Protein 3Q6A (pdb70)

Foldseek 3Di:
DQKDKDAQAALQVLQCLPFPQPRVCQAAFVGWPHGDDAQDWIDTHHVVVRHDIWHFHDDDRSAKTWTADDPWTKMWGWDADPRHIMIMIDTDDDDVPPVVVSVVLNVLVVSVVQSRCCVVPVHGDDYDHSD/DQKDKDAQAALQVLQCLPFPQPRVCQAAFVGWPHGDDAQDKIWTHHVVVRDIDIWHFHDDDRSAKTWTADDPWTKMWGWDADPRHIMIMIDTDDDDVPPVVVSVLLNVLVVSVVQSRCCVVPVHGDDYDHSD/DQKDKDAQAALLVLQCLCQPQVRVCQAAFVGWQHGADAFDKIWTHHVVVRDIDIWGWHDDDRSAWTWTADPNWTWMWGWDADDRHIMIMIDTDDDDVVPVVVSVVLSVQVVSVVQSRCCRVPVHGDPHGYND/DQKDKDAQAALLVLLCLCQPQVRVCQAAFVGKPHGQDAFDKIWTHHVVVRDIDIWGFHDDDRSAWTWTADPNWTWMWGWDADDRHIMIMIDTDDDDPVCPVVSVLLSVQVVSVVQSRCCRVPVHGDPHGYSD/DQKDKDAQAALLLLLCLCQQQVNVCQQHFVGWQHGDDAQDWIWTHNVVVRDIDIWHFPDDDRSAWTWTADPNWTKMWGWDADPRYTMIMIDTDDDDPPDVVVSVVVNVVVVSVVQSNCCSVPVHGDPPPDD/DQKDKDAQAALQLLLCLQFVQVRVCQAEFVGWPHGQDAQDKIWTHHVVVRDIDIWGKHDDDRSAKTWTDDDHWIKMWGWDADPRHIMIMIDTDDDDCPPVVVVVVLSVLVVSVVQSRCCSVPVHGDDHDHSD/DQKDKDAQAALLLLLCLCQQQVNVCQQHFVGWQHGDDAQDWIWTHHPLDDDIDTWHFNDDDRSAWTWTADPNWTKMWGWDADPRYTMIMIDTDDDDPPDPVVSVVVNVRVVSVVQSNCCSVPVHGDHSDDD/DQKDKDAQAALLLLLCCPFVQPRVCQAAFVGWPHGQDAQDKIWTAHVVVRDIDIWGKHDDDRSAKTWTDDDHWIKMWGWDADPRHIMIMIDTDDDDCPPVVVVVVLSVLVVSVVQSRCCSPPVHGDDHDHSD

Nearest PDB structures (foldseek):
  3q6a-assembly1_D  TM=9.850E-01  e=2.995E-23  Staphylococcus saprophyticus subsp. saprophyticus ATCC 15305 = NCTC 7292
  3q6a-assembly1_A  TM=9.742E-01  e=1.185E-22  Staphylococcus saprophyticus subsp. saprophyticus ATCC 15305 = NCTC 7292
  8es5-assembly1_B  TM=9.257E-01  e=8.219E-13  Pseudomonas aeruginosa PA14
  2lcg-assembly1_A  TM=7.579E-01  e=1.729E-07  Cupriavidus metallidurans CH34
  1xn5-assembly1_A  TM=8.271E-01  e=2.872E-06  Halalkalibacterium halodurans C-125

Radius of gyration: 34.24 Å; Cα contacts (8 Å, |Δi|>4): 2369; chains: 8; bounding box: 73×74×94 Å

Solvent-accessible surface area: 45469 Å² total

Structure (mmCIF, N/CA/C/O backbone):
data_3Q6A
#
_entry.id   3Q6A
#
_cell.length_a   64.570
_cell.length_b   66.451
_cell.length_c   128.657
_cell.angle_alpha   90.00
_cell.angle_beta   90.12
_cell.angle_gamma   90.00
#
_symmetry.space_group_name_H-M   'P 1 21 1'
#
loop_
_entity.id
_entity.type
_entity.pdbx_description
1 polymer 'uncharacterized protein'
2 water water
#
loop_
_atom_site.group_PDB
_atom_site.id
_atom_site.type_symbol
_atom_site.label_atom_id
_atom_site.label_alt_id
_atom_site.label_comp_id
_atom_site.label_asym_id
_atom_site.label_entity_id
_atom_site.label_seq_id
_atom_site.pdbx_PDB_ins_code
_atom_site.Cartn_x
_atom_site.Cartn_y
_atom_site.Cartn_z
_atom_site.occupancy
_atom_site.B_iso_or_equiv
_atom_site.auth_seq_id
_atom_site.auth_comp_id
_atom_site.auth_asym_id
_atom_site.auth_atom_id
_atom_site.pdbx_PDB_model_num
ATOM 9 N N . ASP A 1 2 ? 11.583 62.130 106.229 1.00 20.08 2 ASP A N 1
ATOM 10 C CA . ASP A 1 2 ? 10.629 63.098 105.672 1.00 23.21 2 ASP A CA 1
ATOM 11 C C . ASP A 1 2 ? 9.610 63.559 106.733 1.00 18.13 2 ASP A C 1
ATOM 12 O O . ASP A 1 2 ? 9.186 62.775 107.584 1.00 22.62 2 ASP A O 1
ATOM 17 N N . ILE A 1 3 ? 9.219 64.828 106.667 1.00 17.08 3 ILE A N 1
ATOM 18 C CA . ILE A 1 3 ? 8.258 65.388 107.614 1.00 11.18 3 ILE A CA 1
ATOM 19 C C . ILE A 1 3 ? 6.935 65.400 106.867 1.00 14.24 3 ILE A C 1
ATOM 20 O O . ILE A 1 3 ? 6.739 66.197 105.958 1.00 14.58 3 ILE A O 1
ATOM 25 N N . ILE A 1 4 ? 6.050 64.501 107.263 1.00 16.45 4 ILE A N 1
ATOM 26 C CA . ILE A 1 4 ? 4.752 64.330 106.608 1.00 13.76 4 ILE A CA 1
ATOM 27 C C . ILE A 1 4 ? 3.642 64.789 107.515 1.00 11.11 4 ILE A C 1
ATOM 28 O O . ILE A 1 4 ? 3.575 64.374 108.678 1.00 12.89 4 ILE A O 1
ATOM 33 N N . THR A 1 5 ? 2.753 65.641 106.987 1.00 13.06 5 THR A N 1
ATOM 34 C CA . THR A 1 5 ? 1.650 66.141 107.791 1.00 16.15 5 THR A CA 1
ATOM 35 C C . THR A 1 5 ? 0.361 66.055 106.968 1.00 7.83 5 THR A C 1
ATOM 36 O O . THR A 1 5 ? 0.340 66.390 105.783 1.00 12.08 5 THR A O 1
ATOM 40 N N . LYS A 1 6 ? -0.702 65.597 107.609 1.00 14.16 6 LYS A N 1
ATOM 41 C CA . LYS A 1 6 ? -1.985 65.486 106.923 1.00 11.98 6 LYS A CA 1
ATOM 42 C C . LYS A 1 6 ? -3.051 66.279 107.665 1.00 15.06 6 LYS A C 1
ATOM 43 O O . LYS A 1 6 ? -3.091 66.268 108.891 1.00 19.40 6 LYS A O 1
ATOM 57 N N . GLN A 1 8 ? -7.374 67.393 107.450 1.00 12.10 8 GLN A N 1
ATOM 58 C CA . GLN A 1 8 ? -8.695 67.295 106.830 1.00 11.13 8 GLN A CA 1
ATOM 59 C C . GLN A 1 8 ? -9.240 68.713 106.726 1.00 8.43 8 GLN A C 1
ATOM 60 O O . GLN A 1 8 ? -9.221 69.465 107.705 1.00 14.59 8 GLN A O 1
ATOM 66 N N . VAL A 1 9 ? -9.706 69.073 105.535 1.00 13.58 9 VAL A N 1
ATOM 67 C CA . VAL A 1 9 ? -10.304 70.377 105.278 1.00 13.35 9 VAL A CA 1
ATOM 68 C C . VAL A 1 9 ? -11.670 70.092 104.629 1.00 12.44 9 VAL A C 1
ATOM 69 O O . VAL A 1 9 ? -11.751 69.503 103.541 1.00 13.93 9 VAL A O 1
ATOM 73 N N . ASP A 1 10 ? -12.731 70.525 105.299 1.00 17.94 10 ASP A N 1
ATOM 74 C CA . ASP A 1 10 ? -14.092 70.233 104.817 1.00 16.40 10 ASP A CA 1
ATOM 75 C C . ASP A 1 10 ? -14.649 70.994 103.614 1.00 25.18 10 ASP A C 1
ATOM 76 O O . ASP A 1 10 ? -15.777 71.500 103.659 1.00 19.79 10 ASP A O 1
ATOM 81 N N . VAL A 1 11 ? -13.876 71.064 102.538 1.00 17.34 11 VAL A N 1
ATOM 82 C CA . VAL A 1 11 ? -14.314 71.720 101.309 1.00 14.00 11 VAL A CA 1
ATOM 83 C C . VAL A 1 11 ? -13.769 70.824 100.184 1.00 14.34 11 VAL A C 1
ATOM 84 O O . VAL A 1 11 ? -12.891 69.982 100.430 1.00 16.01 11 VAL A O 1
ATOM 88 N N . PRO A 1 12 ? -14.294 70.967 98.953 1.00 12.36 12 PRO A N 1
ATOM 89 C CA . PRO A 1 12 ? -13.854 70.160 97.814 1.00 12.24 12 PRO A CA 1
ATOM 90 C C . PRO A 1 12 ? -12.381 70.364 97.506 1.00 12.75 12 PRO A C 1
ATOM 91 O O . PRO A 1 12 ? -11.831 71.451 97.704 1.00 12.61 12 PRO A O 1
ATOM 95 N N . ARG A 1 13 ? -11.774 69.308 96.985 1.00 18.99 13 ARG A N 1
ATOM 96 C CA . ARG A 1 13 ? -10.360 69.281 96.632 1.00 21.10 13 ARG A CA 1
ATOM 97 C C . ARG A 1 13 ? -9.954 70.414 95.698 1.00 18.44 13 ARG A C 1
ATOM 98 O O . ARG A 1 13 ? -8.865 70.988 95.828 1.00 17.33 13 ARG A O 1
ATOM 106 N N . GLU A 1 14 ? -10.817 70.739 94.741 1.00 16.09 14 GLU A N 1
ATOM 107 C CA . GLU A 1 14 ? -10.540 71.825 93.798 1.00 16.22 14 GLU A CA 1
ATOM 108 C C . GLU A 1 14 ? -10.443 73.183 94.494 1.00 14.34 14 GLU A C 1
ATOM 109 O O . GLU A 1 14 ? -9.651 74.019 94.104 1.00 14.79 14 GLU A O 1
ATOM 115 N N . THR A 1 15 ? -11.280 73.417 95.504 1.00 10.01 15 THR A N 1
ATOM 116 C CA . THR A 1 15 ? -11.242 74.669 96.254 1.00 11.87 15 THR A CA 1
ATOM 117 C C . THR A 1 15 ? -9.928 74.712 97.051 1.00 11.27 15 THR A C 1
ATOM 118 O O . THR A 1 15 ? -9.285 75.763 97.141 1.00 11.73 15 THR A O 1
ATOM 122 N N . VAL A 1 16 ? -9.527 73.582 97.621 1.00 11.41 16 VAL A N 1
ATOM 123 C CA . VAL A 1 16 ? -8.261 73.597 98.384 1.00 13.01 16 VAL A CA 1
ATOM 124 C C . VAL A 1 16 ? -7.081 73.857 97.437 1.00 15.58 16 VAL A C 1
ATOM 125 O O . VAL A 1 16 ? -6.163 74.627 97.754 1.00 15.70 16 VAL A O 1
ATOM 129 N N . PHE A 1 17 ? -7.081 73.209 96.280 1.00 13.01 17 PHE A N 1
ATOM 130 C CA . PHE A 1 17 ? -5.991 73.410 95.301 1.00 15.89 17 PHE A CA 1
ATOM 131 C C . PHE A 1 17 ? -5.903 74.879 94.852 1.00 13.46 17 PHE A C 1
ATOM 132 O O . PHE A 1 17 ? -4.824 75.479 94.822 1.00 13.34 17 PHE A O 1
ATOM 140 N N . GLU A 1 18 ? -7.039 75.478 94.506 1.00 9.56 18 GLU A N 1
ATOM 141 C CA . GLU A 1 18 ? -7.046 76.868 94.082 1.00 9.83 18 GLU A CA 1
ATOM 142 C C . GLU A 1 18 ? -6.541 77.790 95.188 1.00 8.10 18 GLU A C 1
ATOM 143 O O . GLU A 1 18 ? -6.008 78.854 94.905 1.00 10.78 18 GLU A O 1
ATOM 149 N N . ALA A 1 19 ? -6.717 77.401 96.450 1.00 10.59 19 ALA A N 1
ATOM 150 C CA . ALA A 1 19 ? -6.279 78.263 97.541 1.00 10.76 19 ALA A CA 1
ATOM 151 C C . ALA A 1 19 ? -4.758 78.418 97.481 1.00 11.76 19 ALA A C 1
ATOM 152 O O . ALA A 1 19 ? -4.233 79.465 97.820 1.00 9.68 19 ALA A O 1
ATOM 154 N N . PHE A 1 20 ? -4.069 77.377 97.050 1.00 12.87 20 PHE A N 1
ATOM 155 C CA . PHE A 1 20 ? -2.603 77.441 96.956 1.00 11.89 20 PHE A CA 1
ATOM 156 C C . PHE A 1 20 ? -2.094 78.120 95.692 1.00 12.99 20 PHE A C 1
ATOM 157 O O . PHE A 1 20 ? -1.223 78.981 95.755 1.00 14.84 20 PHE A O 1
ATOM 165 N N . VAL A 1 21 ? -2.634 77.739 94.540 1.00 14.54 21 VAL A N 1
ATOM 166 C CA . VAL A 1 21 ? -2.113 78.290 93.300 1.00 12.69 21 VAL A CA 1
ATOM 167 C C . VAL A 1 21 ? -2.604 79.648 92.826 1.00 15.80 21 VAL A C 1
ATOM 168 O O . VAL A 1 21 ? -1.945 80.265 91.998 1.00 15.69 21 VAL A O 1
ATOM 172 N N . ASP A 1 22 ? -3.764 80.091 93.324 1.00 13.49 22 ASP A N 1
ATOM 173 C CA . ASP A 1 22 ? -4.341 81.393 92.950 1.00 13.45 22 ASP A CA 1
ATOM 174 C C . ASP A 1 22 ? -3.658 82.493 93.757 1.00 13.55 22 ASP A C 1
ATOM 175 O O . ASP A 1 22 ? -3.769 82.541 94.979 1.00 15.23 22 ASP A O 1
ATOM 180 N N . PRO A 1 23 ? -2.945 83.401 93.078 1.00 15.76 23 PRO A N 1
ATOM 181 C CA . PRO A 1 23 ? -2.240 84.500 93.746 1.00 16.24 23 PRO A CA 1
ATOM 182 C C . PRO A 1 23 ? -3.114 85.309 94.692 1.00 16.93 23 PRO A C 1
ATOM 183 O O . PRO A 1 23 ? -2.636 85.856 95.681 1.00 17.01 23 PRO A O 1
ATOM 187 N N . GLU A 1 24 ? -4.414 85.374 94.394 1.00 12.94 24 GLU A N 1
ATOM 188 C CA . GLU A 1 24 ? -5.320 86.155 95.219 1.00 17.51 24 GLU A CA 1
ATOM 189 C C . GLU A 1 24 ? -5.840 85.452 96.458 1.00 15.78 24 GLU A C 1
ATOM 190 O O . GLU A 1 24 ? -6.446 86.096 97.304 1.00 17.53 24 GLU A O 1
ATOM 196 N N . LYS A 1 25 ? -5.591 84.149 96.581 1.00 12.75 25 LYS A N 1
ATOM 197 C CA . LYS A 1 25 ? -6.081 83.383 97.725 1.00 11.88 25 LYS A CA 1
ATOM 198 C C . LYS A 1 25 ? -5.039 82.950 98.747 1.00 12.98 25 LYS A C 1
ATOM 199 O O . LYS A 1 25 ? -5.334 82.814 99.945 1.00 16.64 25 LYS A O 1
ATOM 205 N N . ILE A 1 26 ? -3.816 82.728 98.289 1.00 11.92 26 ILE A N 1
ATOM 206 C CA . ILE A 1 26 ? -2.793 82.226 99.190 1.00 10.59 26 ILE A CA 1
ATOM 207 C C . ILE A 1 26 ? -2.573 83.064 100.456 1.00 10.77 26 ILE A C 1
ATOM 208 O O . ILE A 1 26 ? -2.246 82.510 101.504 1.00 11.22 26 ILE A O 1
ATOM 213 N N . GLY A 1 27 ? -2.811 84.371 100.369 1.00 13.26 27 GLY A N 1
ATOM 214 C CA . GLY A 1 27 ? -2.633 85.249 101.521 1.00 14.12 27 GLY A CA 1
ATOM 215 C C . GLY A 1 27 ? -3.598 84.989 102.668 1.00 17.74 27 GLY A C 1
ATOM 216 O O . GLY A 1 27 ? -3.476 85.570 103.750 1.00 16.19 27 GLY A O 1
ATOM 217 N N . GLY A 1 28 ? -4.567 84.106 102.445 1.00 16.31 28 GLY A N 1
ATOM 218 C CA . GLY A 1 28 ? -5.495 83.811 103.514 1.00 17.51 28 GLY A CA 1
ATOM 219 C C . GLY A 1 28 ? -4.886 82.872 104.543 1.00 13.95 28 GLY A C 1
ATOM 220 O O . GLY A 1 28 ? -5.393 82.743 105.666 1.00 15.71 28 GLY A O 1
ATOM 221 N N . PHE A 1 29 ? -3.776 82.224 104.191 1.00 13.25 29 PHE A N 1
ATOM 222 C CA . PHE A 1 29 ? -3.198 81.267 105.108 1.00 13.86 29 PHE A CA 1
ATOM 223 C C . PHE A 1 29 ? -1.690 81.052 105.050 1.00 15.32 29 PHE A C 1
ATOM 224 O O . PHE A 1 29 ? -1.120 80.424 105.945 1.00 14.56 29 PHE A O 1
ATOM 232 N N . TRP A 1 30 ? -1.051 81.531 104.001 1.00 14.62 30 TRP A N 1
ATOM 233 C CA . TRP A 1 30 ? 0.397 81.331 103.889 1.00 10.22 30 TRP A CA 1
ATOM 234 C C . TRP A 1 30 ? 1.040 82.622 103.354 1.00 17.75 30 TRP A C 1
ATOM 235 O O . TRP A 1 30 ? 0.845 83.697 103.933 1.00 20.24 30 TRP A O 1
ATOM 246 N N . PHE A 1 31 ? 1.812 82.530 102.271 1.00 18.25 31 PHE A N 1
ATOM 247 C CA . PHE A 1 31 ? 2.429 83.712 101.683 1.00 17.76 31 PHE A CA 1
ATOM 248 C C . PHE A 1 31 ? 1.381 84.776 101.349 1.00 21.71 31 PHE A C 1
ATOM 249 O O . PHE A 1 31 ? 0.253 84.453 101.007 1.00 19.85 31 PHE A O 1
ATOM 257 N N . SER A 1 32 ? 1.769 86.044 101.448 1.00 17.18 32 SER A N 1
ATOM 258 C CA . SER A 1 32 ? 0.855 87.149 101.165 1.00 20.79 32 SER A CA 1
ATOM 259 C C . SER A 1 32 ? 0.305 87.175 99.744 1.00 24.07 32 SER A C 1
ATOM 260 O O . SER A 1 32 ? -0.832 87.577 99.516 1.00 25.30 32 SER A O 1
ATOM 263 N N . SER A 1 33 ? 1.117 86.744 98.783 1.00 26.37 33 SER A N 1
ATOM 264 C CA . SER A 1 33 ? 0.713 86.715 97.391 1.00 22.05 33 SER A CA 1
ATOM 265 C C . SER A 1 33 ? 1.788 86.017 96.578 1.00 16.54 33 SER A C 1
ATOM 266 O O . SER A 1 33 ? 2.885 85.767 97.087 1.00 20.50 33 SER A O 1
ATOM 269 N N . SER A 1 34 ? 1.453 85.689 95.333 1.00 20.12 34 SER A N 1
ATOM 270 C CA . SER A 1 34 ? 2.375 85.027 94.407 1.00 20.27 34 SER A CA 1
ATOM 271 C C . SER A 1 34 ? 2.477 85.912 93.170 1.00 25.31 34 SER A C 1
ATOM 272 O O . SER A 1 34 ? 1.493 86.542 92.797 1.00 20.37 34 SER A O 1
ATOM 275 N N . SER A 1 35 ? 3.642 85.952 92.520 1.00 20.45 35 SER A N 1
ATOM 276 C CA . SER A 1 35 ? 3.815 86.786 91.332 1.00 21.02 35 SER A CA 1
ATOM 277 C C . SER A 1 35 ? 2.857 86.384 90.207 1.00 24.62 35 SER A C 1
ATOM 278 O O . SER A 1 35 ? 2.427 87.222 89.401 1.00 24.32 35 SER A O 1
ATOM 281 N N . GLU A 1 36 ? 2.542 85.096 90.132 1.00 19.07 36 GLU A N 1
ATOM 282 C CA . GLU A 1 36 ? 1.580 84.589 89.158 1.00 20.86 36 GLU A CA 1
ATOM 283 C C . GLU A 1 36 ? 1.025 83.245 89.634 1.00 20.25 36 GLU A C 1
ATOM 284 O O . GLU A 1 36 ? 1.499 82.690 90.636 1.00 16.29 36 GLU A O 1
ATOM 290 N N . ARG A 1 37 ? 0.011 82.737 88.929 1.00 15.89 37 ARG A N 1
ATOM 291 C CA . ARG A 1 37 ? -0.587 81.446 89.293 1.00 12.91 37 ARG A CA 1
ATOM 292 C C . ARG A 1 37 ? 0.467 80.352 89.245 1.00 19.79 37 ARG A C 1
ATOM 293 O O . ARG A 1 37 ? 1.268 80.280 88.307 1.00 15.02 37 ARG A O 1
ATOM 301 N N . TRP A 1 38 ? 0.483 79.506 90.264 1.00 16.77 38 TRP A N 1
ATOM 302 C CA . TRP A 1 38 ? 1.447 78.416 90.306 1.00 19.99 38 TRP A CA 1
ATOM 303 C C . TRP A 1 38 ? 1.166 77.469 89.144 1.00 24.91 38 TRP A C 1
ATOM 304 O O . TRP A 1 38 ? 0.074 76.915 89.034 1.00 17.33 38 TRP A O 1
ATOM 315 N N . GLU A 1 39 ? 2.155 77.304 88.274 1.00 15.19 39 GLU A N 1
ATOM 316 C CA . GLU A 1 39 ? 2.045 76.429 87.115 1.00 17.06 39 GLU A CA 1
ATOM 317 C C . GLU A 1 39 ? 3.381 75.726 86.929 1.00 24.19 39 GLU A C 1
ATOM 318 O O . GLU A 1 39 ? 4.431 76.299 87.211 1.00 18.94 39 GLU A O 1
ATOM 324 N N . GLN A 1 40 ? 3.330 74.490 86.451 1.00 18.97 40 GLN A N 1
ATOM 325 C CA . GLN A 1 40 ? 4.524 73.686 86.240 1.00 24.73 40 GLN A CA 1
ATOM 326 C C . GLN A 1 40 ? 5.484 74.386 85.304 1.00 24.84 40 GLN A C 1
ATOM 327 O O . GLN A 1 40 ? 5.081 74.852 84.254 1.00 20.97 40 GLN A O 1
ATOM 333 N N . GLY A 1 41 ? 6.748 74.468 85.697 1.00 25.81 41 GLY A N 1
ATOM 334 C CA . GLY A 1 41 ? 7.745 75.102 84.849 1.00 27.10 41 GLY A CA 1
ATOM 335 C C . GLY A 1 41 ? 7.997 76.580 85.067 1.00 28.20 41 GLY A C 1
ATOM 336 O O . GLY A 1 41 ? 8.855 77.167 84.404 1.00 30.35 41 GLY A O 1
ATOM 337 N N . LYS A 1 42 ? 7.271 77.190 86.001 1.00 25.18 42 LYS A N 1
ATOM 338 C CA . LYS A 1 42 ? 7.411 78.617 86.271 1.00 21.07 42 LYS A CA 1
ATOM 339 C C . LYS A 1 42 ? 8.173 78.906 87.554 1.00 22.53 42 LYS A C 1
ATOM 340 O O . LYS A 1 42 ? 8.153 78.112 88.500 1.00 17.44 42 LYS A O 1
ATOM 346 N N . THR A 1 43 ? 8.845 80.050 87.580 1.00 24.89 43 THR A N 1
ATOM 347 C CA . THR A 1 43 ? 9.536 80.480 88.784 1.00 17.56 43 THR A CA 1
ATOM 348 C C . THR A 1 43 ? 8.561 81.480 89.416 1.00 19.35 43 THR A C 1
ATOM 349 O O . THR A 1 43 ? 8.181 82.463 88.780 1.00 23.86 43 THR A O 1
ATOM 353 N N . ILE A 1 44 ? 8.134 81.203 90.646 1.00 17.78 44 ILE A N 1
ATOM 354 C CA . ILE A 1 44 ? 7.191 82.066 91.346 1.00 18.74 44 ILE A CA 1
ATOM 355 C C . ILE A 1 44 ? 7.873 82.887 92.423 1.00 21.99 44 ILE A C 1
ATOM 356 O O . ILE A 1 44 ? 8.633 82.354 93.233 1.00 23.93 44 ILE A O 1
ATOM 361 N N . THR A 1 45 ? 7.607 84.187 92.429 1.00 19.81 45 THR A N 1
ATOM 362 C CA . THR A 1 45 ? 8.147 85.060 93.445 1.00 18.10 45 THR A CA 1
ATOM 363 C C . THR A 1 45 ? 7.053 85.197 94.495 1.00 20.44 45 THR A C 1
ATOM 364 O O . THR A 1 45 ? 5.937 85.640 94.199 1.00 22.13 45 THR A O 1
ATOM 368 N N . LEU A 1 46 ? 7.364 84.769 95.707 1.00 20.14 46 LEU A N 1
ATOM 369 C CA . LEU A 1 46 ? 6.397 84.817 96.793 1.00 22.69 46 LEU A CA 1
ATOM 370 C C . LEU A 1 46 ? 6.696 85.963 97.734 1.00 26.36 46 LEU A C 1
ATOM 371 O O . LEU A 1 46 ? 7.853 86.269 98.011 1.00 28.45 46 LEU A O 1
ATOM 376 N N . ARG A 1 47 ? 5.638 86.603 98.210 1.00 21.41 47 ARG A N 1
ATOM 377 C CA . ARG A 1 47 ? 5.769 87.711 99.129 1.00 28.95 47 ARG A CA 1
ATOM 378 C C . ARG A 1 47 ? 5.270 87.315 100.507 1.00 30.23 47 ARG A C 1
ATOM 379 O O . ARG A 1 47 ? 4.374 86.490 100.643 1.00 23.16 47 ARG A O 1
ATOM 387 N N . TYR A 1 48 ? 5.897 87.881 101.527 1.00 24.86 48 TYR A N 1
ATOM 388 C CA . TYR A 1 48 ? 5.494 87.657 102.896 1.00 32.16 48 TYR A CA 1
ATOM 389 C C . TYR A 1 48 ? 5.606 89.063 103.474 1.00 35.38 48 TYR A C 1
ATOM 390 O O . TYR A 1 48 ? 6.658 89.473 103.972 1.00 35.83 48 TYR A O 1
ATOM 399 N N . GLU A 1 49 ? 4.509 89.806 103.366 1.00 36.41 49 GLU A N 1
ATOM 400 C CA . GLU A 1 49 ? 4.478 91.197 103.799 1.00 34.00 49 GLU A CA 1
ATOM 401 C C . GLU A 1 49 ? 4.928 91.472 105.218 1.00 36.77 49 GLU A C 1
ATOM 402 O O . GLU A 1 49 ? 5.605 92.474 105.457 1.00 37.48 49 GLU A O 1
ATOM 408 N N . GLU A 1 50 ? 4.575 90.597 106.157 1.00 35.52 50 GLU A N 1
ATOM 409 C CA . GLU A 1 50 ? 4.957 90.818 107.548 1.00 43.05 50 GLU A CA 1
ATOM 410 C C . GLU A 1 50 ? 6.455 91.054 107.721 1.00 42.38 50 GLU A C 1
ATOM 411 O O . GLU A 1 50 ? 6.865 91.807 108.603 1.00 39.95 50 GLU A O 1
ATOM 417 N N . TYR A 1 51 ? 7.273 90.412 106.891 1.00 41.35 51 TYR A N 1
ATOM 418 C CA . TYR A 1 51 ? 8.726 90.601 106.968 1.00 37.65 51 TYR A CA 1
ATOM 419 C C . TYR A 1 51 ? 9.196 91.423 105.773 1.00 40.80 51 TYR A C 1
ATOM 420 O O . TYR A 1 51 ? 10.403 91.609 105.571 1.00 40.21 51 TYR A O 1
ATOM 429 N N . ASP A 1 52 ? 8.247 91.907 104.978 1.00 37.48 52 ASP A N 1
ATOM 430 C CA . ASP A 1 52 ? 8.591 92.683 103.797 1.00 40.27 52 ASP A CA 1
ATOM 431 C C . ASP A 1 52 ? 9.694 91.897 103.096 1.00 42.52 52 ASP A C 1
ATOM 432 O O . ASP A 1 52 ? 10.720 92.445 102.690 1.00 46.49 52 ASP A O 1
ATOM 437 N N . ALA A 1 53 ? 9.471 90.591 102.982 1.00 42.11 53 ALA A N 1
ATOM 438 C CA . ALA A 1 53 ? 10.430 89.691 102.360 1.00 39.69 53 ALA A CA 1
ATOM 439 C C . ALA A 1 53 ? 9.817 88.988 101.158 1.00 39.27 53 ALA A C 1
ATOM 440 O O . ALA A 1 53 ? 8.594 88.903 101.020 1.00 27.66 53 ALA A O 1
ATOM 442 N N . LEU A 1 55 ? 10.709 85.558 98.290 1.00 28.76 55 LEU A N 1
ATOM 443 C CA . LEU A 1 55 ? 11.539 84.407 97.979 1.00 22.96 55 LEU A CA 1
ATOM 444 C C . LEU A 1 55 ? 11.065 83.796 96.668 1.00 27.17 55 LEU A C 1
ATOM 445 O O . LEU A 1 55 ? 9.941 84.036 96.231 1.00 24.86 55 LEU A O 1
ATOM 450 N N . ASN A 1 56 ? 11.927 83.024 96.016 1.00 18.28 56 ASN A N 1
ATOM 451 C CA . ASN A 1 56 ? 11.535 82.409 94.764 1.00 17.09 56 ASN A CA 1
ATOM 452 C C . ASN A 1 56 ? 11.523 80.891 94.875 1.00 18.06 56 ASN A C 1
ATOM 453 O O . ASN A 1 56 ? 12.332 80.319 95.601 1.00 21.04 56 ASN A O 1
ATOM 458 N N . ILE A 1 57 ? 10.581 80.251 94.184 1.00 20.54 57 ILE A N 1
ATOM 459 C CA . ILE A 1 57 ? 10.539 78.795 94.103 1.00 14.65 57 ILE A CA 1
ATOM 460 C C . ILE A 1 57 ? 10.254 78.405 92.667 1.00 19.00 57 ILE A C 1
ATOM 461 O O . ILE A 1 57 ? 9.529 79.100 91.967 1.00 17.52 57 ILE A O 1
ATOM 466 N N . ASN A 1 58 ? 10.845 77.304 92.209 1.00 14.83 58 ASN A N 1
ATOM 467 C CA . ASN A 1 58 ? 10.565 76.850 90.862 1.00 13.88 58 ASN A CA 1
ATOM 468 C C . ASN A 1 58 ? 9.528 75.729 90.990 1.00 12.96 58 ASN A C 1
ATOM 469 O O . ASN A 1 58 ? 9.770 74.723 91.659 1.00 18.69 58 ASN A O 1
ATOM 474 N N . ILE A 1 59 ? 8.355 75.921 90.393 1.00 16.04 59 ILE A N 1
ATOM 475 C CA . ILE A 1 59 ? 7.322 74.882 90.448 1.00 15.69 59 ILE A CA 1
ATOM 476 C C . ILE A 1 59 ? 7.742 73.774 89.496 1.00 17.57 59 ILE A C 1
ATOM 477 O O . ILE A 1 59 ? 7.760 73.979 88.279 1.00 22.51 59 ILE A O 1
ATOM 482 N N . GLU A 1 60 ? 8.081 72.613 90.050 1.00 13.54 60 GLU A N 1
ATOM 483 C CA . GLU A 1 60 ? 8.549 71.486 89.239 1.00 16.41 60 GLU A CA 1
ATOM 484 C C . GLU A 1 60 ? 7.432 70.664 88.631 1.00 19.96 60 GLU A C 1
ATOM 485 O O . GLU A 1 60 ? 7.498 70.267 87.456 1.00 16.94 60 GLU A O 1
ATOM 491 N N . ARG A 1 61 ? 6.407 70.387 89.427 1.00 19.01 61 ARG A N 1
ATOM 492 C CA . ARG A 1 61 ? 5.299 69.590 88.932 1.00 21.43 61 ARG A CA 1
ATOM 493 C C . ARG A 1 61 ? 3.971 70.047 89.467 1.00 19.44 61 ARG A C 1
ATOM 494 O O . ARG A 1 61 ? 3.863 70.487 90.609 1.00 21.02 61 ARG A O 1
ATOM 502 N N . VAL A 1 62 ? 2.962 69.963 88.616 1.00 20.99 62 VAL A N 1
ATOM 503 C CA . VAL A 1 62 ? 1.614 70.285 89.041 1.00 16.47 62 VAL A CA 1
ATOM 504 C C . VAL A 1 62 ? 0.668 69.309 88.363 1.00 23.85 62 VAL A C 1
ATOM 505 O O . VAL A 1 62 ? 0.725 69.121 87.150 1.00 24.79 62 VAL A O 1
ATOM 509 N N . GLU A 1 63 ? -0.152 68.646 89.169 1.00 15.96 63 GLU A N 1
ATOM 510 C CA . GLU A 1 63 ? -1.189 67.747 88.673 1.00 20.44 63 GLU A CA 1
ATOM 511 C C . GLU A 1 63 ? -2.435 68.466 89.198 1.00 21.09 63 GLU A C 1
ATOM 512 O O . GLU A 1 63 ? -2.692 68.474 90.400 1.00 16.65 63 GLU A O 1
ATOM 518 N N . ASP A 1 64 ? -3.181 69.103 88.302 1.00 18.37 64 ASP A N 1
ATOM 519 C CA . ASP A 1 64 ? -4.359 69.876 88.712 1.00 18.94 64 ASP A CA 1
ATOM 520 C C . ASP A 1 64 ? -5.209 69.214 89.773 1.00 15.42 64 ASP A C 1
ATOM 521 O O . ASP A 1 64 ? -5.581 68.044 89.650 1.00 18.21 64 ASP A O 1
ATOM 526 N N . ASN A 1 65 ? -5.471 69.982 90.831 1.00 13.15 65 ASN A N 1
ATOM 527 C CA . ASN A 1 65 ? -6.282 69.564 91.973 1.00 16.36 65 ASN A CA 1
ATOM 528 C C . ASN A 1 65 ? -5.767 68.327 92.655 1.00 19.38 65 ASN A C 1
ATOM 529 O O . ASN A 1 65 ? -6.511 67.668 93.384 1.00 20.32 65 ASN A O 1
ATOM 534 N N . GLN A 1 66 ? -4.481 68.026 92.479 1.00 16.05 66 GLN A N 1
ATOM 535 C CA . GLN A 1 66 ? -3.982 66.784 93.031 1.00 12.93 66 GLN A CA 1
ATOM 536 C C . GLN A 1 66 ? -2.583 66.827 93.636 1.00 11.55 66 GLN A C 1
ATOM 537 O O . GLN A 1 66 ? -2.345 66.221 94.680 1.00 14.93 66 GLN A O 1
ATOM 543 N N . LEU A 1 67 ? -1.674 67.521 92.962 1.00 13.98 67 LEU A N 1
ATOM 544 C CA . LEU A 1 67 ? -0.289 67.602 93.458 1.00 17.76 67 LEU A CA 1
ATOM 545 C C . LEU A 1 67 ? 0.482 68.836 93.013 1.00 16.26 67 LEU A C 1
ATOM 546 O O . LEU A 1 67 ? 0.282 69.356 91.905 1.00 13.52 67 LEU A O 1
ATOM 551 N N . ILE A 1 68 ? 1.372 69.310 93.896 1.00 14.27 68 ILE A N 1
ATOM 552 C CA . ILE A 1 68 ? 2.222 70.464 93.610 1.00 10.03 68 ILE A CA 1
ATOM 553 C C . ILE A 1 68 ? 3.558 70.055 94.207 1.00 9.51 68 ILE A C 1
ATOM 554 O O . ILE A 1 68 ? 3.597 69.588 95.328 1.00 11.28 68 ILE A O 1
ATOM 559 N N . ALA A 1 69 ? 4.621 70.217 93.431 1.00 14.39 69 ALA A N 1
ATOM 560 C CA . ALA A 1 69 ? 5.962 69.872 93.906 1.00 11.07 69 ALA A CA 1
ATOM 561 C C . ALA A 1 69 ? 6.948 70.964 93.544 1.00 11.93 69 ALA A C 1
ATOM 562 O O . ALA A 1 69 ? 6.889 71.525 92.452 1.00 15.56 69 ALA A O 1
ATOM 564 N N . PHE A 1 70 ? 7.821 71.295 94.502 1.00 12.21 70 PHE A N 1
ATOM 565 C CA . PHE A 1 70 ? 8.888 72.268 94.299 1.00 14.79 70 PHE A CA 1
ATOM 566 C C . PHE A 1 70 ? 9.949 71.955 95.340 1.00 15.05 70 PHE A C 1
ATOM 567 O O . PHE A 1 70 ? 9.736 71.129 96.228 1.00 17.75 70 PHE A O 1
ATOM 575 N N . THR A 1 71 ? 11.097 72.606 95.229 1.00 21.24 71 THR A N 1
ATOM 576 C CA . THR A 1 71 ? 12.173 72.373 96.178 1.00 16.72 71 THR A CA 1
ATOM 577 C C . THR A 1 71 ? 12.523 73.650 96.909 1.00 16.42 71 THR A C 1
ATOM 578 O O . THR A 1 71 ? 12.568 74.726 96.314 1.00 16.40 71 THR A O 1
ATOM 582 N N . TRP A 1 72 ? 12.752 73.531 98.210 1.00 13.74 72 TRP A N 1
ATOM 583 C CA . TRP A 1 72 ? 13.163 74.673 99.019 1.00 14.53 72 TRP A CA 1
ATOM 584 C C . TRP A 1 72 ? 14.506 74.256 99.629 1.00 15.31 72 TRP A C 1
ATOM 585 O O . TRP A 1 72 ? 14.565 73.256 100.340 1.00 16.37 72 TRP A O 1
ATOM 596 N N . GLY A 1 73 ? 15.571 74.998 99.330 1.00 13.06 73 GLY A N 1
ATOM 597 C CA . GLY A 1 73 ? 16.876 74.643 99.871 1.00 13.87 73 GLY A CA 1
ATOM 598 C C . GLY A 1 73 ? 17.266 73.266 99.359 1.00 12.79 73 GLY A C 1
ATOM 599 O O . GLY A 1 73 ? 17.242 73.030 98.159 1.00 13.74 73 GLY A O 1
ATOM 600 N N . ALA A 1 74 ? 17.622 72.357 100.260 1.00 16.07 74 ALA A N 1
ATOM 601 C CA . ALA A 1 74 ? 17.987 70.997 99.859 1.00 15.53 74 ALA A CA 1
ATOM 602 C C . ALA A 1 74 ? 16.877 70.046 100.313 1.00 16.67 74 ALA A C 1
ATOM 603 O O . ALA A 1 74 ? 17.127 68.873 100.606 1.00 13.37 74 ALA A O 1
ATOM 605 N N . HIS A 1 75 ? 15.642 70.560 100.333 1.00 16.29 75 HIS A N 1
ATOM 606 C CA . HIS A 1 75 ? 14.490 69.780 100.771 1.00 14.64 75 HIS A CA 1
ATOM 607 C C . HIS A 1 75 ? 13.318 69.773 99.783 1.00 19.03 75 HIS A C 1
ATOM 608 O O . HIS A 1 75 ? 12.558 70.731 99.707 1.00 20.98 75 HIS A O 1
ATOM 615 N N . PRO A 1 76 ? 13.181 68.694 98.998 1.00 18.57 76 PRO A N 1
ATOM 616 C CA . PRO A 1 76 ? 12.062 68.646 98.055 1.00 18.97 76 PRO A CA 1
ATOM 617 C C . PRO A 1 76 ? 10.768 68.645 98.868 1.00 10.61 76 PRO A C 1
ATOM 618 O O . PRO A 1 76 ? 10.702 68.082 99.974 1.00 15.81 76 PRO A O 1
ATOM 622 N N . ILE A 1 77 ? 9.727 69.233 98.296 1.00 15.63 77 ILE A N 1
ATOM 623 C CA . ILE A 1 77 ? 8.430 69.327 98.967 1.00 13.42 77 ILE A CA 1
ATOM 624 C C . ILE A 1 77 ? 7.316 68.905 98.026 1.00 12.57 77 ILE A C 1
ATOM 625 O O . ILE A 1 77 ? 7.373 69.184 96.822 1.00 12.79 77 ILE A O 1
ATOM 630 N N . THR A 1 78 ? 6.301 68.238 98.574 1.00 16.74 78 THR A N 1
ATOM 631 C CA . THR A 1 78 ? 5.125 67.901 97.781 1.00 11.89 78 THR A CA 1
ATOM 632 C C . THR A 1 78 ? 3.901 68.263 98.636 1.00 11.47 78 THR A C 1
ATOM 633 O O . THR A 1 78 ? 3.934 68.151 99.863 1.00 12.30 78 THR A O 1
ATOM 637 N N . ILE A 1 79 ? 2.854 68.744 97.970 1.00 12.44 79 ILE A N 1
ATOM 638 C CA . ILE A 1 79 ? 1.586 69.103 98.618 1.00 14.62 79 ILE A CA 1
ATOM 639 C C . ILE A 1 79 ? 0.586 68.345 97.781 1.00 12.00 79 ILE A C 1
ATOM 640 O O . ILE A 1 79 ? 0.496 68.551 96.560 1.00 14.20 79 ILE A O 1
ATOM 645 N N . GLN A 1 80 ? -0.119 67.419 98.427 1.00 14.84 80 GLN A N 1
ATOM 646 C CA . GLN A 1 80 ? -1.074 66.575 97.727 1.00 18.92 80 GLN A CA 1
ATOM 647 C C . GLN A 1 80 ? -2.469 66.791 98.254 1.00 17.79 80 GLN A C 1
ATOM 648 O O . GLN A 1 80 ? -2.663 67.058 99.449 1.00 12.76 80 GLN A O 1
ATOM 654 N N . PHE A 1 81 ? -3.434 66.652 97.348 1.00 15.51 81 PHE A N 1
ATOM 655 C CA . PHE A 1 81 ? -4.840 66.833 97.670 1.00 15.54 81 PHE A CA 1
ATOM 656 C C . PHE A 1 81 ? -5.597 65.581 97.261 1.00 16.82 81 PHE A C 1
ATOM 657 O O . PHE A 1 81 ? -5.507 65.147 96.106 1.00 15.03 81 PHE A O 1
ATOM 665 N N . GLU A 1 82 ? -6.323 65.002 98.218 1.00 15.13 82 GLU A N 1
ATOM 666 C CA . GLU A 1 82 ? -7.120 63.810 97.955 1.00 18.49 82 GLU A CA 1
ATOM 667 C C . GLU A 1 82 ? -8.522 63.985 98.520 1.00 17.83 82 GLU A C 1
ATOM 668 O O . GLU A 1 82 ? -8.707 64.598 99.563 1.00 17.18 82 GLU A O 1
ATOM 674 N N . GLU A 1 83 ? -9.504 63.424 97.823 1.00 19.67 83 GLU A N 1
ATOM 675 C CA . GLU A 1 83 ? -10.892 63.506 98.271 1.00 17.20 83 GLU A CA 1
ATOM 676 C C . GLU A 1 83 ? -11.119 62.654 99.505 1.00 20.00 83 GLU A C 1
ATOM 677 O O . GLU A 1 83 ? -10.548 61.568 99.655 1.00 19.47 83 GLU A O 1
ATOM 683 N N . SER A 1 84 ? -11.955 63.164 100.399 1.00 16.61 84 SER A N 1
ATOM 684 C CA . SER A 1 84 ? -12.330 62.446 101.607 1.00 15.23 84 SER A CA 1
ATOM 685 C C . SER A 1 84 ? -13.849 62.640 101.691 1.00 21.59 84 SER A C 1
ATOM 686 O O . SER A 1 84 ? -14.394 63.512 101.023 1.00 19.14 84 SER A O 1
ATOM 689 N N . GLU A 1 85 ? -14.529 61.828 102.488 1.00 27.01 85 GLU A N 1
ATOM 690 C CA . GLU A 1 85 ? -15.985 61.934 102.585 1.00 25.96 85 GLU A CA 1
ATOM 691 C C . GLU A 1 85 ? -16.533 63.342 102.815 1.00 25.07 85 GLU A C 1
ATOM 692 O O . GLU A 1 85 ? -17.463 63.763 102.115 1.00 25.29 85 GLU A O 1
ATOM 698 N N . ALA A 1 86 ? -15.963 64.060 103.785 1.00 20.28 86 ALA A N 1
ATOM 699 C CA . ALA A 1 86 ? -16.402 65.413 104.123 1.00 17.32 86 ALA A CA 1
ATOM 700 C C . ALA A 1 86 ? -15.665 66.525 103.375 1.00 15.51 86 ALA A C 1
ATOM 701 O O . ALA A 1 86 ? -16.009 67.707 103.493 1.00 17.85 86 ALA A O 1
ATOM 703 N N . GLY A 1 87 ? -14.631 66.173 102.619 1.00 19.81 87 GLY A N 1
ATOM 704 C CA . GLY A 1 87 ? -13.934 67.214 101.890 1.00 13.69 87 GLY A CA 1
ATOM 705 C C . GLY A 1 87 ? -12.623 66.803 101.262 1.00 18.38 87 GLY A C 1
ATOM 706 O O . GLY A 1 87 ? -12.574 66.067 100.278 1.00 16.98 87 GLY A O 1
ATOM 707 N N . THR A 1 88 ? -11.549 67.253 101.881 1.00 13.63 88 THR A N 1
ATOM 708 C CA . THR A 1 88 ? -10.229 67.010 101.341 1.00 18.27 88 THR A CA 1
ATOM 709 C C . THR A 1 88 ? -9.237 66.677 102.436 1.00 11.16 88 THR A C 1
ATOM 710 O O . THR A 1 88 ? -9.343 67.188 103.540 1.00 16.22 88 THR A O 1
ATOM 714 N N . VAL A 1 89 ? -8.275 65.816 102.098 1.00 14.30 89 VAL A N 1
ATOM 715 C CA . VAL A 1 89 ? -7.165 65.488 102.999 1.00 14.80 89 VAL A CA 1
ATOM 716 C C . VAL A 1 89 ? -5.948 66.037 102.249 1.00 10.67 89 VAL A C 1
ATOM 717 O O . VAL A 1 89 ? -5.683 65.664 101.105 1.00 11.88 89 VAL A O 1
ATOM 721 N N . VAL A 1 90 ? -5.245 66.962 102.898 1.00 12.82 90 VAL A N 1
ATOM 722 C CA . VAL A 1 90 ? -4.068 67.581 102.306 1.00 9.19 90 VAL A CA 1
ATOM 723 C C . VAL A 1 90 ? -2.883 66.930 103.000 1.00 9.05 90 VAL A C 1
ATOM 724 O O . VAL A 1 90 ? -2.868 66.837 104.213 1.00 12.37 90 VAL A O 1
ATOM 728 N N . THR A 1 91 ? -1.883 66.523 102.222 1.00 12.83 91 THR A N 1
ATOM 729 C CA . THR A 1 91 ? -0.708 65.882 102.778 1.00 10.52 91 THR A CA 1
ATOM 730 C C . THR A 1 91 ? 0.469 66.711 102.300 1.00 13.51 91 THR A C 1
ATOM 731 O O . THR A 1 91 ? 0.641 66.892 101.091 1.00 13.23 91 THR A O 1
ATOM 735 N N . THR A 1 92 ? 1.257 67.226 103.243 1.00 13.52 92 THR A N 1
ATOM 736 C CA . THR A 1 92 ? 2.439 68.001 102.906 1.00 12.58 92 THR A CA 1
ATOM 737 C C . THR A 1 92 ? 3.620 67.124 103.296 1.00 10.02 92 THR A C 1
ATOM 738 O O . THR A 1 92 ? 3.584 66.458 104.323 1.00 9.78 92 THR A O 1
ATOM 742 N N . THR A 1 93 ? 4.637 67.105 102.444 1.00 14.09 93 THR A N 1
ATOM 743 C CA . THR A 1 93 ? 5.828 66.329 102.732 1.00 12.04 93 THR A CA 1
ATOM 744 C C . THR A 1 93 ? 7.040 67.180 102.431 1.00 14.15 93 THR A C 1
ATOM 745 O O . THR A 1 93 ? 7.149 67.733 101.339 1.00 16.18 93 THR A O 1
ATOM 749 N N . GLU A 1 94 ? 7.940 67.306 103.408 1.00 15.38 94 GLU A N 1
ATOM 750 C CA . GLU A 1 94 ? 9.184 68.064 103.201 1.00 14.86 94 GLU A CA 1
ATOM 751 C C . GLU A 1 94 ? 10.216 66.964 103.440 1.00 14.19 94 GLU A C 1
ATOM 752 O O . GLU A 1 94 ? 10.278 66.374 104.518 1.00 14.34 94 GLU A O 1
ATOM 758 N N . LYS A 1 95 ? 11.026 66.717 102.421 1.00 18.26 95 LYS A N 1
ATOM 759 C CA . LYS A 1 95 ? 11.963 65.609 102.438 1.00 19.46 95 LYS A CA 1
ATOM 760 C C . LYS A 1 95 ? 13.440 65.843 102.726 1.00 14.22 95 LYS A C 1
ATOM 761 O O . LYS A 1 95 ? 13.946 66.959 102.639 1.00 12.99 95 LYS A O 1
ATOM 767 N N . ASP A 1 96 ? 14.078 64.736 103.083 1.00 20.06 96 ASP A N 1
ATOM 768 C CA . ASP A 1 96 ? 15.509 64.642 103.318 1.00 20.86 96 ASP A CA 1
ATOM 769 C C . ASP A 1 96 ? 16.135 65.417 104.463 1.00 25.66 96 ASP A C 1
ATOM 770 O O . ASP A 1 96 ? 16.994 66.278 104.261 1.00 26.51 96 ASP A O 1
ATOM 775 N N . PHE A 1 97 ? 15.716 65.070 105.674 1.00 22.87 97 PHE A N 1
ATOM 776 C CA . PHE A 1 97 ? 16.235 65.679 106.890 1.00 25.11 97 PHE A CA 1
ATOM 777 C C . PHE A 1 97 ? 17.084 64.660 107.623 1.00 34.35 97 PHE A C 1
ATOM 778 O O . PHE A 1 97 ? 16.865 63.462 107.483 1.00 32.38 97 PHE A O 1
ATOM 786 N N . ASP A 1 98 ? 18.049 65.138 108.405 1.00 36.00 98 ASP A N 1
ATOM 787 C CA . ASP A 1 98 ? 18.894 64.251 109.189 1.00 39.36 98 ASP A CA 1
ATOM 788 C C . ASP A 1 98 ? 18.183 64.083 110.528 1.00 41.70 98 ASP A C 1
ATOM 789 O O . ASP A 1 98 ? 17.454 64.971 110.967 1.00 43.16 98 ASP A O 1
ATOM 791 N N . THR A 1 99 ? 18.377 62.941 111.171 1.00 46.45 99 THR A N 1
ATOM 792 C CA . THR A 1 99 ? 17.749 62.696 112.462 1.00 50.31 99 THR A CA 1
ATOM 793 C C . THR A 1 99 ? 18.654 63.224 113.572 1.00 49.68 99 THR A C 1
ATOM 794 O O . THR A 1 99 ? 18.612 62.753 114.707 1.00 55.13 99 THR A O 1
ATOM 798 N N . GLN A 1 100 ? 19.471 64.214 113.230 1.00 51.84 100 GLN A N 1
ATOM 799 C CA . GLN A 1 100 ? 20.394 64.818 114.179 1.00 51.08 100 GLN A CA 1
ATOM 800 C C . GLN A 1 100 ? 19.737 66.026 114.829 1.00 49.67 100 GLN A C 1
ATOM 801 O O . GLN A 1 100 ? 19.431 66.006 116.019 1.00 46.97 100 GLN A O 1
ATOM 803 N N . ASP A 1 101 ? 19.521 67.076 114.042 1.00 49.53 101 ASP A N 1
ATOM 804 C CA . ASP A 1 101 ? 18.883 68.284 114.551 1.00 47.57 101 ASP A CA 1
ATOM 805 C C . ASP A 1 101 ? 17.402 67.996 114.782 1.00 45.85 101 ASP A C 1
ATOM 806 O O . ASP A 1 101 ? 16.589 68.119 113.864 1.00 41.60 101 ASP A O 1
ATOM 808 N N . VAL A 1 102 ? 17.066 67.589 116.003 1.00 43.36 102 VAL A N 1
ATOM 809 C CA . VAL A 1 102 ? 15.685 67.299 116.360 1.00 41.47 102 VAL A CA 1
ATOM 810 C C . VAL A 1 102 ? 14.928 68.623 116.402 1.00 43.00 102 VAL A C 1
ATOM 811 O O . VAL A 1 102 ? 13.736 68.682 116.091 1.00 33.78 102 VAL A O 1
ATOM 813 N N . LYS A 1 103 ? 15.637 69.685 116.781 1.00 38.84 103 LYS A N 1
ATOM 814 C CA . LYS A 1 103 ? 15.046 71.019 116.858 1.00 40.31 103 LYS A CA 1
ATOM 815 C C . LYS A 1 103 ? 14.614 71.488 115.468 1.00 38.95 103 LYS A C 1
ATOM 816 O O . LYS A 1 103 ? 13.601 72.170 115.328 1.00 38.33 103 LYS A O 1
ATOM 818 N N . GLN A 1 104 ? 15.382 71.127 114.443 1.00 35.39 104 GLN A N 1
ATOM 819 C CA . GLN A 1 104 ? 15.046 71.503 113.073 1.00 33.97 104 GLN A CA 1
ATOM 820 C C . GLN A 1 104 ? 13.801 70.735 112.615 1.00 27.97 104 GLN A C 1
ATOM 821 O O . GLN A 1 104 ? 12.919 71.306 111.981 1.00 25.43 104 GLN A O 1
ATOM 823 N N . LEU A 1 105 ? 13.738 69.443 112.930 1.00 24.20 105 LEU A N 1
ATOM 824 C CA . LEU A 1 105 ? 12.587 68.625 112.555 1.00 21.94 105 LEU A CA 1
ATOM 825 C C . LEU A 1 105 ? 11.327 69.126 113.265 1.00 17.99 105 LEU A C 1
ATOM 826 O O . LEU A 1 105 ? 10.250 69.224 112.660 1.00 21.54 105 LEU A O 1
ATOM 831 N N . LEU A 1 106 ? 11.469 69.446 114.545 1.00 17.56 106 LEU A N 1
ATOM 832 C CA . LEU A 1 106 ? 10.350 69.913 115.348 1.00 23.98 106 LEU A CA 1
ATOM 833 C C . LEU A 1 106 ? 9.876 71.286 114.881 1.00 24.71 106 LEU A C 1
ATOM 834 O O . LEU A 1 106 ? 8.676 71.568 114.877 1.00 18.77 106 LEU A O 1
ATOM 839 N N . GLY A 1 107 ? 10.824 72.135 114.499 1.00 21.56 107 GLY A N 1
ATOM 840 C CA . GLY A 1 107 ? 10.484 73.462 114.014 1.00 20.07 107 GLY A CA 1
ATOM 841 C C . GLY A 1 107 ? 9.774 73.416 112.674 1.00 16.71 107 GLY A C 1
ATOM 842 O O . GLY A 1 107 ? 8.816 74.173 112.436 1.00 18.45 107 GLY A O 1
ATOM 843 N N . GLN A 1 108 ? 10.228 72.545 111.779 1.00 16.70 108 GLN A N 1
ATOM 844 C CA . GLN A 1 108 ? 9.567 72.434 110.487 1.00 19.90 108 GLN A CA 1
ATOM 845 C C . GLN A 1 108 ? 8.197 71.780 110.629 1.00 21.61 108 GLN A C 1
ATOM 846 O O . GLN A 1 108 ? 7.252 72.155 109.936 1.00 14.82 108 GLN A O 1
ATOM 852 N N . LYS A 1 109 ? 8.089 70.800 111.519 1.00 15.17 109 LYS A N 1
ATOM 853 C CA . LYS A 1 109 ? 6.815 70.124 111.737 1.00 14.47 109 LYS A CA 1
ATOM 854 C C . LYS A 1 109 ? 5.786 71.155 112.200 1.00 12.58 109 LYS A C 1
ATOM 855 O O . LYS A 1 109 ? 4.638 71.192 111.721 1.00 12.87 109 LYS A O 1
ATOM 861 N N . GLU A 1 110 ? 6.210 71.986 113.145 1.00 10.52 110 GLU A N 1
ATOM 862 C CA . GLU A 1 110 ? 5.381 73.053 113.679 1.00 12.36 110 GLU A CA 1
ATOM 863 C C . GLU A 1 110 ? 4.905 73.931 112.529 1.00 15.05 110 GLU A C 1
ATOM 864 O O . GLU A 1 110 ? 3.737 74.291 112.460 1.00 13.59 110 GLU A O 1
ATOM 870 N N . GLY A 1 111 ? 5.839 74.280 111.650 1.00 14.87 111 GLY A N 1
ATOM 871 C CA . GLY A 1 111 ? 5.517 75.110 110.505 1.00 14.09 111 GLY A CA 1
ATOM 872 C C . GLY A 1 111 ? 4.421 74.514 109.642 1.00 12.70 111 GLY A C 1
ATOM 873 O O . GLY A 1 111 ? 3.470 75.213 109.309 1.00 15.45 111 GLY A O 1
ATOM 874 N N . TRP A 1 112 ? 4.538 73.235 109.279 1.00 11.96 112 TRP A N 1
ATOM 875 C CA . TRP A 1 112 ? 3.528 72.617 108.417 1.00 13.61 112 TRP A CA 1
ATOM 876 C C . TRP A 1 112 ? 2.188 72.495 109.111 1.00 12.87 112 TRP A C 1
ATOM 877 O O . TRP A 1 112 ? 1.156 72.770 108.504 1.00 11.92 112 TRP A O 1
ATOM 888 N N . VAL A 1 113 ? 2.201 72.099 110.381 1.00 11.05 113 VAL A N 1
ATOM 889 C CA . VAL A 1 113 ? 0.938 71.938 111.107 1.00 11.09 113 VAL A CA 1
ATOM 890 C C . VAL A 1 113 ? 0.198 73.264 111.224 1.00 10.29 113 VAL A C 1
ATOM 891 O O . VAL A 1 113 ? -1.033 73.330 111.025 1.00 12.47 113 VAL A O 1
ATOM 895 N N . TYR A 1 114 ? 0.932 74.317 111.560 1.00 9.68 114 TYR A N 1
ATOM 896 C CA . TYR A 1 114 ? 0.334 75.644 111.680 1.00 14.30 114 TYR A CA 1
ATOM 897 C C . TYR A 1 114 ? -0.215 76.139 110.343 1.00 15.15 114 TYR A C 1
ATOM 898 O O . TYR A 1 114 ? -1.345 76.635 110.280 1.00 14.91 114 TYR A O 1
ATOM 915 N N . LEU A 1 116 ? -1.263 74.407 107.809 1.00 10.38 116 LEU A N 1
ATOM 916 C CA . LEU A 1 116 ? -2.454 73.650 107.438 1.00 8.99 116 LEU A CA 1
ATOM 917 C C . LEU A 1 116 ? -3.650 74.052 108.289 1.00 8.91 116 LEU A C 1
ATOM 918 O O . LEU A 1 116 ? -4.782 74.003 107.818 1.00 11.96 116 LEU A O 1
ATOM 923 N N . SER A 1 117 ? -3.393 74.439 109.540 1.00 9.50 117 SER A N 1
ATOM 924 C CA . SER A 1 117 ? -4.448 74.895 110.430 1.00 14.60 117 SER A CA 1
ATOM 925 C C . SER A 1 117 ? -4.973 76.235 109.922 1.00 16.08 117 SER A C 1
ATOM 926 O O . SER A 1 117 ? -6.171 76.494 109.948 1.00 13.43 117 SER A O 1
ATOM 929 N N . CYS A 1 118 ? -4.068 77.108 109.486 1.00 12.90 118 CYS A N 1
ATOM 930 C CA . CYS A 1 118 ? -4.483 78.398 108.946 1.00 16.01 118 CYS A CA 1
ATOM 931 C C . CYS A 1 118 ? -5.327 78.153 107.694 1.00 19.44 118 CYS A C 1
ATOM 932 O O . CYS A 1 118 ? -6.327 78.834 107.463 1.00 14.06 118 CYS A O 1
ATOM 935 N N . LEU A 1 119 ? -4.919 77.171 106.889 1.00 15.86 119 LEU A N 1
ATOM 936 C CA . LEU A 1 119 ? -5.646 76.827 105.670 1.00 14.10 119 LEU A CA 1
ATOM 937 C C . LEU A 1 119 ? -7.068 76.355 106.003 1.00 15.41 119 LEU A C 1
ATOM 938 O O . LEU A 1 119 ? -8.045 76.761 105.368 1.00 13.58 119 LEU A O 1
ATOM 943 N N . LYS A 1 120 ? -7.166 75.469 106.985 1.00 15.11 120 LYS A N 1
ATOM 944 C CA . LYS A 1 120 ? -8.466 74.934 107.395 1.00 20.01 120 LYS A CA 1
ATOM 945 C C . LYS A 1 120 ? -9.471 76.037 107.796 1.00 14.19 120 LYS A C 1
ATOM 946 O O . LYS A 1 120 ? -10.612 76.052 107.309 1.00 18.25 120 LYS A O 1
ATOM 952 N N . VAL A 1 121 ? -9.054 76.965 108.655 1.00 12.30 121 VAL A N 1
ATOM 953 C CA . VAL A 1 121 ? -9.945 78.060 109.101 1.00 18.07 121 VAL A CA 1
ATOM 954 C C . VAL A 1 121 ? -10.308 78.973 107.940 1.00 16.64 121 VAL A C 1
ATOM 955 O O . VAL A 1 121 ? -11.463 79.332 107.745 1.00 13.93 121 VAL A O 1
ATOM 959 N N . TYR A 1 122 ? -9.310 79.353 107.153 1.00 11.21 122 TYR A N 1
ATOM 960 C CA . TYR A 1 122 ? -9.575 80.201 106.008 1.00 14.07 122 TYR A CA 1
ATOM 961 C C . TYR A 1 122 ? -10.648 79.592 105.088 1.00 18.36 122 TYR A C 1
ATOM 962 O O . TYR A 1 122 ? -11.635 80.251 104.765 1.00 17.29 122 TYR A O 1
ATOM 971 N N . LEU A 1 123 ? -10.479 78.333 104.685 1.00 13.70 123 LEU A N 1
ATOM 972 C CA . LEU A 1 123 ? -11.446 77.731 103.773 1.00 13.50 123 LEU A CA 1
ATOM 973 C C . LEU A 1 123 ? -12.768 77.325 104.397 1.00 15.56 123 LEU A C 1
ATOM 974 O O . LEU A 1 123 ? -13.815 77.410 103.745 1.00 16.24 123 LEU A O 1
ATOM 979 N N . GLU A 1 124 ? -12.734 76.898 105.645 1.00 15.25 124 GLU A N 1
ATOM 980 C CA . GLU A 1 124 ? -13.979 76.463 106.292 1.00 15.32 124 GLU A CA 1
ATOM 981 C C . GLU A 1 124 ? -14.772 77.603 106.911 1.00 20.72 124 GLU A C 1
ATOM 982 O O . GLU A 1 124 ? -15.997 77.509 107.047 1.00 23.71 124 GLU A O 1
ATOM 988 N N . HIS A 1 125 ? -14.103 78.690 107.270 1.00 18.30 125 HIS A N 1
ATOM 989 C CA . HIS A 1 125 ? -14.817 79.770 107.931 1.00 19.86 125 HIS A CA 1
ATOM 990 C C . HIS A 1 125 ? -14.717 81.161 107.346 1.00 19.84 125 HIS A C 1
ATOM 991 O O . HIS A 1 125 ? -15.393 82.072 107.820 1.00 21.75 125 HIS A O 1
ATOM 998 N N . GLY A 1 126 ? -13.875 81.344 106.338 1.00 18.43 126 GLY A N 1
ATOM 999 C CA . GLY A 1 126 ? -13.759 82.663 105.743 1.00 20.42 126 GLY A CA 1
ATOM 1000 C C . GLY A 1 126 ? -13.124 83.716 106.634 1.00 20.75 126 GLY A C 1
ATOM 1001 O O . GLY A 1 126 ? -13.313 84.908 106.407 1.00 27.83 126 GLY A O 1
ATOM 1002 N N . VAL A 1 127 ? -12.381 83.285 107.650 1.00 23.91 127 VAL A N 1
ATOM 1003 C CA . VAL A 1 127 ? -11.673 84.203 108.533 1.00 21.57 127 VAL A CA 1
ATOM 1004 C C . VAL A 1 127 ? -10.247 83.675 108.603 1.00 18.38 127 VAL A C 1
ATOM 1005 O O . VAL A 1 127 ? -10.005 82.496 108.315 1.00 18.85 127 VAL A O 1
ATOM 1009 N N . THR A 1 128 ? -9.313 84.524 109.006 1.00 20.25 128 THR A N 1
ATOM 1010 C CA . THR A 1 128 ? -7.916 84.099 109.049 1.00 18.96 128 THR A CA 1
ATOM 1011 C C . THR A 1 128 ? -7.187 84.341 110.357 1.00 21.75 128 THR A C 1
ATOM 1012 O O . THR A 1 128 ? -7.574 85.187 111.163 1.00 24.53 128 THR A O 1
ATOM 1016 N N . ILE A 1 129 ? -6.128 83.571 110.573 1.00 18.35 129 ILE A N 1
ATOM 1017 C CA . ILE A 1 129 ? -5.276 83.775 111.729 1.00 24.00 129 ILE A CA 1
ATOM 1018 C C . ILE A 1 129 ? -3.892 84.060 111.125 1.00 30.89 129 ILE A C 1
ATOM 1019 O O . ILE A 1 129 ? -3.570 83.557 110.054 1.00 29.54 129 ILE A O 1
ATOM 1024 N N . ARG A 1 130 ? -3.102 84.887 111.802 1.00 21.09 130 ARG A N 1
ATOM 1025 C CA . ARG A 1 130 ? -1.769 85.293 111.342 1.00 19.98 130 ARG A CA 1
ATOM 1026 C C . ARG A 1 130 ? -0.965 84.257 110.560 1.00 20.84 130 ARG A C 1
ATOM 1027 O O . ARG A 1 130 ? -0.550 83.251 111.115 1.00 27.52 130 ARG A O 1
ATOM 1029 N N . ALA A 1 131 ? -0.712 84.541 109.279 1.00 22.35 131 ALA A N 1
ATOM 1030 C CA . ALA A 1 131 ? 0.051 83.627 108.415 1.00 27.34 131 ALA A CA 1
ATOM 1031 C C . ALA A 1 131 ? 1.554 83.629 108.731 1.00 24.84 131 ALA A C 1
ATOM 1032 O O . ALA A 1 131 ? 2.131 84.686 109.019 1.00 25.13 131 ALA A O 1
ATOM 1034 N N . ALA A 1 132 ? 2.171 82.446 108.694 1.00 21.30 132 ALA A N 1
ATOM 1035 C CA . ALA A 1 132 ? 3.613 82.306 108.951 1.00 21.70 132 ALA A CA 1
ATOM 1036 C C . ALA A 1 132 ? 4.344 81.986 107.645 1.00 24.66 132 ALA A C 1
ATOM 1037 O O . ALA A 1 132 ? 3.760 81.415 106.726 1.00 20.85 132 ALA A O 1
ATOM 1039 N N . ILE A 1 133 ? 5.626 82.341 107.576 1.00 24.34 133 ILE A N 1
ATOM 1040 C CA . ILE A 1 133 ? 6.437 82.136 106.368 1.00 27.70 133 ILE A CA 1
ATOM 1041 C C . ILE A 1 133 ? 6.753 80.670 106.033 1.00 25.59 133 ILE A C 1
ATOM 1042 O O . ILE A 1 133 ? 6.743 80.268 104.862 1.00 21.98 133 ILE A O 1
ATOM 1044 N N . LEU A 1 134 ? 7.054 79.890 107.067 1.00 23.82 134 LEU A N 1
ATOM 1045 C CA . LEU A 1 134 ? 7.387 78.472 106.937 1.00 27.85 134 LEU A CA 1
ATOM 1046 C C . LEU A 1 134 ? 8.711 78.200 106.212 1.00 28.29 134 LEU A C 1
ATOM 1047 O O . LEU A 1 134 ? 9.568 77.483 106.730 1.00 33.09 134 LEU A O 1
ATOM 1052 N N . LEU A 1 135 ? 8.880 78.763 105.022 1.00 28.29 135 LEU A N 1
ATOM 1053 C CA . LEU A 1 135 ? 10.100 78.546 104.248 1.00 29.30 135 LEU A CA 1
ATOM 1054 C C . LEU A 1 135 ? 11.155 79.616 104.501 1.00 29.69 135 LEU A C 1
ATOM 1055 O O . LEU A 1 135 ? 11.031 80.715 103.914 1.00 32.90 135 LEU A O 1
ATOM 1069 N N . ASP B 1 2 ? 43.886 84.095 86.696 1.00 17.30 2 ASP B N 1
ATOM 1070 C CA . ASP B 1 2 ? 42.951 83.185 87.366 1.00 22.10 2 ASP B CA 1
ATOM 1071 C C . ASP B 1 2 ? 41.946 82.712 86.293 1.00 17.36 2 ASP B C 1
ATOM 1072 O O . ASP B 1 2 ? 41.585 83.472 85.403 1.00 21.93 2 ASP B O 1
ATOM 1077 N N . ILE B 1 3 ? 41.507 81.457 86.375 1.00 15.83 3 ILE B N 1
ATOM 1078 C CA . ILE B 1 3 ? 40.564 80.918 85.400 1.00 13.00 3 ILE B CA 1
ATOM 1079 C C . ILE B 1 3 ? 39.236 80.913 86.139 1.00 16.42 3 ILE B C 1
ATOM 1080 O O . ILE B 1 3 ? 39.039 80.130 87.061 1.00 15.02 3 ILE B O 1
ATOM 1085 N N . ILE B 1 4 ? 38.352 81.806 85.728 1.00 15.68 4 ILE B N 1
ATOM 1086 C CA . ILE B 1 4 ? 37.056 81.985 86.377 1.00 11.74 4 ILE B CA 1
ATOM 1087 C C . ILE B 1 4 ? 35.939 81.556 85.455 1.00 10.02 4 ILE B C 1
ATOM 1088 O O . ILE B 1 4 ? 35.873 81.996 84.301 1.00 11.82 4 ILE B O 1
ATOM 1093 N N . THR B 1 5 ? 35.057 80.685 85.961 1.00 13.18 5 THR B N 1
ATOM 1094 C CA . THR B 1 5 ? 33.948 80.184 85.157 1.00 15.35 5 THR B CA 1
ATOM 1095 C C . THR B 1 5 ? 32.671 80.278 85.992 1.00 7.61 5 THR B C 1
ATOM 1096 O O . THR B 1 5 ? 32.672 79.961 87.186 1.00 11.68 5 THR B O 1
ATOM 1100 N N . LYS B 1 6 ? 31.596 80.725 85.362 1.00 12.81 6 LYS B N 1
ATOM 1101 C CA . LYS B 1 6 ? 30.331 80.847 86.068 1.00 14.46 6 LYS B CA 1
ATOM 1102 C C . LYS B 1 6 ? 29.265 80.057 85.338 1.00 15.68 6 LYS B C 1
ATOM 1103 O O . LYS B 1 6 ? 29.222 80.072 84.117 1.00 17.70 6 LYS B O 1
ATOM 1117 N N . GLN B 1 8 ? 24.959 78.904 85.569 1.00 12.24 8 GLN B N 1
ATOM 1118 C CA . GLN B 1 8 ? 23.621 78.988 86.163 1.00 12.13 8 GLN B CA 1
ATOM 1119 C C . GLN B 1 8 ? 23.084 77.559 86.247 1.00 9.22 8 GLN B C 1
ATOM 1120 O O . GLN B 1 8 ? 23.125 76.795 85.267 1.00 14.46 8 GLN B O 1
ATOM 1126 N N . VAL B 1 9 ? 22.600 77.206 87.434 1.00 9.84 9 VAL B N 1
ATOM 1127 C CA . VAL B 1 9 ? 22.004 75.907 87.709 1.00 10.01 9 VAL B CA 1
ATOM 1128 C C . VAL B 1 9 ? 20.644 76.202 88.358 1.00 12.54 9 VAL B C 1
ATOM 1129 O O . VAL B 1 9 ? 20.570 76.796 89.449 1.00 12.59 9 VAL B O 1
ATOM 1133 N N . ASP B 1 10 ? 19.582 75.771 87.685 1.00 16.88 10 ASP B N 1
ATOM 1134 C CA . ASP B 1 10 ? 18.231 76.074 88.163 1.00 16.66 10 ASP B CA 1
ATOM 1135 C C . ASP B 1 10 ? 17.663 75.289 89.344 1.00 24.11 10 ASP B C 1
ATOM 1136 O O . ASP B 1 10 ? 16.560 74.743 89.254 1.00 19.58 10 ASP B O 1
ATOM 1141 N N . VAL B 1 11 ? 18.406 75.244 90.447 1.00 15.89 11 VAL B N 1
ATOM 1142 C CA . VAL B 1 11 ? 17.963 74.589 91.676 1.00 13.04 11 VAL B CA 1
ATOM 1143 C C . VAL B 1 11 ? 18.513 75.486 92.795 1.00 14.44 11 VAL B C 1
ATOM 1144 O O . VAL B 1 11 ? 19.395 76.327 92.543 1.00 15.44 11 VAL B O 1
ATOM 1148 N N . PRO B 1 12 ? 17.986 75.356 94.030 1.00 16.19 12 PRO B N 1
ATOM 1149 C CA . PRO B 1 12 ? 18.429 76.161 95.173 1.00 13.64 12 PRO B CA 1
ATOM 1150 C C . PRO B 1 12 ? 19.903 75.957 95.478 1.00 14.01 12 PRO B C 1
ATOM 1151 O O . PRO B 1 12 ? 20.448 74.875 95.253 1.00 13.08 12 PRO B O 1
ATOM 1155 N N . ARG B 1 13 ? 20.519 77.005 96.003 1.00 16.01 13 ARG B N 1
ATOM 1156 C CA . ARG B 1 13 ? 21.944 77.000 96.341 1.00 16.41 13 ARG B CA 1
ATOM 1157 C C . ARG B 1 13 ? 22.320 75.867 97.289 1.00 16.43 13 ARG B C 1
ATOM 1158 O O . ARG B 1 13 ? 23.392 75.261 97.160 1.00 17.69 13 ARG B O 1
ATOM 1166 N N . GLU B 1 14 ? 21.459 75.575 98.259 1.00 18.17 14 GLU B N 1
ATOM 1167 C CA . GLU B 1 14 ? 21.728 74.490 99.200 1.00 15.69 14 GLU B CA 1
ATOM 1168 C C . GLU B 1 14 ? 21.837 73.146 98.489 1.00 13.04 14 GLU B C 1
ATOM 1169 O O . GLU B 1 14 ? 22.645 72.315 98.865 1.00 13.11 14 GLU B O 1
ATOM 1175 N N . THR B 1 15 ? 20.997 72.916 97.486 1.00 9.37 15 THR B N 1
ATOM 1176 C CA . THR B 1 15 ? 21.037 71.657 96.739 1.00 9.89 15 THR B CA 1
ATOM 1177 C C . THR B 1 15 ? 22.361 71.602 95.958 1.00 11.76 15 THR B C 1
ATOM 1178 O O . THR B 1 15 ? 23.014 70.551 95.908 1.00 11.86 15 THR B O 1
ATOM 1182 N N . VAL B 1 16 ? 22.758 72.722 95.366 1.00 12.78 16 VAL B N 1
ATOM 1183 C CA . VAL B 1 16 ? 24.029 72.701 94.615 1.00 13.86 16 VAL B CA 1
ATOM 1184 C C . VAL B 1 16 ? 25.207 72.462 95.570 1.00 16.71 16 VAL B C 1
ATOM 1185 O O . VAL B 1 16 ? 26.132 71.709 95.255 1.00 14.87 16 VAL B O 1
ATOM 1189 N N . PHE B 1 17 ? 25.185 73.094 96.736 1.00 13.17 17 PHE B N 1
ATOM 1190 C CA . PHE B 1 17 ? 26.274 72.909 97.704 1.00 16.74 17 PHE B CA 1
ATOM 1191 C C . PHE B 1 17 ? 26.354 71.444 98.150 1.00 16.91 17 PHE B C 1
ATOM 1192 O O . PHE B 1 17 ? 27.433 70.852 98.209 1.00 14.28 17 PHE B O 1
ATOM 1200 N N . GLU B 1 18 ? 25.209 70.838 98.441 1.00 11.87 18 GLU B N 1
ATOM 1201 C CA . GLU B 1 18 ? 25.193 69.448 98.866 1.00 11.43 18 GLU B CA 1
ATOM 1202 C C . GLU B 1 18 ? 25.724 68.512 97.780 1.00 8.73 18 GLU B C 1
ATOM 1203 O O . GLU B 1 18 ? 26.265 67.456 98.089 1.00 11.24 18 GLU B O 1
ATOM 1209 N N . ALA B 1 19 ? 25.563 68.889 96.511 1.00 11.47 19 ALA B N 1
ATOM 1210 C CA . ALA B 1 19 ? 26.012 68.034 95.422 1.00 11.20 19 ALA B CA 1
ATOM 1211 C C . ALA B 1 19 ? 27.529 67.873 95.481 1.00 10.66 19 ALA B C 1
ATOM 1212 O O . ALA B 1 19 ? 28.042 66.827 95.133 1.00 10.73 19 ALA B O 1
ATOM 1214 N N . PHE B 1 20 ? 28.224 68.917 95.907 1.00 10.41 20 PHE B N 1
ATOM 1215 C CA . PHE B 1 20 ? 29.695 68.852 96.007 1.00 12.22 20 PHE B CA 1
ATOM 1216 C C . PHE B 1 20 ? 30.186 68.182 97.279 1.00 16.02 20 PHE B C 1
ATOM 1217 O O . PHE B 1 20 ? 31.046 67.319 97.240 1.00 15.18 20 PHE B O 1
ATOM 1225 N N . VAL B 1 21 ? 29.636 68.578 98.422 1.00 13.28 21 VAL B N 1
ATOM 1226 C CA . VAL B 1 21 ? 30.142 68.034 99.668 1.00 11.11 21 VAL B CA 1
ATOM 1227 C C . VAL B 1 21 ? 29.639 66.673 100.138 1.00 15.41 21 VAL B C 1
ATOM 1228 O O . VAL B 1 21 ? 30.291 66.043 100.959 1.00 14.77 21 VAL B O 1
ATOM 1232 N N . ASP B 1 22 ? 28.486 66.225 99.633 1.00 12.34 22 ASP B N 1
ATOM 1233 C CA . ASP B 1 22 ? 27.912 64.920 100.021 1.00 12.82 22 ASP B CA 1
ATOM 1234 C C . ASP B 1 22 ? 28.602 63.820 99.215 1.00 12.31 22 ASP B C 1
ATOM 1235 O O . ASP B 1 22 ? 28.495 63.773 97.991 1.00 15.37 22 ASP B O 1
ATOM 1240 N N . PRO B 1 23 ? 29.327 62.915 99.891 1.00 18.10 23 PRO B N 1
ATOM 1241 C CA . PRO B 1 23 ? 30.044 61.813 99.226 1.00 17.27 23 PRO B CA 1
ATOM 1242 C C . PRO B 1 23 ? 29.190 60.982 98.286 1.00 19.88 23 PRO B C 1
ATOM 1243 O O . PRO B 1 23 ? 29.695 60.394 97.330 1.00 18.01 23 PRO B O 1
ATOM 1247 N N . GLU B 1 24 ? 27.887 60.922 98.567 1.00 14.06 24 GLU B N 1
ATOM 1248 C CA . GLU B 1 24 ? 26.972 60.142 97.744 1.00 16.33 24 GLU B CA 1
ATOM 1249 C C . GLU B 1 24 ? 26.420 60.867 96.518 1.00 13.76 24 GLU B C 1
ATOM 1250 O O . GLU B 1 24 ? 25.793 60.240 95.678 1.00 18.40 24 GLU B O 1
ATOM 1256 N N . LYS B 1 25 ? 26.665 62.172 96.405 1.00 12.11 25 LYS B N 1
ATOM 1257 C CA . LYS B 1 25 ? 26.161 62.943 95.265 1.00 10.98 25 LYS B CA 1
ATOM 1258 C C . LYS B 1 25 ? 27.210 63.376 94.241 1.00 14.95 25 LYS B C 1
ATOM 1259 O O . LYS B 1 25 ? 26.908 63.542 93.048 1.00 16.84 25 LYS B O 1
ATOM 1265 N N . ILE B 1 26 ? 28.440 63.561 94.690 1.00 13.05 26 ILE B N 1
ATOM 1266 C CA . ILE B 1 26 ? 29.461 64.081 93.778 1.00 9.84 26 ILE B CA 1
ATOM 1267 C C . ILE B 1 26 ? 29.678 63.246 92.509 1.00 12.53 26 ILE B C 1
ATOM 1268 O O . ILE B 1 26 ? 29.963 63.805 91.441 1.00 12.38 26 ILE B O 1
ATOM 1273 N N . GLY B 1 27 ? 29.493 61.929 92.617 1.00 14.01 27 GLY B N 1
ATOM 1274 C CA . GLY B 1 27 ? 29.664 61.042 91.466 1.00 14.62 27 GLY B CA 1
ATOM 1275 C C . GLY B 1 27 ? 28.707 61.312 90.320 1.00 21.11 27 GLY B C 1
ATOM 1276 O O . GLY B 1 27 ? 28.836 60.746 89.225 1.00 16.48 27 GLY B O 1
ATOM 1277 N N . GLY B 1 28 ? 27.730 62.185 90.555 1.00 16.15 28 GLY B N 1
ATOM 1278 C CA . GLY B 1 28 ? 26.810 62.495 89.485 1.00 17.17 28 GLY B CA 1
ATOM 1279 C C . GLY B 1 28 ? 27.430 63.420 88.451 1.00 12.52 28 GLY B C 1
ATOM 1280 O O . GLY B 1 28 ? 26.935 63.532 87.333 1.00 15.63 28 GLY B O 1
ATOM 1281 N N . PHE B 1 29 ? 28.548 64.062 88.794 1.00 12.47 29 PHE B N 1
ATOM 1282 C CA . PHE B 1 29 ? 29.123 65.018 87.871 1.00 13.10 29 PHE B CA 1
ATOM 1283 C C . PHE B 1 29 ? 30.627 65.234 87.922 1.00 14.80 29 PHE B C 1
ATOM 1284 O O . PHE B 1 29 ? 31.185 65.871 87.029 1.00 14.14 29 PHE B O 1
ATOM 1292 N N . TRP B 1 30 ? 31.269 64.748 88.966 1.00 14.60 30 TRP B N 1
ATOM 1293 C CA . TRP B 1 30 ? 32.716 64.949 89.092 1.00 11.65 30 TRP B CA 1
ATOM 1294 C C . TRP B 1 30 ? 33.339 63.662 89.634 1.00 16.74 30 TRP B C 1
ATOM 1295 O O . TRP B 1 30 ? 33.128 62.585 89.065 1.00 19.34 30 TRP B O 1
ATOM 1306 N N . PHE B 1 31 ? 34.113 63.765 90.716 1.00 18.82 31 PHE B N 1
ATOM 1307 C CA . PHE B 1 31 ? 34.727 62.593 91.319 1.00 17.76 31 PHE B CA 1
ATOM 1308 C C . PHE B 1 31 ? 33.667 61.541 91.655 1.00 19.88 31 PHE B C 1
ATOM 1309 O O . PHE B 1 31 ? 32.544 61.874 92.010 1.00 21.34 31 PHE B O 1
ATOM 1317 N N . SER B 1 32 ? 34.046 60.273 91.536 1.00 18.60 32 SER B N 1
ATOM 1318 C CA . SER B 1 32 ? 33.141 59.160 91.818 1.00 22.87 32 SER B CA 1
ATOM 1319 C C . SER B 1 32 ? 32.592 59.138 93.235 1.00 25.68 32 SER B C 1
ATOM 1320 O O . SER B 1 32 ? 31.455 58.737 93.456 1.00 27.40 32 SER B O 1
ATOM 1323 N N . SER B 1 33 ? 33.412 59.552 94.195 1.00 22.00 33 SER B N 1
ATOM 1324 C CA . SER B 1 33 ? 33.011 59.604 95.583 1.00 21.56 33 SER B CA 1
ATOM 1325 C C . SER B 1 33 ? 34.101 60.294 96.390 1.00 18.03 33 SER B C 1
ATOM 1326 O O . SER B 1 33 ? 35.208 60.518 95.881 1.00 21.41 33 SER B O 1
ATOM 1329 N N . SER B 1 34 ? 33.750 60.643 97.628 1.00 21.36 34 SER B N 1
ATOM 1330 C CA . SER B 1 34 ? 34.635 61.293 98.597 1.00 19.98 34 SER B CA 1
ATOM 1331 C C . SER B 1 34 ? 34.725 60.387 99.823 1.00 23.73 34 SER B C 1
ATOM 1332 O O . SER B 1 34 ? 33.745 59.734 100.170 1.00 20.29 34 SER B O 1
ATOM 1335 N N . SER B 1 35 ? 35.881 60.352 100.491 1.00 19.17 35 SER B N 1
ATOM 1336 C CA . SER B 1 35 ? 36.048 59.504 101.667 1.00 20.62 35 SER B CA 1
ATOM 1337 C C . SER B 1 35 ? 35.083 59.897 102.790 1.00 25.36 35 SER B C 1
ATOM 1338 O O . SER B 1 35 ? 34.616 59.044 103.558 1.00 24.48 35 SER B O 1
ATOM 1341 N N . GLU B 1 36 ? 34.808 61.192 102.897 1.00 18.51 36 GLU B N 1
ATOM 1342 C CA . GLU B 1 36 ? 33.852 61.721 103.866 1.00 19.34 36 GLU B CA 1
ATOM 1343 C C . GLU B 1 36 ? 33.287 63.059 103.370 1.00 19.48 36 GLU B C 1
ATOM 1344 O O . GLU B 1 36 ? 33.761 63.609 102.369 1.00 15.53 36 GLU B O 1
ATOM 1350 N N . ARG B 1 37 ? 32.258 63.567 104.050 1.00 17.22 37 ARG B N 1
ATOM 1351 C CA . ARG B 1 37 ? 31.656 64.852 103.662 1.00 12.30 37 ARG B CA 1
ATOM 1352 C C . ARG B 1 37 ? 32.722 65.944 103.698 1.00 18.84 37 ARG B C 1
ATOM 1353 O O . ARG B 1 37 ? 33.539 65.999 104.626 1.00 16.05 37 ARG B O 1
ATOM 1361 N N . TRP B 1 38 ? 32.734 66.805 102.685 1.00 18.89 38 TRP B N 1
ATOM 1362 C CA . TRP B 1 38 ? 33.704 67.896 102.644 1.00 20.54 38 TRP B CA 1
ATOM 1363 C C . TRP B 1 38 ? 33.433 68.837 103.818 1.00 26.59 38 TRP B C 1
ATOM 1364 O O . TRP B 1 38 ? 32.352 69.425 103.922 1.00 15.82 38 TRP B O 1
ATOM 1375 N N . GLU B 1 39 ? 34.419 68.973 104.696 1.00 16.70 39 GLU B N 1
ATOM 1376 C CA . GLU B 1 39 ? 34.300 69.830 105.865 1.00 19.61 39 GLU B CA 1
ATOM 1377 C C . GLU B 1 39 ? 35.624 70.551 106.065 1.00 20.21 39 GLU B C 1
ATOM 1378 O O . GLU B 1 39 ? 36.679 69.998 105.769 1.00 19.64 39 GLU B O 1
ATOM 1384 N N . GLN B 1 40 ? 35.559 71.779 106.569 1.00 17.21 40 GLN B N 1
ATOM 1385 C CA . GLN B 1 40 ? 36.745 72.588 106.781 1.00 23.68 40 GLN B CA 1
ATOM 1386 C C . GLN B 1 40 ? 37.729 71.877 107.689 1.00 21.84 40 GLN B C 1
ATOM 1387 O O . GLN B 1 40 ? 37.346 71.354 108.722 1.00 19.92 40 GLN B O 1
ATOM 1393 N N . GLY B 1 41 ? 38.996 71.852 107.291 1.00 23.97 41 GLY B N 1
ATOM 1394 C CA . GLY B 1 41 ? 40.019 71.208 108.101 1.00 27.36 41 GLY B CA 1
ATOM 1395 C C . GLY B 1 41 ? 40.276 69.730 107.852 1.00 27.00 41 GLY B C 1
ATOM 1396 O O . GLY B 1 41 ? 41.189 69.151 108.446 1.00 30.54 41 GLY B O 1
ATOM 1397 N N . LYS B 1 42 ? 39.496 69.114 106.970 1.00 25.87 42 LYS B N 1
ATOM 1398 C CA . LYS B 1 42 ? 39.638 67.690 106.685 1.00 20.87 42 LYS B CA 1
ATOM 1399 C C . LYS B 1 42 ? 40.413 67.402 105.408 1.00 18.61 42 LYS B C 1
ATOM 1400 O O . LYS B 1 42 ? 40.402 68.196 104.464 1.00 16.53 42 LYS B O 1
ATOM 1406 N N . THR B 1 43 ? 41.096 66.263 105.392 1.00 23.44 43 THR B N 1
ATOM 1407 C CA . THR B 1 43 ? 41.812 65.838 104.197 1.00 16.11 43 THR B CA 1
ATOM 1408 C C . THR B 1 43 ? 40.852 64.827 103.575 1.00 16.18 43 THR B C 1
ATOM 1409 O O . THR B 1 43 ? 40.514 63.822 104.199 1.00 23.60 43 THR B O 1
ATOM 1413 N N . ILE B 1 44 ? 40.398 65.110 102.359 1.00 17.60 44 ILE B N 1
ATOM 1414 C CA . ILE B 1 44 ? 39.452 64.234 101.669 1.00 14.57 44 ILE B CA 1
ATOM 1415 C C . ILE B 1 44 ? 40.129 63.416 100.591 1.00 19.22 44 ILE B C 1
ATOM 1416 O O . ILE B 1 44 ? 40.900 63.952 99.786 1.00 22.27 44 ILE B O 1
ATOM 1421 N N . THR B 1 45 ? 39.870 62.111 100.593 1.00 17.85 45 THR B N 1
ATOM 1422 C CA . THR B 1 45 ? 40.403 61.230 99.569 1.00 19.12 45 THR B CA 1
ATOM 1423 C C . THR B 1 45 ? 39.322 61.101 98.496 1.00 21.97 45 THR B C 1
ATOM 1424 O O . THR B 1 45 ? 38.205 60.653 98.767 1.00 21.21 45 THR B O 1
ATOM 1428 N N . LEU B 1 46 ? 39.644 61.536 97.286 1.00 20.07 46 LEU B N 1
ATOM 1429 C CA . LEU B 1 46 ? 38.679 61.485 96.197 1.00 24.48 46 LEU B CA 1
ATOM 1430 C C . LEU B 1 46 ? 38.969 60.333 95.256 1.00 26.71 46 LEU B C 1
ATOM 1431 O O . LEU B 1 46 ? 40.121 60.041 94.944 1.00 24.51 46 LEU B O 1
ATOM 1436 N N . ARG B 1 47 ? 37.910 59.671 94.821 1.00 21.52 47 ARG B N 1
ATOM 1437 C CA . ARG B 1 47 ? 38.028 58.553 93.907 1.00 29.27 47 ARG B CA 1
ATOM 1438 C C . ARG B 1 47 ? 37.551 58.968 92.532 1.00 30.86 47 ARG B C 1
ATOM 1439 O O . ARG B 1 47 ? 36.695 59.829 92.393 1.00 22.88 47 ARG B O 1
ATOM 1447 N N . TYR B 1 48 ? 38.145 58.373 91.512 1.00 30.33 48 TYR B N 1
ATOM 1448 C CA . TYR B 1 48 ? 37.731 58.627 90.152 1.00 33.59 48 TYR B CA 1
ATOM 1449 C C . TYR B 1 48 ? 37.811 57.242 89.528 1.00 34.82 48 TYR B C 1
ATOM 1450 O O . TYR B 1 48 ? 38.821 56.876 88.929 1.00 39.17 48 TYR B O 1
ATOM 1459 N N . GLU B 1 49 ? 36.735 56.478 89.696 1.00 38.72 49 GLU B N 1
ATOM 1460 C CA . GLU B 1 49 ? 36.694 55.101 89.225 1.00 33.67 49 GLU B CA 1
ATOM 1461 C C . GLU B 1 49 ? 37.163 54.857 87.803 1.00 36.11 49 GLU B C 1
ATOM 1462 O O . GLU B 1 49 ? 37.860 53.869 87.558 1.00 38.06 49 GLU B O 1
ATOM 1468 N N . GLU B 1 50 ? 36.809 55.739 86.868 1.00 31.20 50 GLU B N 1
ATOM 1469 C CA . GLU B 1 50 ? 37.213 55.527 85.478 1.00 38.39 50 GLU B CA 1
ATOM 1470 C C . GLU B 1 50 ? 38.705 55.270 85.282 1.00 36.50 50 GLU B C 1
ATOM 1471 O O . GLU B 1 50 ? 39.084 54.458 84.440 1.00 38.26 50 GLU B O 1
ATOM 1477 N N . TYR B 1 51 ? 39.552 55.972 86.030 1.00 38.23 51 TYR B N 1
ATOM 1478 C CA . TYR B 1 51 ? 40.997 55.767 85.917 1.00 38.02 51 TYR B CA 1
ATOM 1479 C C . TYR B 1 51 ? 41.492 54.978 87.123 1.00 37.95 51 TYR B C 1
ATOM 1480 O O . TYR B 1 51 ? 42.703 54.856 87.340 1.00 41.32 51 TYR B O 1
ATOM 1489 N N . ASP B 1 52 ? 40.560 54.447 87.908 1.00 35.67 52 ASP B N 1
ATOM 1490 C CA . ASP B 1 52 ? 40.921 53.707 89.110 1.00 41.99 52 ASP B CA 1
ATOM 1491 C C . ASP B 1 52 ? 42.003 54.536 89.794 1.00 43.30 52 ASP B C 1
ATOM 1492 O O . ASP B 1 52 ? 43.064 54.031 90.169 1.00 42.85 52 ASP B O 1
ATOM 1497 N N . ALA B 1 53 ? 41.720 55.830 89.924 1.00 45.04 53 ALA B N 1
ATOM 1498 C CA . ALA B 1 53 ? 42.645 56.773 90.532 1.00 35.60 53 ALA B CA 1
ATOM 1499 C C . ALA B 1 53 ? 42.093 57.327 91.833 1.00 41.44 53 ALA B C 1
ATOM 1500 O O . ALA B 1 53 ? 40.883 57.294 92.086 1.00 29.57 53 ALA B O 1
ATOM 1502 N N . GLU B 1 54 ? 42.996 57.856 92.648 1.00 34.32 54 GLU B N 1
ATOM 1503 C CA . GLU B 1 54 ? 42.637 58.393 93.944 1.00 31.40 54 GLU B CA 1
ATOM 1504 C C . GLU B 1 54 ? 43.548 59.585 94.214 1.00 37.66 54 GLU B C 1
ATOM 1505 O O . GLU B 1 54 ? 44.749 59.506 93.976 1.00 33.37 54 GLU B O 1
ATOM 1511 N N . LEU B 1 55 ? 42.977 60.690 94.687 1.00 30.16 55 LEU B N 1
ATOM 1512 C CA . LEU B 1 55 ? 43.770 61.874 95.004 1.00 27.83 55 LEU B CA 1
ATOM 1513 C C . LEU B 1 55 ? 43.288 62.506 96.310 1.00 29.41 55 LEU B C 1
ATOM 1514 O O . LEU B 1 55 ? 42.148 62.302 96.722 1.00 25.65 55 LEU B O 1
ATOM 1519 N N . ASN B 1 56 ? 44.163 63.255 96.978 1.00 19.69 56 ASN B N 1
ATOM 1520 C CA . ASN B 1 56 ? 43.784 63.883 98.237 1.00 14.75 56 ASN B CA 1
ATOM 1521 C C . ASN B 1 56 ? 43.769 65.403 98.125 1.00 17.56 56 ASN B C 1
ATOM 1522 O O . ASN B 1 56 ? 44.574 65.976 97.394 1.00 20.67 56 ASN B O 1
ATOM 1527 N N . ILE B 1 57 ? 42.843 66.051 98.831 1.00 20.23 57 ILE B N 1
ATOM 1528 C CA . ILE B 1 57 ? 42.802 67.511 98.883 1.00 13.64 57 ILE B CA 1
ATOM 1529 C C . ILE B 1 57 ? 42.511 67.916 100.318 1.00 18.52 57 ILE B C 1
ATOM 1530 O O . ILE B 1 57 ? 41.765 67.239 101.015 1.00 17.05 57 ILE B O 1
ATOM 1535 N N . ASN B 1 58 ? 43.118 69.004 100.778 1.00 14.73 58 ASN B N 1
ATOM 1536 C CA . ASN B 1 58 ? 42.824 69.459 102.128 1.00 15.91 58 ASN B CA 1
ATOM 1537 C C . ASN B 1 58 ? 41.793 70.578 101.996 1.00 13.56 58 ASN B C 1
ATOM 1538 O O . ASN B 1 58 ? 42.049 71.588 101.335 1.00 18.73 58 ASN B O 1
ATOM 1543 N N . ILE B 1 59 ? 40.621 70.397 102.599 1.00 16.37 59 ILE B N 1
ATOM 1544 C CA . ILE B 1 59 ? 39.580 71.436 102.537 1.00 14.67 59 ILE B CA 1
ATOM 1545 C C . ILE B 1 59 ? 40.002 72.550 103.479 1.00 17.41 59 ILE B C 1
ATOM 1546 O O . ILE B 1 59 ? 40.045 72.352 104.696 1.00 21.15 59 ILE B O 1
ATOM 1551 N N . GLU B 1 60 ? 40.318 73.714 102.915 1.00 13.18 60 GLU B N 1
ATOM 1552 C CA . GLU B 1 60 ? 40.797 74.851 103.712 1.00 17.57 60 GLU B CA 1
ATOM 1553 C C . GLU B 1 60 ? 39.698 75.680 104.337 1.00 21.41 60 GLU B C 1
ATOM 1554 O O . GLU B 1 60 ? 39.787 76.092 105.504 1.00 19.38 60 GLU B O 1
ATOM 1560 N N . ARG B 1 61 ? 38.666 75.958 103.555 1.00 18.71 61 ARG B N 1
ATOM 1561 C CA . ARG B 1 61 ? 37.565 76.756 104.071 1.00 20.59 61 ARG B CA 1
ATOM 1562 C C . ARG B 1 61 ? 36.243 76.305 103.540 1.00 20.61 61 ARG B C 1
ATOM 1563 O O . ARG B 1 61 ? 36.130 75.909 102.385 1.00 20.99 61 ARG B O 1
ATOM 1571 N N . VAL B 1 62 ? 35.238 76.347 104.400 1.00 18.13 62 VAL B N 1
ATOM 1572 C CA . VAL B 1 62 ? 33.897 76.037 103.951 1.00 16.67 62 VAL B CA 1
ATOM 1573 C C . VAL B 1 62 ? 32.935 77.008 104.633 1.00 19.20 62 VAL B C 1
ATOM 1574 O O . VAL B 1 62 ? 32.979 77.178 105.854 1.00 24.58 62 VAL B O 1
ATOM 1578 N N . GLU B 1 63 ? 32.132 77.693 103.825 1.00 15.62 63 GLU B N 1
ATOM 1579 C CA . GLU B 1 63 ? 31.080 78.573 104.327 1.00 20.72 63 GLU B CA 1
ATOM 1580 C C . GLU B 1 63 ? 29.839 77.853 103.784 1.00 18.93 63 GLU B C 1
ATOM 1581 O O . GLU B 1 63 ? 29.611 77.831 102.572 1.00 15.75 63 GLU B O 1
ATOM 1587 N N . ASP B 1 64 ? 29.069 77.228 104.676 1.00 16.86 64 ASP B N 1
ATOM 1588 C CA . ASP B 1 64 ? 27.889 76.462 104.264 1.00 17.89 64 ASP B CA 1
ATOM 1589 C C . ASP B 1 64 ? 27.045 77.111 103.181 1.00 18.08 64 ASP B C 1
ATOM 1590 O O . ASP B 1 64 ? 26.662 78.286 103.292 1.00 19.19 64 ASP B O 1
ATOM 1595 N N . ASN B 1 65 ? 26.776 76.326 102.134 1.00 13.69 65 ASN B N 1
ATOM 1596 C CA . ASN B 1 65 ? 25.973 76.728 100.977 1.00 16.17 65 ASN B CA 1
ATOM 1597 C C . ASN B 1 65 ? 26.487 77.972 100.301 1.00 17.03 65 ASN B C 1
ATOM 1598 O O . ASN B 1 65 ? 25.750 78.631 99.566 1.00 18.18 65 ASN B O 1
ATOM 1603 N N . GLN B 1 66 ? 27.770 78.277 100.496 1.00 14.23 66 GLN B N 1
ATOM 1604 C CA . GLN B 1 66 ? 28.292 79.522 99.956 1.00 11.66 66 GLN B CA 1
ATOM 1605 C C . GLN B 1 66 ? 29.704 79.467 99.347 1.00 13.60 66 GLN B C 1
ATOM 1606 O O . GLN B 1 66 ? 29.944 80.054 98.290 1.00 15.94 66 GLN B O 1
ATOM 1612 N N . LEU B 1 67 ? 30.618 78.774 100.016 1.00 16.06 67 LEU B N 1
ATOM 1613 C CA . LEU B 1 67 ? 32.001 78.701 99.514 1.00 18.23 67 LEU B CA 1
ATOM 1614 C C . LEU B 1 67 ? 32.778 77.477 99.962 1.00 15.90 67 LEU B C 1
ATOM 1615 O O . LEU B 1 67 ? 32.596 76.995 101.080 1.00 13.48 67 LEU B O 1
ATOM 1620 N N . ILE B 1 68 ? 33.637 76.961 99.070 1.00 12.67 68 ILE B N 1
ATOM 1621 C CA . ILE B 1 68 ? 34.491 75.810 99.378 1.00 9.49 68 ILE B CA 1
ATOM 1622 C C . ILE B 1 68 ? 35.834 76.226 98.792 1.00 8.74 68 ILE B C 1
ATOM 1623 O O . ILE B 1 68 ? 35.877 76.688 97.663 1.00 12.36 68 ILE B O 1
ATOM 1628 N N . ALA B 1 69 ? 36.897 76.071 99.568 1.00 14.10 69 ALA B N 1
ATOM 1629 C CA . ALA B 1 69 ? 38.233 76.435 99.078 1.00 11.54 69 ALA B CA 1
ATOM 1630 C C . ALA B 1 69 ? 39.238 75.357 99.440 1.00 13.72 69 ALA B C 1
ATOM 1631 O O . ALA B 1 69 ? 39.195 74.809 100.534 1.00 14.98 69 ALA B O 1
ATOM 1633 N N . PHE B 1 70 ? 40.104 75.018 98.477 1.00 12.69 70 PHE B N 1
ATOM 1634 C CA . PHE B 1 70 ? 41.189 74.057 98.680 1.00 14.19 70 PHE B CA 1
ATOM 1635 C C . PHE B 1 70 ? 42.244 74.375 97.632 1.00 16.46 70 PHE B C 1
ATOM 1636 O O . PHE B 1 70 ? 42.019 75.195 96.744 1.00 17.69 70 PHE B O 1
ATOM 1644 N N . THR B 1 71 ? 43.396 73.731 97.731 1.00 20.76 71 THR B N 1
ATOM 1645 C CA . THR B 1 71 ? 44.458 73.970 96.772 1.00 15.42 71 THR B CA 1
ATOM 1646 C C . THR B 1 71 ? 44.793 72.675 96.057 1.00 15.22 71 THR B C 1
ATOM 1647 O O . THR B 1 71 ? 44.803 71.602 96.661 1.00 19.34 71 THR B O 1
ATOM 1651 N N . TRP B 1 72 ? 45.069 72.776 94.769 1.00 13.04 72 TRP B N 1
ATOM 1652 C CA . TRP B 1 72 ? 45.474 71.612 93.993 1.00 11.70 72 TRP B CA 1
ATOM 1653 C C . TRP B 1 72 ? 46.802 72.043 93.371 1.00 15.36 72 TRP B C 1
ATOM 1654 O O . TRP B 1 72 ? 46.860 73.060 92.675 1.00 14.64 72 TRP B O 1
ATOM 1665 N N . GLY B 1 73 ? 47.868 71.295 93.643 1.00 15.79 73 GLY B N 1
ATOM 1666 C CA . GLY B 1 73 ? 49.162 71.677 93.089 1.00 13.15 73 GLY B CA 1
ATOM 1667 C C . GLY B 1 73 ? 49.552 73.050 93.610 1.00 13.11 73 GLY B C 1
ATOM 1668 O O . GLY B 1 73 ? 49.516 73.287 94.814 1.00 14.25 73 GLY B O 1
ATOM 1669 N N . ALA B 1 74 ? 49.939 73.954 92.716 1.00 14.31 74 ALA B N 1
ATOM 1670 C CA . ALA B 1 74 ? 50.288 75.310 93.112 1.00 14.58 74 ALA B CA 1
ATOM 1671 C C . ALA B 1 74 ? 49.154 76.244 92.675 1.00 14.89 74 ALA B C 1
ATOM 1672 O O . ALA B 1 74 ? 49.364 77.430 92.398 1.00 15.65 74 ALA B O 1
ATOM 1674 N N . HIS B 1 75 ? 47.931 75.713 92.641 1.00 15.01 75 HIS B N 1
ATOM 1675 C CA . HIS B 1 75 ? 46.790 76.521 92.212 1.00 15.55 75 HIS B CA 1
ATOM 1676 C C . HIS B 1 75 ? 45.611 76.543 93.196 1.00 18.55 75 HIS B C 1
ATOM 1677 O O . HIS B 1 75 ? 44.841 75.592 93.268 1.00 20.21 75 HIS B O 1
ATOM 1684 N N . PRO B 1 76 ? 45.480 77.628 93.979 1.00 18.97 76 PRO B N 1
ATOM 1685 C CA . PRO B 1 76 ? 44.363 77.710 94.925 1.00 18.07 76 PRO B CA 1
ATOM 1686 C C . PRO B 1 76 ? 43.062 77.701 94.122 1.00 11.53 76 PRO B C 1
ATOM 1687 O O . PRO B 1 76 ? 42.979 78.275 93.016 1.00 14.73 76 PRO B O 1
ATOM 1691 N N . ILE B 1 77 ? 42.042 77.077 94.694 1.00 14.36 77 ILE B N 1
ATOM 1692 C CA . ILE B 1 77 ? 40.734 76.953 94.040 1.00 14.27 77 ILE B CA 1
ATOM 1693 C C . ILE B 1 77 ? 39.615 77.395 94.973 1.00 11.85 77 ILE B C 1
ATOM 1694 O O . ILE B 1 77 ? 39.666 77.144 96.190 1.00 12.06 77 ILE B O 1
ATOM 1699 N N . THR B 1 78 ? 38.598 78.046 94.414 1.00 17.37 78 THR B N 1
ATOM 1700 C CA . THR B 1 78 ? 37.434 78.397 95.217 1.00 15.26 78 THR B CA 1
ATOM 1701 C C . THR B 1 78 ? 36.202 78.053 94.380 1.00 14.28 78 THR B C 1
ATOM 1702 O O . THR B 1 78 ? 36.218 78.190 93.159 1.00 12.16 78 THR B O 1
ATOM 1706 N N . ILE B 1 79 ? 35.166 77.551 95.048 1.00 12.30 79 ILE B N 1
ATOM 1707 C CA . ILE B 1 79 ? 33.890 77.218 94.386 1.00 11.28 79 ILE B CA 1
ATOM 1708 C C . ILE B 1 79 ? 32.885 77.988 95.205 1.00 8.78 79 ILE B C 1
ATOM 1709 O O . ILE B 1 79 ? 32.801 77.796 96.418 1.00 13.20 79 ILE B O 1
ATOM 1714 N N . GLN B 1 80 ? 32.159 78.893 94.553 1.00 14.28 80 GLN B N 1
ATOM 1715 C CA . GLN B 1 80 ? 31.205 79.728 95.268 1.00 18.73 80 GLN B CA 1
ATOM 1716 C C . GLN B 1 80 ? 29.803 79.511 94.753 1.00 16.30 80 GLN B C 1
ATOM 1717 O O . GLN B 1 80 ? 29.601 79.211 93.574 1.00 12.40 80 GLN B O 1
ATOM 1723 N N . PHE B 1 81 ? 28.834 79.687 95.649 1.00 15.74 81 PHE B N 1
ATOM 1724 C CA . PHE B 1 81 ? 27.431 79.508 95.316 1.00 15.82 81 PHE B CA 1
ATOM 1725 C C . PHE B 1 81 ? 26.671 80.750 95.752 1.00 17.93 81 PHE B C 1
ATOM 1726 O O . PHE B 1 81 ? 26.771 81.172 96.911 1.00 14.32 81 PHE B O 1
ATOM 1734 N N . GLU B 1 82 ? 25.938 81.338 94.813 1.00 16.77 82 GLU B N 1
ATOM 1735 C CA . GLU B 1 82 ? 25.146 82.534 95.089 1.00 18.59 82 GLU B CA 1
ATOM 1736 C C . GLU B 1 82 ? 23.760 82.357 94.497 1.00 17.64 82 GLU B C 1
ATOM 1737 O O . GLU B 1 82 ? 23.609 81.752 93.447 1.00 16.10 82 GLU B O 1
ATOM 1743 N N . GLU B 1 83 ? 22.748 82.900 95.166 1.00 19.90 83 GLU B N 1
ATOM 1744 C CA . GLU B 1 83 ? 21.381 82.784 94.661 1.00 16.19 83 GLU B CA 1
ATOM 1745 C C . GLU B 1 83 ? 21.151 83.647 93.434 1.00 20.45 83 GLU B C 1
ATOM 1746 O O . GLU B 1 83 ? 21.734 84.728 93.289 1.00 19.29 83 GLU B O 1
ATOM 1752 N N . SER B 1 84 ? 20.295 83.155 92.547 1.00 18.89 84 SER B N 1
ATOM 1753 C CA . SER B 1 84 ? 19.911 83.872 91.336 1.00 16.50 84 SER B CA 1
ATOM 1754 C C . SER B 1 84 ? 18.392 83.677 91.251 1.00 23.62 84 SER B C 1
ATOM 1755 O O . SER B 1 84 ? 17.851 82.818 91.932 1.00 20.01 84 SER B O 1
ATOM 1758 N N . GLU B 1 85 ? 17.710 84.467 90.433 1.00 25.13 85 GLU B N 1
ATOM 1759 C CA . GLU B 1 85 ? 16.251 84.349 90.326 1.00 24.12 85 GLU B CA 1
ATOM 1760 C C . GLU B 1 85 ? 15.740 82.926 90.134 1.00 26.48 85 GLU B C 1
ATOM 1761 O O . GLU B 1 85 ? 14.842 82.492 90.864 1.00 28.95 85 GLU B O 1
ATOM 1767 N N . ALA B 1 86 ? 16.308 82.212 89.158 1.00 20.10 86 ALA B N 1
ATOM 1768 C CA . ALA B 1 86 ? 15.909 80.842 88.842 1.00 16.15 86 ALA B CA 1
ATOM 1769 C C . ALA B 1 86 ? 16.648 79.743 89.619 1.00 15.25 86 ALA B C 1
ATOM 1770 O O . ALA B 1 86 ? 16.329 78.551 89.489 1.00 17.66 86 ALA B O 1
ATOM 1772 N N . GLY B 1 87 ? 17.640 80.118 90.415 1.00 17.33 87 GLY B N 1
ATOM 1773 C CA . GLY B 1 87 ? 18.337 79.101 91.168 1.00 14.59 87 GLY B CA 1
ATOM 1774 C C . GLY B 1 87 ? 19.655 79.530 91.758 1.00 16.74 87 GLY B C 1
ATOM 1775 O O . GLY B 1 87 ? 19.708 80.318 92.698 1.00 17.81 87 GLY B O 1
ATOM 1776 N N . THR B 1 88 ? 20.729 79.056 91.153 1.00 15.07 88 THR B N 1
ATOM 1777 C CA . THR B 1 88 ? 22.062 79.318 91.679 1.00 15.98 88 THR B CA 1
ATOM 1778 C C . THR B 1 88 ? 23.065 79.648 90.591 1.00 14.11 88 THR B C 1
ATOM 1779 O O . THR B 1 88 ? 22.967 79.118 89.503 1.00 13.52 88 THR B O 1
ATOM 1783 N N . VAL B 1 89 ? 24.030 80.513 90.907 1.00 15.50 89 VAL B N 1
ATOM 1784 C CA . VAL B 1 89 ? 25.123 80.791 89.968 1.00 14.14 89 VAL B CA 1
ATOM 1785 C C . VAL B 1 89 ? 26.340 80.240 90.710 1.00 14.29 89 VAL B C 1
ATOM 1786 O O . VAL B 1 89 ? 26.611 80.615 91.847 1.00 11.65 89 VAL B O 1
ATOM 1790 N N . VAL B 1 90 ? 27.048 79.314 90.070 1.00 12.22 90 VAL B N 1
ATOM 1791 C CA . VAL B 1 90 ? 28.230 78.716 90.681 1.00 10.19 90 VAL B CA 1
ATOM 1792 C C . VAL B 1 90 ? 29.429 79.374 90.005 1.00 8.19 90 VAL B C 1
ATOM 1793 O O . VAL B 1 90 ? 29.452 79.501 88.795 1.00 11.49 90 VAL B O 1
ATOM 1797 N N . THR B 1 91 ? 30.441 79.745 90.786 1.00 14.17 91 THR B N 1
ATOM 1798 C CA . THR B 1 91 ? 31.605 80.395 90.207 1.00 11.17 91 THR B CA 1
ATOM 1799 C C . THR B 1 91 ? 32.786 79.578 90.686 1.00 11.19 91 THR B C 1
ATOM 1800 O O . THR B 1 91 ? 32.973 79.424 91.895 1.00 12.54 91 THR B O 1
ATOM 1804 N N . THR B 1 92 ? 33.561 79.045 89.741 1.00 13.43 92 THR B N 1
ATOM 1805 C CA . THR B 1 92 ? 34.756 78.288 90.081 1.00 12.24 92 THR B CA 1
ATOM 1806 C C . THR B 1 92 ? 35.934 79.176 89.704 1.00 8.59 92 THR B C 1
ATOM 1807 O O . THR B 1 92 ? 35.893 79.877 88.696 1.00 9.61 92 THR B O 1
ATOM 1811 N N . THR B 1 93 ? 36.960 79.167 90.543 1.00 14.85 93 THR B N 1
ATOM 1812 C CA . THR B 1 93 ? 38.132 79.968 90.262 1.00 13.67 93 THR B CA 1
ATOM 1813 C C . THR B 1 93 ? 39.350 79.141 90.583 1.00 14.50 93 THR B C 1
ATOM 1814 O O . THR B 1 93 ? 39.474 78.651 91.700 1.00 13.97 93 THR B O 1
ATOM 1818 N N . GLU B 1 94 ? 40.231 78.971 89.590 1.00 15.15 94 GLU B N 1
ATOM 1819 C CA . GLU B 1 94 ? 41.495 78.236 89.777 1.00 15.31 94 GLU B CA 1
ATOM 1820 C C . GLU B 1 94 ? 42.531 79.345 89.565 1.00 14.82 94 GLU B C 1
ATOM 1821 O O . GLU B 1 94 ? 42.603 79.942 88.487 1.00 15.13 94 GLU B O 1
ATOM 1827 N N . LYS B 1 95 ? 43.346 79.581 90.582 1.00 20.29 95 LYS B N 1
ATOM 1828 C CA . LYS B 1 95 ? 44.282 80.686 90.552 1.00 23.40 95 LYS B CA 1
ATOM 1829 C C . LYS B 1 95 ? 45.757 80.439 90.275 1.00 14.46 95 LYS B C 1
ATOM 1830 O O . LYS B 1 95 ? 46.255 79.314 90.368 1.00 13.74 95 LYS B O 1
ATOM 1836 N N . ASP B 1 96 ? 46.406 81.550 89.939 1.00 18.29 96 ASP B N 1
ATOM 1837 C CA . ASP B 1 96 ? 47.840 81.654 89.698 1.00 21.31 96 ASP B CA 1
ATOM 1838 C C . ASP B 1 96 ? 48.460 80.877 88.548 1.00 27.05 96 ASP B C 1
ATOM 1839 O O . ASP B 1 96 ? 49.327 80.017 88.745 1.00 25.66 96 ASP B O 1
ATOM 1844 N N . PHE B 1 97 ? 48.027 81.214 87.340 1.00 23.16 97 PHE B N 1
ATOM 1845 C CA . PHE B 1 97 ? 48.545 80.600 86.122 1.00 24.59 97 PHE B CA 1
ATOM 1846 C C . PHE B 1 97 ? 49.399 81.623 85.390 1.00 30.75 97 PHE B C 1
ATOM 1847 O O . PHE B 1 97 ? 49.206 82.825 85.552 1.00 32.36 97 PHE B O 1
ATOM 1855 N N . ASP B 1 98 ? 50.338 81.140 84.585 1.00 33.37 98 ASP B N 1
ATOM 1856 C CA . ASP B 1 98 ? 51.190 82.023 83.805 1.00 43.84 98 ASP B CA 1
ATOM 1857 C C . ASP B 1 98 ? 50.511 82.178 82.447 1.00 44.38 98 ASP B C 1
ATOM 1858 O O . ASP B 1 98 ? 49.979 81.214 81.900 1.00 48.14 98 ASP B O 1
ATOM 1860 N N . THR B 1 99 ? 50.510 83.391 81.911 1.00 45.85 99 THR B N 1
ATOM 1861 C CA . THR B 1 99 ? 49.892 83.635 80.613 1.00 49.26 99 THR B CA 1
ATOM 1862 C C . THR B 1 99 ? 50.794 83.105 79.503 1.00 49.87 99 THR B C 1
ATOM 1863 O O . THR B 1 99 ? 50.621 83.443 78.333 1.00 57.70 99 THR B O 1
ATOM 1867 N N . GLN B 1 100 ? 51.758 82.269 79.875 1.00 51.15 100 GLN B N 1
ATOM 1868 C CA . GLN B 1 100 ? 52.692 81.698 78.913 1.00 51.86 100 GLN B CA 1
ATOM 1869 C C . GLN B 1 100 ? 52.132 80.410 78.328 1.00 50.86 100 GLN B C 1
ATOM 1870 O O . GLN B 1 100 ? 52.024 80.273 77.112 1.00 48.89 100 GLN B O 1
ATOM 1872 N N . ASP B 1 101 ? 51.779 79.468 79.198 1.00 52.43 101 ASP B N 1
ATOM 1873 C CA . ASP B 1 101 ? 51.219 78.197 78.755 1.00 51.14 101 ASP B CA 1
ATOM 1874 C C . ASP B 1 101 ? 49.733 78.382 78.453 1.00 48.10 101 ASP B C 1
ATOM 1875 O O . ASP B 1 101 ? 48.885 78.143 79.313 1.00 42.41 101 ASP B O 1
ATOM 1877 N N . VAL B 1 102 ? 49.433 78.823 77.234 1.00 43.36 102 VAL B N 1
ATOM 1878 C CA . VAL B 1 102 ? 48.057 79.042 76.807 1.00 42.74 102 VAL B CA 1
ATOM 1879 C C . VAL B 1 102 ? 47.326 77.708 76.686 1.00 43.94 102 VAL B C 1
ATOM 1880 O O . VAL B 1 102 ? 46.152 77.599 77.045 1.00 32.90 102 VAL B O 1
ATOM 1882 N N . LYS B 1 103 ? 48.024 76.691 76.184 1.00 41.00 103 LYS B N 1
ATOM 1883 C CA . LYS B 1 103 ? 47.425 75.368 76.032 1.00 40.14 103 LYS B CA 1
ATOM 1884 C C . LYS B 1 103 ? 46.967 74.854 77.395 1.00 39.57 103 LYS B C 1
ATOM 1885 O O . LYS B 1 103 ? 45.966 74.147 77.497 1.00 38.63 103 LYS B O 1
ATOM 1887 N N . GLN B 1 104 ? 47.698 75.217 78.446 1.00 39.41 104 GLN B N 1
ATOM 1888 C CA . GLN B 1 104 ? 47.336 74.804 79.794 1.00 33.81 104 GLN B CA 1
ATOM 1889 C C . GLN B 1 104 ? 46.106 75.577 80.285 1.00 29.17 104 GLN B C 1
ATOM 1890 O O . GLN B 1 104 ? 45.211 74.999 80.896 1.00 27.17 104 GLN B O 1
ATOM 1896 N N . LEU B 1 105 ? 46.079 76.886 80.036 1.00 25.63 105 LEU B N 1
ATOM 1897 C CA . LEU B 1 105 ? 44.948 77.711 80.446 1.00 21.21 105 LEU B CA 1
ATOM 1898 C C . LEU B 1 105 ? 43.689 77.199 79.743 1.00 20.94 105 LEU B C 1
ATOM 1899 O O . LEU B 1 105 ? 42.619 77.089 80.349 1.00 20.53 105 LEU B O 1
ATOM 1904 N N . LEU B 1 106 ? 43.827 76.880 78.461 1.00 16.29 106 LEU B N 1
ATOM 1905 C CA . LEU B 1 106 ? 42.711 76.398 77.665 1.00 24.94 106 LEU B CA 1
ATOM 1906 C C . LEU B 1 106 ? 42.242 75.027 78.145 1.00 21.91 106 LEU B C 1
ATOM 1907 O O . LEU B 1 106 ? 41.042 74.752 78.174 1.00 18.31 106 LEU B O 1
ATOM 1912 N N . GLY B 1 107 ? 43.195 74.173 78.510 1.00 19.10 107 GLY B N 1
ATOM 1913 C CA . GLY B 1 107 ? 42.860 72.849 79.007 1.00 18.53 107 GLY B CA 1
ATOM 1914 C C . GLY B 1 107 ? 42.143 72.914 80.342 1.00 15.62 107 GLY B C 1
ATOM 1915 O O . GLY B 1 107 ? 41.170 72.183 80.578 1.00 18.60 107 GLY B O 1
ATOM 1916 N N . GLN B 1 108 ? 42.613 73.772 81.240 1.00 18.03 108 GLN B N 1
ATOM 1917 C CA . GLN B 1 108 ? 41.944 73.893 82.521 1.00 18.33 108 GLN B CA 1
ATOM 1918 C C . GLN B 1 108 ? 40.571 74.536 82.362 1.00 21.44 108 GLN B C 1
ATOM 1919 O O . GLN B 1 108 ? 39.622 74.125 83.026 1.00 15.80 108 GLN B O 1
ATOM 1925 N N . LYS B 1 109 ? 40.458 75.531 81.481 1.00 14.26 109 LYS B N 1
ATOM 1926 C CA . LYS B 1 109 ? 39.170 76.187 81.250 1.00 16.62 109 LYS B CA 1
ATOM 1927 C C . LYS B 1 109 ? 38.140 75.158 80.765 1.00 15.12 109 LYS B C 1
ATOM 1928 O O . LYS B 1 109 ? 36.985 75.136 81.216 1.00 14.23 109 LYS B O 1
ATOM 1934 N N . GLU B 1 110 ? 38.568 74.304 79.841 1.00 11.60 110 GLU B N 1
ATOM 1935 C CA . GLU B 1 110 ? 37.723 73.240 79.319 1.00 14.84 110 GLU B CA 1
ATOM 1936 C C . GLU B 1 110 ? 37.221 72.370 80.478 1.00 13.84 110 GLU B C 1
ATOM 1937 O O . GLU B 1 110 ? 36.045 72.019 80.537 1.00 13.25 110 GLU B O 1
ATOM 1943 N N . GLY B 1 111 ? 38.135 72.018 81.373 1.00 13.27 111 GLY B N 1
ATOM 1944 C CA . GLY B 1 111 ? 37.781 71.182 82.507 1.00 14.04 111 GLY B CA 1
ATOM 1945 C C . GLY B 1 111 ? 36.709 71.812 83.378 1.00 12.29 111 GLY B C 1
ATOM 1946 O O . GLY B 1 111 ? 35.747 71.145 83.746 1.00 15.25 111 GLY B O 1
ATOM 1947 N N . TRP B 1 112 ? 36.851 73.094 83.698 1.00 11.58 112 TRP B N 1
ATOM 1948 C CA . TRP B 1 112 ? 35.863 73.730 84.560 1.00 13.04 112 TRP B CA 1
ATOM 1949 C C . TRP B 1 112 ? 34.520 73.844 83.867 1.00 11.97 112 TRP B C 1
ATOM 1950 O O . TRP B 1 112 ? 33.494 73.552 84.469 1.00 12.03 112 TRP B O 1
ATOM 1961 N N . VAL B 1 113 ? 34.529 74.250 82.599 1.00 10.40 113 VAL B N 1
ATOM 1962 C CA . VAL B 1 113 ? 33.271 74.399 81.866 1.00 10.53 113 VAL B CA 1
ATOM 1963 C C . VAL B 1 113 ? 32.555 73.061 81.745 1.00 11.65 113 VAL B C 1
ATOM 1964 O O . VAL B 1 113 ? 31.334 72.972 81.953 1.00 13.08 113 VAL B O 1
ATOM 1968 N N . TYR B 1 114 ? 33.300 72.012 81.421 1.00 8.96 114 TYR B N 1
ATOM 1969 C CA . TYR B 1 114 ? 32.700 70.695 81.299 1.00 13.77 114 TYR B CA 1
ATOM 1970 C C . TYR B 1 114 ? 32.151 70.201 82.627 1.00 13.22 114 TYR B C 1
ATOM 1971 O O . TYR B 1 114 ? 31.027 69.700 82.675 1.00 14.17 114 TYR B O 1
ATOM 1988 N N . LEU B 1 116 ? 31.062 71.869 85.192 1.00 11.93 116 LEU B N 1
ATOM 1989 C CA . LEU B 1 116 ? 29.872 72.636 85.544 1.00 9.15 116 LEU B CA 1
ATOM 1990 C C . LEU B 1 116 ? 28.690 72.242 84.677 1.00 12.07 116 LEU B C 1
ATOM 1991 O O . LEU B 1 116 ? 27.555 72.278 85.148 1.00 13.20 116 LEU B O 1
ATOM 1996 N N . SER B 1 117 ? 28.936 71.873 83.417 1.00 9.40 117 SER B N 1
ATOM 1997 C CA . SER B 1 117 ? 27.840 71.421 82.557 1.00 12.21 117 SER B CA 1
ATOM 1998 C C . SER B 1 117 ? 27.306 70.077 83.061 1.00 13.21 117 SER B C 1
ATOM 1999 O O . SER B 1 117 ? 26.097 69.831 83.047 1.00 13.46 117 SER B O 1
ATOM 2002 N N . CYS B 1 118 ? 28.214 69.201 83.496 1.00 13.86 118 CYS B N 1
ATOM 2003 C CA . CYS B 1 118 ? 27.831 67.898 84.041 1.00 16.27 118 CYS B CA 1
ATOM 2004 C C . CYS B 1 118 ? 26.987 68.139 85.286 1.00 19.62 118 CYS B C 1
ATOM 2005 O O . CYS B 1 118 ? 25.978 67.461 85.524 1.00 13.86 118 CYS B O 1
ATOM 2008 N N . LEU B 1 119 ? 27.405 69.116 86.084 1.00 14.00 119 LEU B N 1
ATOM 2009 C CA . LEU B 1 119 ? 26.688 69.475 87.308 1.00 11.66 119 LEU B CA 1
ATOM 2010 C C . LEU B 1 119 ? 25.268 69.941 86.971 1.00 13.66 119 LEU B C 1
ATOM 2011 O O . LEU B 1 119 ? 24.304 69.542 87.623 1.00 12.41 119 LEU B O 1
ATOM 2016 N N . LYS B 1 120 ? 25.161 70.815 85.974 1.00 13.71 120 LYS B N 1
ATOM 2017 C CA . LYS B 1 120 ? 23.857 71.353 85.558 1.00 19.97 120 LYS B CA 1
ATOM 2018 C C . LYS B 1 120 ? 22.859 70.254 85.153 1.00 14.53 120 LYS B C 1
ATOM 2019 O O . LYS B 1 120 ? 21.706 70.249 85.615 1.00 18.34 120 LYS B O 1
ATOM 2025 N N . VAL B 1 121 ? 23.287 69.312 84.313 1.00 11.94 121 VAL B N 1
ATOM 2026 C CA . VAL B 1 121 ? 22.389 68.232 83.871 1.00 16.32 121 VAL B CA 1
ATOM 2027 C C . VAL B 1 121 ? 22.016 67.317 85.023 1.00 16.68 121 VAL B C 1
ATOM 2028 O O . VAL B 1 121 ? 20.868 66.941 85.189 1.00 15.96 121 VAL B O 1
ATOM 2032 N N . TYR B 1 122 ? 23.001 66.949 85.827 1.00 13.60 122 TYR B N 1
ATOM 2033 C CA . TYR B 1 122 ? 22.727 66.100 86.968 1.00 17.30 122 TYR B CA 1
ATOM 2034 C C . TYR B 1 122 ? 21.669 66.708 87.902 1.00 16.96 122 TYR B C 1
ATOM 2035 O O . TYR B 1 122 ? 20.722 66.026 88.292 1.00 17.23 122 TYR B O 1
ATOM 2044 N N . LEU B 1 123 ? 21.802 67.985 88.250 1.00 12.08 123 LEU B N 1
ATOM 2045 C CA . LEU B 1 123 ? 20.837 68.571 89.182 1.00 13.38 123 LEU B CA 1
ATOM 2046 C C . LEU B 1 123 ? 19.513 68.980 88.549 1.00 15.54 123 LEU B C 1
ATOM 2047 O O . LEU B 1 123 ? 18.466 68.899 89.191 1.00 16.18 123 LEU B O 1
ATOM 2052 N N . GLU B 1 124 ? 19.551 69.410 87.302 1.00 15.21 124 GLU B N 1
ATOM 2053 C CA . GLU B 1 124 ? 18.317 69.848 86.656 1.00 15.05 124 GLU B CA 1
ATOM 2054 C C . GLU B 1 124 ? 17.521 68.715 86.042 1.00 20.68 124 GLU B C 1
ATOM 2055 O O . GLU B 1 124 ? 16.292 68.806 85.934 1.00 22.98 124 GLU B O 1
ATOM 2061 N N . HIS B 1 125 ? 18.195 67.636 85.666 1.00 19.81 125 HIS B N 1
ATOM 2062 C CA . HIS B 1 125 ? 17.490 66.548 85.001 1.00 23.17 125 HIS B CA 1
ATOM 2063 C C . HIS B 1 125 ? 17.614 65.156 85.585 1.00 25.70 125 HIS B C 1
ATOM 2064 O O . HIS B 1 125 ? 16.988 64.224 85.082 1.00 21.69 125 HIS B O 1
ATOM 2071 N N . GLY B 1 126 ? 18.424 65.006 86.626 1.00 18.07 126 GLY B N 1
ATOM 2072 C CA . GLY B 1 126 ? 18.567 63.697 87.238 1.00 19.71 126 GLY B CA 1
ATOM 2073 C C . GLY B 1 126 ? 19.200 62.648 86.350 1.00 18.39 126 GLY B C 1
ATOM 2074 O O . GLY B 1 126 ? 19.013 61.458 86.583 1.00 25.81 126 GLY B O 1
ATOM 2075 N N . VAL B 1 127 ? 19.945 63.080 85.334 1.00 26.00 127 VAL B N 1
ATOM 2076 C CA . VAL B 1 127 ? 20.648 62.161 84.452 1.00 22.96 127 VAL B CA 1
ATOM 2077 C C . VAL B 1 127 ? 22.086 62.660 84.384 1.00 20.56 127 VAL B C 1
ATOM 2078 O O . VAL B 1 127 ? 22.354 63.825 84.694 1.00 20.83 127 VAL B O 1
ATOM 2082 N N . THR B 1 128 ? 23.003 61.798 83.966 1.00 19.49 128 THR B N 1
ATOM 2083 C CA . THR B 1 128 ? 24.403 62.193 83.924 1.00 20.56 128 THR B CA 1
ATOM 2084 C C . THR B 1 128 ? 25.119 61.952 82.608 1.00 23.90 128 THR B C 1
ATOM 2085 O O . THR B 1 128 ? 24.717 61.117 81.801 1.00 23.15 128 THR B O 1
ATOM 2089 N N . ILE B 1 129 ? 26.188 62.709 82.397 1.00 18.35 129 ILE B N 1
ATOM 2090 C CA . ILE B 1 129 ? 27.038 62.511 81.237 1.00 25.23 129 ILE B CA 1
ATOM 2091 C C . ILE B 1 129 ? 28.417 62.240 81.845 1.00 29.68 129 ILE B C 1
ATOM 2092 O O . ILE B 1 129 ? 28.751 62.787 82.890 1.00 28.41 129 ILE B O 1
ATOM 2097 N N . ARG B 1 130 ? 29.193 61.372 81.207 1.00 21.31 130 ARG B N 1
ATOM 2098 C CA . ARG B 1 130 ? 30.518 60.986 81.690 1.00 23.19 130 ARG B CA 1
ATOM 2099 C C . ARG B 1 130 ? 31.255 62.074 82.464 1.00 19.34 130 ARG B C 1
ATOM 2100 O O . ARG B 1 130 ? 31.414 63.182 81.979 1.00 26.46 130 ARG B O 1
ATOM 2102 N N . ALA B 1 131 ? 31.705 61.741 83.679 1.00 23.27 131 ALA B N 1
ATOM 2103 C CA . ALA B 1 131 ? 32.426 62.705 84.516 1.00 28.27 131 ALA B CA 1
ATOM 2104 C C . ALA B 1 131 ? 33.930 62.682 84.228 1.00 27.34 131 ALA B C 1
ATOM 2105 O O . ALA B 1 131 ? 34.499 61.621 83.953 1.00 24.02 131 ALA B O 1
ATOM 2107 N N . ALA B 1 132 ? 34.563 63.855 84.272 1.00 25.09 132 ALA B N 1
ATOM 2108 C CA . ALA B 1 132 ? 36.009 63.965 84.034 1.00 22.88 132 ALA B CA 1
ATOM 2109 C C . ALA B 1 132 ? 36.727 64.321 85.339 1.00 23.27 132 ALA B C 1
ATOM 2110 O O . ALA B 1 132 ? 36.133 64.925 86.229 1.00 22.74 132 ALA B O 1
ATOM 2112 N N . ILE B 1 133 ? 38.005 63.953 85.454 1.00 26.18 133 ILE B N 1
ATOM 2113 C CA . ILE B 1 133 ? 38.779 64.231 86.673 1.00 28.72 133 ILE B CA 1
ATOM 2114 C C . ILE B 1 133 ? 39.048 65.705 86.981 1.00 20.88 133 ILE B C 1
ATOM 2115 O O . ILE B 1 133 ? 39.010 66.123 88.143 1.00 22.21 133 ILE B O 1
ATOM 2120 N N . LEU B 1 134 ? 39.366 66.472 85.942 1.00 21.90 134 LEU B N 1
ATOM 2121 C CA . LEU B 1 134 ? 39.665 67.894 86.073 1.00 28.39 134 LEU B CA 1
ATOM 2122 C C . LEU B 1 134 ? 41.011 68.143 86.776 1.00 28.95 134 LEU B C 1
ATOM 2123 O O . LEU B 1 134 ? 41.880 68.836 86.241 1.00 34.69 134 LEU B O 1
ATOM 2128 N N . LEU B 1 135 ? 41.184 67.571 87.965 1.00 28.87 135 LEU B N 1
ATOM 2129 C CA . LEU B 1 135 ? 42.413 67.752 88.739 1.00 25.28 135 LEU B CA 1
ATOM 2130 C C . LEU B 1 135 ? 43.454 66.674 88.472 1.00 28.94 135 LEU B C 1
ATOM 2131 O O . LEU B 1 135 ? 43.303 65.558 89.018 1.00 30.72 135 LEU B O 1
ATOM 2145 N N . ASP C 1 2 ? 44.709 77.968 67.046 1.00 44.50 2 ASP C N 1
ATOM 2146 C CA . ASP C 1 2 ? 43.474 77.370 66.577 1.00 39.27 2 ASP C CA 1
ATOM 2147 C C . ASP C 1 2 ? 42.838 76.719 67.793 1.00 33.57 2 ASP C C 1
ATOM 2148 O O . ASP C 1 2 ? 43.457 75.889 68.453 1.00 43.36 2 ASP C O 1
ATOM 2153 N N . ILE C 1 3 ? 41.611 77.115 68.100 1.00 28.44 3 ILE C N 1
ATOM 2154 C CA . ILE C 1 3 ? 40.903 76.556 69.242 1.00 26.83 3 ILE C CA 1
ATOM 2155 C C . ILE C 1 3 ? 40.239 75.256 68.803 1.00 21.39 3 ILE C C 1
ATOM 2156 O O . ILE C 1 3 ? 39.238 75.260 68.089 1.00 22.99 3 ILE C O 1
ATOM 2161 N N . ILE C 1 4 ? 40.824 74.144 69.228 1.00 21.04 4 ILE C N 1
ATOM 2162 C CA . ILE C 1 4 ? 40.311 72.829 68.882 1.00 25.05 4 ILE C CA 1
ATOM 2163 C C . ILE C 1 4 ? 39.685 72.163 70.096 1.00 20.01 4 ILE C C 1
ATOM 2164 O O . ILE C 1 4 ? 40.314 72.072 71.155 1.00 24.08 4 ILE C O 1
ATOM 2169 N N . THR C 1 5 ? 38.447 71.700 69.953 1.00 23.56 5 THR C N 1
ATOM 2170 C CA . THR C 1 5 ? 37.764 71.038 71.055 1.00 15.97 5 THR C CA 1
ATOM 2171 C C . THR C 1 5 ? 37.149 69.705 70.613 1.00 22.87 5 THR C C 1
ATOM 2172 O O . THR C 1 5 ? 36.540 69.611 69.557 1.00 22.17 5 THR C O 1
ATOM 2176 N N . LYS C 1 6 ? 37.297 68.677 71.438 1.00 18.94 6 LYS C N 1
ATOM 2177 C CA . LYS C 1 6 ? 36.748 67.370 71.099 1.00 21.75 6 LYS C CA 1
ATOM 2178 C C . LYS C 1 6 ? 35.780 66.897 72.172 1.00 24.77 6 LYS C C 1
ATOM 2179 O O . LYS C 1 6 ? 36.036 67.077 73.361 1.00 25.59 6 LYS C O 1
ATOM 2193 N N . GLN C 1 8 ? 33.133 63.496 73.118 1.00 19.11 8 GLN C N 1
ATOM 2194 C CA . GLN C 1 8 ? 32.612 62.176 72.807 1.00 17.37 8 GLN C CA 1
ATOM 2195 C C . GLN C 1 8 ? 31.111 62.207 73.040 1.00 17.91 8 GLN C C 1
ATOM 2196 O O . GLN C 1 8 ? 30.633 62.755 74.046 1.00 19.81 8 GLN C O 1
ATOM 2202 N N . VAL C 1 9 ? 30.362 61.676 72.082 1.00 16.77 9 VAL C N 1
ATOM 2203 C CA . VAL C 1 9 ? 28.912 61.601 72.180 1.00 17.48 9 VAL C CA 1
ATOM 2204 C C . VAL C 1 9 ? 28.522 60.158 71.843 1.00 22.83 9 VAL C C 1
ATOM 2205 O O . VAL C 1 9 ? 28.804 59.668 70.754 1.00 16.73 9 VAL C O 1
ATOM 2209 N N . ASP C 1 10 ? 27.847 59.487 72.771 1.00 14.84 10 ASP C N 1
ATOM 2210 C CA . ASP C 1 10 ? 27.506 58.077 72.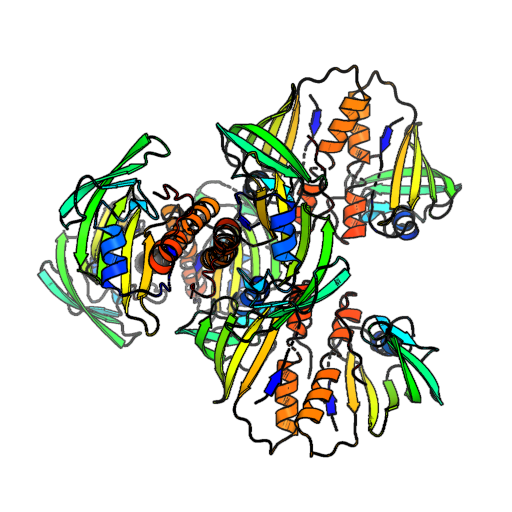574 1.00 21.70 10 ASP C CA 1
ATOM 2211 C C . ASP C 1 10 ? 26.322 57.701 71.667 1.00 15.55 10 ASP C C 1
ATOM 2212 O O . ASP C 1 10 ? 25.422 56.949 72.077 1.00 20.26 10 ASP C O 1
ATOM 2217 N N . VAL C 1 11 ? 26.317 58.231 70.440 1.00 22.07 11 VAL C N 1
ATOM 2218 C CA . VAL C 1 11 ? 25.277 57.927 69.445 1.00 25.70 11 VAL C CA 1
ATOM 2219 C C . VAL C 1 11 ? 25.983 57.842 68.094 1.00 25.83 11 VAL C C 1
ATOM 2220 O O . VAL C 1 11 ? 27.123 58.278 67.973 1.00 18.00 11 VAL C O 1
ATOM 2224 N N . PRO C 1 12 ? 25.325 57.263 67.067 1.00 21.15 12 PRO C N 1
ATOM 2225 C CA . PRO C 1 12 ? 25.969 57.159 65.753 1.00 25.76 12 PRO C CA 1
ATOM 2226 C C . PRO C 1 12 ? 26.288 58.518 65.130 1.00 23.05 12 PRO C C 1
ATOM 2227 O O . PRO C 1 12 ? 25.565 59.497 65.336 1.00 24.90 12 PRO C O 1
ATOM 2231 N N . ARG C 1 13 ? 27.383 58.531 64.374 1.00 22.84 13 ARG C N 1
ATOM 2232 C CA . ARG C 1 13 ? 27.920 59.694 63.678 1.00 28.73 13 ARG C CA 1
ATOM 2233 C C . ARG C 1 13 ? 26.874 60.436 62.867 1.00 30.68 13 ARG C C 1
ATOM 2234 O O . ARG C 1 13 ? 26.847 61.670 62.873 1.00 29.16 13 ARG C O 1
ATOM 2242 N N . GLU C 1 14 ? 26.025 59.688 62.163 1.00 23.49 14 GLU C N 1
ATOM 2243 C CA . GLU C 1 14 ? 24.966 60.281 61.350 1.00 29.79 14 GLU C CA 1
ATOM 2244 C C . GLU C 1 14 ? 24.003 61.053 62.231 1.00 30.79 14 GLU C C 1
ATOM 2245 O O . GLU C 1 14 ? 23.532 62.130 61.870 1.00 30.80 14 GLU C O 1
ATOM 2251 N N . THR C 1 15 ? 23.705 60.494 63.396 1.00 27.94 15 THR C N 1
ATOM 2252 C CA . THR C 1 15 ? 22.777 61.121 64.315 1.00 25.62 15 THR C CA 1
ATOM 2253 C C . THR C 1 15 ? 23.323 62.435 64.876 1.00 21.93 15 THR C C 1
ATOM 2254 O O . THR C 1 15 ? 22.556 63.356 65.131 1.00 32.45 15 THR C O 1
ATOM 2258 N N . VAL C 1 16 ? 24.634 62.502 65.076 1.00 25.87 16 VAL C N 1
ATOM 2259 C CA . VAL C 1 16 ? 25.255 63.720 65.606 1.00 26.16 16 VAL C CA 1
ATOM 2260 C C . VAL C 1 16 ? 25.309 64.773 64.486 1.00 27.11 16 VAL C C 1
ATOM 2261 O O . VAL C 1 16 ? 25.099 65.959 64.720 1.00 25.18 16 VAL C O 1
ATOM 2265 N N . PHE C 1 17 ? 25.581 64.323 63.264 1.00 27.25 17 PHE C N 1
ATOM 2266 C CA . PHE C 1 17 ? 25.631 65.215 62.104 1.00 23.51 17 PHE C CA 1
ATOM 2267 C C . PHE C 1 17 ? 24.252 65.841 61.910 1.00 29.50 17 PHE C C 1
ATOM 2268 O O . PHE C 1 17 ? 24.119 67.060 61.770 1.00 26.91 17 PHE C O 1
ATOM 2276 N N . GLU C 1 18 ? 23.221 64.999 61.916 1.00 26.06 18 GLU C N 1
ATOM 2277 C CA . GLU C 1 18 ? 21.860 65.469 61.730 1.00 26.23 18 GLU C CA 1
ATOM 2278 C C . GLU C 1 18 ? 21.451 66.497 62.769 1.00 36.01 18 GLU C C 1
ATOM 2279 O O . GLU C 1 18 ? 20.647 67.383 62.482 1.00 29.80 18 GLU C O 1
ATOM 2285 N N . ALA C 1 19 ? 21.997 66.375 63.978 1.00 31.01 19 ALA C N 1
ATOM 2286 C CA . ALA C 1 19 ? 21.670 67.308 65.045 1.00 28.43 19 ALA C CA 1
ATOM 2287 C C . ALA C 1 19 ? 22.026 68.747 64.684 1.00 17.32 19 ALA C C 1
ATOM 2288 O O . ALA C 1 19 ? 21.331 69.677 65.108 1.00 21.79 19 ALA C O 1
ATOM 2290 N N . PHE C 1 20 ? 23.101 68.939 63.931 1.00 21.05 20 PHE C N 1
ATOM 2291 C CA . PHE C 1 20 ? 23.503 70.291 63.545 1.00 19.10 20 PHE C CA 1
ATOM 2292 C C . PHE C 1 20 ? 22.701 70.800 62.338 1.00 31.07 20 PHE C C 1
ATOM 2293 O O . PHE C 1 20 ? 21.980 71.801 62.429 1.00 25.75 20 PHE C O 1
ATOM 2301 N N . VAL C 1 21 ? 22.817 70.091 61.217 1.00 32.79 21 VAL C N 1
ATOM 2302 C CA . VAL C 1 21 ? 22.161 70.493 59.972 1.00 25.55 21 VAL C CA 1
ATOM 2303 C C . VAL C 1 21 ? 20.630 70.487 59.900 1.00 33.71 21 VAL C C 1
ATOM 2304 O O . VAL C 1 21 ? 20.058 71.145 59.025 1.00 39.84 21 VAL C O 1
ATOM 2308 N N . ASP C 1 22 ? 19.966 69.758 60.794 1.00 27.40 22 ASP C N 1
ATOM 2309 C CA . ASP C 1 22 ? 18.504 69.684 60.791 1.00 29.41 22 ASP C CA 1
ATOM 2310 C C . ASP C 1 22 ? 17.853 70.839 61.546 1.00 36.25 22 ASP C C 1
ATOM 2311 O O . ASP C 1 22 ? 17.821 70.849 62.774 1.00 33.98 22 ASP C O 1
ATOM 2316 N N . PRO C 1 23 ? 17.284 71.811 60.817 1.00 39.14 23 PRO C N 1
ATOM 2317 C CA . PRO C 1 23 ? 16.630 72.974 61.428 1.00 38.39 23 PRO C CA 1
ATOM 2318 C C . PRO C 1 23 ? 15.765 72.641 62.642 1.00 35.09 23 PRO C C 1
ATOM 2319 O O . PRO C 1 23 ? 15.585 73.470 63.529 1.00 37.08 23 PRO C O 1
ATOM 2323 N N . GLU C 1 24 ? 15.240 71.423 62.676 1.00 39.87 24 GLU C N 1
ATOM 2324 C CA . GLU C 1 24 ? 14.375 70.984 63.769 1.00 30.95 24 GLU C CA 1
ATOM 2325 C C . GLU C 1 24 ? 15.136 70.443 64.984 1.00 31.23 24 GLU C C 1
ATOM 2326 O O . GLU C 1 24 ? 14.565 70.316 66.063 1.00 32.72 24 GLU C O 1
ATOM 2332 N N . LYS C 1 25 ? 16.418 70.132 64.810 1.00 29.38 25 LYS C N 1
ATOM 2333 C CA . LYS C 1 25 ? 17.211 69.561 65.902 1.00 29.97 25 LYS C CA 1
ATOM 2334 C C . LYS C 1 25 ? 18.149 70.530 66.618 1.00 34.13 25 LYS C C 1
ATOM 2335 O O . LYS C 1 25 ? 18.336 70.442 67.838 1.00 32.37 25 LYS C O 1
ATOM 2341 N N . ILE C 1 26 ? 18.731 71.455 65.863 1.00 32.86 26 ILE C N 1
ATOM 2342 C CA . ILE C 1 26 ? 19.682 72.405 66.428 1.00 28.61 26 ILE C CA 1
ATOM 2343 C C . ILE C 1 26 ? 19.216 73.123 67.697 1.00 26.91 26 ILE C C 1
ATOM 2344 O O . ILE C 1 26 ? 20.028 73.419 68.584 1.00 33.81 26 ILE C O 1
ATOM 2349 N N . GLY C 1 27 ? 17.917 73.375 67.800 1.00 31.36 27 GLY C N 1
ATOM 2350 C CA . GLY C 1 27 ? 17.387 74.070 68.959 1.00 30.30 27 GLY C CA 1
ATOM 2351 C C . GLY C 1 27 ? 17.580 73.359 70.284 1.00 35.26 27 GLY C C 1
ATOM 2352 O O . GLY C 1 27 ? 17.439 73.959 71.349 1.00 33.80 27 GLY C O 1
ATOM 2353 N N . GLY C 1 28 ? 17.912 72.077 70.226 1.00 34.01 28 GLY C N 1
ATOM 2354 C CA . GLY C 1 28 ? 18.095 71.325 71.449 1.00 30.35 28 GLY C CA 1
ATOM 2355 C C . GLY C 1 28 ? 19.419 71.577 72.147 1.00 24.27 28 GLY C C 1
ATOM 2356 O O . GLY C 1 28 ? 19.585 71.152 73.292 1.00 26.30 28 GLY C O 1
ATOM 2357 N N . PHE C 1 29 ? 20.354 72.263 71.488 1.00 23.75 29 PHE C N 1
ATOM 2358 C CA . PHE C 1 29 ? 21.669 72.505 72.097 1.00 24.85 29 PHE C CA 1
ATOM 2359 C C . PHE C 1 29 ? 22.413 73.772 71.636 1.00 23.83 29 PHE C C 1
ATOM 2360 O O . PHE C 1 29 ? 23.406 74.167 72.241 1.00 20.10 29 PHE C O 1
ATOM 2368 N N . TRP C 1 30 ? 21.960 74.408 70.567 1.00 22.25 30 TRP C N 1
ATOM 2369 C CA . TRP C 1 30 ? 22.659 75.594 70.082 1.00 24.32 30 TRP C CA 1
ATOM 2370 C C . TRP C 1 30 ? 21.643 76.647 69.647 1.00 23.12 30 TRP C C 1
ATOM 2371 O O . TRP C 1 30 ? 20.770 77.017 70.426 1.00 26.48 30 TRP C O 1
ATOM 2382 N N . PHE C 1 31 ? 21.737 77.123 68.411 1.00 27.97 31 PHE C N 1
ATOM 2383 C CA . PHE C 1 31 ? 20.789 78.131 67.928 1.00 28.06 31 PHE C CA 1
ATOM 2384 C C . PHE C 1 31 ? 19.341 77.688 68.101 1.00 33.31 31 PHE C C 1
ATOM 2385 O O . PHE C 1 31 ? 19.017 76.505 67.951 1.00 30.46 31 PHE C O 1
ATOM 2393 N N . SER C 1 32 ? 18.479 78.650 68.415 1.00 30.41 32 SER C N 1
ATOM 2394 C CA . SER C 1 32 ? 17.052 78.422 68.617 1.00 39.23 32 SER C CA 1
ATOM 2395 C C . SER C 1 32 ? 16.393 77.864 67.355 1.00 41.12 32 SER C C 1
ATOM 2396 O O . SER C 1 32 ? 15.401 77.137 67.431 1.00 42.41 32 SER C O 1
ATOM 2399 N N . SER C 1 33 ? 16.944 78.209 66.196 1.00 42.91 33 SER C N 1
ATOM 2400 C CA . SER C 1 33 ? 16.394 77.735 64.931 1.00 43.62 33 SER C CA 1
ATOM 2401 C C . SER C 1 33 ? 17.298 78.060 63.757 1.00 45.04 33 SER C C 1
ATOM 2402 O O . SER C 1 33 ? 18.194 78.902 63.861 1.00 42.76 33 SER C O 1
ATOM 2405 N N . SER C 1 34 ? 17.057 77.375 62.642 1.00 43.14 34 SER C N 1
ATOM 2406 C CA . SER C 1 34 ? 17.817 77.571 61.412 1.00 46.09 34 SER C CA 1
ATOM 2407 C C . SER C 1 34 ? 16.810 77.849 60.306 1.00 44.49 34 SER C C 1
ATOM 2408 O O . SER C 1 34 ? 15.715 77.288 60.312 1.00 47.58 34 SER C O 1
ATOM 2411 N N . SER C 1 35 ? 17.170 78.716 59.365 1.00 44.71 35 SER C N 1
ATOM 2412 C CA . SER C 1 35 ? 16.259 79.047 58.276 1.00 46.92 35 SER C CA 1
ATOM 2413 C C . SER C 1 35 ? 15.924 77.777 57.490 1.00 46.82 35 SER C C 1
ATOM 2414 O O . SER C 1 35 ? 14.756 77.470 57.254 1.00 52.23 35 SER C O 1
ATOM 2417 N N . GLU C 1 36 ? 16.960 77.042 57.097 1.00 50.67 36 GLU C N 1
ATOM 2418 C CA . GLU C 1 36 ? 16.785 75.798 56.358 1.00 50.97 36 GLU C CA 1
ATOM 2419 C C . GLU C 1 36 ? 17.916 74.840 56.724 1.00 49.62 36 GLU C C 1
ATOM 2420 O O . GLU C 1 36 ? 18.773 75.174 57.541 1.00 48.35 36 GLU C O 1
ATOM 2426 N N . ARG C 1 37 ? 17.909 73.651 56.125 1.00 44.85 37 ARG C N 1
ATOM 2427 C CA . ARG C 1 37 ? 18.931 72.645 56.386 1.00 42.98 37 ARG C CA 1
ATOM 2428 C C . ARG C 1 37 ? 20.298 73.068 55.853 1.00 47.26 37 ARG C C 1
ATOM 2429 O O . ARG C 1 37 ? 20.416 73.638 54.769 1.00 47.29 37 ARG C O 1
ATOM 2437 N N . TRP C 1 38 ? 21.334 72.766 56.622 1.00 37.24 38 TRP C N 1
ATOM 2438 C CA . TRP C 1 38 ? 22.696 73.123 56.257 1.00 43.35 38 TRP C CA 1
ATOM 2439 C C . TRP C 1 38 ? 23.216 72.363 55.035 1.00 45.12 38 TRP C C 1
ATOM 2440 O O . TRP C 1 38 ? 23.327 71.135 55.057 1.00 40.83 38 TRP C O 1
ATOM 2451 N N . GLU C 1 39 ? 23.534 73.097 53.972 1.00 46.74 39 GLU C N 1
ATOM 2452 C CA . GLU C 1 39 ? 24.048 72.484 52.753 1.00 47.20 39 GLU C CA 1
ATOM 2453 C C . GLU C 1 39 ? 25.206 73.274 52.144 1.00 44.10 39 GLU C C 1
ATOM 2454 O O . GLU C 1 39 ? 25.278 74.493 52.282 1.00 42.46 39 GLU C O 1
ATOM 2460 N N . GLN C 1 40 ? 26.112 72.571 51.470 1.00 40.52 40 GLN C N 1
ATOM 2461 C CA . GLN C 1 40 ? 27.283 73.188 50.854 1.00 40.92 40 GLN C CA 1
ATOM 2462 C C . GLN C 1 40 ? 26.942 74.270 49.832 1.00 45.41 40 GLN C C 1
ATOM 2463 O O . GLN C 1 40 ? 26.560 73.966 48.705 1.00 53.36 40 GLN C O 1
ATOM 2469 N N . GLY C 1 41 ? 27.076 75.533 50.232 1.00 49.83 41 GLY C N 1
ATOM 2470 C CA . GLY C 1 41 ? 26.783 76.631 49.325 1.00 46.06 41 GLY C CA 1
ATOM 2471 C C . GLY C 1 41 ? 25.544 77.457 49.641 1.00 43.77 41 GLY C C 1
ATOM 2472 O O . GLY C 1 41 ? 25.253 78.422 48.935 1.00 48.20 41 GLY C O 1
ATOM 2473 N N . LYS C 1 42 ? 24.808 77.094 50.688 1.00 37.99 42 LYS C N 1
ATOM 2474 C CA . LYS C 1 42 ? 23.601 77.835 51.067 1.00 36.34 42 LYS C CA 1
ATOM 2475 C C . LYS C 1 42 ? 23.888 78.811 52.210 1.00 43.52 42 LYS C C 1
ATOM 2476 O O . LYS C 1 42 ? 24.786 78.574 53.017 1.00 41.62 42 LYS C O 1
ATOM 2482 N N . THR C 1 43 ? 23.134 79.908 52.269 1.00 40.71 43 THR C N 1
ATOM 2483 C CA . THR C 1 43 ? 23.305 80.898 53.339 1.00 40.24 43 THR C CA 1
ATOM 2484 C C . THR C 1 43 ? 22.159 80.705 54.314 1.00 30.37 43 THR C C 1
ATOM 2485 O O . THR C 1 43 ? 21.005 80.969 53.989 1.00 47.38 43 THR C O 1
ATOM 2489 N N . ILE C 1 44 ? 22.478 80.229 55.515 1.00 37.68 44 ILE C N 1
ATOM 2490 C CA . ILE C 1 44 ? 21.461 79.973 56.524 1.00 27.85 44 ILE C CA 1
ATOM 2491 C C . ILE C 1 44 ? 21.321 81.072 57.557 1.00 36.78 44 ILE C C 1
ATOM 2492 O O . ILE C 1 44 ? 22.308 81.639 58.016 1.00 29.93 44 ILE C O 1
ATOM 2497 N N . THR C 1 45 ? 20.078 81.344 57.930 1.00 32.51 45 THR C N 1
ATOM 2498 C CA . THR C 1 45 ? 19.771 82.346 58.930 1.00 39.85 45 THR C CA 1
ATOM 2499 C C . THR C 1 45 ? 19.609 81.630 60.267 1.00 42.04 45 THR C C 1
ATOM 2500 O O . THR C 1 45 ? 18.631 80.913 60.489 1.00 39.48 45 THR C O 1
ATOM 2504 N N . LEU C 1 46 ? 20.584 81.830 61.148 1.00 38.54 46 LEU C N 1
ATOM 2505 C CA . LEU C 1 46 ? 20.595 81.212 62.468 1.00 37.09 46 LEU C CA 1
ATOM 2506 C C . LEU C 1 46 ? 20.007 82.163 63.492 1.00 40.36 46 LEU C C 1
ATOM 2507 O O . LEU C 1 46 ? 20.492 83.280 63.668 1.00 41.28 46 LEU C O 1
ATOM 2512 N N . ARG C 1 47 ? 18.960 81.719 64.171 1.00 42.26 47 ARG C N 1
ATOM 2513 C CA . ARG C 1 47 ? 18.327 82.574 65.154 1.00 46.20 47 ARG C CA 1
ATOM 2514 C C . ARG C 1 47 ? 18.601 82.204 66.594 1.00 50.83 47 ARG C C 1
ATOM 2515 O O . ARG C 1 47 ? 18.832 81.041 66.925 1.00 43.50 47 ARG C O 1
ATOM 2516 N N . TYR C 1 48 ? 18.578 83.217 67.453 1.00 50.19 48 TYR C N 1
ATOM 2517 C CA . TYR C 1 48 ? 18.794 83.016 68.873 1.00 52.28 48 TYR C CA 1
ATOM 2518 C C . TYR C 1 48 ? 17.627 83.637 69.619 1.00 55.25 48 TYR C C 1
ATOM 2519 O O . TYR C 1 48 ? 17.735 84.748 70.139 1.00 56.77 48 TYR C O 1
ATOM 2520 N N . GLU C 1 49 ? 16.502 82.926 69.653 1.00 56.56 49 GLU C N 1
ATOM 2521 C CA . GLU C 1 49 ? 15.318 83.420 70.333 1.00 56.70 49 GLU C CA 1
ATOM 2522 C C . GLU C 1 49 ? 15.643 84.140 71.625 1.00 58.28 49 GLU C C 1
ATOM 2523 O O . GLU C 1 49 ? 14.995 85.127 71.978 1.00 58.88 49 GLU C O 1
ATOM 2524 N N . GLU C 1 50 ? 16.656 83.645 72.331 1.00 60.64 50 GLU C N 1
ATOM 2525 C CA . GLU C 1 50 ? 17.060 84.265 73.579 1.00 60.97 50 GLU C CA 1
ATOM 2526 C C . GLU C 1 50 ? 17.363 85.736 73.374 1.00 60.88 50 GLU C C 1
ATOM 2527 O O . GLU C 1 50 ? 16.498 86.590 73.587 1.00 63.62 50 GLU C O 1
ATOM 2528 N N . TYR C 1 51 ? 18.588 86.034 72.950 1.00 58.76 51 TYR C N 1
ATOM 2529 C CA . TYR C 1 51 ? 18.977 87.413 72.718 1.00 58.34 51 TYR C CA 1
ATOM 2530 C C . TYR C 1 51 ? 18.163 88.084 71.623 1.00 58.43 51 TYR C C 1
ATOM 2531 O O . TYR C 1 51 ? 18.317 89.281 71.372 1.00 56.27 51 TYR C O 1
ATOM 2532 N N . ASP C 1 52 ? 17.288 87.318 70.978 1.00 58.53 52 ASP C N 1
ATOM 2533 C CA . ASP C 1 52 ? 16.477 87.867 69.907 1.00 56.75 52 ASP C CA 1
ATOM 2534 C C . ASP C 1 52 ? 17.370 88.379 68.793 1.00 58.92 52 ASP C C 1
ATOM 2535 O O . ASP C 1 52 ? 17.067 89.388 68.153 1.00 50.74 52 ASP C O 1
ATOM 2536 N N . ALA C 1 53 ? 18.483 87.679 68.576 1.00 59.11 53 ALA C N 1
ATOM 2537 C CA . ALA C 1 53 ? 19.428 88.060 67.539 1.00 60.30 53 ALA C CA 1
ATOM 2538 C C . ALA C 1 53 ? 19.391 87.132 66.338 1.00 55.25 53 ALA C C 1
ATOM 2539 O O . ALA C 1 53 ? 18.885 86.012 66.429 1.00 54.54 53 ALA C O 1
ATOM 2540 N N . GLU C 1 54 ? 19.926 87.594 65.211 1.00 48.16 54 GLU C N 1
ATOM 2541 C CA . GLU C 1 54 ? 19.940 86.797 63.989 1.00 50.05 54 GLU C CA 1
ATOM 2542 C C . GLU C 1 54 ? 21.241 86.972 63.227 1.00 49.10 54 GLU C C 1
ATOM 2543 O O . GLU C 1 54 ? 21.681 88.094 62.980 1.00 55.11 54 GLU C O 1
ATOM 2545 N N . LEU C 1 55 ? 21.860 85.858 62.855 1.00 46.64 55 LEU C N 1
ATOM 2546 C CA . LEU C 1 55 ? 23.097 85.917 62.103 1.00 43.65 55 LEU C CA 1
ATOM 2547 C C . LEU C 1 55 ? 22.992 85.045 60.855 1.00 39.83 55 LEU C C 1
ATOM 2548 O O . LEU C 1 55 ? 22.181 84.121 60.802 1.00 33.52 55 LEU C O 1
ATOM 2553 N N . ASN C 1 56 ? 23.798 85.368 59.846 1.00 37.64 56 ASN C N 1
ATOM 2554 C CA . ASN C 1 56 ? 23.809 84.632 58.586 1.00 36.17 56 ASN C CA 1
ATOM 2555 C C . ASN C 1 56 ? 25.204 84.163 58.223 1.00 40.53 56 ASN C C 1
ATOM 2556 O O . ASN C 1 56 ? 26.154 84.940 58.230 1.00 36.00 56 ASN C O 1
ATOM 2561 N N . ILE C 1 57 ? 25.332 82.877 57.912 1.00 40.25 57 ILE C N 1
ATOM 2562 C CA . ILE C 1 57 ? 26.622 82.339 57.536 1.00 39.19 57 ILE C CA 1
ATOM 2563 C C . ILE C 1 57 ? 26.410 81.453 56.328 1.00 36.66 57 ILE C C 1
ATOM 2564 O O . ILE C 1 57 ? 25.364 80.820 56.195 1.00 41.82 57 ILE C O 1
ATOM 2569 N N . ASN C 1 58 ? 27.396 81.426 55.443 1.00 40.94 58 ASN C N 1
ATOM 2570 C CA . ASN C 1 58 ? 27.311 80.583 54.266 1.00 43.12 58 ASN C CA 1
ATOM 2571 C C . ASN C 1 58 ? 28.171 79.351 54.505 1.00 38.29 58 ASN C C 1
ATOM 2572 O O . ASN C 1 58 ? 29.324 79.450 54.928 1.00 42.29 58 ASN C O 1
ATOM 2577 N N . ILE C 1 59 ? 27.598 78.188 54.235 1.00 40.16 59 ILE C N 1
ATOM 2578 C CA . ILE C 1 59 ? 28.308 76.936 54.411 1.00 26.57 59 ILE C CA 1
ATOM 2579 C C . ILE C 1 59 ? 29.309 76.749 53.288 1.00 28.48 59 ILE C C 1
ATOM 2580 O O . ILE C 1 59 ? 28.931 76.622 52.124 1.00 38.81 59 ILE C O 1
ATOM 2585 N N . GLU C 1 60 ? 30.590 76.741 53.640 1.00 26.67 60 GLU C N 1
ATOM 2586 C CA . GLU C 1 60 ? 31.658 76.596 52.660 1.00 37.86 60 GLU C CA 1
ATOM 2587 C C . GLU C 1 60 ? 31.870 75.181 52.121 1.00 38.25 60 GLU C C 1
ATOM 2588 O O . GLU C 1 60 ? 32.036 74.989 50.916 1.00 36.68 60 GLU C O 1
ATOM 2594 N N . ARG C 1 61 ? 31.859 74.192 53.005 1.00 37.99 61 ARG C N 1
ATOM 2595 C CA . ARG C 1 61 ? 32.063 72.810 52.588 1.00 30.01 61 ARG C CA 1
ATOM 2596 C C . ARG C 1 61 ? 31.319 71.877 53.521 1.00 37.11 61 ARG C C 1
ATOM 2597 O O . ARG C 1 61 ? 31.271 72.102 54.729 1.00 30.89 61 ARG C O 1
ATOM 2599 N N . VAL C 1 62 ? 30.731 70.832 52.952 1.00 35.03 62 VAL C N 1
ATOM 2600 C CA . VAL C 1 62 ? 30.011 69.842 53.739 1.00 35.29 62 VAL C CA 1
ATOM 2601 C C . VAL C 1 62 ? 30.329 68.451 53.208 1.00 41.86 62 VAL C C 1
ATOM 2602 O O . VAL C 1 62 ? 30.392 68.225 51.999 1.00 36.99 62 VAL C O 1
ATOM 2606 N N . GLU C 1 63 ? 30.566 67.532 54.131 1.00 38.52 63 GLU C N 1
ATOM 2607 C CA . GLU C 1 63 ? 30.847 66.145 53.800 1.00 39.72 63 GLU C CA 1
ATOM 2608 C C . GLU C 1 63 ? 29.865 65.384 54.684 1.00 40.33 63 GLU C C 1
ATOM 2609 O O . GLU C 1 63 ? 29.982 65.413 55.911 1.00 33.59 63 GLU C O 1
ATOM 2615 N N . ASP C 1 64 ? 28.872 64.750 54.063 1.00 38.09 64 ASP C N 1
ATOM 2616 C CA . ASP C 1 64 ? 27.848 64.007 54.794 1.00 41.98 64 ASP C CA 1
ATOM 2617 C C . ASP C 1 64 ? 28.394 63.282 56.011 1.00 34.67 64 ASP C C 1
ATOM 2618 O O . ASP C 1 64 ? 29.409 62.588 55.927 1.00 36.36 64 ASP C O 1
ATOM 2623 N N . ASN C 1 65 ? 27.731 63.497 57.144 1.00 36.37 65 ASN C N 1
ATOM 2624 C CA . ASN C 1 65 ? 28.089 62.868 58.409 1.00 31.69 65 ASN C CA 1
ATOM 2625 C C . ASN C 1 65 ? 29.575 62.922 58.734 1.00 35.53 65 ASN C C 1
ATOM 2626 O O . ASN C 1 65 ? 30.075 62.069 59.470 1.00 35.76 65 ASN C O 1
ATOM 2631 N N . GLN C 1 66 ? 30.282 63.925 58.217 1.00 28.51 66 GLN C N 1
ATOM 2632 C CA . GLN C 1 66 ? 31.710 64.000 58.464 1.00 31.33 66 GLN C CA 1
ATOM 2633 C C . GLN C 1 66 ? 32.305 65.399 58.609 1.00 32.33 66 GLN C C 1
ATOM 2634 O O . GLN C 1 66 ? 33.317 65.583 59.290 1.00 24.81 66 GLN C O 1
ATOM 2640 N N . LEU C 1 67 ? 31.696 66.389 57.969 1.00 30.29 67 LEU C N 1
ATOM 2641 C CA . LEU C 1 67 ? 32.253 67.726 58.068 1.00 30.38 67 LEU C CA 1
ATOM 2642 C C . LEU C 1 67 ? 31.321 68.838 57.636 1.00 30.64 67 LEU C C 1
ATOM 2643 O O . LEU C 1 67 ? 30.577 68.710 56.659 1.00 29.73 67 LEU C O 1
ATOM 2648 N N . ILE C 1 68 ? 31.365 69.929 58.401 1.00 31.40 68 ILE C N 1
ATOM 2649 C CA . ILE C 1 68 ? 30.576 71.133 58.146 1.00 29.93 68 ILE C CA 1
ATOM 2650 C C . ILE C 1 68 ? 31.598 72.256 58.255 1.00 30.05 68 ILE C C 1
ATOM 2651 O O . ILE C 1 68 ? 32.300 72.347 59.255 1.00 25.83 68 ILE C O 1
ATOM 2656 N N . ALA C 1 69 ? 31.708 73.099 57.232 1.00 28.22 69 ALA C N 1
ATOM 2657 C CA . ALA C 1 69 ? 32.680 74.180 57.289 1.00 27.71 69 ALA C CA 1
ATOM 2658 C C . ALA C 1 69 ? 32.047 75.507 56.923 1.00 31.13 69 ALA C C 1
ATOM 2659 O O . ALA C 1 69 ? 31.148 75.573 56.076 1.00 26.25 69 ALA C O 1
ATOM 2661 N N . PHE C 1 70 ? 32.523 76.557 57.585 1.00 31.15 70 PHE C N 1
ATOM 2662 C CA . PHE C 1 70 ? 32.036 77.911 57.372 1.00 31.07 70 PHE C CA 1
ATOM 2663 C C . PHE C 1 70 ? 32.954 78.876 58.103 1.00 25.96 70 PHE C C 1
ATOM 2664 O O . PHE C 1 70 ? 33.968 78.471 58.668 1.00 28.80 70 PHE C O 1
ATOM 2672 N N . THR C 1 71 ? 32.595 80.157 58.087 1.00 33.01 71 THR C N 1
ATOM 2673 C CA . THR C 1 71 ? 33.396 81.186 58.733 1.00 24.93 71 THR C CA 1
ATOM 2674 C C . THR C 1 71 ? 32.518 82.137 59.558 1.00 17.53 71 THR C C 1
ATOM 2675 O O . THR C 1 71 ? 31.343 82.352 59.246 1.00 27.36 71 THR C O 1
ATOM 2679 N N . TRP C 1 72 ? 33.081 82.666 60.634 1.00 27.93 72 TRP C N 1
ATOM 2680 C CA . TRP C 1 72 ? 32.370 83.648 61.446 1.00 22.46 72 TRP C CA 1
ATOM 2681 C C . TRP C 1 72 ? 33.383 84.628 62.011 1.00 27.09 72 TRP C C 1
ATOM 2682 O O . TRP C 1 72 ? 34.416 84.224 62.553 1.00 19.60 72 TRP C O 1
ATOM 2693 N N . GLY C 1 73 ? 33.106 85.924 61.868 1.00 21.91 73 GLY C N 1
ATOM 2694 C CA . GLY C 1 73 ? 34.037 86.910 62.390 1.00 26.70 73 GLY C CA 1
ATOM 2695 C C . GLY C 1 73 ? 35.396 86.779 61.745 1.00 19.04 73 GLY C C 1
ATOM 2696 O O . GLY C 1 73 ? 36.421 87.136 62.338 1.00 24.64 73 GLY C O 1
ATOM 2697 N N . ALA C 1 74 ? 35.406 86.254 60.519 1.00 20.58 74 ALA C N 1
ATOM 2698 C CA . ALA C 1 74 ? 36.624 86.056 59.734 1.00 19.76 74 ALA C CA 1
ATOM 2699 C C . ALA C 1 74 ? 37.468 84.900 60.259 1.00 26.07 74 ALA C C 1
ATOM 2700 O O . ALA C 1 74 ? 38.619 84.724 59.856 1.00 29.88 74 ALA C O 1
ATOM 2702 N N . HIS C 1 75 ? 36.889 84.120 61.166 1.00 28.51 75 HIS C N 1
ATOM 2703 C CA . HIS C 1 75 ? 37.584 82.961 61.721 1.00 28.16 75 HIS C CA 1
ATOM 2704 C C . HIS C 1 75 ? 37.037 81.691 61.055 1.00 23.90 75 HIS C C 1
ATOM 2705 O O . HIS C 1 75 ? 35.847 81.404 61.148 1.00 23.03 75 HIS C O 1
ATOM 2712 N N . PRO C 1 76 ? 37.899 80.941 60.350 1.00 28.25 76 PRO C N 1
ATOM 2713 C CA . PRO C 1 76 ? 37.456 79.705 59.690 1.00 26.33 76 PRO C CA 1
ATOM 2714 C C . PRO C 1 76 ? 37.023 78.698 60.764 1.00 23.32 76 PRO C C 1
ATOM 2715 O O . PRO C 1 76 ? 37.706 78.537 61.776 1.00 29.50 76 PRO C O 1
ATOM 2719 N N . ILE C 1 77 ? 35.898 78.029 60.532 1.00 29.87 77 ILE C N 1
ATOM 2720 C CA . ILE C 1 77 ? 35.363 77.046 61.473 1.00 22.50 77 ILE C CA 1
ATOM 2721 C C . ILE C 1 77 ? 35.016 75.725 60.782 1.00 25.46 77 ILE C C 1
ATOM 2722 O O . ILE C 1 77 ? 34.470 75.720 59.683 1.00 24.98 77 ILE C O 1
ATOM 2727 N N . THR C 1 78 ? 35.343 74.616 61.440 1.00 28.32 78 THR C N 1
ATOM 2728 C CA . THR C 1 78 ? 35.026 73.286 60.929 1.00 28.38 78 THR C CA 1
ATOM 2729 C C . THR C 1 78 ? 34.496 72.464 62.094 1.00 27.07 78 THR C C 1
ATOM 2730 O O . THR C 1 78 ? 34.984 72.586 63.223 1.00 24.20 78 THR C O 1
ATOM 2734 N N . ILE C 1 79 ? 33.459 71.681 61.819 1.00 20.45 79 ILE C N 1
ATOM 2735 C CA . ILE C 1 79 ? 32.869 70.798 62.807 1.00 17.36 79 ILE C CA 1
ATOM 2736 C C . ILE C 1 79 ? 33.016 69.436 62.137 1.00 24.03 79 ILE C C 1
ATOM 2737 O O . ILE C 1 79 ? 32.433 69.206 61.079 1.00 21.32 79 ILE C O 1
ATOM 2742 N N . GLN C 1 80 ? 33.837 68.568 62.724 1.00 22.61 80 GLN C N 1
ATOM 2743 C CA . GLN C 1 80 ? 34.093 67.238 62.150 1.00 21.56 80 GLN C CA 1
ATOM 2744 C C . GLN C 1 80 ? 33.422 66.161 62.985 1.00 28.57 80 GLN C C 1
ATOM 2745 O O . GLN C 1 80 ? 33.191 66.351 64.172 1.00 22.98 80 GLN C O 1
ATOM 2751 N N . PHE C 1 81 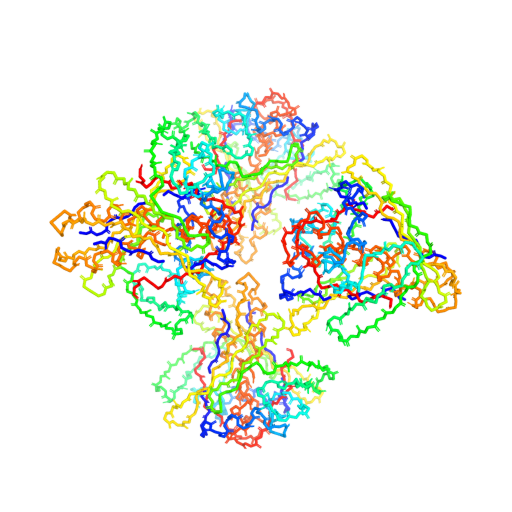? 33.109 65.030 62.358 1.00 28.65 81 PHE C N 1
ATOM 2752 C CA . PHE C 1 81 ? 32.484 63.916 63.053 1.00 26.35 81 PHE C CA 1
ATOM 2753 C C . PHE C 1 81 ? 33.196 62.621 62.674 1.00 31.46 81 PHE C C 1
ATOM 2754 O O . PHE C 1 81 ? 33.229 62.251 61.500 1.00 26.66 81 PHE C O 1
ATOM 2762 N N . GLU C 1 82 ? 33.780 61.948 63.661 1.00 25.62 82 GLU C N 1
ATOM 2763 C CA . GLU C 1 82 ? 34.479 60.697 63.415 1.00 25.65 82 GLU C CA 1
ATOM 2764 C C . GLU C 1 82 ? 33.908 59.623 64.321 1.00 27.86 82 GLU C C 1
ATOM 2765 O O . GLU C 1 82 ? 33.393 59.912 65.404 1.00 18.96 82 GLU C O 1
ATOM 2771 N N . GLU C 1 83 ? 33.975 58.376 63.875 1.00 25.84 83 GLU C N 1
ATOM 2772 C CA . GLU C 1 83 ? 33.444 57.293 64.683 1.00 17.95 83 GLU C CA 1
ATOM 2773 C C . GLU C 1 83 ? 34.394 56.934 65.802 1.00 16.19 83 GLU C C 1
ATOM 2774 O O . GLU C 1 83 ? 35.616 57.050 65.664 1.00 25.22 83 GLU C O 1
ATOM 2780 N N . SER C 1 84 ? 33.824 56.486 66.917 1.00 22.04 84 SER C N 1
ATOM 2781 C CA . SER C 1 84 ? 34.601 56.025 68.062 1.00 24.06 84 SER C CA 1
ATOM 2782 C C . SER C 1 84 ? 33.855 54.784 68.545 1.00 19.96 84 SER C C 1
ATOM 2783 O O . SER C 1 84 ? 32.737 54.515 68.104 1.00 23.74 84 SER C O 1
ATOM 2786 N N . GLU C 1 85 ? 34.465 54.025 69.438 1.00 31.27 85 GLU C N 1
ATOM 2787 C CA . GLU C 1 85 ? 33.836 52.814 69.954 1.00 27.47 85 GLU C CA 1
ATOM 2788 C C . GLU C 1 85 ? 32.386 53.017 70.431 1.00 31.94 85 GLU C C 1
ATOM 2789 O O . GLU C 1 85 ? 31.460 52.361 69.947 1.00 27.69 85 GLU C O 1
ATOM 2795 N N . ALA C 1 86 ? 32.184 53.939 71.370 1.00 25.49 86 ALA C N 1
ATOM 2796 C CA . ALA C 1 86 ? 30.859 54.171 71.928 1.00 24.60 86 ALA C CA 1
ATOM 2797 C C . ALA C 1 86 ? 29.985 55.080 71.087 1.00 23.99 86 ALA C C 1
ATOM 2798 O O . ALA C 1 86 ? 28.814 55.302 71.396 1.00 24.77 86 ALA C O 1
ATOM 2800 N N . GLY C 1 87 ? 30.546 55.615 70.010 1.00 26.65 87 GLY C N 1
ATOM 2801 C CA . GLY C 1 87 ? 29.735 56.469 69.181 1.00 21.53 87 GLY C CA 1
ATOM 2802 C C . GLY C 1 87 ? 30.446 57.411 68.245 1.00 24.57 87 GLY C C 1
ATOM 2803 O O . GLY C 1 87 ? 30.940 57.010 67.193 1.00 21.64 87 GLY C O 1
ATOM 2804 N N . THR C 1 88 ? 30.507 58.675 68.648 1.00 20.52 88 THR C N 1
ATOM 2805 C CA . THR C 1 88 ? 31.087 59.720 67.820 1.00 22.66 88 THR C CA 1
ATOM 2806 C C . THR C 1 88 ? 31.988 60.683 68.583 1.00 22.74 88 THR C C 1
ATOM 2807 O O . THR C 1 88 ? 31.751 60.977 69.750 1.00 20.96 88 THR C O 1
ATOM 2811 N N . VAL C 1 89 ? 33.025 61.175 67.926 1.00 22.92 89 VAL C N 1
ATOM 2812 C CA . VAL C 1 89 ? 33.863 62.200 68.539 1.00 18.98 89 VAL C CA 1
ATOM 2813 C C . VAL C 1 89 ? 33.669 63.398 67.635 1.00 25.39 89 VAL C C 1
ATOM 2814 O O . VAL C 1 89 ? 33.990 63.330 66.455 1.00 19.47 89 VAL C O 1
ATOM 2818 N N . VAL C 1 90 ? 33.125 64.478 68.188 1.00 24.93 90 VAL C N 1
ATOM 2819 C CA . VAL C 1 90 ? 32.899 65.705 67.432 1.00 23.66 90 VAL C CA 1
ATOM 2820 C C . VAL C 1 90 ? 34.115 66.582 67.695 1.00 25.51 90 VAL C C 1
ATOM 2821 O O . VAL C 1 90 ? 34.549 66.723 68.840 1.00 22.98 90 VAL C O 1
ATOM 2825 N N . THR C 1 91 ? 34.685 67.158 66.645 1.00 21.63 91 THR C N 1
ATOM 2826 C CA . THR C 1 91 ? 35.836 68.017 66.816 1.00 20.60 91 THR C CA 1
ATOM 2827 C C . THR C 1 91 ? 35.537 69.385 66.246 1.00 24.96 91 THR C C 1
ATOM 2828 O O . THR C 1 91 ? 35.302 69.507 65.042 1.00 23.73 91 THR C O 1
ATOM 2832 N N . THR C 1 92 ? 35.527 70.405 67.102 1.00 22.61 92 THR C N 1
ATOM 2833 C CA . THR C 1 92 ? 35.292 71.767 66.629 1.00 21.50 92 THR C CA 1
ATOM 2834 C C . THR C 1 92 ? 36.637 72.464 66.516 1.00 16.58 92 THR C C 1
ATOM 2835 O O . THR C 1 92 ? 37.523 72.288 67.356 1.00 16.19 92 THR C O 1
ATOM 2839 N N . THR C 1 93 ? 36.796 73.254 65.463 1.00 24.85 93 THR C N 1
ATOM 2840 C CA . THR C 1 93 ? 38.032 73.987 65.255 1.00 19.41 93 THR C CA 1
ATOM 2841 C C . THR C 1 93 ? 37.698 75.402 64.792 1.00 26.23 93 THR C C 1
ATOM 2842 O O . THR C 1 93 ? 37.005 75.594 63.785 1.00 24.06 93 THR C O 1
ATOM 2846 N N . GLU C 1 94 ? 38.137 76.386 65.568 1.00 25.72 94 GLU C N 1
ATOM 2847 C CA . GLU C 1 94 ? 37.922 77.793 65.212 1.00 27.49 94 GLU C CA 1
ATOM 2848 C C . GLU C 1 94 ? 39.344 78.288 65.040 1.00 23.02 94 GLU C C 1
ATOM 2849 O O . GLU C 1 94 ? 40.125 78.314 65.991 1.00 31.13 94 GLU C O 1
ATOM 2855 N N . LYS C 1 95 ? 39.675 78.682 63.819 1.00 24.47 95 LYS C N 1
ATOM 2856 C CA . LYS C 1 95 ? 41.032 79.064 63.487 1.00 24.48 95 LYS C CA 1
ATOM 2857 C C . LYS C 1 95 ? 41.442 80.525 63.515 1.00 28.57 95 LYS C C 1
ATOM 2858 O O . LYS C 1 95 ? 40.608 81.428 63.470 1.00 26.12 95 LYS C O 1
ATOM 2864 N N . ASP C 1 96 ? 42.760 80.702 63.574 1.00 29.16 96 ASP C N 1
ATOM 2865 C CA . ASP C 1 96 ? 43.443 81.987 63.552 1.00 36.38 96 ASP C CA 1
ATOM 2866 C C . ASP C 1 96 ? 43.192 82.956 64.703 1.00 37.27 96 ASP C C 1
ATOM 2867 O O . ASP C 1 96 ? 42.370 83.869 64.606 1.00 40.97 96 ASP C O 1
ATOM 2872 N N . PHE C 1 97 ? 43.932 82.750 65.789 1.00 41.18 97 PHE C N 1
ATOM 2873 C CA . PHE C 1 97 ? 43.856 83.598 66.977 1.00 36.15 97 PHE C CA 1
ATOM 2874 C C . PHE C 1 97 ? 45.277 83.935 67.414 1.00 41.78 97 PHE C C 1
ATOM 2875 O O . PHE C 1 97 ? 46.230 83.264 67.019 1.00 42.78 97 PHE C O 1
ATOM 2883 N N . ASP C 1 98 ? 45.418 84.973 68.231 1.00 42.06 98 ASP C N 1
ATOM 2884 C CA . ASP C 1 98 ? 46.729 85.370 68.724 1.00 45.54 98 ASP C CA 1
ATOM 2885 C C . ASP C 1 98 ? 46.851 84.988 70.194 1.00 45.89 98 ASP C C 1
ATOM 2886 O O . ASP C 1 98 ? 45.923 85.195 70.975 1.00 41.40 98 ASP C O 1
ATOM 2888 N N . THR C 1 99 ? 47.994 84.424 70.572 1.00 48.56 99 THR C N 1
ATOM 2889 C CA . THR C 1 99 ? 48.195 84.049 71.960 1.00 53.26 99 THR C CA 1
ATOM 2890 C C . THR C 1 99 ? 48.170 85.281 72.849 1.00 53.91 99 THR C C 1
ATOM 2891 O O . THR C 1 99 ? 48.114 85.176 74.075 1.00 57.99 99 THR C O 1
ATOM 2892 N N . GLN C 1 100 ? 48.213 86.452 72.222 1.00 53.56 100 GLN C N 1
ATOM 2893 C CA . GLN C 1 100 ? 48.190 87.720 72.940 1.00 54.25 100 GLN C CA 1
ATOM 2894 C C . GLN C 1 100 ? 46.908 87.856 73.755 1.00 50.47 100 GLN C C 1
ATOM 2895 O O . GLN C 1 100 ? 46.952 88.035 74.973 1.00 48.25 100 GLN C O 1
ATOM 2897 N N . ASP C 1 101 ? 45.764 87.765 73.086 1.00 44.11 101 ASP C N 1
ATOM 2898 C CA . ASP C 1 101 ? 44.493 87.908 73.782 1.00 42.09 1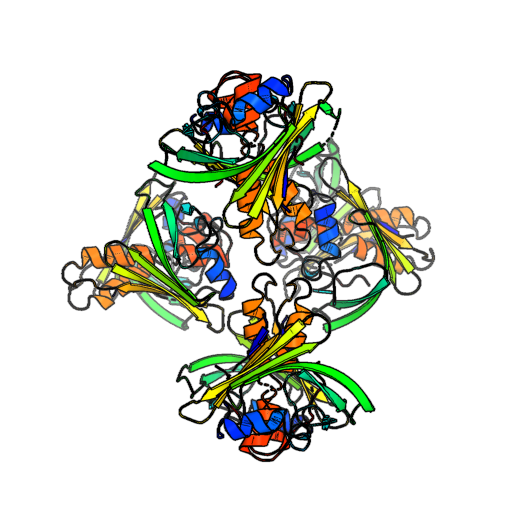01 ASP C CA 1
ATOM 2899 C C . ASP C 1 101 ? 44.059 86.594 74.414 1.00 38.23 101 ASP C C 1
ATOM 2900 O O . ASP C 1 101 ? 43.285 85.834 73.829 1.00 31.11 101 ASP C O 1
ATOM 2905 N N . VAL C 1 102 ? 44.556 86.333 75.614 1.00 33.56 102 VAL C N 1
ATOM 2906 C CA . VAL C 1 102 ? 44.201 85.117 76.324 1.00 29.13 102 VAL C CA 1
ATOM 2907 C C . VAL C 1 102 ? 42.734 85.168 76.728 1.00 29.15 102 VAL C C 1
ATOM 2908 O O . VAL C 1 102 ? 42.040 84.146 76.749 1.00 22.57 102 VAL C O 1
ATOM 2912 N N . LYS C 1 103 ? 42.261 86.373 77.029 1.00 34.53 103 LYS C N 1
ATOM 2913 C CA . LYS C 1 103 ? 40.877 86.579 77.434 1.00 35.97 103 LYS C CA 1
ATOM 2914 C C . LYS C 1 103 ? 39.897 86.135 76.345 1.00 36.62 103 LYS C C 1
ATOM 2915 O O . LYS C 1 103 ? 38.912 85.461 76.637 1.00 31.73 103 LYS C O 1
ATOM 2917 N N . GLN C 1 104 ? 40.169 86.497 75.093 1.00 31.99 104 GLN C N 1
ATOM 2918 C CA . GLN C 1 104 ? 39.291 86.107 73.997 1.00 32.93 104 GLN C CA 1
ATOM 2919 C C . GLN C 1 104 ? 39.331 84.600 73.771 1.00 32.12 104 GLN C C 1
ATOM 2920 O O . GLN C 1 104 ? 38.298 83.976 73.493 1.00 27.79 104 GLN C O 1
ATOM 2926 N N . LEU C 1 105 ? 40.530 84.033 73.878 1.00 22.75 105 LEU C N 1
ATOM 2927 C CA . LEU C 1 105 ? 40.734 82.603 73.709 1.00 25.89 105 LEU C CA 1
ATOM 2928 C C . LEU C 1 105 ? 39.923 81.825 74.727 1.00 18.08 105 LEU C C 1
ATOM 2929 O O . LEU C 1 105 ? 39.264 80.864 74.371 1.00 14.71 105 LEU C O 1
ATOM 2934 N N . LEU C 1 106 ? 39.990 82.228 75.999 1.00 17.59 106 LEU C N 1
ATOM 2935 C CA . LEU C 1 106 ? 39.269 81.502 77.043 1.00 20.12 106 LEU C CA 1
ATOM 2936 C C . LEU C 1 106 ? 37.769 81.593 76.849 1.00 21.80 106 LEU C C 1
ATOM 2937 O O . LEU C 1 106 ? 37.049 80.619 77.056 1.00 16.18 106 LEU C O 1
ATOM 2942 N N . GLY C 1 107 ? 37.297 82.770 76.459 1.00 16.69 107 GLY C N 1
ATOM 2943 C CA . GLY C 1 107 ? 35.877 82.936 76.240 1.00 18.23 107 GLY C CA 1
ATOM 2944 C C . GLY C 1 107 ? 35.368 82.078 75.091 1.00 17.87 107 GLY C C 1
ATOM 2945 O O . GLY C 1 107 ? 34.291 81.501 75.177 1.00 20.32 107 GLY C O 1
ATOM 2946 N N . GLN C 1 108 ? 36.123 81.993 74.008 1.00 19.99 108 GLN C N 1
ATOM 2947 C CA . GLN C 1 108 ? 35.677 81.193 72.874 1.00 23.12 108 GLN C CA 1
ATOM 2948 C C . GLN C 1 108 ? 35.733 79.710 73.230 1.00 18.85 108 GLN C C 1
ATOM 2949 O O . GLN C 1 108 ? 34.824 78.952 72.899 1.00 19.42 108 GLN C O 1
ATOM 2955 N N . LYS C 1 109 ? 36.812 79.307 73.892 1.00 18.72 109 LYS C N 1
ATOM 2956 C CA . LYS C 1 109 ? 36.963 77.918 74.327 1.00 16.13 109 LYS C CA 1
ATOM 2957 C C . LYS C 1 109 ? 35.729 77.541 75.146 1.00 18.56 109 LYS C C 1
ATOM 2958 O O . LYS C 1 109 ? 35.132 76.484 74.948 1.00 17.95 109 LYS C O 1
ATOM 2964 N N . GLU C 1 110 ? 35.362 78.415 76.076 1.00 18.95 110 GLU C N 1
ATOM 2965 C CA . GLU C 1 110 ? 34.205 78.200 76.929 1.00 13.47 110 GLU C CA 1
ATOM 2966 C C . GLU C 1 110 ? 32.955 77.970 76.076 1.00 18.05 110 GLU C C 1
ATOM 2967 O O . GLU C 1 110 ? 32.174 77.074 76.345 1.00 13.93 110 GLU C O 1
ATOM 2973 N N . GLY C 1 111 ? 32.771 78.790 75.045 1.00 17.57 111 GLY C N 1
ATOM 2974 C CA . GLY C 1 111 ? 31.593 78.636 74.201 1.00 20.59 111 GLY C CA 1
ATOM 2975 C C . GLY C 1 111 ? 31.542 77.282 73.503 1.00 17.53 111 GLY C C 1
ATOM 2976 O O . GLY C 1 111 ? 30.492 76.644 73.452 1.00 17.77 111 GLY C O 1
ATOM 2977 N N . TRP C 1 112 ? 32.677 76.851 72.968 1.00 16.22 112 TRP C N 1
ATOM 2978 C CA . TRP C 1 112 ? 32.750 75.575 72.267 1.00 15.50 112 TRP C CA 1
ATOM 2979 C C . TRP C 1 112 ? 32.523 74.421 73.222 1.00 16.09 112 TRP C C 1
ATOM 2980 O O . TRP C 1 112 ? 31.737 73.522 72.920 1.00 14.32 112 TRP C O 1
ATOM 2991 N N . VAL C 1 113 ? 33.182 74.455 74.381 1.00 12.67 113 VAL C N 1
ATOM 2992 C CA . VAL C 1 113 ? 33.002 73.363 75.347 1.00 11.59 113 VAL C CA 1
ATOM 2993 C C . VAL C 1 113 ? 31.560 73.285 75.819 1.00 13.40 113 VAL C C 1
ATOM 2994 O O . VAL C 1 113 ? 30.994 72.208 75.931 1.00 16.94 113 VAL C O 1
ATOM 2998 N N . TYR C 1 114 ? 30.962 74.433 76.109 1.00 16.81 114 TYR C N 1
ATOM 2999 C CA . TYR C 1 114 ? 29.584 74.438 76.559 1.00 18.84 114 TYR C CA 1
ATOM 3000 C C . TYR C 1 114 ? 28.605 73.925 75.479 1.00 15.01 114 TYR C C 1
ATOM 3001 O O . TYR C 1 114 ? 27.751 73.099 75.762 1.00 14.72 114 TYR C O 1
ATOM 3018 N N . LEU C 1 116 ? 29.094 71.893 73.031 1.00 16.30 116 LEU C N 1
ATOM 3019 C CA . LEU C 1 116 ? 29.291 70.456 72.839 1.00 16.08 116 LEU C CA 1
ATOM 3020 C C . LEU C 1 116 ? 28.768 69.681 74.038 1.00 20.47 116 LEU C C 1
ATOM 3021 O O . LEU C 1 116 ? 28.382 68.526 73.908 1.00 15.41 116 LEU C O 1
ATOM 3026 N N . SER C 1 117 ? 28.750 70.313 75.215 1.00 18.12 117 SER C N 1
ATOM 3027 C CA . SER C 1 117 ? 28.224 69.645 76.403 1.00 14.61 117 SER C CA 1
ATOM 3028 C C . SER C 1 117 ? 26.720 69.568 76.285 1.00 20.30 117 SER C C 1
ATOM 3029 O O . SER C 1 117 ? 26.111 68.554 76.609 1.00 18.38 117 SER C O 1
ATOM 3032 N N . CYS C 1 118 ? 26.116 70.655 75.819 1.00 14.64 118 CYS C N 1
ATOM 3033 C CA . CYS C 1 118 ? 24.674 70.695 75.607 1.00 17.19 118 CYS C CA 1
ATOM 3034 C C . CYS C 1 118 ? 24.344 69.671 74.515 1.00 16.06 118 CYS C C 1
ATOM 3035 O O . CYS C 1 118 ? 23.322 69.002 74.571 1.00 21.02 118 CYS C O 1
ATOM 3038 N N . LEU C 1 119 ? 25.206 69.580 73.507 1.00 16.16 119 LEU C N 1
ATOM 3039 C CA . LEU C 1 119 ? 25.012 68.625 72.410 1.00 18.36 119 LEU C CA 1
ATOM 3040 C C . LEU C 1 119 ? 24.947 67.193 72.974 1.00 22.55 119 LEU C C 1
ATOM 3041 O O . LEU C 1 119 ? 24.010 66.438 72.694 1.00 21.86 119 LEU C O 1
ATOM 3046 N N . LYS C 1 120 ? 25.938 66.844 73.784 1.00 19.25 120 LYS C N 1
ATOM 3047 C CA . LYS C 1 120 ? 26.035 65.512 74.388 1.00 17.93 120 LYS C CA 1
ATOM 3048 C C . LYS C 1 120 ? 24.798 65.159 75.217 1.00 24.96 120 LYS C C 1
ATOM 3049 O O . LYS C 1 120 ? 24.228 64.059 75.090 1.00 22.10 120 LYS C O 1
ATOM 3055 N N . VAL C 1 121 ? 24.358 66.094 76.052 1.00 21.31 121 VAL C N 1
ATOM 3056 C CA . VAL C 1 121 ? 23.189 65.855 76.878 1.00 19.24 121 VAL C CA 1
ATOM 3057 C C . VAL C 1 121 ? 21.924 65.687 76.034 1.00 20.69 121 VAL C C 1
ATOM 3058 O O . VAL C 1 121 ? 21.098 64.811 76.298 1.00 22.93 121 VAL C O 1
ATOM 3062 N N . TYR C 1 122 ? 21.769 66.533 75.022 1.00 18.28 122 TYR C N 1
ATOM 3063 C CA . TYR C 1 122 ? 20.582 66.458 74.168 1.00 23.54 122 TYR C CA 1
ATOM 3064 C C . TYR C 1 122 ? 20.475 65.124 73.414 1.00 20.52 122 TYR C C 1
ATOM 3065 O O . TYR C 1 122 ? 19.392 64.546 73.331 1.00 24.88 122 TYR C O 1
ATOM 3074 N N . LEU C 1 123 ? 21.587 64.649 72.870 1.00 23.18 123 LEU C N 1
ATOM 3075 C CA . LEU C 1 123 ? 21.590 63.395 72.114 1.00 20.09 123 LEU C CA 1
ATOM 3076 C C . LEU C 1 123 ? 21.614 62.133 72.981 1.00 26.91 123 LEU C C 1
ATOM 3077 O O . LEU C 1 123 ? 21.042 61.101 72.611 1.00 21.93 123 LEU C O 1
ATOM 3082 N N . GLU C 1 124 ? 22.266 62.207 74.134 1.00 23.91 124 GLU C N 1
ATOM 3083 C CA . GLU C 1 124 ? 22.363 61.038 75.005 1.00 21.90 124 GLU C CA 1
ATOM 3084 C C . GLU C 1 124 ? 21.171 60.917 75.947 1.00 25.95 124 GLU C C 1
ATOM 3085 O O . GLU C 1 124 ? 20.863 59.823 76.407 1.00 33.97 124 GLU C O 1
ATOM 3091 N N . HIS C 1 125 ? 20.489 62.024 76.222 1.00 20.09 125 HIS C N 1
ATOM 3092 C CA . HIS C 1 125 ? 19.358 61.978 77.143 1.00 26.41 125 HIS C CA 1
ATOM 3093 C C . HIS C 1 125 ? 18.051 62.595 76.678 1.00 26.44 125 HIS C C 1
ATOM 3094 O O . HIS C 1 125 ? 17.025 62.442 77.345 1.00 27.46 125 HIS C O 1
ATOM 3101 N N . GLY C 1 126 ? 18.073 63.302 75.559 1.00 28.25 126 GLY C N 1
ATOM 3102 C CA . GLY C 1 126 ? 16.845 63.901 75.076 1.00 30.01 126 GLY C CA 1
ATOM 3103 C C . GLY C 1 126 ? 16.336 65.056 75.916 1.00 37.33 126 GLY C C 1
ATOM 3104 O O . GLY C 1 126 ? 15.173 65.443 75.795 1.00 40.67 126 GLY C O 1
ATOM 3105 N N . VAL C 1 127 ? 17.185 65.589 76.791 1.00 33.24 127 VAL C N 1
ATOM 3106 C CA . VAL C 1 127 ? 16.812 66.745 77.607 1.00 30.98 127 VAL C CA 1
ATOM 3107 C C . VAL C 1 127 ? 17.787 67.857 77.237 1.00 28.98 127 VAL C C 1
ATOM 3108 O O . VAL C 1 127 ? 18.810 67.600 76.600 1.00 29.85 127 VAL C O 1
ATOM 3112 N N . THR C 1 128 ? 17.484 69.089 77.631 1.00 28.41 128 THR C N 1
ATOM 3113 C CA . THR C 1 128 ? 18.350 70.207 77.275 1.00 35.19 128 THR C CA 1
ATOM 3114 C C . THR C 1 128 ? 18.791 71.023 78.482 1.00 34.16 128 THR C C 1
ATOM 3115 O O . THR C 1 128 ? 18.078 71.114 79.477 1.00 34.68 128 THR C O 1
ATOM 3119 N N . ILE C 1 129 ? 19.972 71.627 78.392 1.00 30.65 129 ILE C N 1
ATOM 3120 C CA . ILE C 1 129 ? 20.454 72.455 79.492 1.00 34.88 129 ILE C CA 1
ATOM 3121 C C . ILE C 1 129 ? 20.813 73.850 79.006 1.00 43.37 129 ILE C C 1
ATOM 3122 O O . ILE C 1 129 ? 21.996 74.172 78.850 1.00 43.36 129 ILE C O 1
ATOM 3127 N N . ARG C 1 130 ? 19.784 74.670 78.788 1.00 42.61 130 ARG C N 1
ATOM 3128 C CA . ARG C 1 130 ? 19.936 76.050 78.325 1.00 43.59 130 ARG C CA 1
ATOM 3129 C C . ARG C 1 130 ? 20.854 76.140 77.114 1.00 42.37 130 ARG C C 1
ATOM 3130 O O . ARG C 1 130 ? 22.062 76.292 77.260 1.00 44.95 130 ARG C O 1
ATOM 3132 N N . ALA C 1 131 ? 20.265 76.053 75.920 1.00 40.45 131 ALA C N 1
ATOM 3133 C CA . ALA C 1 131 ? 21.019 76.114 74.670 1.00 45.37 131 ALA C CA 1
ATOM 3134 C C . ALA C 1 131 ? 22.173 77.121 74.744 1.00 42.20 131 ALA C C 1
ATOM 3135 O O . ALA C 1 131 ? 22.078 78.149 75.413 1.00 46.80 131 ALA C O 1
ATOM 3137 N N . ALA C 1 132 ? 23.266 76.806 74.063 1.00 46.19 132 ALA C N 1
ATOM 3138 C CA . ALA C 1 132 ? 24.441 77.669 74.044 1.00 47.37 132 ALA C CA 1
ATOM 3139 C C . ALA C 1 132 ? 24.282 78.826 73.059 1.00 47.64 132 ALA C C 1
ATOM 3140 O O . ALA C 1 132 ? 23.446 78.773 72.158 1.00 48.15 132 ALA C O 1
ATOM 3142 N N . ILE C 1 133 ? 25.085 79.872 73.242 1.00 49.68 133 ILE C N 1
ATOM 3143 C CA . ILE C 1 133 ? 25.056 81.037 72.356 1.00 56.83 133 ILE C CA 1
ATOM 3144 C C . ILE C 1 133 ? 26.295 81.020 71.449 1.00 56.61 133 ILE C C 1
ATOM 3145 O O . ILE C 1 133 ? 26.194 81.169 70.227 1.00 65.64 133 ILE C O 1
ATOM 3147 N N . LEU C 1 134 ? 27.460 80.832 72.063 1.00 56.59 134 LEU C N 1
ATOM 3148 C CA . LEU C 1 134 ? 28.737 80.772 71.349 1.00 54.65 134 LEU C CA 1
ATOM 3149 C C . LEU C 1 134 ? 29.000 81.948 70.402 1.00 54.73 134 LEU C C 1
ATOM 3150 O O . LEU C 1 134 ? 29.623 82.941 70.794 1.00 60.29 134 LEU C O 1
ATOM 3155 N N . LEU C 1 135 ? 28.538 81.833 69.161 1.00 48.02 135 LEU C N 1
ATOM 3156 C CA . LEU C 1 135 ? 28.740 82.888 68.171 1.00 48.59 135 LEU C CA 1
ATOM 3157 C C . LEU C 1 135 ? 27.717 84.021 68.320 1.00 51.92 135 LEU C C 1
ATOM 3158 O O . LEU C 1 135 ? 27.035 84.334 67.324 1.00 56.12 135 LEU C O 1
ATOM 3172 N N . ASP D 1 2 ? 12.279 68.308 125.939 1.00 43.42 2 ASP D N 1
ATOM 3173 C CA . ASP D 1 2 ? 11.048 68.909 126.413 1.00 40.44 2 ASP D CA 1
ATOM 3174 C C . ASP D 1 2 ? 10.420 69.545 125.188 1.00 33.89 2 ASP D C 1
ATOM 3175 O O . ASP D 1 2 ? 11.069 70.308 124.479 1.00 41.92 2 ASP D O 1
ATOM 3180 N N . ILE D 1 3 ? 9.168 69.204 124.915 1.00 28.44 3 ILE D N 1
ATOM 3181 C CA . ILE D 1 3 ? 8.477 69.766 123.768 1.00 22.11 3 ILE D CA 1
ATOM 3182 C C . ILE D 1 3 ? 7.816 71.059 124.222 1.00 20.74 3 ILE D C 1
ATOM 3183 O O . ILE D 1 3 ? 6.834 71.045 124.959 1.00 24.19 3 ILE D O 1
ATOM 3188 N N . ILE D 1 4 ? 8.372 72.177 123.772 1.00 20.09 4 ILE D N 1
ATOM 3189 C CA . ILE D 1 4 ? 7.861 73.492 124.129 1.00 24.22 4 ILE D CA 1
ATOM 3190 C C . ILE D 1 4 ? 7.262 74.172 122.898 1.00 19.38 4 ILE D C 1
ATOM 3191 O O . ILE D 1 4 ? 7.923 74.299 121.859 1.00 21.14 4 ILE D O 1
ATOM 3196 N N . THR D 1 5 ? 6.004 74.584 123.006 1.00 19.88 5 THR D N 1
ATOM 3197 C CA . THR D 1 5 ? 5.333 75.252 121.902 1.00 17.77 5 THR D CA 1
ATOM 3198 C C . THR D 1 5 ? 4.745 76.582 122.365 1.00 20.70 5 THR D C 1
ATOM 3199 O O . THR D 1 5 ? 4.177 76.673 123.446 1.00 20.18 5 THR D O 1
ATOM 3203 N N . LYS D 1 6 ? 4.889 77.616 121.546 1.0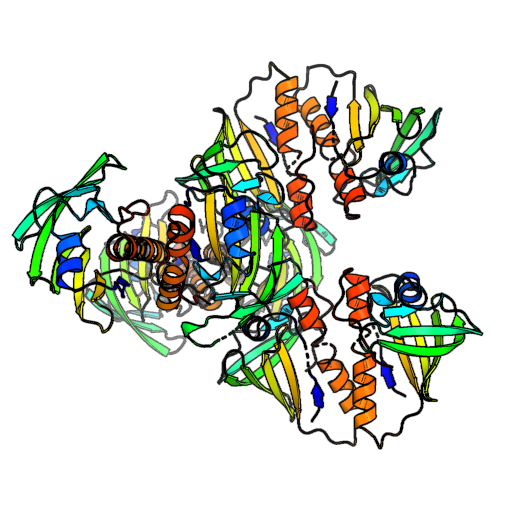0 17.18 6 LYS D N 1
ATOM 3204 C CA . LYS D 1 6 ? 4.362 78.930 121.900 1.00 20.83 6 LYS D CA 1
ATOM 3205 C C . LYS D 1 6 ? 3.399 79.408 120.834 1.00 24.97 6 LYS D C 1
ATOM 3206 O O . LYS D 1 6 ? 3.657 79.232 119.642 1.00 24.64 6 LYS D O 1
ATOM 3220 N N . GLN D 1 8 ? 0.716 82.799 119.889 1.00 18.52 8 GLN D N 1
ATOM 3221 C CA . GLN D 1 8 ? 0.173 84.117 120.186 1.00 16.11 8 GLN D CA 1
ATOM 3222 C C . GLN D 1 8 ? -1.327 84.081 119.956 1.00 17.78 8 GLN D C 1
ATOM 3223 O O . GLN D 1 8 ? -1.794 83.538 118.952 1.00 20.71 8 GLN D O 1
ATOM 3229 N N . VAL D 1 9 ? -2.085 84.607 120.915 1.00 17.06 9 VAL D N 1
ATOM 3230 C CA . VAL D 1 9 ? -3.535 84.681 120.815 1.00 15.90 9 VAL D CA 1
ATOM 3231 C C . VAL D 1 9 ? -3.903 86.128 121.160 1.00 24.36 9 VAL D C 1
ATOM 3232 O O . VAL D 1 9 ? -3.592 86.612 122.250 1.00 20.12 9 VAL D O 1
ATOM 3236 N N . ASP D 1 10 ? -4.578 86.802 120.232 1.00 16.77 10 ASP D N 1
ATOM 3237 C CA . ASP D 1 10 ? -4.916 88.220 120.391 1.00 20.43 10 ASP D CA 1
ATOM 3238 C C . ASP D 1 10 ? -6.091 88.601 121.293 1.00 21.19 10 ASP D C 1
ATOM 3239 O O . ASP D 1 10 ? -7.000 89.337 120.881 1.00 22.90 10 ASP D O 1
ATOM 3244 N N . VAL D 1 11 ? -6.075 88.090 122.524 1.00 24.72 11 VAL D N 1
ATOM 3245 C CA . VAL D 1 11 ? -7.104 88.404 123.518 1.00 28.11 11 VAL D CA 1
ATOM 3246 C C . VAL D 1 11 ? -6.390 88.483 124.858 1.00 23.25 11 VAL D C 1
ATOM 3247 O O . VAL D 1 11 ? -5.264 88.024 124.976 1.00 19.89 11 VAL D O 1
ATOM 3251 N N . PRO D 1 12 ? -7.027 89.093 125.877 1.00 23.83 12 PRO D N 1
ATOM 3252 C CA . PRO D 1 12 ? -6.390 89.202 127.194 1.00 26.16 12 PRO D CA 1
ATOM 3253 C C . PRO D 1 12 ? -6.104 87.836 127.820 1.00 22.07 12 PRO D C 1
ATOM 3254 O O . PRO D 1 12 ? -6.837 86.876 127.605 1.00 22.63 12 PRO D O 1
ATOM 3258 N N . ARG D 1 13 ? -5.030 87.793 128.604 1.00 25.88 13 ARG D N 1
ATOM 3259 C CA . ARG D 1 13 ? -4.557 86.595 129.285 1.00 30.74 13 ARG D CA 1
ATOM 3260 C C . ARG D 1 13 ? -5.634 85.881 130.093 1.00 33.83 13 ARG D C 1
ATOM 3261 O O . ARG D 1 13 ? -5.697 84.648 130.086 1.00 30.86 13 ARG D O 1
ATOM 3269 N N . GLU D 1 14 ? -6.477 86.649 130.784 1.00 26.78 14 GLU D N 1
ATOM 3270 C CA . GLU D 1 14 ? -7.547 86.069 131.586 1.00 32.11 14 GLU D CA 1
ATOM 3271 C C . GLU D 1 14 ? -8.478 85.255 130.708 1.00 31.19 14 GLU D C 1
ATOM 3272 O O . GLU D 1 14 ? -8.890 84.153 131.071 1.00 33.41 14 GLU D O 1
ATOM 3278 N N . THR D 1 15 ? -8.806 85.798 129.541 1.00 27.97 15 THR D N 1
ATOM 3279 C CA . THR D 1 15 ? -9.709 85.132 128.620 1.00 27.35 15 THR D CA 1
ATOM 3280 C C . THR D 1 15 ? -9.149 83.812 128.096 1.00 20.51 15 THR D C 1
ATOM 3281 O O . THR D 1 15 ? -9.891 82.850 127.922 1.00 34.38 15 THR D O 1
ATOM 3285 N N . VAL D 1 16 ? -7.849 83.776 127.839 1.00 22.74 16 VAL D N 1
ATOM 3286 C CA . VAL D 1 16 ? -7.222 82.553 127.344 1.00 24.47 16 VAL D CA 1
ATOM 3287 C C . VAL D 1 16 ? -7.196 81.519 128.477 1.00 28.26 16 VAL D C 1
ATOM 3288 O O . VAL D 1 16 ? -7.500 80.349 128.266 1.00 29.42 16 VAL D O 1
ATOM 3292 N N . PHE D 1 17 ? -6.837 81.962 129.680 1.00 32.03 17 PHE D N 1
ATOM 3293 C CA . PHE D 1 17 ? -6.785 81.081 130.846 1.00 22.84 17 PHE D CA 1
ATOM 3294 C C . PHE D 1 17 ? -8.156 80.449 131.043 1.00 29.73 17 PHE D C 1
ATOM 3295 O O . PHE D 1 17 ? -8.274 79.234 131.210 1.00 24.62 17 PHE D O 1
ATOM 3303 N N . GLU D 1 18 ? -9.196 81.279 130.999 1.00 21.79 18 GLU D N 1
ATOM 3304 C CA . GLU D 1 18 ? -10.559 80.809 131.175 1.00 26.68 18 GLU D CA 1
ATOM 3305 C C . GLU D 1 18 ? -10.975 79.785 130.129 1.00 35.03 18 GLU D C 1
ATOM 3306 O O . GLU D 1 18 ? -11.782 78.900 130.412 1.00 26.73 18 GLU D O 1
ATOM 3312 N N . ALA D 1 19 ? -10.440 79.918 128.915 1.00 25.19 19 ALA D N 1
ATOM 3313 C CA . ALA D 1 19 ? -10.768 78.999 127.836 1.00 29.36 19 ALA D CA 1
ATOM 3314 C C . ALA D 1 19 ? -10.442 77.553 128.207 1.00 22.12 19 ALA D C 1
ATOM 3315 O O . ALA D 1 19 ? -11.152 76.632 127.785 1.00 26.14 19 ALA D O 1
ATOM 3317 N N . PHE D 1 20 ? -9.388 77.356 128.991 1.00 23.30 20 PHE D N 1
ATOM 3318 C CA . PHE D 1 20 ? -8.993 76.006 129.406 1.00 20.93 20 PHE D CA 1
ATOM 3319 C C . PHE D 1 20 ? -9.771 75.500 130.626 1.00 30.71 20 PHE D C 1
ATOM 3320 O O . PHE D 1 20 ? -10.380 74.430 130.579 1.00 27.59 20 PHE D O 1
ATOM 3328 N N . VAL D 1 21 ? -9.752 76.272 131.715 1.00 32.47 21 VAL D N 1
ATOM 3329 C CA . VAL D 1 21 ? -10.405 75.851 132.957 1.00 25.52 21 VAL D CA 1
ATOM 3330 C C . VAL D 1 21 ? -11.932 75.836 132.998 1.00 33.78 21 VAL D C 1
ATOM 3331 O O . VAL D 1 21 ? -12.519 75.111 133.804 1.00 42.66 21 VAL D O 1
ATOM 3335 N N . ASP D 1 22 ? -12.581 76.626 132.152 1.00 32.41 22 ASP D N 1
ATOM 3336 C CA . ASP D 1 22 ? -14.040 76.676 132.145 1.00 30.43 22 ASP D CA 1
ATOM 3337 C C . ASP D 1 22 ? -14.649 75.510 131.374 1.00 34.79 22 ASP D C 1
ATOM 3338 O O . ASP D 1 22 ? -14.547 75.442 130.150 1.00 30.78 22 ASP D O 1
ATOM 3343 N N . PRO D 1 23 ? -15.315 74.584 132.082 1.00 38.15 23 PRO D N 1
ATOM 3344 C CA . PRO D 1 23 ? -15.941 73.416 131.457 1.00 38.65 23 PRO D CA 1
ATOM 3345 C C . PRO D 1 23 ? -16.756 73.728 130.206 1.00 34.78 23 PRO D C 1
ATOM 3346 O O . PRO D 1 23 ? -16.886 72.886 129.320 1.00 38.78 23 PRO D O 1
ATOM 3350 N N . GLU D 1 24 ? -17.299 74.937 130.130 1.00 41.23 24 GLU D N 1
ATOM 3351 C CA . GLU D 1 24 ? -18.111 75.328 128.979 1.00 37.44 24 GLU D CA 1
ATOM 3352 C C . GLU D 1 24 ? -17.288 75.850 127.803 1.00 33.27 24 GLU D C 1
ATOM 3353 O O . GLU D 1 24 ? -17.784 75.904 126.681 1.00 38.58 24 GLU D O 1
ATOM 3359 N N . LYS D 1 25 ? -16.038 76.233 128.060 1.00 28.38 25 LYS D N 1
ATOM 3360 C CA . LYS D 1 25 ? -15.184 76.801 127.011 1.00 30.68 25 LYS D CA 1
ATOM 3361 C C . LYS D 1 25 ? -14.243 75.819 126.308 1.00 31.84 25 LYS D C 1
ATOM 3362 O O . LYS D 1 25 ? -14.011 75.925 125.097 1.00 33.80 25 LYS D O 1
ATOM 3368 N N . ILE D 1 26 ? -13.709 74.865 127.062 1.00 34.93 26 ILE D N 1
ATOM 3369 C CA . ILE D 1 26 ? -12.753 73.905 126.509 1.00 26.57 26 ILE D CA 1
ATOM 3370 C C . ILE D 1 26 ? -13.204 73.189 125.234 1.00 30.38 26 ILE D C 1
ATOM 3371 O O . ILE D 1 26 ? -12.381 72.889 124.358 1.00 33.14 26 ILE D O 1
ATOM 3376 N N . GLY D 1 27 ? -14.504 72.937 125.122 1.00 27.95 27 GLY D N 1
ATOM 3377 C CA . GLY D 1 27 ? -15.039 72.243 123.961 1.00 28.37 27 GLY D CA 1
ATOM 3378 C C . GLY D 1 27 ? -14.841 72.935 122.625 1.00 32.36 27 GLY D C 1
ATOM 3379 O O . GLY D 1 27 ? -14.975 72.320 121.566 1.00 32.63 27 GLY D O 1
ATOM 3380 N N . GLY D 1 28 ? -14.514 74.218 122.662 1.00 29.21 28 GLY D N 1
ATOM 3381 C CA . GLY D 1 28 ? -14.332 74.934 121.419 1.00 28.75 28 GLY D CA 1
ATOM 3382 C C . GLY D 1 28 ? -12.990 74.697 120.754 1.00 19.32 28 GLY D C 1
ATOM 3383 O O . GLY D 1 28 ? -12.801 75.115 119.613 1.00 24.71 28 GLY D O 1
ATOM 3384 N N . PHE D 1 29 ? -12.055 74.044 121.443 1.00 22.11 29 PHE D N 1
ATOM 3385 C CA . PHE D 1 29 ? -10.734 73.821 120.849 1.00 26.56 29 PHE D CA 1
ATOM 3386 C C . PHE D 1 29 ? -9.998 72.551 121.305 1.00 24.75 29 PHE D C 1
ATOM 3387 O O . PHE D 1 29 ? -9.000 72.159 120.707 1.00 21.11 29 PHE D O 1
ATOM 3395 N N . TRP D 1 30 ? -10.475 71.907 122.361 1.00 22.87 30 TRP D N 1
ATOM 3396 C CA . TRP D 1 30 ? -9.795 70.718 122.851 1.00 25.04 30 TRP D CA 1
ATOM 3397 C C . TRP D 1 30 ? -10.826 69.671 123.270 1.00 24.11 30 TRP D C 1
ATOM 3398 O O . TRP D 1 30 ? -11.708 69.329 122.487 1.00 27.44 30 TRP D O 1
ATOM 3409 N N . PHE D 1 31 ? -10.733 69.178 124.500 1.00 31.00 31 PHE D N 1
ATOM 3410 C CA . PHE D 1 31 ? -11.685 68.178 124.988 1.00 27.42 31 PHE D CA 1
ATOM 3411 C C . PHE D 1 31 ? -13.131 68.617 124.782 1.00 35.81 31 PHE D C 1
ATOM 3412 O O . PHE D 1 31 ? -13.461 69.806 124.891 1.00 32.55 31 PHE D O 1
ATOM 3420 N N . SER D 1 32 ? -13.987 67.645 124.482 1.00 32.44 32 SER D N 1
ATOM 3421 C CA . SER D 1 32 ? -15.409 67.879 124.242 1.00 39.50 32 SER D CA 1
ATOM 3422 C C . SER D 1 32 ? -16.091 68.426 125.494 1.00 43.87 32 SER D C 1
ATOM 3423 O O . SER D 1 32 ? -17.035 69.218 125.408 1.00 42.16 32 SER D O 1
ATOM 3426 N N . SER D 1 33 ? -15.613 67.994 126.655 1.00 42.45 33 SER D N 1
ATOM 3427 C CA . SER D 1 33 ? -16.196 68.436 127.912 1.00 48.27 33 SER D CA 1
ATOM 3428 C C . SER D 1 33 ? -15.287 68.163 129.097 1.00 46.66 33 SER D C 1
ATOM 3429 O O . SER D 1 33 ? -14.387 67.324 129.026 1.00 47.34 33 SER D O 1
ATOM 3432 N N . SER D 1 34 ? -15.526 68.889 130.186 1.00 45.47 34 SER D N 1
ATOM 3433 C CA . SER D 1 34 ? -14.757 68.729 131.415 1.00 45.16 34 SER D CA 1
ATOM 3434 C C . SER D 1 34 ? -15.753 68.472 132.539 1.00 45.73 34 SER D C 1
ATOM 3435 O O . SER D 1 34 ? -16.903 68.907 132.460 1.00 46.89 34 SER D O 1
ATOM 3438 N N . SER D 1 35 ? -15.317 67.767 133.579 1.00 41.05 35 SER D N 1
ATOM 3439 C CA . SER D 1 35 ? -16.201 67.458 134.695 1.00 46.00 35 SER D CA 1
ATOM 3440 C C . SER D 1 35 ? -16.483 68.712 135.521 1.00 41.75 35 SER D C 1
ATOM 3441 O O . SER D 1 35 ? -17.616 68.955 135.931 1.00 50.78 35 SER D O 1
ATOM 3444 N N . GLU D 1 36 ? -15.445 69.510 135.754 1.00 50.21 36 GLU D N 1
ATOM 3445 C CA . GLU D 1 36 ? -15.586 70.743 136.520 1.00 48.95 36 GLU D CA 1
ATOM 3446 C C . GLU D 1 36 ? -14.413 71.674 136.227 1.00 49.65 36 GLU D C 1
ATOM 3447 O O . GLU D 1 36 ? -13.450 71.279 135.564 1.00 47.44 36 GLU D O 1
ATOM 3453 N N . ARG D 1 37 ? -14.499 72.906 136.725 1.00 37.54 37 ARG D N 1
ATOM 3454 C CA . ARG D 1 37 ? -13.454 73.897 136.515 1.00 42.90 37 ARG D CA 1
ATOM 3455 C C . ARG D 1 37 ? -12.113 73.383 137.025 1.00 44.14 37 ARG D C 1
ATOM 3456 O O . ARG D 1 37 ? -12.034 72.707 138.051 1.00 46.40 37 ARG D O 1
ATOM 3464 N N . TRP D 1 38 ? -11.055 73.711 136.302 1.00 36.35 38 TRP D N 1
ATOM 3465 C CA . TRP D 1 38 ? -9.723 73.275 136.674 1.00 43.35 38 TRP D CA 1
ATOM 3466 C C . TRP D 1 38 ? -9.215 74.014 137.913 1.00 45.64 38 TRP D C 1
ATOM 3467 O O . TRP D 1 38 ? -8.985 75.224 137.877 1.00 36.59 38 TRP D O 1
ATOM 3478 N N . GLU D 1 39 ? -9.046 73.274 139.006 1.00 48.46 39 GLU D N 1
ATOM 3479 C CA . GLU D 1 39 ? -8.573 73.838 140.270 1.00 45.72 39 GLU D CA 1
ATOM 3480 C C . GLU D 1 39 ? -7.379 73.059 140.822 1.00 39.66 39 GLU D C 1
ATOM 3481 O O . GLU D 1 39 ? -7.296 71.845 140.666 1.00 44.93 39 GLU D O 1
ATOM 3483 N N . GLN D 1 40 ? -6.455 73.763 141.466 1.00 38.21 40 GLN D N 1
ATOM 3484 C CA . GLN D 1 40 ? -5.266 73.137 142.038 1.00 40.43 40 GLN D CA 1
ATOM 3485 C C . GLN D 1 40 ? -5.614 72.051 143.060 1.00 45.73 40 GLN D C 1
ATOM 3486 O O . GLN D 1 40 ? -6.004 72.353 144.184 1.00 48.20 40 GLN D O 1
ATOM 3492 N N . GLY D 1 41 ? -5.478 70.788 142.662 1.00 48.75 41 GLY D N 1
ATOM 3493 C CA . GLY D 1 41 ? -5.777 69.694 143.572 1.00 46.06 41 GLY D CA 1
ATOM 3494 C C . GLY D 1 41 ? -7.072 68.949 143.290 1.00 43.12 41 GLY D C 1
ATOM 3495 O O . GLY D 1 41 ? -7.518 68.142 144.105 1.00 49.98 41 GLY D O 1
ATOM 3496 N N . LYS D 1 42 ? -7.688 69.214 142.145 1.00 39.28 42 LYS D N 1
ATOM 3497 C CA . LYS D 1 42 ? -8.929 68.535 141.781 1.00 33.68 42 LYS D CA 1
ATOM 3498 C C . LYS D 1 42 ? -8.668 67.561 140.633 1.00 43.22 42 LYS D C 1
ATOM 3499 O O . LYS D 1 42 ? -7.884 67.857 139.734 1.00 43.71 42 LYS D O 1
ATOM 3505 N N . THR D 1 43 ? -9.312 66.397 140.673 1.00 38.28 43 THR D N 1
ATOM 3506 C CA . THR D 1 43 ? -9.135 65.403 139.617 1.00 40.19 43 THR D CA 1
ATOM 3507 C C . THR D 1 43 ? -10.280 65.595 138.625 1.00 31.26 43 THR D C 1
ATOM 3508 O O . THR D 1 43 ? -11.448 65.432 138.967 1.00 46.08 43 THR D O 1
ATOM 3512 N N . ILE D 1 44 ? -9.938 65.969 137.393 1.00 37.07 44 ILE D N 1
ATOM 3513 C CA . ILE D 1 44 ? -10.934 66.245 136.357 1.00 30.09 44 ILE D CA 1
ATOM 3514 C C . ILE D 1 44 ? -11.165 65.141 135.336 1.00 37.47 44 ILE D C 1
ATOM 3515 O O . ILE D 1 44 ? -10.230 64.482 134.898 1.00 34.72 44 ILE D O 1
ATOM 3520 N N . THR D 1 45 ? -12.420 64.971 134.938 1.00 34.23 45 THR D N 1
ATOM 3521 C CA . THR D 1 45 ? -12.769 63.976 133.943 1.00 38.95 45 THR D CA 1
ATOM 3522 C C . THR D 1 45 ? -12.891 64.688 132.599 1.00 43.18 45 THR D C 1
ATOM 3523 O O . THR D 1 45 ? -13.808 65.481 132.382 1.00 40.44 45 THR D O 1
ATOM 3527 N N . LEU D 1 46 ? -11.951 64.394 131.704 1.00 41.19 46 LEU D N 1
ATOM 3528 C CA . LEU D 1 46 ? -11.901 64.999 130.376 1.00 38.92 46 LEU D CA 1
ATOM 3529 C C . LEU D 1 46 ? -12.453 64.058 129.312 1.00 40.86 46 LEU D C 1
ATOM 3530 O O . LEU D 1 46 ? -11.887 62.998 129.047 1.00 43.64 46 LEU D O 1
ATOM 3535 N N . ARG D 1 47 ? -13.562 64.455 128.705 1.00 40.32 47 ARG D N 1
ATOM 3536 C CA . ARG D 1 47 ? -14.213 63.647 127.687 1.00 46.95 47 ARG D CA 1
ATOM 3537 C C . ARG D 1 47 ? -13.856 64.030 126.259 1.00 51.09 47 ARG D C 1
ATOM 3538 O O . ARG D 1 47 ? -13.557 65.189 125.958 1.00 43.91 47 ARG D O 1
ATOM 3546 N N . TYR D 1 48 ? -13.899 63.030 125.387 1.00 53.98 48 TYR D N 1
ATOM 3547 C CA . TYR D 1 48 ? -13.628 63.227 123.978 1.00 54.10 48 TYR D CA 1
ATOM 3548 C C . TYR D 1 48 ? -14.789 62.602 123.225 1.00 54.71 48 TYR D C 1
ATOM 3549 O O . TYR D 1 48 ? -14.692 61.472 122.751 1.00 56.93 48 TYR D O 1
ATOM 3550 N N . GLU D 1 49 ? -15.899 63.331 123.140 1.00 57.58 49 GLU D N 1
ATOM 3551 C CA . GLU D 1 49 ? -17.075 62.835 122.446 1.00 57.79 49 GLU D CA 1
ATOM 3552 C C . GLU D 1 49 ? -16.737 62.174 121.125 1.00 58.18 49 GLU D C 1
ATOM 3553 O O . GLU D 1 49 ? -17.444 61.275 120.675 1.00 61.81 49 GLU D O 1
ATOM 3554 N N . GLU D 1 50 ? -15.652 62.625 120.502 1.00 61.64 50 GLU D N 1
ATOM 3555 C CA . GLU D 1 50 ? -15.232 62.050 119.238 1.00 62.69 50 GLU D CA 1
ATOM 3556 C C . GLU D 1 50 ? -14.935 60.573 119.404 1.00 62.87 50 GLU D C 1
ATOM 3557 O O . GLU D 1 50 ? -15.743 59.724 119.022 1.00 66.57 50 GLU D O 1
ATOM 3558 N N . TYR D 1 51 ? -13.776 60.263 119.980 1.00 61.44 51 TYR D N 1
ATOM 3559 C CA . TYR D 1 51 ? -13.403 58.876 120.191 1.00 59.95 51 TYR D CA 1
ATOM 3560 C C . TYR D 1 51 ? -14.190 58.231 121.319 1.00 58.50 51 TYR D C 1
ATOM 3561 O O . TYR D 1 51 ? -13.844 57.139 121.772 1.00 57.46 51 TYR D O 1
ATOM 3562 N N . ASP D 1 52 ? -15.254 58.899 121.764 1.00 58.33 52 ASP D N 1
ATOM 3563 C CA . ASP D 1 52 ? -16.064 58.375 122.851 1.00 54.59 52 ASP D CA 1
ATOM 3564 C C . ASP D 1 52 ? -15.169 57.875 123.967 1.00 57.54 52 ASP D C 1
ATOM 3565 O O . ASP D 1 52 ? -15.443 56.848 124.592 1.00 51.31 52 ASP D O 1
ATOM 3566 N N . ALA D 1 53 ? -14.085 58.608 124.209 1.00 57.35 53 ALA D N 1
ATOM 3567 C CA . ALA D 1 53 ? -13.114 58.247 125.236 1.00 60.13 53 ALA D CA 1
ATOM 3568 C C . ALA D 1 53 ? -13.141 59.206 126.424 1.00 56.30 53 ALA D C 1
ATOM 3569 O O . ALA D 1 53 ? -13.608 60.339 126.308 1.00 55.03 53 ALA D O 1
ATOM 3571 N N . GLU D 1 54 ? -12.636 58.742 127.565 1.00 50.51 54 GLU D N 1
ATOM 3572 C CA . GLU D 1 54 ? -12.602 59.551 128.778 1.00 52.48 54 GLU D CA 1
ATOM 3573 C C . GLU D 1 54 ? -11.309 59.320 129.540 1.00 51.51 54 GLU D C 1
ATOM 3574 O O . GLU D 1 54 ? -10.818 58.194 129.620 1.00 58.24 54 GLU D O 1
ATOM 3576 N N . LEU D 1 55 ? -10.754 60.389 130.098 1.00 48.25 55 LEU D N 1
ATOM 3577 C CA . LEU D 1 55 ? -9.529 60.278 130.870 1.00 44.18 55 LEU D CA 1
ATOM 3578 C C . LEU D 1 55 ? -9.589 61.198 132.084 1.00 41.02 55 LEU D C 1
ATOM 3579 O O . LEU D 1 55 ? -10.198 62.263 132.037 1.00 36.73 55 LEU D O 1
ATOM 3584 N N . ASN D 1 56 ? -8.979 60.763 133.181 1.00 40.99 56 ASN D N 1
ATOM 3585 C CA . ASN D 1 56 ? -8.985 61.531 134.419 1.00 42.12 56 ASN D CA 1
ATOM 3586 C C . ASN D 1 56 ? -7.623 62.102 134.737 1.00 40.42 56 ASN D C 1
ATOM 3587 O O . ASN D 1 56 ? -6.624 61.387 134.772 1.00 36.26 56 ASN D O 1
ATOM 3592 N N . ILE D 1 57 ? -7.594 63.406 134.985 1.00 40.41 57 ILE D N 1
ATOM 3593 C CA . ILE D 1 57 ? -6.352 64.092 135.273 1.00 30.96 57 ILE D CA 1
ATOM 3594 C C . ILE D 1 57 ? -6.498 64.950 136.512 1.00 33.53 57 ILE D C 1
ATOM 3595 O O . ILE D 1 57 ? -7.510 65.627 136.681 1.00 32.23 57 ILE D O 1
ATOM 3600 N N . ASN D 1 58 ? -5.487 64.912 137.372 1.00 34.29 58 ASN D N 1
ATOM 3601 C CA . ASN D 1 58 ? -5.482 65.715 138.585 1.00 41.45 58 ASN D CA 1
ATOM 3602 C C . ASN D 1 58 ? -4.614 66.949 138.369 1.00 37.92 58 ASN D C 1
ATOM 3603 O O . ASN D 1 58 ? -3.442 66.850 138.011 1.00 43.18 58 ASN D O 1
ATOM 3608 N N . ILE D 1 59 ? -5.205 68.114 138.592 1.00 41.45 59 ILE D N 1
ATOM 3609 C CA . ILE D 1 59 ? -4.499 69.376 138.434 1.00 29.37 59 ILE D CA 1
ATOM 3610 C C . ILE D 1 59 ? -3.512 69.575 139.572 1.00 31.42 59 ILE D C 1
ATOM 3611 O O . ILE D 1 59 ? -3.906 69.749 140.724 1.00 38.60 59 ILE D O 1
ATOM 3616 N N . GLU D 1 60 ? -2.227 69.547 139.237 1.00 28.78 60 GLU D N 1
ATOM 3617 C CA . GLU D 1 60 ? -1.162 69.702 140.219 1.00 36.62 60 GLU D CA 1
ATOM 3618 C C . GLU D 1 60 ? -0.958 71.118 140.765 1.00 39.89 60 GLU D C 1
ATOM 3619 O O . GLU D 1 60 ? -0.996 71.330 141.976 1.00 42.68 60 GLU D O 1
ATOM 3625 N N . ARG D 1 61 ? -0.742 72.084 139.883 1.00 33.53 61 ARG D N 1
ATOM 3626 C CA . ARG D 1 61 ? -0.522 73.464 140.307 1.00 35.02 61 ARG D CA 1
ATOM 3627 C C . ARG D 1 61 ? -1.284 74.394 139.389 1.00 38.12 61 ARG D C 1
ATOM 3628 O O . ARG D 1 61 ? -1.340 74.168 138.181 1.00 35.58 61 ARG D O 1
ATOM 3636 N N . VAL D 1 62 ? -1.871 75.436 139.969 1.00 39.08 62 VAL D N 1
ATOM 3637 C CA . VAL D 1 62 ? -2.624 76.422 139.203 1.00 37.66 62 VAL D CA 1
ATOM 3638 C C . VAL D 1 62 ? -2.378 77.824 139.742 1.00 44.19 62 VAL D C 1
ATOM 3639 O O . VAL D 1 62 ? -2.556 78.086 140.934 1.00 41.29 62 VAL D O 1
ATOM 3643 N N . GLU D 1 63 ? -1.935 78.704 138.850 1.00 39.17 63 GLU D N 1
ATOM 3644 C CA . GLU D 1 63 ? -1.686 80.105 139.166 1.00 36.11 63 GLU D CA 1
ATOM 3645 C C . GLU D 1 63 ? -2.662 80.852 138.255 1.00 38.99 63 GLU D C 1
ATOM 3646 O O . GLU D 1 63 ? -2.497 80.870 137.032 1.00 25.80 63 GLU D O 1
ATOM 3652 N N . ASP D 1 64 ? -3.700 81.429 138.854 1.00 38.28 64 ASP D N 1
ATOM 3653 C CA . ASP D 1 64 ? -4.736 82.138 138.109 1.00 38.18 64 ASP D CA 1
ATOM 3654 C C . ASP D 1 64 ? -4.183 82.960 136.955 1.00 33.95 64 ASP D C 1
ATOM 3655 O O . ASP D 1 64 ? -3.224 83.710 137.121 1.00 31.63 64 ASP D O 1
ATOM 3660 N N . ASN D 1 65 ? -4.780 82.762 135.783 1.00 33.44 65 ASN D N 1
ATOM 3661 C CA . ASN D 1 65 ? -4.402 83.459 134.555 1.00 35.16 65 ASN D CA 1
ATOM 3662 C C . ASN D 1 65 ? -2.909 83.406 134.248 1.00 36.57 65 ASN D C 1
ATOM 3663 O O . ASN D 1 65 ? -2.388 84.288 133.560 1.00 38.39 65 ASN D O 1
ATOM 3668 N N . GLN D 1 66 ? -2.216 82.374 134.728 1.00 28.82 66 GLN D N 1
ATOM 3669 C CA . GLN D 1 66 ? -0.789 82.298 134.488 1.00 25.87 66 GLN D CA 1
ATOM 3670 C C . GLN D 1 66 ? -0.187 80.900 134.361 1.00 32.19 66 GLN D C 1
ATOM 3671 O O . GLN D 1 66 ? 0.819 80.705 133.672 1.00 24.39 66 GLN D O 1
ATOM 3677 N N . LEU D 1 67 ? -0.780 79.922 135.032 1.00 30.87 67 LEU D N 1
ATOM 3678 C CA . LEU D 1 67 ? -0.224 78.587 134.943 1.00 32.48 67 LEU D CA 1
ATOM 3679 C C . LEU D 1 67 ? -1.165 77.477 135.350 1.00 30.69 67 LEU D C 1
ATOM 3680 O O . LEU D 1 67 ? -1.966 77.615 136.278 1.00 27.13 67 LEU D O 1
ATOM 3685 N N . ILE D 1 68 ? -1.056 76.371 134.617 1.00 27.28 68 ILE D N 1
ATOM 3686 C CA . ILE D 1 68 ? -1.850 75.171 134.858 1.00 29.77 68 ILE D CA 1
ATOM 3687 C C . ILE D 1 68 ? -0.840 74.047 134.733 1.00 26.18 68 ILE D C 1
ATOM 3688 O O . ILE D 1 68 ? -0.190 73.926 133.703 1.00 24.64 68 ILE D O 1
ATOM 3693 N N . ALA D 1 69 ? -0.685 73.234 135.775 1.00 26.84 69 ALA D N 1
ATOM 3694 C CA . ALA D 1 69 ? 0.283 72.153 135.704 1.00 27.19 69 ALA D CA 1
ATOM 3695 C C . ALA D 1 69 ? -0.363 70.825 136.044 1.00 30.28 69 ALA D C 1
ATOM 3696 O O . ALA D 1 69 ? -1.296 70.755 136.852 1.00 27.91 69 ALA D O 1
ATOM 3698 N N . PHE D 1 70 ? 0.136 69.774 135.404 1.00 28.74 70 PHE D N 1
ATOM 3699 C CA . PHE D 1 70 ? -0.376 68.431 135.615 1.00 28.97 70 PHE D CA 1
ATOM 3700 C C . PHE D 1 70 ? 0.517 67.444 134.879 1.00 24.05 70 PHE D C 1
ATOM 3701 O O . PHE D 1 70 ? 1.528 67.828 134.296 1.00 27.90 70 PHE D O 1
ATOM 3709 N N . THR D 1 71 ? 0.155 66.165 134.923 1.00 32.50 71 THR D N 1
ATOM 3710 C CA . THR D 1 71 ? 0.946 65.137 134.263 1.00 26.03 71 THR D CA 1
ATOM 3711 C C . THR D 1 71 ? 0.067 64.196 133.442 1.00 21.79 71 THR D C 1
ATOM 3712 O O . THR D 1 71 ? -1.124 64.017 133.715 1.00 27.31 71 THR D O 1
ATOM 3716 N N . TRP D 1 72 ? 0.663 63.619 132.411 1.00 28.99 72 TRP D N 1
ATOM 3717 C CA . TRP D 1 72 ? -0.038 62.647 131.593 1.00 22.08 72 TRP D CA 1
ATOM 3718 C C . TRP D 1 72 ? 0.988 61.680 131.021 1.00 27.01 72 TRP D C 1
ATOM 3719 O O . TRP D 1 72 ? 2.035 62.099 130.504 1.00 22.23 72 TRP D O 1
ATOM 3730 N N . GLY D 1 73 ? 0.707 60.383 131.138 1.00 24.26 73 GLY D N 1
ATOM 3731 C CA . GLY D 1 73 ? 1.633 59.391 130.618 1.00 25.87 73 GLY D CA 1
ATOM 3732 C C . GLY D 1 73 ? 2.995 59.526 131.251 1.00 22.38 73 GLY D C 1
ATOM 3733 O O . GLY D 1 73 ? 4.017 59.179 130.651 1.00 23.47 73 GLY D O 1
ATOM 3734 N N . ALA D 1 74 ? 3.010 60.037 132.481 1.00 24.28 74 ALA D N 1
ATOM 3735 C CA . ALA D 1 74 ? 4.239 60.236 133.243 1.00 22.08 74 ALA D CA 1
ATOM 3736 C C . ALA D 1 74 ? 5.072 61.400 132.713 1.00 25.21 74 ALA D C 1
ATOM 3737 O O . ALA D 1 74 ? 6.234 61.563 133.083 1.00 30.84 74 ALA D O 1
ATOM 3739 N N . HIS D 1 75 ? 4.475 62.204 131.836 1.00 27.69 75 HIS D N 1
ATOM 3740 C CA . HIS D 1 75 ? 5.167 63.375 131.290 1.00 26.76 75 HIS D CA 1
ATOM 3741 C C . HIS D 1 75 ? 4.617 64.649 131.939 1.00 23.94 75 HIS D C 1
ATOM 3742 O O . HIS D 1 75 ? 3.439 64.963 131.787 1.00 23.88 75 HIS D O 1
ATOM 3749 N N . PRO D 1 76 ? 5.462 65.385 132.682 1.00 27.69 76 PRO D N 1
ATOM 3750 C CA . PRO D 1 76 ? 5.008 66.625 133.328 1.00 26.86 76 PRO D CA 1
ATOM 3751 C C . PRO D 1 76 ? 4.550 67.604 132.244 1.00 24.19 76 PRO D C 1
ATOM 3752 O O . PRO D 1 76 ? 5.181 67.708 131.192 1.00 29.17 76 PRO D O 1
ATOM 3756 N N . ILE D 1 77 ? 3.461 68.315 132.501 1.00 30.72 77 ILE D N 1
ATOM 3757 C CA . ILE D 1 77 ? 2.937 69.278 131.536 1.00 20.27 77 ILE D CA 1
ATOM 3758 C C . ILE D 1 77 ? 2.571 70.593 132.232 1.00 26.88 77 ILE D C 1
ATOM 3759 O O . ILE D 1 77 ? 2.035 70.594 133.343 1.00 26.45 77 ILE D O 1
ATOM 3764 N N . THR D 1 78 ? 2.880 71.703 131.568 1.00 26.05 78 THR D N 1
ATOM 3765 C CA . THR D 1 78 ? 2.552 73.025 132.087 1.00 27.86 78 THR D CA 1
ATOM 3766 C C . THR D 1 78 ? 2.057 73.861 130.920 1.00 27.29 78 THR D C 1
ATOM 3767 O O . THR D 1 78 ? 2.590 73.764 129.807 1.00 23.53 78 THR D O 1
ATOM 3771 N N . ILE D 1 79 ? 1.007 74.636 131.176 1.00 21.41 79 ILE D N 1
ATOM 3772 C CA . ILE D 1 79 ? 0.436 75.532 130.188 1.00 18.28 79 ILE D CA 1
ATOM 3773 C C . ILE D 1 79 ? 0.562 76.898 130.840 1.00 25.48 79 ILE D C 1
ATOM 3774 O O . ILE D 1 79 ? -0.072 77.157 131.858 1.00 23.14 79 ILE D O 1
ATOM 3779 N N . GLN D 1 80 ? 1.416 77.748 130.274 1.00 23.49 80 GLN D N 1
ATOM 3780 C CA . GLN D 1 80 ? 1.666 79.078 130.843 1.00 23.40 80 GLN D CA 1
ATOM 3781 C C . GLN D 1 80 ? 1.051 80.161 129.985 1.00 29.82 80 GLN D C 1
ATOM 3782 O O . GLN D 1 80 ? 0.904 79.986 128.780 1.00 24.46 80 GLN D O 1
ATOM 3788 N N . PHE D 1 81 ? 0.694 81.278 130.615 1.00 29.34 81 PHE D N 1
ATOM 3789 C CA . PHE D 1 81 ? 0.096 82.404 129.916 1.00 27.49 81 PHE D CA 1
ATOM 3790 C C . PHE D 1 81 ? 0.850 83.686 130.276 1.00 31.98 81 PHE D C 1
ATOM 3791 O O . PHE D 1 81 ? 0.891 84.072 131.443 1.00 29.76 81 PHE D O 1
ATOM 3799 N N . GLU D 1 82 ? 1.457 84.323 129.271 1.00 24.60 82 GLU D N 1
ATOM 3800 C CA . GLU D 1 82 ? 2.210 85.564 129.451 1.00 22.13 82 GLU D CA 1
ATOM 3801 C C . GLU D 1 82 ? 1.574 86.679 128.633 1.00 27.15 82 GLU D C 1
ATOM 3802 O O . GLU D 1 82 ? 0.983 86.444 127.570 1.00 20.96 82 GLU D O 1
ATOM 3808 N N . GLU D 1 83 ? 1.693 87.907 129.119 1.00 24.75 83 GLU D N 1
ATOM 3809 C CA . GLU D 1 83 ? 1.121 89.015 128.377 1.00 17.12 83 GLU D CA 1
ATOM 3810 C C . GLU D 1 83 ? 2.029 89.390 127.226 1.00 15.37 83 GLU D C 1
ATOM 3811 O O . GLU D 1 83 ? 3.261 89.282 127.329 1.00 25.37 83 GLU D O 1
ATOM 3817 N N . SER D 1 84 ? 1.418 89.822 126.123 1.00 21.55 84 SER D N 1
ATOM 3818 C CA . SER D 1 84 ? 2.151 90.312 124.957 1.00 19.23 84 SER D CA 1
ATOM 3819 C C . SER D 1 84 ? 1.371 91.534 124.451 1.00 18.19 84 SER D C 1
ATOM 3820 O O . SER D 1 84 ? 0.213 91.747 124.820 1.00 24.11 84 SER D O 1
ATOM 3823 N N . GLU D 1 85 ? 2.011 92.338 123.616 1.00 30.58 85 GLU D N 1
ATOM 3824 C CA . GLU D 1 85 ? 1.383 93.532 123.065 1.00 23.86 85 GLU D CA 1
ATOM 3825 C C . GLU D 1 85 ? -0.040 93.295 122.536 1.00 30.95 85 GLU D C 1
ATOM 3826 O O . GLU D 1 85 ? -0.990 93.942 122.979 1.00 27.15 85 GLU D O 1
ATOM 3832 N N . ALA D 1 86 ? -0.201 92.352 121.608 1.00 21.23 86 ALA D N 1
ATOM 3833 C CA . ALA D 1 86 ? -1.504 92.106 121.018 1.00 22.96 86 ALA D CA 1
ATOM 3834 C C . ALA D 1 86 ? -2.412 91.218 121.854 1.00 22.30 86 ALA D C 1
ATOM 3835 O O . ALA D 1 86 ? -3.589 91.014 121.526 1.00 25.91 86 ALA D O 1
ATOM 3837 N N . GLY D 1 87 ? -1.876 90.696 122.952 1.00 22.86 87 GLY D N 1
ATOM 3838 C CA . GLY D 1 87 ? -2.699 89.865 123.797 1.00 19.76 87 GLY D CA 1
ATOM 3839 C C . GLY D 1 87 ? -1.993 88.922 124.747 1.00 26.20 87 GLY D C 1
ATOM 3840 O O . GLY D 1 87 ? -1.527 89.315 125.818 1.00 24.13 87 GLY D O 1
ATOM 3841 N N . THR D 1 88 ? -1.901 87.665 124.335 1.00 25.03 88 THR D N 1
ATOM 3842 C CA . THR D 1 88 ? -1.315 86.628 125.169 1.00 26.60 88 THR D CA 1
ATOM 3843 C C . THR D 1 88 ? -0.416 85.666 124.400 1.00 25.50 88 THR D C 1
ATOM 3844 O O . THR D 1 88 ? -0.655 85.384 123.233 1.00 22.07 88 THR D O 1
ATOM 3848 N N . VAL D 1 89 ? 0.624 85.172 125.053 1.00 19.24 89 VAL D N 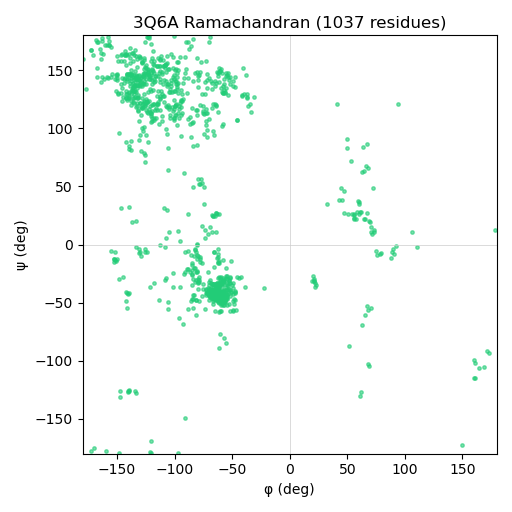1
ATOM 3849 C CA . VAL D 1 89 ? 1.460 84.139 124.450 1.00 16.66 89 VAL D CA 1
ATOM 3850 C C . VAL D 1 89 ? 1.260 82.925 125.341 1.00 24.42 89 VAL D C 1
ATOM 3851 O O . VAL D 1 89 ? 1.527 82.990 126.538 1.00 20.06 89 VAL D O 1
ATOM 3855 N N . VAL D 1 90 ? 0.776 81.832 124.760 1.00 20.13 90 VAL D N 1
ATOM 3856 C CA . VAL D 1 90 ? 0.569 80.605 125.519 1.00 23.59 90 VAL D CA 1
ATOM 3857 C C . VAL D 1 90 ? 1.784 79.721 125.267 1.00 28.48 90 VAL D C 1
ATOM 3858 O O . VAL D 1 90 ? 2.232 79.567 124.128 1.00 23.35 90 VAL D O 1
ATOM 3862 N N . THR D 1 91 ? 2.336 79.146 126.324 1.00 22.54 91 THR D N 1
ATOM 3863 C CA . THR D 1 91 ? 3.484 78.290 126.165 1.00 23.85 91 THR D CA 1
ATOM 3864 C C . THR D 1 91 ? 3.164 76.934 126.748 1.00 29.74 91 THR D C 1
ATOM 3865 O O . THR D 1 91 ? 2.961 76.820 127.954 1.00 24.63 91 THR D O 1
ATOM 3869 N N . THR D 1 92 ? 3.093 75.914 125.895 1.00 25.89 92 THR D N 1
ATOM 3870 C CA . THR D 1 92 ? 2.830 74.563 126.386 1.00 22.19 92 THR D CA 1
ATOM 3871 C C . THR D 1 92 ? 4.175 73.849 126.485 1.00 17.87 92 THR D C 1
ATOM 3872 O O . THR D 1 92 ? 5.040 73.996 125.622 1.00 19.05 92 THR D O 1
ATOM 3876 N N . THR D 1 93 ? 4.358 73.094 127.563 1.00 24.23 93 THR D N 1
ATOM 3877 C CA . THR D 1 93 ? 5.585 72.347 127.763 1.00 22.57 93 THR D CA 1
ATOM 3878 C C . THR D 1 93 ? 5.251 70.932 128.226 1.00 26.94 93 THR D C 1
ATOM 3879 O O . THR D 1 93 ? 4.559 70.742 129.231 1.00 25.32 93 THR D O 1
ATOM 3883 N N . GLU D 1 94 ? 5.707 69.945 127.464 1.00 21.18 94 GLU D N 1
ATOM 3884 C CA . GLU D 1 94 ? 5.488 68.540 127.831 1.00 26.67 94 GLU D CA 1
ATOM 3885 C C . GLU D 1 94 ? 6.902 67.997 127.964 1.00 22.59 94 GLU D C 1
ATOM 3886 O O . GLU D 1 94 ? 7.635 67.866 126.985 1.00 30.67 94 GLU D O 1
ATOM 3892 N N . LYS D 1 95 ? 7.276 67.694 129.200 1.00 22.57 95 LYS D N 1
ATOM 3893 C CA . LYS D 1 95 ? 8.625 67.279 129.519 1.00 21.14 95 LYS D CA 1
ATOM 3894 C C . LYS D 1 95 ? 8.974 65.810 129.502 1.00 25.81 95 LYS D C 1
ATOM 3895 O O . LYS D 1 95 ? 8.106 64.940 129.582 1.00 23.17 95 LYS D O 1
ATOM 3901 N N . ASP D 1 96 ? 10.285 65.591 129.427 1.00 28.59 96 ASP D N 1
ATOM 3902 C CA . ASP D 1 96 ? 10.930 64.288 129.456 1.00 40.11 96 ASP D CA 1
ATOM 3903 C C . ASP D 1 96 ? 10.686 63.353 128.278 1.00 40.34 96 ASP D C 1
ATOM 3904 O O . ASP D 1 96 ? 9.796 62.502 128.310 1.00 45.74 96 ASP D O 1
ATOM 3909 N N . PHE D 1 97 ? 11.512 63.517 127.247 1.00 44.86 97 PHE D N 1
ATOM 3910 C CA . PHE D 1 97 ? 11.448 62.700 126.037 1.00 41.05 97 PHE D CA 1
ATOM 3911 C C . PHE D 1 97 ? 12.863 62.358 125.587 1.00 45.44 97 PHE D C 1
ATOM 3912 O O . PHE D 1 97 ? 13.818 63.032 125.971 1.00 44.58 97 PHE D O 1
ATOM 3920 N N . ASP D 1 98 ? 12.990 61.319 124.767 1.00 45.34 98 ASP D N 1
ATOM 3921 C CA . ASP D 1 98 ? 14.291 60.892 124.260 1.00 49.60 98 ASP D CA 1
ATOM 3922 C C . ASP D 1 98 ? 14.385 61.142 122.758 1.00 51.12 98 ASP D C 1
ATOM 3923 O O . ASP D 1 98 ? 13.369 61.314 122.084 1.00 48.44 98 ASP D O 1
ATOM 3925 N N . THR D 1 99 ? 15.610 61.155 122.239 1.00 57.60 99 THR D N 1
ATOM 3926 C CA . THR D 1 99 ? 15.815 61.369 120.817 1.00 58.68 99 THR D CA 1
ATOM 3927 C C . THR D 1 99 ? 15.613 60.096 120.014 1.00 59.41 99 THR D C 1
ATOM 3928 O O . THR D 1 99 ? 15.317 60.143 118.820 1.00 61.11 99 THR D O 1
ATOM 3929 N N . GLN D 1 100 ? 15.772 58.951 120.670 1.00 61.40 100 GLN D N 1
ATOM 3930 C CA . GLN D 1 100 ? 15.601 57.667 120.005 1.00 59.33 100 GLN D CA 1
ATOM 3931 C C . GLN D 1 100 ? 14.283 57.638 119.233 1.00 57.86 100 GLN D C 1
ATOM 3932 O O . GLN D 1 100 ? 14.208 57.086 118.133 1.00 60.58 100 GLN D O 1
ATOM 3934 N N . ASP D 1 101 ? 13.249 58.248 119.805 1.00 50.73 101 ASP D N 1
ATOM 3935 C CA . ASP D 1 101 ? 11.941 58.258 119.161 1.00 45.26 101 ASP D CA 1
ATOM 3936 C C . ASP D 1 101 ? 11.597 59.615 118.555 1.00 42.42 101 ASP D C 1
ATOM 3937 O O . ASP D 1 101 ? 10.904 60.428 119.176 1.00 30.05 101 ASP D O 1
ATOM 3939 N N . VAL D 1 102 ? 12.087 59.852 117.341 1.00 36.72 102 VAL D N 1
ATOM 3940 C CA . VAL D 1 102 ? 11.815 61.093 116.633 1.00 30.61 102 VAL D CA 1
ATOM 3941 C C . VAL D 1 102 ? 10.338 61.083 116.238 1.00 30.22 102 VAL D C 1
ATOM 3942 O O . VAL D 1 102 ? 9.667 62.120 116.229 1.00 25.91 102 VAL D O 1
ATOM 3944 N N . LYS D 1 103 ? 9.834 59.895 115.924 1.00 34.08 103 LYS D N 1
ATOM 3945 C CA . LYS D 1 103 ? 8.438 59.735 115.533 1.00 32.42 103 LYS D CA 1
ATOM 3946 C C . LYS D 1 103 ? 7.502 60.203 116.645 1.00 35.41 103 LYS D C 1
ATOM 3947 O O . LYS D 1 103 ? 6.553 60.941 116.391 1.00 26.31 103 LYS D O 1
ATOM 3949 N N . GLN D 1 104 ? 7.776 59.789 117.880 1.00 35.75 104 GLN D N 1
ATOM 3950 C CA . GLN D 1 104 ? 6.941 60.190 119.005 1.00 33.41 104 GLN D CA 1
ATOM 3951 C C . GLN D 1 104 ? 6.967 61.700 119.228 1.00 34.07 104 GLN D C 1
ATOM 3952 O O . GLN D 1 104 ? 5.924 62.308 119.503 1.00 26.71 104 GLN D O 1
ATOM 3958 N N . LEU D 1 105 ? 8.162 62.282 119.136 1.00 22.46 105 LEU D N 1
ATOM 3959 C CA . LEU D 1 105 ? 8.357 63.719 119.305 1.00 26.15 105 LEU D CA 1
ATOM 3960 C C . LEU D 1 105 ? 7.540 64.487 118.279 1.00 21.13 105 LEU D C 1
ATOM 3961 O O . LEU D 1 105 ? 6.831 65.433 118.625 1.00 17.47 105 LEU D O 1
ATOM 3966 N N . LEU D 1 106 ? 7.650 64.089 117.010 1.00 20.14 106 LEU D N 1
ATOM 3967 C CA . LEU D 1 106 ? 6.926 64.788 115.951 1.00 19.30 106 LEU D CA 1
ATOM 3968 C C . LEU D 1 106 ? 5.425 64.715 116.155 1.00 22.10 106 LEU D C 1
ATOM 3969 O O . LEU D 1 106 ? 4.713 65.694 115.936 1.00 15.90 106 LEU D O 1
ATOM 3974 N N . GLY D 1 107 ? 4.947 63.549 116.572 1.00 19.48 107 GLY D N 1
ATOM 3975 C CA . GLY D 1 107 ? 3.529 63.375 116.791 1.00 23.59 107 GLY D CA 1
ATOM 3976 C C . GLY D 1 107 ? 3.011 64.239 117.922 1.00 18.44 107 GLY D C 1
ATOM 3977 O O . GLY D 1 107 ? 1.936 64.819 117.816 1.00 19.95 107 GLY D O 1
ATOM 3978 N N . GLN D 1 108 ? 3.754 64.324 119.015 1.00 18.17 108 GLN D N 1
ATOM 3979 C CA . GLN D 1 108 ? 3.304 65.139 120.133 1.00 23.51 108 GLN D CA 1
ATOM 3980 C C . GLN D 1 108 ? 3.369 66.618 119.760 1.00 18.91 108 GLN D C 1
ATOM 3981 O O . GLN D 1 108 ? 2.459 67.378 120.071 1.00 19.94 108 GLN D O 1
ATOM 3987 N N . LYS D 1 109 ? 4.448 67.013 119.095 1.00 18.71 109 LYS D N 1
ATOM 3988 C CA . LYS D 1 109 ? 4.588 68.404 118.655 1.00 16.05 109 LYS D CA 1
ATOM 3989 C C . LYS D 1 109 ? 3.353 68.784 117.825 1.00 21.52 109 LYS D C 1
ATOM 3990 O O . LYS D 1 109 ? 2.758 69.855 118.005 1.00 17.60 109 LYS D O 1
ATOM 3996 N N . GLU D 1 110 ? 2.977 67.902 116.909 1.00 18.77 110 GLU D N 1
ATOM 3997 C CA . GLU D 1 110 ? 1.816 68.120 116.060 1.00 14.52 110 GLU D CA 1
ATOM 3998 C C . GLU D 1 110 ? 0.578 68.357 116.925 1.00 19.57 110 GLU D C 1
ATOM 3999 O O . GLU D 1 110 ? -0.181 69.284 116.690 1.00 14.47 110 GLU D O 1
ATOM 4005 N N . GLY D 1 111 ? 0.377 67.514 117.931 1.00 17.86 111 GLY D N 1
ATOM 4006 C CA . GLY D 1 111 ? -0.798 67.677 118.774 1.00 23.71 111 GLY D CA 1
ATOM 4007 C C . GLY D 1 111 ? -0.862 69.031 119.469 1.00 16.62 111 GLY D C 1
ATOM 4008 O O . GLY D 1 111 ? -1.921 69.669 119.518 1.00 16.04 111 GLY D O 1
ATOM 4009 N N . TRP D 1 112 ? 0.269 69.462 120.007 1.00 13.66 112 TRP D N 1
ATOM 4010 C CA . TRP D 1 112 ? 0.344 70.736 120.719 1.00 15.31 112 TRP D CA 1
ATOM 4011 C C . TRP D 1 112 ? 0.131 71.898 119.778 1.00 13.75 112 TRP D C 1
ATOM 4012 O O . TRP D 1 112 ? -0.619 72.817 120.097 1.00 12.95 112 TRP D O 1
ATOM 4023 N N . VAL D 1 113 ? 0.761 71.847 118.604 1.00 13.04 113 VAL D N 1
ATOM 4024 C CA . VAL D 1 113 ? 0.596 72.940 117.646 1.00 11.48 113 VAL D CA 1
ATOM 4025 C C . VAL D 1 113 ? -0.839 73.022 117.167 1.00 12.51 113 VAL D C 1
ATOM 4026 O O . VAL D 1 113 ? -1.401 74.098 117.079 1.00 16.59 113 VAL D O 1
ATOM 4030 N N . TYR D 1 114 ? -1.428 71.877 116.841 1.00 13.75 114 TYR D N 1
ATOM 4031 C CA . TYR D 1 114 ? -2.813 71.878 116.388 1.00 19.22 114 TYR D CA 1
ATOM 4032 C C . TYR D 1 114 ? -3.764 72.415 117.479 1.00 13.09 114 TYR D C 1
ATOM 4033 O O . TYR D 1 114 ? -4.599 73.272 117.214 1.00 18.20 114 TYR D O 1
ATOM 4050 N N . LEU D 1 116 ? -3.236 74.427 119.924 1.00 16.36 116 LEU D N 1
ATOM 4051 C CA . LEU D 1 116 ? -3.022 75.865 120.122 1.00 16.01 116 LEU D CA 1
ATOM 4052 C C . LEU D 1 116 ? -3.568 76.651 118.933 1.00 19.13 116 LEU D C 1
ATOM 4053 O O . LEU D 1 116 ? -3.995 77.802 119.083 1.00 15.69 116 LEU D O 1
ATOM 4058 N N . SER D 1 117 ? -3.565 76.038 117.745 1.00 20.05 117 SER D N 1
ATOM 4059 C CA . SER D 1 117 ? -4.114 76.701 116.557 1.00 16.52 117 SER D CA 1
ATOM 4060 C C . SER D 1 117 ? -5.621 76.741 116.685 1.00 21.19 117 SER D C 1
ATOM 4061 O O . SER D 1 117 ? -6.251 77.735 116.349 1.00 19.40 117 SER D O 1
ATOM 4064 N N . CYS D 1 118 ? -6.205 75.648 117.163 1.00 15.86 118 CYS D N 1
ATOM 4065 C CA . CYS D 1 118 ? -7.647 75.594 117.374 1.00 18.12 118 CYS D CA 1
ATOM 4066 C C . CYS D 1 118 ? -7.996 76.623 118.454 1.00 18.04 118 CYS D C 1
ATOM 4067 O O . CYS D 1 118 ? -9.017 77.299 118.374 1.00 19.75 118 CYS D O 1
ATOM 4070 N N . LEU D 1 119 ? -7.146 76.716 119.471 1.00 14.40 119 LEU D N 1
ATOM 4071 C CA . LEU D 1 119 ? -7.361 77.680 120.551 1.00 15.56 119 LEU D CA 1
ATOM 4072 C C . LEU D 1 119 ? -7.426 79.105 119.983 1.00 21.83 119 LEU D C 1
ATOM 4073 O O . LEU D 1 119 ? -8.376 79.855 120.247 1.00 21.81 119 LEU D O 1
ATOM 4078 N N . LYS D 1 120 ? -6.419 79.459 119.194 1.00 21.65 120 LYS D N 1
ATOM 4079 C CA . LYS D 1 120 ? -6.307 80.790 118.596 1.00 19.21 120 LYS D CA 1
ATOM 4080 C C . LYS D 1 120 ? -7.534 81.152 117.764 1.00 23.28 120 LYS D C 1
ATOM 4081 O O . LYS D 1 120 ? -8.095 82.262 117.884 1.00 20.05 120 LYS D O 1
ATOM 4087 N N . VAL D 1 121 ? -7.975 80.213 116.933 1.00 21.35 121 VAL D N 1
ATOM 4088 C CA . VAL D 1 121 ? -9.142 80.449 116.101 1.00 17.88 121 VAL D CA 1
ATOM 4089 C C . VAL D 1 121 ? -10.417 80.620 116.930 1.00 22.67 121 VAL D C 1
ATOM 4090 O O . VAL D 1 121 ? -11.239 81.495 116.650 1.00 23.06 121 VAL D O 1
ATOM 4094 N N . TYR D 1 122 ? -10.585 79.776 117.943 1.00 19.37 122 TYR D N 1
ATOM 4095 C CA . TYR D 1 122 ? -11.773 79.850 118.788 1.00 23.44 122 TYR D CA 1
ATOM 4096 C C . TYR D 1 122 ? -11.880 81.192 119.528 1.00 21.20 122 TYR D C 1
ATOM 4097 O O . TYR D 1 122 ? -12.958 81.792 119.577 1.00 23.05 122 TYR D O 1
ATOM 4106 N N . LEU D 1 123 ? -10.775 81.662 120.087 1.00 20.89 123 LEU D N 1
ATOM 4107 C CA . LEU D 1 123 ? -10.778 82.924 120.835 1.00 16.98 123 LEU D CA 1
ATOM 4108 C C . LEU D 1 123 ? -10.733 84.184 119.966 1.00 24.20 123 LEU D C 1
ATOM 4109 O O . LEU D 1 123 ? -11.264 85.229 120.352 1.00 22.71 123 LEU D O 1
ATOM 4114 N N . GLU D 1 124 ? -10.110 84.099 118.799 1.00 18.98 124 GLU D N 1
ATOM 4115 C CA . GLU D 1 124 ? -10.017 85.276 117.931 1.00 19.87 124 GLU D CA 1
ATOM 4116 C C . GLU D 1 124 ? -11.197 85.417 116.974 1.00 25.51 124 GLU D C 1
ATOM 4117 O O . GLU D 1 124 ? -11.470 86.518 116.498 1.00 32.97 124 GLU D O 1
ATOM 4123 N N . HIS D 1 125 ? -11.909 84.325 116.702 1.00 21.90 125 HIS D N 1
ATOM 4124 C CA . HIS D 1 125 ? -13.031 84.392 115.770 1.00 24.87 125 HIS D CA 1
ATOM 4125 C C . HIS D 1 125 ? -14.349 83.785 116.222 1.00 20.47 125 HIS D C 1
ATOM 4126 O O . HIS D 1 125 ? -15.356 83.916 115.527 1.00 26.27 125 HIS D O 1
ATOM 4133 N N . GLY D 1 126 ? -14.349 83.104 117.355 1.00 26.63 126 GLY D N 1
ATOM 4134 C CA . GLY D 1 126 ? -15.583 82.505 117.818 1.00 30.46 126 GLY D CA 1
ATOM 4135 C C . GLY D 1 126 ? -16.068 81.386 116.921 1.00 36.18 126 GLY D C 1
ATOM 4136 O O . GLY D 1 126 ? -17.269 81.127 116.836 1.00 39.66 126 GLY D O 1
ATOM 4137 N N . VAL D 1 127 ? -15.139 80.737 116.226 1.00 29.87 127 VAL D N 1
ATOM 4138 C CA . VAL D 1 127 ? -15.472 79.600 115.369 1.00 29.85 127 VAL D CA 1
ATOM 4139 C C . VAL D 1 127 ? -14.504 78.479 115.714 1.00 25.47 127 VAL D C 1
ATOM 4140 O O . VAL D 1 127 ? -13.452 78.717 116.312 1.00 28.85 127 VAL D O 1
ATOM 4144 N N . THR D 1 128 ? -14.846 77.254 115.335 1.00 28.83 128 THR D N 1
ATOM 4145 C CA . THR D 1 128 ? -14.005 76.113 115.669 1.00 32.57 128 THR D CA 1
ATOM 4146 C C . THR D 1 128 ? -13.541 75.306 114.455 1.00 32.35 128 THR D C 1
ATOM 4147 O O . THR D 1 128 ? -14.234 75.229 113.448 1.00 36.75 128 THR D O 1
ATOM 4151 N N . ILE D 1 129 ? -12.367 74.694 114.562 1.00 27.15 129 ILE D N 1
ATOM 4152 C CA . ILE D 1 129 ? -11.866 73.871 113.467 1.00 32.86 129 ILE D CA 1
ATOM 4153 C C . ILE D 1 129 ? -11.514 72.469 113.930 1.00 43.98 129 ILE D C 1
ATOM 4154 O O . ILE D 1 129 ? -10.330 72.110 113.994 1.00 37.16 129 ILE D O 1
ATOM 4159 N N . ARG D 1 130 ? -12.551 71.688 114.236 1.00 42.42 130 ARG D N 1
ATOM 4160 C CA . ARG D 1 130 ? -12.418 70.305 114.689 1.00 44.79 130 ARG D CA 1
ATOM 4161 C C . ARG D 1 130 ? -11.418 70.124 115.819 1.00 41.79 130 ARG D C 1
ATOM 4162 O O . ARG D 1 130 ? -10.272 69.754 115.577 1.00 45.46 130 ARG D O 1
ATOM 4164 N N . ALA D 1 131 ? -11.869 70.364 117.052 1.00 42.27 131 ALA D N 1
ATOM 4165 C CA . ALA D 1 131 ? -11.025 70.224 118.239 1.00 49.11 131 ALA D CA 1
ATOM 4166 C C . ALA D 1 131 ? -10.129 68.981 118.147 1.00 45.30 131 ALA D C 1
ATOM 4167 O O . ALA D 1 131 ? -10.479 67.999 117.496 1.00 48.96 131 ALA D O 1
ATOM 4169 N N . ALA D 1 132 ? -8.971 69.028 118.794 1.00 49.03 132 ALA D N 1
ATOM 4170 C CA . ALA D 1 132 ? -8.050 67.894 118.772 1.00 55.92 132 ALA D CA 1
ATOM 4171 C C . ALA D 1 132 ? -8.151 67.077 120.051 1.00 53.50 132 ALA D C 1
ATOM 4172 O O . ALA D 1 132 ? -8.932 67.403 120.941 1.00 48.41 132 ALA D O 1
ATOM 4174 N N . ILE D 1 133 ? -7.355 66.014 120.133 1.00 55.76 133 ILE D N 1
ATOM 4175 C CA . ILE D 1 133 ? -7.335 65.159 121.317 1.00 58.57 133 ILE D CA 1
ATOM 4176 C C . ILE D 1 133 ? -5.974 65.282 122.007 1.00 59.13 133 ILE D C 1
ATOM 4177 O O . ILE D 1 133 ? -5.891 65.472 123.228 1.00 60.57 133 ILE D O 1
ATOM 4179 N N . LEU D 1 134 ? -4.911 65.179 121.215 1.00 58.70 134 LEU D N 1
ATOM 4180 C CA . LEU D 1 134 ? -3.545 65.284 121.728 1.00 55.35 134 LEU D CA 1
ATOM 4181 C C . LEU D 1 134 ? -3.194 64.178 122.733 1.00 55.82 134 LEU D C 1
ATOM 4182 O O . LEU D 1 134 ? -2.386 63.286 122.439 1.00 56.67 134 LEU D O 1
ATOM 4187 N N . LEU D 1 135 ? -3.804 64.235 123.911 1.00 49.46 135 LEU D N 1
ATOM 4188 C CA . LEU D 1 135 ? -3.553 63.245 124.952 1.00 49.67 135 LEU D CA 1
ATOM 4189 C C . LEU D 1 135 ? -4.555 62.081 124.893 1.00 52.48 135 LEU D C 1
ATOM 4190 O O . LEU D 1 135 ? -5.132 61.739 125.946 1.00 56.76 135 LEU D O 1
ATOM 4204 N N . ASP E 1 2 ? 29.777 52.134 98.467 1.00 20.39 2 ASP E N 1
ATOM 4205 C CA . ASP E 1 2 ? 30.318 50.793 98.265 1.00 19.66 2 ASP E CA 1
ATOM 4206 C C . ASP E 1 2 ? 30.693 50.221 99.634 1.00 24.65 2 ASP E C 1
ATOM 4207 O O . ASP E 1 2 ? 31.124 50.950 100.527 1.00 22.87 2 ASP E O 1
ATOM 4212 N N . ILE E 1 3 ? 30.522 48.919 99.798 1.00 16.25 3 ILE E N 1
ATOM 4213 C CA . ILE E 1 3 ? 30.861 48.255 101.045 1.00 19.62 3 ILE E CA 1
ATOM 4214 C C . ILE E 1 3 ? 32.227 47.647 100.755 1.00 16.58 3 ILE E C 1
ATOM 4215 O O . ILE E 1 3 ? 32.336 46.717 99.960 1.00 17.66 3 ILE E O 1
ATOM 4220 N N . ILE E 1 4 ? 33.255 48.180 101.404 1.00 14.94 4 ILE E N 1
ATOM 4221 C CA . ILE E 1 4 ? 34.637 47.734 101.182 1.00 12.31 4 ILE E CA 1
ATOM 4222 C C . ILE E 1 4 ? 35.195 47.102 102.447 1.00 17.38 4 ILE E C 1
ATOM 4223 O O . ILE E 1 4 ? 35.146 47.693 103.524 1.00 16.13 4 ILE E O 1
ATOM 4228 N N . THR E 1 5 ? 35.732 45.897 102.331 1.00 13.80 5 THR E N 1
ATOM 4229 C CA . THR E 1 5 ? 36.255 45.229 103.502 1.00 14.55 5 THR E CA 1
ATOM 4230 C C . THR E 1 5 ? 37.634 44.661 103.193 1.00 18.34 5 THR E C 1
ATOM 4231 O O . THR E 1 5 ? 37.844 44.109 102.118 1.00 18.46 5 THR E O 1
ATOM 4235 N N . LYS E 1 6 ? 38.565 44.817 104.129 1.00 16.27 6 LYS E N 1
ATOM 4236 C CA . LYS E 1 6 ? 39.927 44.315 103.941 1.00 14.68 6 LYS E CA 1
ATOM 4237 C C . LYS E 1 6 ? 40.307 43.324 105.022 1.00 21.07 6 LYS E C 1
ATOM 4238 O O . LYS E 1 6 ? 39.980 43.507 106.199 1.00 21.16 6 LYS E O 1
ATOM 4252 N N . GLN E 1 8 ? 43.772 40.909 106.161 1.00 17.71 8 GLN E N 1
ATOM 4253 C CA . GLN E 1 8 ? 45.153 40.451 105.972 1.00 20.78 8 GLN E CA 1
ATOM 4254 C C . GLN E 1 8 ? 45.160 38.950 106.247 1.00 19.06 8 GLN E C 1
ATOM 4255 O O . GLN E 1 8 ? 44.631 38.492 107.272 1.00 17.04 8 GLN E O 1
ATOM 4261 N N . VAL E 1 9 ? 45.742 38.181 105.327 1.00 16.90 9 VAL E N 1
ATOM 4262 C CA . VAL E 1 9 ? 45.854 36.726 105.472 1.00 20.88 9 VAL E CA 1
ATOM 4263 C C . VAL E 1 9 ? 47.345 36.440 105.273 1.00 20.24 9 VAL E C 1
ATOM 4264 O O . VAL E 1 9 ? 47.913 36.800 104.244 1.00 17.89 9 VAL E O 1
ATOM 4268 N N . ASP E 1 10 ? 47.957 35.800 106.261 1.00 18.79 10 ASP E N 1
ATOM 4269 C CA . ASP E 1 10 ? 49.388 35.525 106.228 1.00 28.36 10 ASP E CA 1
ATOM 4270 C C . ASP E 1 10 ? 49.873 34.341 105.384 1.00 18.41 10 ASP E C 1
ATOM 4271 O O . ASP E 1 10 ? 50.536 33.440 105.892 1.00 24.60 10 ASP E O 1
ATOM 4276 N N . VAL E 1 11 ? 49.527 34.351 104.102 1.00 20.27 11 VAL E N 1
ATOM 4277 C CA . VAL E 1 11 ? 49.977 33.319 103.160 1.00 22.71 11 VAL E CA 1
ATOM 4278 C C . VAL E 1 11 ? 50.159 34.049 101.841 1.00 17.33 11 VAL E C 1
ATOM 4279 O O . VAL E 1 11 ? 49.668 35.161 101.686 1.00 19.78 11 VAL E O 1
ATOM 4283 N N . PRO E 1 12 ? 50.876 33.443 100.872 1.00 21.77 12 PRO E N 1
ATOM 4284 C CA . PRO E 1 12 ? 51.102 34.083 99.572 1.00 22.41 12 PRO E CA 1
ATOM 4285 C C . PRO E 1 12 ? 49.822 34.356 98.799 1.00 21.29 12 PRO E C 1
ATOM 4286 O O . PRO E 1 12 ? 48.822 33.655 98.951 1.00 21.24 12 PRO E O 1
ATOM 4290 N N . ARG E 1 13 ? 49.864 35.385 97.962 1.00 19.33 13 ARG E N 1
ATOM 4291 C CA . ARG E 1 13 ? 48.718 35.760 97.168 1.00 23.30 13 ARG E CA 1
ATOM 4292 C C . ARG E 1 13 ? 48.184 34.592 96.329 1.00 23.43 13 ARG E C 1
ATOM 4293 O O . ARG E 1 13 ? 46.968 34.392 96.240 1.00 20.00 13 ARG E O 1
ATOM 4301 N N . GLU E 1 14 ? 49.070 33.812 95.717 1.00 19.41 14 GLU E N 1
ATOM 4302 C CA . GLU E 1 14 ? 48.593 32.698 94.898 1.00 30.69 14 GLU E CA 1
ATOM 4303 C C . GLU E 1 14 ? 47.829 31.669 95.733 1.00 26.69 14 GLU E C 1
ATOM 4304 O O . GLU E 1 14 ? 46.882 31.040 95.250 1.00 25.74 14 GLU E O 1
ATOM 4310 N N . THR E 1 15 ? 48.234 31.508 96.987 1.00 24.53 15 THR E N 1
ATOM 4311 C CA . THR E 1 15 ? 47.585 30.574 97.884 1.00 24.81 15 THR E CA 1
ATOM 4312 C C . THR E 1 15 ? 46.161 31.049 98.184 1.00 29.06 15 THR E C 1
ATOM 4313 O O . THR E 1 15 ? 45.227 30.246 98.207 1.00 21.87 15 THR E O 1
ATOM 4317 N N . VAL E 1 16 ? 45.994 32.353 98.406 1.00 22.33 16 VAL E N 1
ATOM 4318 C CA . VAL E 1 16 ? 44.679 32.889 98.703 1.00 19.94 16 VAL E CA 1
ATOM 4319 C C . VAL E 1 16 ? 43.769 32.858 97.482 1.00 20.56 16 VAL E C 1
ATOM 4320 O O . VAL E 1 16 ? 42.595 32.518 97.588 1.00 23.61 16 VAL E O 1
ATOM 4324 N N . PHE E 1 17 ? 44.314 33.214 96.322 1.00 18.32 17 PHE E N 1
ATOM 4325 C CA . PHE E 1 17 ? 43.540 33.213 95.086 1.00 17.61 17 PHE E CA 1
ATOM 4326 C C . PHE E 1 17 ? 42.991 31.809 94.812 1.00 18.27 17 PHE E C 1
ATOM 4327 O O . PHE E 1 17 ? 41.821 31.658 94.448 1.00 24.25 17 PHE E O 1
ATOM 4335 N N . GLU E 1 18 ? 43.826 30.787 95.001 1.00 22.56 18 GLU E N 1
ATOM 4336 C CA . GLU E 1 18 ? 43.417 29.392 94.771 1.00 28.14 18 GLU E CA 1
ATOM 4337 C C . GLU E 1 18 ? 42.269 28.962 95.668 1.00 19.16 18 GLU E C 1
ATOM 4338 O O . GLU E 1 18 ? 41.375 28.230 95.236 1.00 26.83 18 GLU E O 1
ATOM 4344 N N . ALA E 1 19 ? 42.302 29.420 96.914 1.00 15.42 19 ALA E N 1
ATOM 4345 C CA . ALA E 1 19 ? 41.263 29.113 97.888 1.00 18.79 19 ALA E CA 1
ATOM 4346 C C . ALA E 1 19 ? 39.897 29.520 97.327 1.00 19.42 19 ALA E C 1
ATOM 4347 O O . ALA E 1 19 ? 38.903 28.836 97.555 1.00 21.61 19 ALA E O 1
ATOM 4349 N N . PHE E 1 20 ? 39.835 30.622 96.580 1.00 17.79 20 PHE E N 1
ATOM 4350 C CA . PHE E 1 20 ? 38.546 31.034 96.007 1.00 21.51 20 PHE E CA 1
ATOM 4351 C C . PHE E 1 20 ? 38.118 30.261 94.757 1.00 26.11 20 PHE E C 1
ATOM 4352 O O . PHE E 1 20 ? 36.968 29.806 94.655 1.00 24.77 20 PHE E O 1
ATOM 4360 N N . VAL E 1 21 ? 39.030 30.121 93.797 1.00 19.42 21 VAL E N 1
ATOM 4361 C CA . VAL E 1 21 ? 38.679 29.464 92.545 1.00 19.20 21 VAL E CA 1
ATOM 4362 C C . VAL E 1 21 ? 38.663 27.938 92.543 1.00 20.30 21 VAL E C 1
ATOM 4363 O O . VAL E 1 21 ? 37.988 27.342 91.710 1.00 22.74 21 VAL E O 1
ATOM 4367 N N . ASP E 1 22 ? 39.394 27.309 93.462 1.00 21.93 22 ASP E N 1
ATOM 4368 C CA . ASP E 1 22 ? 39.430 25.842 93.544 1.00 24.41 22 ASP E CA 1
ATOM 4369 C C . ASP E 1 22 ? 38.120 25.381 94.179 1.00 25.34 22 ASP E C 1
ATOM 4370 O O . ASP E 1 22 ? 37.842 25.725 95.317 1.00 26.71 22 ASP E O 1
ATOM 4375 N N . PRO E 1 23 ? 37.314 24.581 93.460 1.00 26.49 23 PRO E N 1
ATOM 4376 C CA . PRO E 1 23 ? 36.030 24.091 93.986 1.00 26.60 23 PRO E CA 1
ATOM 4377 C C . PRO E 1 23 ? 36.111 23.364 95.320 1.00 33.72 23 PRO E C 1
ATOM 4378 O O . PRO E 1 23 ? 35.145 23.356 96.084 1.00 30.79 23 PRO E O 1
ATOM 4382 N N . GLU E 1 24 ? 37.257 22.754 95.605 1.00 27.11 24 GLU E N 1
ATOM 4383 C CA . GLU E 1 24 ? 37.421 22.009 96.847 1.00 28.97 24 GLU E CA 1
ATOM 4384 C C . GLU E 1 24 ? 37.818 22.855 98.045 1.00 27.07 24 GLU E C 1
ATOM 4385 O O . GLU E 1 24 ? 37.483 22.525 99.186 1.00 34.59 24 GLU E O 1
ATOM 4391 N N . LYS E 1 25 ? 38.531 23.947 97.803 1.00 25.56 25 LYS E N 1
ATOM 4392 C CA . LYS E 1 25 ? 38.974 24.792 98.903 1.00 15.66 25 LYS E CA 1
ATOM 4393 C C . LYS E 1 25 ? 37.923 25.823 99.340 1.00 18.80 25 LYS E C 1
ATOM 4394 O O . LYS E 1 25 ? 37.819 26.126 100.523 1.00 25.83 25 LYS E O 1
ATOM 4400 N N . ILE E 1 26 ? 37.146 26.348 98.396 1.00 26.05 26 ILE E N 1
ATOM 4401 C CA . ILE E 1 26 ? 36.154 27.371 98.746 1.00 25.48 26 ILE E CA 1
ATOM 4402 C C . ILE E 1 26 ? 35.209 26.936 99.863 1.00 29.73 26 ILE E C 1
ATOM 4403 O O . ILE E 1 26 ? 34.831 27.747 100.713 1.00 28.58 26 ILE E O 1
ATOM 4408 N N . GLY E 1 27 ? 34.859 25.654 99.874 1.00 27.70 27 GLY E N 1
ATOM 4409 C CA . GLY E 1 27 ? 33.973 25.132 100.899 1.00 33.97 27 GLY E CA 1
ATOM 4410 C C . GLY E 1 27 ? 34.566 25.265 102.286 1.00 31.50 27 GLY E C 1
ATOM 4411 O O . GLY E 1 27 ? 33.876 25.068 103.286 1.00 33.49 27 GLY E O 1
ATOM 4412 N N . GLY E 1 28 ? 35.847 25.613 102.358 1.00 31.30 28 GLY E N 1
ATOM 4413 C CA . GLY E 1 28 ? 36.489 25.776 103.648 1.00 22.45 28 GLY E CA 1
ATOM 4414 C C . GLY E 1 28 ? 36.183 27.078 104.381 1.00 25.35 28 GLY E C 1
ATOM 4415 O O . GLY E 1 28 ? 36.488 27.203 105.571 1.00 25.17 28 GLY E O 1
ATOM 4416 N N . PHE E 1 29 ? 35.585 28.049 103.689 1.00 26.90 29 PHE E N 1
ATOM 4417 C CA . PHE E 1 29 ? 35.272 29.342 104.302 1.00 22.92 29 PHE E CA 1
ATOM 4418 C C . PHE E 1 29 ? 34.074 30.089 103.682 1.00 24.86 29 PHE E C 1
ATOM 4419 O O . PHE E 1 29 ? 33.590 31.065 104.253 1.00 21.65 29 PHE E O 1
ATOM 4427 N N . TRP E 1 30 ? 33.603 29.652 102.522 1.00 24.68 30 TRP E N 1
ATOM 4428 C CA . TRP E 1 30 ? 32.484 30.331 101.888 1.00 28.09 30 TRP E CA 1
ATOM 4429 C C . TRP E 1 30 ? 31.463 29.312 101.404 1.00 32.03 30 TRP E C 1
ATOM 4430 O O . TRP E 1 30 ? 30.999 28.472 102.175 1.00 33.35 30 TRP E O 1
ATOM 4441 N N . PHE E 1 31 ? 31.120 29.387 100.125 1.00 28.40 31 PHE E N 1
ATOM 4442 C CA . PHE E 1 31 ? 30.163 28.461 99.535 1.00 29.78 31 PHE E CA 1
ATOM 4443 C C . PHE E 1 31 ? 30.488 27.009 99.859 1.00 36.59 31 PHE E C 1
ATOM 4444 O O . PHE E 1 31 ? 31.656 26.604 99.884 1.00 38.09 31 PHE E O 1
ATOM 4452 N N . SER E 1 32 ? 29.437 26.236 100.113 1.00 29.92 32 SER E N 1
ATOM 4453 C CA . SER E 1 32 ? 29.561 24.824 100.433 1.00 35.91 32 SER E CA 1
ATOM 4454 C C . SER E 1 32 ? 30.133 24.099 99.229 1.00 30.53 32 SER E C 1
ATOM 4455 O O . SER E 1 32 ? 30.961 23.199 99.369 1.00 37.55 32 SER E O 1
ATOM 4458 N N . SER E 1 33 ? 29.673 24.492 98.047 1.00 33.18 33 SER E N 1
ATOM 4459 C CA . SER E 1 33 ? 30.145 23.878 96.816 1.00 40.37 33 SER E CA 1
ATOM 4460 C C . SER E 1 33 ? 30.200 24.869 95.666 1.00 37.78 33 SER E C 1
ATOM 4461 O O . SER E 1 33 ? 29.517 25.891 95.671 1.00 34.95 33 SER E O 1
ATOM 4464 N N . SER E 1 34 ? 31.023 24.538 94.679 1.00 33.44 34 SER E N 1
ATOM 4465 C CA . SER E 1 34 ? 31.205 25.342 93.483 1.00 27.12 34 SER E CA 1
ATOM 4466 C C . SER E 1 34 ? 31.167 24.328 92.340 1.00 26.08 34 SER E C 1
ATOM 4467 O O . SER E 1 34 ? 31.837 23.293 92.401 1.00 24.08 34 SER E O 1
ATOM 4470 N N . SER E 1 35 ? 30.390 24.606 91.301 1.00 23.55 35 SER E N 1
ATOM 4471 C CA . SER E 1 35 ? 30.253 23.643 90.206 1.00 27.65 35 SER E CA 1
ATOM 4472 C C . SER E 1 35 ? 31.555 23.301 89.497 1.00 31.72 35 SER E C 1
ATOM 4473 O O . SER E 1 35 ? 31.743 22.176 89.038 1.00 29.18 35 SER E O 1
ATOM 4476 N N . GLU E 1 36 ? 32.452 24.270 89.396 1.00 26.24 36 GLU E N 1
ATOM 4477 C CA . GLU E 1 36 ? 33.735 24.026 88.761 1.00 24.45 36 GLU E CA 1
ATOM 4478 C C . GLU E 1 36 ? 34.668 25.169 89.071 1.00 30.42 36 GLU E C 1
ATOM 4479 O O . GLU E 1 36 ? 34.258 26.159 89.672 1.00 20.10 36 GLU E O 1
ATOM 4485 N N . ARG E 1 37 ? 35.921 25.029 88.649 1.00 25.59 37 ARG E N 1
ATOM 4486 C CA . ARG E 1 37 ? 36.929 26.054 88.876 1.00 29.54 37 ARG E CA 1
ATOM 4487 C C . ARG E 1 37 ? 36.557 27.419 88.277 1.00 26.88 37 ARG E C 1
ATOM 4488 O O . ARG E 1 37 ? 36.191 27.527 87.107 1.00 26.29 37 ARG E O 1
ATOM 4496 N N . TRP E 1 38 ? 36.666 28.471 89.083 1.00 23.10 38 TRP E N 1
ATOM 4497 C CA . TRP E 1 38 ? 36.331 29.805 88.597 1.00 26.10 38 TRP E CA 1
ATOM 4498 C C . TRP E 1 38 ? 37.283 30.245 87.496 1.00 30.62 38 TRP E C 1
ATOM 4499 O O . TRP E 1 38 ? 38.500 30.319 87.690 1.00 31.49 38 TRP E O 1
ATOM 4510 N N . GLU E 1 39 ? 36.711 30.537 86.339 1.00 27.66 39 GLU E N 1
ATOM 4511 C CA . GLU E 1 39 ? 37.466 30.986 85.185 1.00 31.49 39 GLU E CA 1
ATOM 4512 C C . GLU E 1 39 ? 36.667 32.088 84.513 1.00 25.05 39 GLU E C 1
ATOM 4513 O O . GLU E 1 39 ? 35.436 32.033 84.448 1.00 29.32 39 GLU E O 1
ATOM 4519 N N . GLN E 1 40 ? 37.373 33.083 84.003 1.00 26.66 40 GLN E N 1
ATOM 4520 C CA . GLN E 1 40 ? 36.743 34.204 83.325 1.00 28.35 40 GLN E CA 1
ATOM 4521 C C . GLN E 1 40 ? 35.835 33.687 82.222 1.00 35.41 40 GLN E C 1
ATOM 4522 O O . GLN E 1 40 ? 36.261 32.879 81.401 1.00 31.20 40 GLN E O 1
ATOM 4528 N N . GLY E 1 41 ? 34.589 34.148 82.213 1.00 34.49 41 GLY E N 1
ATOM 4529 C CA . GLY E 1 41 ? 33.639 33.721 81.198 1.00 39.25 41 GLY E CA 1
ATOM 4530 C C . GLY E 1 41 ? 32.793 32.497 81.525 1.00 35.00 41 GLY E C 1
ATOM 4531 O O . GLY E 1 41 ? 31.865 32.175 80.784 1.00 36.25 41 GLY E O 1
ATOM 4532 N N . LYS E 1 42 ? 33.095 31.809 82.620 1.00 34.94 42 LYS E N 1
ATOM 4533 C CA . LYS E 1 42 ? 32.334 30.619 82.991 1.00 35.42 42 LYS E CA 1
ATOM 4534 C C . LYS E 1 42 ? 31.175 30.948 83.923 1.00 35.61 42 LYS E C 1
ATOM 4535 O O . LYS E 1 42 ? 31.286 31.823 84.785 1.00 38.36 42 LYS E O 1
ATOM 4541 N N . THR E 1 43 ? 30.054 30.255 83.746 1.00 32.32 43 THR E N 1
ATOM 4542 C CA . THR E 1 43 ? 28.915 30.448 84.624 1.00 31.76 43 THR E CA 1
ATOM 4543 C C . THR E 1 43 ? 29.020 29.389 85.707 1.00 35.40 43 THR E C 1
ATOM 4544 O O . THR E 1 43 ? 28.866 28.193 85.449 1.00 35.74 43 THR E O 1
ATOM 4548 N N . ILE E 1 44 ? 29.298 29.829 86.927 1.00 29.17 44 ILE E N 1
ATOM 4549 C CA . ILE E 1 44 ? 29.457 28.905 88.029 1.00 27.50 44 ILE E CA 1
ATOM 4550 C C . ILE E 1 44 ? 28.203 28.762 88.886 1.00 37.56 44 ILE E C 1
ATOM 4551 O O . ILE E 1 44 ? 27.540 29.754 89.216 1.00 35.19 44 ILE E O 1
ATOM 4556 N N . THR E 1 45 ? 27.873 27.516 89.225 1.00 28.95 45 THR E N 1
ATOM 4557 C CA . THR E 1 45 ? 26.725 27.238 90.066 1.00 26.95 45 THR E CA 1
ATOM 4558 C C . THR E 1 45 ? 27.245 27.082 91.481 1.00 32.67 45 THR E C 1
ATOM 4559 O O . THR E 1 45 ? 27.983 26.145 91.798 1.00 33.05 45 THR E O 1
ATOM 4563 N N . LEU E 1 46 ? 26.863 28.030 92.325 1.00 29.95 46 LEU E N 1
ATOM 4564 C CA . LEU E 1 46 ? 27.288 28.056 93.715 1.00 28.30 46 LEU E CA 1
ATOM 4565 C C . LEU E 1 46 ? 26.139 27.684 94.625 1.00 36.40 46 LEU E C 1
ATOM 4566 O O . LEU E 1 46 ? 24.971 27.861 94.275 1.00 38.67 46 LEU E O 1
ATOM 4571 N N . ARG E 1 47 ? 26.487 27.185 95.801 1.00 34.77 47 ARG E N 1
ATOM 4572 C CA . ARG E 1 47 ? 25.485 26.797 96.764 1.00 46.87 47 ARG E CA 1
ATOM 4573 C C . ARG E 1 47 ? 26.032 26.979 98.159 1.00 48.43 47 ARG E C 1
ATOM 4574 O O . ARG E 1 47 ? 27.224 26.777 98.398 1.00 43.85 47 ARG E O 1
ATOM 4575 N N . TYR E 1 48 ? 25.161 27.402 99.067 1.00 50.15 48 TYR E N 1
ATOM 4576 C CA . TYR E 1 48 ? 25.546 27.576 100.450 1.00 54.85 48 TYR E CA 1
ATOM 4577 C C . TYR E 1 48 ? 24.904 26.401 101.153 1.00 59.94 48 TYR E C 1
ATOM 4578 O O . TYR E 1 48 ? 24.010 26.575 101.978 1.00 63.15 48 TYR E O 1
ATOM 4579 N N . GLU E 1 49 ? 25.352 25.201 100.784 1.00 62.10 49 GLU E N 1
ATOM 4580 C CA . GLU E 1 49 ? 24.843 23.958 101.345 1.00 63.26 49 GLU E CA 1
ATOM 4581 C C . GLU E 1 49 ? 24.180 24.062 102.702 1.00 62.17 49 GLU E C 1
ATOM 4582 O O . GLU E 1 49 ? 23.199 23.367 102.966 1.00 66.82 49 GLU E O 1
ATOM 4583 N N . GLU E 1 50 ? 24.722 24.916 103.568 1.00 62.76 50 GLU E N 1
ATOM 4584 C CA . GLU E 1 50 ? 24.143 25.106 104.885 1.00 61.58 50 GLU E CA 1
ATOM 4585 C C . GLU E 1 50 ? 22.872 25.921 104.754 1.00 65.13 50 GLU E C 1
ATOM 4586 O O . GLU E 1 50 ? 22.548 26.737 105.619 1.00 65.90 50 GLU E O 1
ATOM 4587 N N . TYR E 1 51 ? 22.155 25.695 103.655 1.00 65.57 51 TYR E N 1
ATOM 4588 C CA . TYR E 1 51 ? 20.918 26.409 103.391 1.00 66.30 51 TYR E CA 1
ATOM 4589 C C . TYR E 1 51 ? 20.326 26.001 102.054 1.00 66.57 51 TYR E C 1
ATOM 4590 O O . TYR E 1 51 ? 19.413 26.652 101.550 1.00 67.66 51 TYR E O 1
ATOM 4591 N N . ASP E 1 52 ? 20.865 24.922 101.486 1.00 68.53 52 ASP E N 1
ATOM 4592 C CA . ASP E 1 52 ? 20.406 24.395 100.208 1.00 66.44 52 ASP E CA 1
ATOM 4593 C C . ASP E 1 52 ? 19.874 25.384 99.184 1.00 69.13 52 ASP E C 1
ATOM 4594 O O . ASP E 1 52 ? 18.949 25.058 98.436 1.00 70.55 52 ASP E O 1
ATOM 4595 N N . ALA E 1 53 ? 20.457 26.581 99.133 1.00 66.74 53 ALA E N 1
ATOM 4596 C CA . ALA E 1 53 ? 20.021 27.611 98.190 1.00 64.50 53 ALA E CA 1
ATOM 4597 C C . ALA E 1 53 ? 21.087 27.920 97.131 1.00 63.13 53 ALA E C 1
ATOM 4598 O O . ALA E 1 53 ? 22.070 28.614 97.403 1.00 59.69 53 ALA E O 1
ATOM 4600 N N . GLU E 1 54 ? 20.874 27.409 95.921 1.00 57.77 54 GLU E N 1
ATOM 4601 C CA . GLU E 1 54 ? 21.816 27.600 94.822 1.00 56.48 54 GLU E CA 1
ATOM 4602 C C . GLU E 1 54 ? 21.857 29.031 94.314 1.00 57.69 54 GLU E C 1
ATOM 4603 O O . GLU E 1 54 ? 21.140 29.903 94.808 1.00 62.02 54 GLU E O 1
ATOM 4605 N N . LEU E 1 55 ? 22.719 29.261 93.326 1.00 53.99 55 LEU E N 1
ATOM 4606 C CA . LEU E 1 55 ? 22.873 30.570 92.703 1.00 50.70 55 LEU E CA 1
ATOM 4607 C C . LEU E 1 55 ? 23.886 30.487 91.560 1.00 44.15 55 LEU E C 1
ATOM 4608 O O . LEU E 1 55 ? 24.942 29.878 91.701 1.00 43.75 55 LEU E O 1
ATOM 4613 N N . ASN E 1 56 ? 23.537 31.079 90.420 1.00 42.18 56 ASN E N 1
ATOM 4614 C CA . ASN E 1 56 ? 24.398 31.070 89.241 1.00 37.87 56 ASN E CA 1
ATOM 4615 C C . ASN E 1 56 ? 25.010 32.431 88.945 1.00 35.34 56 ASN E C 1
ATOM 4616 O O . ASN E 1 56 ? 24.294 33.410 88.742 1.00 29.50 56 ASN E O 1
ATOM 4621 N N . ILE E 1 57 ? 26.338 32.484 88.904 1.00 34.65 57 ILE E N 1
ATOM 4622 C CA . ILE E 1 57 ? 27.031 33.732 88.613 1.00 32.62 57 ILE E CA 1
ATOM 4623 C C . ILE E 1 57 ? 28.040 33.544 87.485 1.00 28.56 57 ILE E C 1
ATOM 4624 O O . ILE E 1 57 ? 28.737 32.531 87.428 1.00 30.64 57 ILE E O 1
ATOM 4629 N N . ASN E 1 58 ? 28.101 34.512 86.580 1.00 31.59 58 ASN E N 1
ATOM 4630 C CA . ASN E 1 58 ? 29.060 34.460 85.485 1.00 30.44 58 ASN E CA 1
ATOM 4631 C C . ASN E 1 58 ? 30.298 35.238 85.928 1.00 33.67 58 ASN E C 1
ATOM 4632 O O . ASN E 1 58 ? 30.191 36.402 86.301 1.00 35.23 58 ASN E O 1
ATOM 4637 N N . ILE E 1 59 ? 31.462 34.595 85.904 1.00 29.16 59 ILE E N 1
ATOM 4638 C CA . ILE E 1 59 ? 32.706 35.262 86.290 1.00 22.99 59 ILE E CA 1
ATOM 4639 C C . ILE E 1 59 ? 33.081 36.244 85.190 1.00 25.73 59 ILE E C 1
ATOM 4640 O O . ILE E 1 59 ? 33.591 35.851 84.130 1.00 28.59 59 ILE E O 1
ATOM 4645 N N . GLU E 1 60 ? 32.832 37.525 85.438 1.00 22.35 60 GLU E N 1
ATOM 4646 C CA . GLU E 1 60 ? 33.092 38.566 84.451 1.00 17.72 60 GLU E CA 1
ATOM 4647 C C . GLU E 1 60 ? 34.562 38.807 84.146 1.00 29.24 60 GLU E C 1
ATOM 4648 O O . GLU E 1 60 ? 34.938 39.045 82.996 1.00 26.64 60 GLU E O 1
ATOM 4654 N N . ARG E 1 61 ? 35.391 38.760 85.180 1.00 28.43 61 ARG E N 1
ATOM 4655 C CA . ARG E 1 61 ? 36.813 38.980 84.999 1.00 26.04 61 ARG E CA 1
ATOM 4656 C C . ARG E 1 61 ? 37.665 38.261 86.029 1.00 28.20 61 ARG E C 1
ATOM 4657 O O . ARG E 1 61 ? 37.305 38.153 87.207 1.00 25.87 61 ARG E O 1
ATOM 4665 N N . VAL E 1 62 ? 38.798 37.751 85.566 1.00 22.04 62 VAL E N 1
ATOM 4666 C CA . VAL E 1 62 ? 39.745 37.087 86.444 1.00 25.35 62 VAL E CA 1
ATOM 4667 C C . VAL E 1 62 ? 41.144 37.503 86.012 1.00 30.80 62 VAL E C 1
ATOM 4668 O O . VAL E 1 62 ? 41.494 37.420 84.835 1.00 26.39 62 VAL E O 1
ATOM 4672 N N . GLU E 1 63 ? 41.915 38.005 86.966 1.00 25.58 63 GLU E N 1
ATOM 4673 C CA . GLU E 1 63 ? 43.306 38.375 86.723 1.00 26.51 63 GLU E CA 1
ATOM 4674 C C . GLU E 1 63 ? 44.014 37.480 87.729 1.00 33.68 63 GLU E C 1
ATOM 4675 O O . GLU E 1 63 ? 43.948 37.720 88.944 1.00 26.95 63 GLU E O 1
ATOM 4681 N N . ASP E 1 64 ? 44.656 36.428 87.229 1.00 28.13 64 ASP E N 1
ATOM 4682 C CA . ASP E 1 64 ? 45.332 35.479 88.100 1.00 26.86 64 ASP E CA 1
ATOM 4683 C C . ASP E 1 64 ? 46.003 36.109 89.305 1.00 19.97 64 ASP E C 1
ATOM 4684 O O . ASP E 1 64 ? 46.782 37.050 89.180 1.00 22.96 64 ASP E O 1
ATOM 4689 N N . ASN E 1 65 ? 45.650 35.587 90.482 1.00 25.16 65 ASN E N 1
ATOM 4690 C CA . ASN E 1 65 ? 46.197 36.013 91.760 1.00 26.95 65 ASN E CA 1
ATOM 4691 C C . ASN E 1 65 ? 46.079 37.500 92.028 1.00 25.15 65 ASN E C 1
ATOM 4692 O O . ASN E 1 65 ? 46.861 38.057 92.793 1.00 32.32 65 ASN E O 1
ATOM 4697 N N . GLN E 1 66 ? 45.096 38.149 91.421 1.00 24.20 66 GLN E N 1
ATOM 4698 C CA . GLN E 1 66 ? 44.976 39.583 91.606 1.00 18.26 66 GLN E CA 1
ATOM 4699 C C . GLN E 1 66 ? 43.559 40.107 91.714 1.00 22.09 66 GLN E C 1
ATOM 4700 O O . GLN E 1 66 ? 43.282 40.987 92.539 1.00 17.29 66 GLN E O 1
ATOM 4706 N N . LEU E 1 67 ? 42.661 39.570 90.891 1.00 18.74 67 LEU E N 1
ATOM 4707 C CA . LEU E 1 67 ? 41.285 40.054 90.919 1.00 20.58 67 LEU E CA 1
ATOM 4708 C C . LEU E 1 67 ? 40.261 39.085 90.350 1.00 20.29 67 LEU E C 1
ATOM 4709 O O . LEU E 1 67 ? 40.529 38.367 89.389 1.00 20.01 67 LEU E O 1
ATOM 4714 N N . ILE E 1 68 ? 39.081 39.087 90.961 1.00 18.84 68 ILE E N 1
ATOM 4715 C CA . ILE E 1 68 ? 37.966 38.261 90.521 1.00 15.71 68 ILE E CA 1
ATOM 4716 C C . ILE E 1 68 ? 36.794 39.240 90.526 1.00 19.44 68 ILE E C 1
ATOM 4717 O O . ILE E 1 68 ? 36.595 39.967 91.512 1.00 17.20 68 ILE E O 1
ATOM 4722 N N . ALA E 1 69 ? 36.033 39.280 89.444 1.00 17.98 69 ALA E N 1
ATOM 4723 C CA . ALA E 1 69 ? 34.894 40.202 89.387 1.00 17.13 69 ALA E CA 1
ATOM 4724 C C . ALA E 1 69 ? 33.644 39.537 88.842 1.00 21.26 69 ALA E C 1
ATOM 4725 O O . ALA E 1 69 ? 33.708 38.702 87.937 1.00 19.91 69 ALA E O 1
ATOM 4727 N N . PHE E 1 70 ? 32.505 39.917 89.408 1.00 16.47 70 PHE E N 1
ATOM 4728 C CA . PHE E 1 70 ? 31.214 39.400 88.965 1.00 19.34 70 PHE E CA 1
ATOM 4729 C C . PHE E 1 70 ? 30.129 40.320 89.509 1.00 21.53 70 PHE E C 1
ATOM 4730 O O . PHE E 1 70 ? 30.428 41.293 90.212 1.00 19.70 70 PHE E O 1
ATOM 4738 N N . THR E 1 71 ? 28.877 40.036 89.168 1.00 21.15 71 THR E N 1
ATOM 4739 C CA . THR E 1 71 ? 27.773 40.851 89.648 1.00 19.84 71 THR E CA 1
ATOM 4740 C C . THR E 1 71 ? 26.773 39.932 90.340 1.00 18.64 71 THR E C 1
ATOM 4741 O O . THR E 1 71 ? 26.636 38.757 89.982 1.00 18.84 71 THR E O 1
ATOM 4745 N N . TRP E 1 72 ? 26.129 40.453 91.371 1.00 22.15 72 TRP E N 1
ATOM 4746 C CA . TRP E 1 72 ? 25.107 39.710 92.094 1.00 26.02 72 TRP E CA 1
ATOM 4747 C C . TRP E 1 72 ? 24.092 40.712 92.620 1.00 21.40 72 TRP E C 1
ATOM 4748 O O . TRP E 1 72 ? 24.461 41.720 93.226 1.00 20.28 72 TRP E O 1
ATOM 4759 N N . GLY E 1 73 ? 22.810 40.454 92.363 1.00 22.83 73 GLY E N 1
ATOM 4760 C CA . GLY E 1 73 ? 21.776 41.363 92.846 1.00 16.37 73 GLY E CA 1
ATOM 4761 C C . GLY E 1 73 ? 21.919 42.759 92.273 1.00 18.50 73 GLY E C 1
ATOM 4762 O O . GLY E 1 73 ? 21.501 43.743 92.890 1.00 19.91 73 GLY E O 1
ATOM 4763 N N . ALA E 1 74 ? 22.490 42.840 91.076 1.00 18.38 74 ALA E N 1
ATOM 4764 C CA . ALA E 1 74 ? 22.712 44.112 90.397 1.00 24.16 74 ALA E CA 1
ATOM 4765 C C . ALA E 1 74 ? 23.816 44.935 91.071 1.00 25.86 74 ALA E C 1
ATOM 4766 O O . ALA E 1 74 ? 24.027 46.100 90.726 1.00 29.13 74 ALA E O 1
ATOM 4768 N N . HIS E 1 75 ? 24.520 44.328 92.026 1.00 24.78 75 HIS E N 1
ATOM 4769 C CA . HIS E 1 75 ? 25.627 45.013 92.705 1.00 22.50 75 HIS E CA 1
ATOM 4770 C C . HIS E 1 75 ? 26.937 44.463 92.168 1.00 18.30 75 HIS E C 1
ATOM 4771 O O . HIS E 1 75 ? 27.205 43.262 92.317 1.00 19.57 75 HIS E O 1
ATOM 4778 N N . PRO E 1 76 ? 27.762 45.311 91.537 1.00 16.48 76 PRO E N 1
ATOM 4779 C CA . PRO E 1 76 ? 29.043 44.821 91.015 1.00 23.19 76 PRO E CA 1
ATOM 4780 C C . PRO E 1 76 ? 29.922 44.459 92.207 1.00 18.63 76 PRO E C 1
ATOM 4781 O O . PRO E 1 76 ? 29.913 45.160 93.230 1.00 18.84 76 PRO E O 1
ATOM 4785 N N . ILE E 1 77 ? 30.644 43.345 92.094 1.00 15.80 77 ILE E N 1
ATOM 4786 C CA . ILE E 1 77 ? 31.505 42.888 93.163 1.00 14.32 77 ILE E CA 1
ATOM 4787 C C . ILE E 1 77 ? 32.903 42.629 92.637 1.00 15.86 77 ILE E C 1
ATOM 4788 O O . ILE E 1 77 ? 33.070 42.105 91.532 1.00 15.48 77 ILE E O 1
ATOM 4793 N N . THR E 1 78 ? 33.896 43.025 93.429 1.00 17.44 78 THR E N 1
ATOM 4794 C CA . THR E 1 78 ? 35.282 42.738 93.086 1.00 18.20 78 THR E CA 1
ATOM 4795 C C . THR E 1 78 ? 35.962 42.143 94.313 1.00 18.83 78 THR E C 1
ATOM 4796 O O . THR E 1 78 ? 35.676 42.522 95.459 1.00 14.63 78 THR E O 1
ATOM 4800 N N . ILE E 1 79 ? 36.822 41.157 94.072 1.00 14.70 79 ILE E N 1
ATOM 4801 C CA . ILE E 1 79 ? 37.598 40.555 95.138 1.00 14.52 79 ILE E CA 1
ATOM 4802 C C . ILE E 1 79 ? 39.035 40.747 94.635 1.00 16.33 79 ILE E C 1
ATOM 4803 O O . ILE E 1 79 ? 39.397 40.183 93.602 1.00 18.76 79 ILE E O 1
ATOM 4808 N N . GLN E 1 80 ? 39.814 41.560 95.352 1.00 16.71 80 GLN E N 1
ATOM 4809 C CA . GLN E 1 80 ? 41.206 41.857 94.975 1.00 15.93 80 GLN E CA 1
ATOM 4810 C C . GLN E 1 80 ? 42.198 41.245 95.935 1.00 23.90 80 GLN E C 1
ATOM 4811 O O . GLN E 1 80 ? 41.922 41.104 97.129 1.00 16.22 80 GLN E O 1
ATOM 4817 N N . PHE E 1 81 ? 43.367 40.880 95.401 1.00 18.23 81 PHE E N 1
ATOM 4818 C CA . PHE E 1 81 ? 44.411 40.269 96.200 1.00 18.42 81 PHE E CA 1
ATOM 4819 C C . PHE E 1 81 ? 45.651 41.122 95.976 1.00 18.42 81 PHE E C 1
ATOM 4820 O O . PHE E 1 81 ? 46.101 41.257 94.849 1.00 20.34 81 PHE E O 1
ATOM 4828 N N . GLU E 1 82 ? 46.172 41.703 97.054 1.00 18.00 82 GLU E N 1
ATOM 4829 C CA . GLU E 1 82 ? 47.352 42.568 96.988 1.00 23.42 82 GLU E CA 1
ATOM 4830 C C . GLU E 1 82 ? 48.390 42.039 97.965 1.00 23.65 82 GLU E C 1
ATOM 4831 O O . GLU E 1 82 ? 48.044 41.490 98.996 1.00 22.73 82 GLU E O 1
ATOM 4837 N N . GLU E 1 83 ? 49.670 42.194 97.648 1.00 22.77 83 GLU E N 1
ATOM 4838 C CA . GLU E 1 83 ? 50.686 41.697 98.552 1.00 22.38 83 GLU E CA 1
ATOM 4839 C C . GLU E 1 83 ? 50.975 42.656 99.694 1.00 15.98 83 GLU E C 1
ATOM 4840 O O . GLU E 1 83 ? 50.864 43.878 99.538 1.00 23.80 83 GLU E O 1
ATOM 4846 N N . SER E 1 84 ? 51.314 42.087 100.848 1.00 19.66 84 SER E N 1
ATOM 4847 C CA . SER E 1 84 ? 51.693 42.844 102.032 1.00 23.30 84 SER E CA 1
ATOM 4848 C C . SER E 1 84 ? 52.926 42.099 102.521 1.00 24.97 84 SER E C 1
ATOM 4849 O O . SER E 1 84 ? 53.214 41.000 102.053 1.00 22.03 84 SER E O 1
ATOM 4852 N N . GLU E 1 85 ? 53.666 42.681 103.447 1.00 23.50 85 GLU E N 1
ATOM 4853 C CA . GLU E 1 85 ? 54.866 42.007 103.925 1.00 24.97 85 GLU E CA 1
ATOM 4854 C C . GLU E 1 85 ? 54.617 40.565 104.368 1.00 26.10 85 GLU E C 1
ATOM 4855 O O . GLU E 1 85 ? 55.224 39.620 103.841 1.00 23.00 85 GLU E O 1
ATOM 4861 N N . ALA E 1 86 ? 53.702 40.380 105.317 1.00 21.17 86 ALA E N 1
ATOM 4862 C CA . ALA E 1 86 ? 53.419 39.041 105.829 1.00 23.40 86 ALA E CA 1
ATOM 4863 C C . ALA E 1 86 ? 52.493 38.177 104.968 1.00 23.05 86 ALA E C 1
ATOM 4864 O O . ALA E 1 86 ? 52.199 37.040 105.331 1.00 21.90 86 ALA E O 1
ATOM 4866 N N . GLY E 1 87 ? 52.032 38.700 103.842 1.00 22.94 87 GLY E N 1
ATOM 4867 C CA . GLY E 1 87 ? 51.155 37.900 103.014 1.00 20.46 87 GLY E CA 1
ATOM 4868 C C . GLY E 1 87 ? 50.307 38.617 101.994 1.00 20.39 87 GLY E C 1
ATOM 4869 O O . GLY E 1 87 ? 50.814 39.228 101.051 1.00 17.91 87 GLY E O 1
ATOM 4870 N N . THR E 1 88 ? 48.994 38.558 102.207 1.00 17.40 88 THR E N 1
ATOM 4871 C CA . THR E 1 88 ? 48.047 39.128 101.270 1.00 18.19 88 THR E CA 1
ATOM 4872 C C . THR E 1 88 ? 46.979 39.947 101.966 1.00 15.19 88 THR E C 1
ATOM 4873 O O . THR E 1 88 ? 46.517 39.580 103.046 1.00 14.70 88 THR E O 1
ATOM 4877 N N . VAL E 1 89 ? 46.602 41.048 101.332 1.00 14.69 89 VAL E N 1
ATOM 4878 C CA . VAL E 1 89 ? 45.482 41.836 101.821 1.00 15.21 89 VAL E CA 1
ATOM 4879 C C . VAL E 1 89 ? 44.404 41.537 100.804 1.00 19.18 89 VAL E C 1
ATOM 4880 O O . VAL E 1 89 ? 44.567 41.796 99.605 1.00 20.78 89 VAL E O 1
ATOM 4884 N N . VAL E 1 90 ? 43.306 40.962 101.273 1.00 15.04 90 VAL E N 1
ATOM 4885 C CA . VAL E 1 90 ? 42.205 40.657 100.391 1.00 14.42 90 VAL E CA 1
ATOM 4886 C C . VAL E 1 90 ? 41.219 41.779 100.606 1.00 15.87 90 VAL E C 1
ATOM 4887 O O . VAL E 1 90 ? 40.920 42.112 101.754 1.00 16.04 90 VAL E O 1
ATOM 4891 N N . THR E 1 91 ? 40.728 42.362 99.514 1.00 17.64 91 THR E N 1
ATOM 4892 C CA . THR E 1 91 ? 39.752 43.441 99.597 1.00 17.49 91 THR E CA 1
ATOM 4893 C C . THR E 1 91 ? 38.521 43.069 98.789 1.00 17.98 91 THR E C 1
ATOM 4894 O O . THR E 1 91 ? 38.617 42.792 97.586 1.00 15.94 91 THR E O 1
ATOM 4898 N N . THR E 1 92 ? 37.376 43.061 99.455 1.00 16.78 92 THR E N 1
ATOM 4899 C CA . THR E 1 92 ? 36.117 42.770 98.782 1.00 14.18 92 THR E CA 1
ATOM 4900 C C . THR E 1 92 ? 35.376 44.092 98.682 1.00 14.07 92 THR E C 1
ATOM 4901 O O . THR E 1 92 ? 35.365 44.886 99.637 1.00 15.97 92 THR E O 1
ATOM 4905 N N . THR E 1 93 ? 34.761 44.323 97.525 1.00 18.30 93 THR E N 1
ATOM 4906 C CA . THR E 1 93 ? 34.007 45.539 97.278 1.00 13.02 93 THR E CA 1
ATOM 4907 C C . THR E 1 93 ? 32.667 45.163 96.661 1.00 15.59 93 THR E C 1
ATOM 4908 O O . THR E 1 93 ? 32.621 44.484 95.645 1.00 16.00 93 THR E O 1
ATOM 4912 N N . GLU E 1 94 ? 31.584 45.556 97.317 1.00 14.27 94 GLU E N 1
ATOM 4913 C CA . GLU E 1 94 ? 30.243 45.305 96.770 1.00 14.55 94 GLU E CA 1
ATOM 4914 C C . GLU E 1 94 ? 29.778 46.745 96.523 1.00 14.51 94 GLU E C 1
ATOM 4915 O O . GLU E 1 94 ? 29.597 47.533 97.464 1.00 18.24 94 GLU E O 1
ATOM 4921 N N . LYS E 1 95 ? 29.564 47.072 95.256 1.00 19.93 95 LYS E N 1
ATOM 4922 C CA . LYS E 1 95 ? 29.259 48.434 94.864 1.00 21.21 95 LYS E CA 1
ATOM 4923 C C . LYS E 1 95 ? 27.830 48.892 94.644 1.00 19.62 95 LYS E C 1
ATOM 4924 O O . LYS E 1 95 ? 26.934 48.099 94.373 1.00 17.85 95 LYS E O 1
ATOM 4930 N N . ASP E 1 96 ? 27.653 50.200 94.773 1.00 21.77 96 ASP E N 1
ATOM 4931 C CA . ASP E 1 96 ? 26.374 50.858 94.519 1.00 22.37 96 ASP E CA 1
ATOM 4932 C C . ASP E 1 96 ? 25.202 50.557 95.440 1.00 26.60 96 ASP E C 1
ATOM 4933 O O . ASP E 1 96 ? 24.200 49.968 95.025 1.00 28.95 96 ASP E O 1
ATOM 4938 N N . PHE E 1 97 ? 25.332 50.995 96.687 1.00 30.97 97 PHE E N 1
ATOM 4939 C CA . PHE E 1 97 ? 24.287 50.847 97.693 1.00 35.36 97 PHE E CA 1
ATOM 4940 C C . PHE E 1 97 ? 23.792 52.238 98.047 1.00 34.62 97 PHE E C 1
ATOM 4941 O O . PHE E 1 97 ? 24.532 53.222 97.929 1.00 32.48 97 PHE E O 1
ATOM 4949 N N . ASP E 1 98 ? 22.544 52.316 98.491 1.00 37.19 98 ASP E N 1
ATOM 4950 C CA . ASP E 1 98 ? 21.968 53.581 98.923 1.00 36.15 98 ASP E CA 1
ATOM 4951 C C . ASP E 1 98 ? 22.130 53.604 100.448 1.00 38.98 98 ASP E C 1
ATOM 4952 O O . ASP E 1 98 ? 21.791 52.639 101.132 1.00 43.69 98 ASP E O 1
ATOM 4957 N N . THR E 1 99 ? 22.657 54.702 100.977 1.00 36.78 99 THR E N 1
ATOM 4958 C CA . THR E 1 99 ? 22.893 54.815 102.412 1.00 42.16 99 THR E CA 1
ATOM 4959 C C . THR E 1 99 ? 21.637 54.950 103.274 1.00 42.32 99 THR E C 1
ATOM 4960 O O . THR E 1 99 ? 21.733 55.194 104.477 1.00 49.29 99 THR E O 1
ATOM 4964 N N . GLN E 1 100 ? 20.468 54.769 102.667 1.00 40.54 100 GLN E N 1
ATOM 4965 C CA . GLN E 1 100 ? 19.208 54.895 103.401 1.00 49.36 100 GLN E CA 1
ATOM 4966 C C . GLN E 1 100 ? 19.008 53.839 104.494 1.00 46.70 100 GLN E C 1
ATOM 4967 O O . GLN E 1 100 ? 18.820 54.174 105.665 1.00 47.22 100 GLN E O 1
ATOM 4969 N N . ASP E 1 101 ? 19.053 52.568 104.107 1.00 42.86 101 ASP E N 1
ATOM 4970 C CA . ASP E 1 101 ? 18.849 51.462 105.039 1.00 40.46 101 ASP E CA 1
ATOM 4971 C C . ASP E 1 101 ? 20.141 51.054 105.748 1.00 38.81 101 ASP E C 1
ATOM 4972 O O . ASP E 1 101 ? 20.883 50.211 105.255 1.00 36.57 101 ASP E O 1
ATOM 4977 N N . VAL E 1 102 ? 20.399 51.632 106.913 1.00 35.82 102 VAL E N 1
ATOM 4978 C CA . VAL E 1 102 ? 21.612 51.309 107.648 1.00 39.55 102 VAL E CA 1
ATOM 4979 C C . VAL E 1 102 ? 21.645 49.852 108.112 1.00 40.90 102 VAL E C 1
ATOM 4980 O O . VAL E 1 102 ? 22.685 49.197 108.027 1.00 39.07 102 VAL E O 1
ATOM 4984 N N . LYS E 1 103 ? 20.514 49.336 108.588 1.00 34.07 103 LYS E N 1
ATOM 4985 C CA . LYS E 1 103 ? 20.466 47.948 109.041 1.00 31.43 103 LYS E CA 1
ATOM 4986 C C . LYS E 1 103 ? 20.866 47.016 107.907 1.00 32.25 103 LYS E C 1
ATOM 4987 O O . LYS E 1 103 ? 21.576 46.029 108.122 1.00 33.73 103 LYS E O 1
ATOM 4989 N N . GLN E 1 104 ? 20.415 47.333 106.695 1.00 30.28 104 GLN E N 1
ATOM 4990 C CA . GLN E 1 104 ? 20.738 46.516 105.530 1.00 26.00 104 GLN E CA 1
ATOM 4991 C C . GLN E 1 104 ? 22.250 46.549 105.273 1.00 21.29 104 GLN E C 1
ATOM 4992 O O . GLN E 1 104 ? 22.878 45.512 105.024 1.00 26.75 104 GLN E O 1
ATOM 4994 N N . LEU E 1 105 ? 22.820 47.747 105.309 1.00 24.40 105 LEU E N 1
ATOM 4995 C CA . LEU E 1 105 ? 24.257 47.898 105.094 1.00 27.37 105 LEU E CA 1
ATOM 4996 C C . LEU E 1 105 ? 25.029 47.070 106.122 1.00 29.32 105 LEU E C 1
ATOM 4997 O O . LEU E 1 105 ? 26.046 46.451 105.799 1.00 27.93 105 LEU E O 1
ATOM 5002 N N . LEU E 1 106 ? 24.547 47.057 107.362 1.00 25.41 106 LEU E N 1
ATOM 5003 C CA . LEU E 1 106 ? 25.198 46.291 108.430 1.00 27.99 106 LEU E CA 1
ATOM 5004 C C . LEU E 1 106 ? 25.138 44.798 108.140 1.00 27.86 106 LEU E C 1
ATOM 5005 O O . LEU E 1 106 ? 26.072 44.056 108.455 1.00 25.94 106 LEU E O 1
ATOM 5010 N N . GLY E 1 107 ? 24.037 44.363 107.534 1.00 27.33 107 GLY E N 1
ATOM 5011 C CA . GLY E 1 107 ? 23.886 42.961 107.190 1.00 23.68 107 GLY E CA 1
ATOM 5012 C C . GLY E 1 107 ? 24.863 42.552 106.092 1.00 28.53 107 GLY E C 1
ATOM 5013 O O . GLY E 1 107 ? 25.512 41.507 106.173 1.00 26.52 107 GLY E O 1
ATOM 5014 N N . GLN E 1 108 ? 24.958 43.381 105.059 1.00 25.14 108 GLN E N 1
ATOM 5015 C CA . GLN E 1 108 ? 25.844 43.124 103.931 1.00 26.76 108 GLN E CA 1
ATOM 5016 C C . GLN E 1 108 ? 27.278 43.132 104.408 1.00 21.75 108 GLN E C 1
ATOM 5017 O O . GLN E 1 108 ? 28.075 42.275 104.029 1.00 30.02 108 GLN E O 1
ATOM 5023 N N . LYS E 1 109 ? 27.594 44.116 105.242 1.00 18.88 109 LYS E N 1
ATOM 5024 C CA . LYS E 1 109 ? 28.933 44.254 105.796 1.00 24.56 109 LYS E CA 1
ATOM 5025 C C . LYS E 1 109 ? 29.250 43.023 106.640 1.00 28.48 109 LYS E C 1
ATOM 5026 O O . LYS E 1 109 ? 30.348 42.484 106.576 1.00 23.36 109 LYS E O 1
ATOM 5032 N N . GLU E 1 110 ? 28.274 42.577 107.428 1.00 25.12 110 GLU E N 1
ATOM 5033 C CA . GLU E 1 110 ? 28.460 41.402 108.270 1.00 25.77 110 GLU E CA 1
ATOM 5034 C C . GLU E 1 110 ? 28.884 40.201 107.415 1.00 24.47 110 GLU E C 1
ATOM 5035 O O . GLU E 1 110 ? 29.796 39.457 107.780 1.00 28.52 110 GLU E O 1
ATOM 5041 N N . GLY E 1 111 ? 28.218 40.035 106.278 1.00 21.97 111 GLY E N 1
ATOM 5042 C CA . GLY E 1 111 ? 28.515 38.932 105.377 1.00 25.89 111 GLY E CA 1
ATOM 5043 C C . GLY E 1 111 ? 29.966 38.900 104.918 1.00 21.69 111 GLY E C 1
ATOM 5044 O O . GLY E 1 111 ? 30.638 37.876 105.022 1.00 21.43 111 GLY E O 1
ATOM 5045 N N . TRP E 1 112 ? 30.440 40.025 104.407 1.00 20.96 112 TRP E N 1
ATOM 5046 C CA . TRP E 1 112 ? 31.817 40.140 103.926 1.00 17.75 112 TRP E CA 1
ATOM 5047 C C . TRP E 1 112 ? 32.871 39.925 105.017 1.00 20.14 112 TRP E C 1
ATOM 5048 O O . TRP E 1 112 ? 33.845 39.207 104.812 1.00 18.01 112 TRP E O 1
ATOM 5059 N N . VAL E 1 113 ? 32.692 40.566 106.169 1.00 18.80 113 VAL E N 1
ATOM 5060 C CA . VAL E 1 113 ? 33.649 40.421 107.269 1.00 23.05 113 VAL E CA 1
ATOM 5061 C C . VAL E 1 113 ? 33.703 38.974 107.755 1.00 21.96 113 VAL E C 1
ATOM 5062 O O . VAL E 1 113 ? 34.771 38.429 108.051 1.00 14.91 113 VAL E O 1
ATOM 5066 N N . TYR E 1 114 ? 32.541 38.345 107.857 1.00 20.26 114 TYR E N 1
ATOM 5067 C CA . TYR E 1 114 ? 32.518 36.959 108.305 1.00 19.49 114 TYR E CA 1
ATOM 5068 C C . TYR E 1 114 ? 33.212 36.018 107.310 1.00 15.98 114 TYR E C 1
ATOM 5069 O O . TYR E 1 114 ? 34.031 35.190 107.699 1.00 23.59 114 TYR E O 1
ATOM 5086 N N . LEU E 1 116 ? 35.465 36.672 105.134 1.00 16.67 116 LEU E N 1
ATOM 5087 C CA . LEU E 1 116 ? 36.910 36.951 105.168 1.00 20.72 116 LEU E CA 1
ATOM 5088 C C . LEU E 1 116 ? 37.552 36.443 106.434 1.00 24.64 116 LEU E C 1
ATOM 5089 O O . LEU E 1 116 ? 38.721 36.055 106.433 1.00 18.96 116 LEU E O 1
ATOM 5094 N N . SER E 1 117 ? 36.791 36.445 107.524 1.00 16.86 117 SER E N 1
ATOM 5095 C CA . SER E 1 117 ? 37.301 35.941 108.789 1.00 18.37 117 SER E CA 1
ATOM 5096 C C . SER E 1 117 ? 37.447 34.425 108.669 1.00 21.35 117 SER E C 1
ATOM 5097 O O . SER E 1 117 ? 38.450 33.860 109.100 1.00 20.51 117 SER E O 1
ATOM 5100 N N . CYS E 1 118 ? 36.444 33.765 108.091 1.00 21.42 118 CYS E N 1
ATOM 5101 C CA . CYS E 1 118 ? 36.513 32.313 107.919 1.00 22.44 118 CYS E CA 1
ATOM 5102 C C . CYS E 1 118 ? 37.701 31.994 107.018 1.00 20.98 118 CYS E C 1
ATOM 5103 O O . CYS E 1 118 ? 38.410 31.008 107.220 1.00 19.03 118 CYS E O 1
ATOM 5106 N N . LEU E 1 119 ? 37.906 32.849 106.021 1.00 20.09 119 LEU E N 1
ATOM 5107 C CA .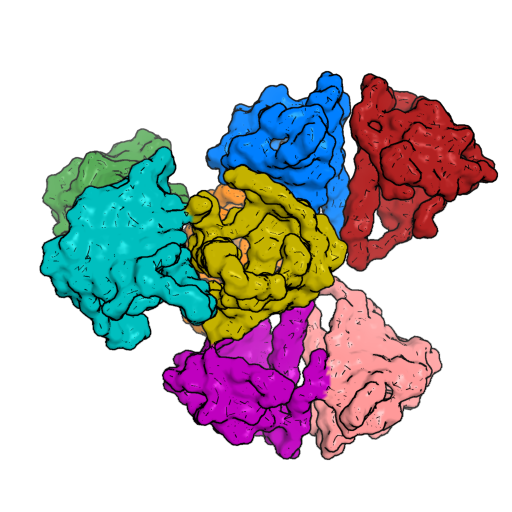 LEU E 1 119 ? 39.024 32.688 105.088 1.00 18.63 119 LEU E CA 1
ATOM 5108 C C . LEU E 1 119 ? 40.384 32.725 105.801 1.00 17.51 119 LEU E C 1
ATOM 5109 O O . LEU E 1 119 ? 41.224 31.855 105.575 1.00 19.65 119 LEU E O 1
ATOM 5114 N N . LYS E 1 120 ? 40.601 33.728 106.651 1.00 18.92 120 LYS E N 1
ATOM 5115 C CA . LYS E 1 120 ? 41.867 33.843 107.389 1.00 19.94 120 LYS E CA 1
ATOM 5116 C C . LYS E 1 120 ? 42.146 32.584 108.213 1.00 28.42 120 LYS E C 1
ATOM 5117 O O . LYS E 1 120 ? 43.253 32.029 108.180 1.00 22.28 120 LYS E O 1
ATOM 5123 N N . VAL E 1 121 ? 41.128 32.135 108.944 1.00 22.17 121 VAL E N 1
ATOM 5124 C CA . VAL E 1 121 ? 41.247 30.957 109.789 1.00 18.27 121 VAL E CA 1
ATOM 5125 C C . VAL E 1 121 ? 41.619 29.727 108.976 1.00 21.63 121 VAL E C 1
ATOM 5126 O O . VAL E 1 121 ? 42.589 29.022 109.298 1.00 27.13 121 VAL E O 1
ATOM 5130 N N . TYR E 1 122 ? 40.848 29.484 107.925 1.00 19.54 122 TYR E N 1
ATOM 5131 C CA . TYR E 1 122 ? 41.046 28.335 107.053 1.00 22.20 122 TYR E CA 1
ATOM 5132 C C . TYR E 1 122 ? 42.447 28.268 106.451 1.00 27.84 122 TYR E C 1
ATOM 5133 O O . TYR E 1 122 ? 43.082 27.212 106.462 1.00 25.38 122 TYR E O 1
ATOM 5142 N N . LEU E 1 123 ? 42.932 29.390 105.927 1.00 28.24 123 LEU E N 1
ATOM 5143 C CA . LEU E 1 123 ? 44.252 29.405 105.299 1.00 25.70 123 LEU E CA 1
ATOM 5144 C C . LEU E 1 123 ? 45.422 29.466 106.268 1.00 26.73 123 LEU E C 1
ATOM 5145 O O . LEU E 1 123 ? 46.508 28.980 105.956 1.00 27.88 123 LEU E O 1
ATOM 5150 N N . GLU E 1 124 ? 45.211 30.051 107.441 1.00 21.00 124 GLU E N 1
ATOM 5151 C CA . GLU E 1 124 ? 46.279 30.162 108.424 1.00 23.51 124 GLU E CA 1
ATOM 5152 C C . GLU E 1 124 ? 46.367 28.999 109.406 1.00 30.47 124 GLU E C 1
ATOM 5153 O O . GLU E 1 124 ? 47.432 28.738 109.962 1.00 28.04 124 GLU E O 1
ATOM 5159 N N . HIS E 1 125 ? 45.268 28.282 109.606 1.00 26.08 125 HIS E N 1
ATOM 5160 C CA . HIS E 1 125 ? 45.287 27.192 110.575 1.00 31.10 125 HIS E CA 1
ATOM 5161 C C . HIS E 1 125 ? 44.727 25.859 110.106 1.00 34.18 125 HIS E C 1
ATOM 5162 O O . HIS E 1 125 ? 44.767 24.877 110.845 1.00 37.49 125 HIS E O 1
ATOM 5169 N N . GLY E 1 126 ? 44.207 25.823 108.885 1.00 27.68 126 GLY E N 1
ATOM 5170 C CA . GLY E 1 126 ? 43.681 24.583 108.350 1.00 31.27 126 GLY E CA 1
ATOM 5171 C C . GLY E 1 126 ? 42.401 24.063 108.974 1.00 36.72 126 GLY E C 1
ATOM 5172 O O . GLY E 1 126 ? 42.097 22.877 108.840 1.00 35.15 126 GLY E O 1
ATOM 5173 N N . VAL E 1 127 ? 41.656 24.935 109.651 1.00 31.79 127 VAL E N 1
ATOM 5174 C CA . VAL E 1 127 ? 40.391 24.551 110.281 1.00 36.57 127 VAL E CA 1
ATOM 5175 C C . VAL E 1 127 ? 39.274 25.490 109.811 1.00 36.34 127 VAL E C 1
ATOM 5176 O O . VAL E 1 127 ? 39.545 26.593 109.347 1.00 29.91 127 VAL E O 1
ATOM 5180 N N . THR E 1 128 ? 38.021 25.059 109.917 1.00 39.65 128 THR E N 1
ATOM 5181 C CA . THR E 1 128 ? 36.915 25.897 109.454 1.00 34.16 128 THR E CA 1
ATOM 5182 C C . THR E 1 128 ? 35.980 26.353 110.567 1.00 37.27 128 THR E C 1
ATOM 5183 O O . THR E 1 128 ? 35.881 25.703 111.615 1.00 34.60 128 THR E O 1
ATOM 5187 N N . ILE E 1 129 ? 35.324 27.492 110.335 1.00 33.34 129 ILE E N 1
ATOM 5188 C CA . ILE E 1 129 ? 34.369 28.072 111.280 1.00 33.84 129 ILE E CA 1
ATOM 5189 C C . ILE E 1 129 ? 33.155 28.641 110.550 1.00 34.45 129 ILE E C 1
ATOM 5190 O O . ILE E 1 129 ? 32.567 29.623 110.994 1.00 34.90 129 ILE E O 1
ATOM 5195 N N . ARG E 1 130 ? 32.788 28.022 109.431 1.00 34.90 130 ARG E N 1
ATOM 5196 C CA . ARG E 1 130 ? 31.647 28.465 108.632 1.00 35.52 130 ARG E CA 1
ATOM 5197 C C . ARG E 1 130 ? 30.283 28.234 109.275 1.00 39.24 130 ARG E C 1
ATOM 5198 O O . ARG E 1 130 ? 30.170 27.610 110.328 1.00 40.86 130 ARG E O 1
ATOM 5206 N N . ALA E 1 131 ? 29.258 28.745 108.595 1.00 40.25 131 ALA E N 1
ATOM 5207 C CA . ALA E 1 131 ? 27.856 28.632 108.996 1.00 44.44 131 ALA E CA 1
ATOM 5208 C C . ALA E 1 131 ? 27.580 28.854 110.475 1.00 43.66 131 ALA E C 1
ATOM 5209 O O . ALA E 1 131 ? 26.734 28.171 111.057 1.00 46.98 131 ALA E O 1
ATOM 5211 N N . ALA E 1 132 ? 28.279 29.809 111.081 1.00 43.58 132 ALA E N 1
ATOM 5212 C CA . ALA E 1 132 ? 28.090 30.100 112.497 1.00 41.93 132 ALA E CA 1
ATOM 5213 C C . ALA E 1 132 ? 27.230 31.342 112.731 1.00 40.09 132 ALA E C 1
ATOM 5214 O O . ALA E 1 132 ? 26.618 31.492 113.789 1.00 35.33 132 ALA E O 1
ATOM 5216 N N . ILE E 1 133 ? 27.188 32.241 111.754 1.00 38.69 133 ILE E N 1
ATOM 5217 C CA . ILE E 1 133 ? 26.381 33.440 111.900 1.00 39.34 133 ILE E CA 1
ATOM 5218 C C . ILE E 1 133 ? 24.928 33.175 111.515 1.00 36.36 133 ILE E C 1
ATOM 5219 O O . ILE E 1 133 ? 24.639 32.440 110.566 1.00 41.86 133 ILE E O 1
ATOM 5224 N N . LEU E 1 134 ? 24.015 33.763 112.280 1.00 44.78 134 LEU E N 1
ATOM 5225 C CA . LEU E 1 134 ? 22.591 33.624 112.012 1.00 45.03 134 LEU E CA 1
ATOM 5226 C C . LEU E 1 134 ? 22.013 35.022 111.817 1.00 45.39 134 LEU E C 1
ATOM 5227 O O . LEU E 1 134 ? 22.477 35.944 112.527 1.00 46.48 134 LEU E O 1
ATOM 5240 N N . ASP F 1 2 ? -10.754 29.757 75.824 1.00 53.52 2 ASP F N 1
ATOM 5241 C CA . ASP F 1 2 ? -10.100 30.726 74.957 1.00 54.59 2 ASP F CA 1
ATOM 5242 C C . ASP F 1 2 ? -9.461 31.809 75.822 1.00 50.72 2 ASP F C 1
ATOM 5243 O O . ASP F 1 2 ? -10.131 32.434 76.644 1.00 53.36 2 ASP F O 1
ATOM 5248 N N . ILE F 1 3 ? -8.161 32.017 75.642 1.00 46.33 3 ILE F N 1
ATOM 5249 C CA . ILE F 1 3 ? -7.437 33.018 76.418 1.00 37.62 3 ILE F CA 1
ATOM 5250 C C . ILE F 1 3 ? -7.543 34.376 75.732 1.00 32.41 3 ILE F C 1
ATOM 5251 O O . ILE F 1 3 ? -6.959 34.587 74.673 1.00 35.63 3 ILE F O 1
ATOM 5256 N N . ILE F 1 4 ? -8.289 35.296 76.333 1.00 34.52 4 ILE F N 1
ATOM 5257 C CA . ILE F 1 4 ? -8.442 36.626 75.754 1.00 37.74 4 ILE F CA 1
ATOM 5258 C C . ILE F 1 4 ? -7.813 37.690 76.643 1.00 34.39 4 ILE F C 1
ATOM 5259 O O . ILE F 1 4 ? -8.044 37.723 77.853 1.00 31.75 4 ILE F O 1
ATOM 5264 N N . THR F 1 5 ? -7.026 38.564 76.032 1.00 29.45 5 THR F N 1
ATOM 5265 C CA . THR F 1 5 ? -6.379 39.634 76.766 1.00 30.91 5 THR F CA 1
ATOM 5266 C C . THR F 1 5 ? -6.532 40.941 76.002 1.00 30.34 5 THR F C 1
ATOM 5267 O O . THR F 1 5 ? -6.283 40.996 74.801 1.00 32.20 5 THR F O 1
ATOM 5271 N N . LYS F 1 6 ? -6.942 41.990 76.709 1.00 35.25 6 LYS F N 1
ATOM 5272 C CA . LYS F 1 6 ? -7.141 43.299 76.098 1.00 39.43 6 LYS F CA 1
ATOM 5273 C C . LYS F 1 6 ? -6.258 44.364 76.729 1.00 38.34 6 LYS F C 1
ATOM 5274 O O . LYS F 1 6 ? -6.306 44.579 77.939 1.00 38.42 6 LYS F O 1
ATOM 5288 N N . GLN F 1 8 ? -4.942 48.480 76.437 1.00 39.87 8 GLN F N 1
ATOM 5289 C CA . GLN F 1 8 ? -5.090 49.811 75.866 1.00 40.20 8 GLN F CA 1
ATOM 5290 C C . GLN F 1 8 ? -3.701 50.376 75.583 1.00 43.72 8 GLN F C 1
ATOM 5291 O O . GLN F 1 8 ? -2.841 50.396 76.463 1.00 43.43 8 GLN F O 1
ATOM 5297 N N . VAL F 1 9 ? -3.481 50.815 74.350 1.00 37.44 9 VAL F N 1
ATOM 5298 C CA . VAL F 1 9 ? -2.208 51.409 73.964 1.00 39.62 9 VAL F CA 1
ATOM 5299 C C . VAL F 1 9 ? -2.519 52.828 73.483 1.00 40.99 9 VAL F C 1
ATOM 5300 O O . VAL F 1 9 ? -3.434 53.032 72.683 1.00 43.16 9 VAL F O 1
ATOM 5304 N N . ASP F 1 10 ? -1.761 53.804 73.970 1.00 42.76 10 ASP F N 1
ATOM 5305 C CA . ASP F 1 10 ? -2.007 55.193 73.615 1.00 49.42 10 ASP F CA 1
ATOM 5306 C C . ASP F 1 10 ? -1.384 55.683 72.311 1.00 46.18 10 ASP F C 1
ATOM 5307 O O . ASP F 1 10 ? -0.742 56.732 72.283 1.00 51.18 10 ASP F O 1
ATOM 5312 N N . VAL F 1 11 ? -1.583 54.929 71.236 1.00 46.89 11 VAL F N 1
ATOM 5313 C CA . VAL F 1 11 ? -1.068 55.305 69.924 1.00 46.40 11 VAL F CA 1
ATOM 5314 C C . VAL F 1 11 ? -2.052 54.894 68.833 1.00 51.64 11 VAL F C 1
ATOM 5315 O O . VAL F 1 11 ? -2.882 54.006 69.037 1.00 47.92 11 VAL F O 1
ATOM 5319 N N . PRO F 1 12 ? -1.969 55.541 67.657 1.00 52.26 12 PRO F N 1
ATOM 5320 C CA . PRO F 1 12 ? -2.847 55.249 66.521 1.00 53.34 12 PRO F CA 1
ATOM 5321 C C . PRO F 1 12 ? -2.883 53.764 66.168 1.00 52.83 12 PRO F C 1
ATOM 5322 O O . PRO F 1 12 ? -1.854 53.086 66.162 1.00 52.33 12 PRO F O 1
ATOM 5326 N N . ARG F 1 13 ? -4.081 53.275 65.865 1.00 52.91 13 ARG F N 1
ATOM 5327 C CA . ARG F 1 13 ? -4.291 51.879 65.510 1.00 52.16 13 ARG F CA 1
ATOM 5328 C C . ARG F 1 13 ? -3.372 51.402 64.382 1.00 51.78 13 ARG F C 1
ATOM 5329 O O . ARG F 1 13 ? -2.992 50.233 64.336 1.00 47.35 13 ARG F O 1
ATOM 5337 N N . GLU F 1 14 ? -3.023 52.305 63.471 1.00 54.09 14 GLU F N 1
ATOM 5338 C CA . GLU F 1 14 ? -2.143 51.968 62.354 1.00 54.06 14 GLU F CA 1
ATOM 5339 C C . GLU F 1 14 ? -0.747 51.647 62.882 1.00 53.04 14 GLU F C 1
ATOM 5340 O O . GLU F 1 14 ? -0.047 50.785 62.345 1.00 56.49 14 GLU F O 1
ATOM 5346 N N . THR F 1 15 ? -0.351 52.357 63.933 1.00 51.32 15 THR F N 1
ATOM 5347 C CA . THR F 1 15 ? 0.956 52.169 64.550 1.00 50.52 15 THR F CA 1
ATOM 5348 C C . THR F 1 15 ? 1.046 50.792 65.199 1.00 45.45 15 THR F C 1
ATOM 5349 O O . THR F 1 15 ? 2.010 50.052 64.992 1.00 42.87 15 THR F O 1
ATOM 5353 N N . VAL F 1 16 ? 0.029 50.456 65.985 1.00 45.15 16 VAL F N 1
ATOM 5354 C CA . VAL F 1 16 ? -0.017 49.172 66.671 1.00 42.81 16 VAL F CA 1
ATOM 5355 C C . VAL F 1 16 ? 0.032 48.016 65.673 1.00 42.47 16 VAL F C 1
ATOM 5356 O O . VAL F 1 16 ? 0.767 47.053 65.868 1.00 40.99 16 VAL F O 1
ATOM 5360 N N . PHE F 1 17 ? -0.738 48.118 64.593 1.00 45.04 17 PHE F N 1
ATOM 5361 C CA . PHE F 1 17 ? -0.756 47.068 63.578 1.00 44.81 17 PHE F CA 1
ATOM 5362 C C . PHE F 1 17 ? 0.614 46.884 62.921 1.00 39.94 17 PHE F C 1
ATOM 5363 O O . PHE F 1 17 ? 1.104 45.765 62.793 1.00 43.88 17 PHE F O 1
ATOM 5371 N N . GLU F 1 18 ? 1.228 47.982 62.495 1.00 49.95 18 GLU F N 1
ATOM 5372 C CA . GLU F 1 18 ? 2.539 47.914 61.853 1.00 49.64 18 GLU F CA 1
ATOM 5373 C C . GLU F 1 18 ? 3.573 47.254 62.768 1.00 48.83 18 GLU F C 1
ATOM 5374 O O . GLU F 1 18 ? 4.507 46.594 62.303 1.00 47.34 18 GLU F O 1
ATOM 5380 N N . ALA F 1 19 ? 3.387 47.432 64.071 1.00 45.78 19 ALA F N 1
ATOM 5381 C CA . ALA F 1 19 ? 4.293 46.875 65.063 1.00 45.76 19 ALA F CA 1
ATOM 5382 C C . ALA F 1 19 ? 4.536 45.383 64.851 1.00 45.26 19 ALA F C 1
ATOM 5383 O O . ALA F 1 19 ? 5.667 44.909 64.974 1.00 37.98 19 ALA F O 1
ATOM 5385 N N . PHE F 1 20 ? 3.478 44.649 64.516 1.00 44.62 20 PHE F N 1
ATOM 5386 C CA . PHE F 1 20 ? 3.588 43.208 64.292 1.00 45.36 20 PHE F CA 1
ATOM 5387 C C . PHE F 1 20 ? 4.026 42.809 62.881 1.00 47.76 20 PHE F C 1
ATOM 5388 O O . PHE F 1 20 ? 4.911 41.965 62.723 1.00 49.31 20 PHE F O 1
ATOM 5396 N N . VAL F 1 21 ? 3.416 43.409 61.860 1.00 48.50 21 VAL F N 1
ATOM 5397 C CA . VAL F 1 21 ? 3.742 43.076 60.469 1.00 50.79 21 VAL F CA 1
ATOM 5398 C C . VAL F 1 21 ? 5.105 43.549 59.955 1.00 54.03 21 VAL F C 1
ATOM 5399 O O . VAL F 1 21 ? 5.785 42.812 59.238 1.00 57.10 21 VAL F O 1
ATOM 5403 N N . ASP F 1 22 ? 5.502 44.771 60.304 1.00 56.62 22 ASP F N 1
ATOM 5404 C CA . ASP F 1 22 ? 6.796 45.296 59.867 1.00 54.39 22 ASP F CA 1
ATOM 5405 C C . ASP F 1 22 ? 7.906 44.587 60.651 1.00 56.38 22 ASP F C 1
ATOM 5406 O O . ASP F 1 22 ? 7.986 44.710 61.875 1.00 58.25 22 ASP F O 1
ATOM 5411 N N . PRO F 1 23 ? 8.775 43.832 59.955 1.00 53.94 23 PRO F N 1
ATOM 5412 C CA . PRO F 1 23 ? 9.872 43.109 60.613 1.00 53.35 23 PRO F CA 1
ATOM 5413 C C . PRO F 1 23 ? 10.824 43.996 61.417 1.00 56.70 23 PRO F C 1
ATOM 5414 O O . PRO F 1 23 ? 11.623 43.499 62.214 1.00 56.20 23 PRO F O 1
ATOM 5418 N N . GLU F 1 24 ? 10.729 45.307 61.217 1.00 55.10 24 GLU F N 1
ATOM 5419 C CA . GLU F 1 24 ? 11.602 46.246 61.908 1.00 53.11 24 GLU F CA 1
ATOM 5420 C C . GLU F 1 24 ? 10.999 46.837 63.170 1.00 51.53 24 GLU F C 1
ATOM 5421 O O . GLU F 1 24 ? 11.618 47.676 63.822 1.00 53.86 24 GLU F O 1
ATOM 5427 N N . LYS F 1 25 ? 9.798 46.400 63.522 1.00 47.47 25 LYS F N 1
ATOM 5428 C CA . LYS F 1 25 ? 9.147 46.924 64.710 1.00 48.86 25 LYS F CA 1
ATOM 5429 C C . LYS F 1 25 ? 8.892 45.850 65.758 1.00 50.52 25 LYS F C 1
ATOM 5430 O O . LYS F 1 25 ? 8.942 46.118 66.961 1.00 52.74 25 LYS F O 1
ATOM 5436 N N . ILE F 1 26 ? 8.628 44.632 65.301 1.00 50.12 26 ILE F N 1
ATOM 5437 C CA . ILE F 1 26 ? 8.349 43.534 66.215 1.00 47.79 26 ILE F CA 1
ATOM 5438 C C . ILE F 1 26 ? 9.513 43.257 67.168 1.00 45.52 26 ILE F C 1
ATOM 5439 O O . ILE F 1 26 ? 9.308 42.781 68.283 1.00 36.59 26 ILE F O 1
ATOM 5444 N N . GLY F 1 27 ? 10.730 43.561 66.728 1.00 46.04 27 GLY F N 1
ATOM 5445 C CA . GLY F 1 27 ? 11.890 43.333 67.570 1.00 40.08 27 GLY F CA 1
ATOM 5446 C C . GLY F 1 27 ? 11.850 44.147 68.851 1.00 42.58 27 GLY F C 1
ATOM 5447 O O . GLY F 1 27 ? 12.579 43.865 69.800 1.00 44.50 27 GLY F O 1
ATOM 5448 N N . GLY F 1 28 ? 10.989 45.155 68.887 1.00 37.61 28 GLY F N 1
ATOM 5449 C CA . GLY F 1 28 ? 10.892 45.985 70.070 1.00 39.28 28 GLY F CA 1
ATOM 5450 C C . GLY F 1 28 ? 10.041 45.405 71.184 1.00 44.84 28 GLY F C 1
ATOM 5451 O O . GLY F 1 28 ? 9.993 45.964 72.279 1.00 41.41 28 GLY F O 1
ATOM 5452 N N . PHE F 1 29 ? 9.373 44.283 70.933 1.00 37.89 29 PHE F N 1
ATOM 5453 C CA . PHE F 1 29 ? 8.529 43.709 71.966 1.00 39.03 29 PHE F CA 1
ATOM 5454 C C . PHE F 1 29 ? 8.297 42.209 71.846 1.00 32.10 29 PHE F C 1
ATOM 5455 O O . PHE F 1 29 ? 7.688 41.605 72.726 1.00 39.12 29 PHE F O 1
ATOM 5463 N N . TRP F 1 30 ? 8.775 41.599 70.771 1.00 38.89 30 TRP F N 1
ATOM 5464 C CA . TRP F 1 30 ? 8.562 40.170 70.602 1.00 41.89 30 TRP F CA 1
ATOM 5465 C C . TRP F 1 30 ? 9.726 39.508 69.875 1.00 41.84 30 TRP F C 1
ATOM 5466 O O . TRP F 1 30 ? 10.884 39.706 70.238 1.00 47.13 30 TRP F O 1
ATOM 5477 N N . PHE F 1 31 ? 9.419 38.712 68.857 1.00 41.52 31 PHE F N 1
ATOM 5478 C CA . PHE F 1 31 ? 10.451 38.031 68.085 1.00 43.05 31 PHE F CA 1
ATOM 5479 C C . PHE F 1 31 ? 11.459 39.041 67.546 1.00 42.43 31 PHE F C 1
ATOM 5480 O O . PHE F 1 31 ? 11.092 40.164 67.208 1.00 46.11 31 PHE F O 1
ATOM 5488 N N . SER F 1 32 ? 12.725 38.639 67.478 1.00 45.76 32 SER F N 1
ATOM 5489 C CA . SER F 1 32 ? 13.792 39.511 66.989 1.00 51.37 32 SER F CA 1
ATOM 5490 C C . SER F 1 32 ? 13.466 40.119 65.627 1.00 54.83 32 SER F C 1
ATOM 5491 O O . SER F 1 32 ? 13.676 41.314 65.407 1.00 53.74 32 SER F O 1
ATOM 5494 N N . SER F 1 33 ? 12.958 39.292 64.716 1.00 54.96 33 SER F N 1
ATOM 5495 C CA . SER F 1 33 ? 12.609 39.774 63.391 1.00 53.74 33 SER F CA 1
ATOM 5496 C C . SER F 1 33 ? 11.795 38.768 62.595 1.00 54.86 33 SER F C 1
ATOM 5497 O O . SER F 1 33 ? 11.556 37.650 63.053 1.00 53.07 33 SER F O 1
ATOM 5498 N N . SER F 1 34 ? 11.371 39.168 61.400 1.00 54.32 34 SER F N 1
ATOM 5499 C CA . SER F 1 34 ? 10.583 38.306 60.524 1.00 55.75 34 SER F CA 1
ATOM 5500 C C . SER F 1 34 ? 11.261 38.193 59.159 1.00 58.03 34 SER F C 1
ATOM 5501 O O . SER F 1 34 ? 11.817 39.169 58.653 1.00 62.32 34 SER F O 1
ATOM 5504 N N . SER F 1 35 ? 11.211 37.004 58.567 1.00 57.85 35 SER F N 1
ATOM 5505 C CA . SER F 1 35 ? 11.811 36.773 57.255 1.00 60.50 35 SER F CA 1
ATOM 5506 C C . SER F 1 35 ? 11.211 37.719 56.207 1.00 60.02 35 SER F C 1
ATOM 5507 O O . SER F 1 35 ? 11.870 38.080 55.232 1.00 65.52 35 SER F O 1
ATOM 5510 N N . GLU F 1 36 ? 9.959 38.112 56.415 1.00 57.56 36 GLU F N 1
ATOM 5511 C CA . GLU F 1 36 ? 9.293 39.015 55.495 1.00 54.81 36 GLU F CA 1
ATOM 5512 C C . GLU F 1 36 ? 8.152 39.699 56.217 1.00 54.97 36 GLU F C 1
ATOM 5513 O O . GLU F 1 36 ? 7.925 39.433 57.396 1.00 52.87 36 GLU F O 1
ATOM 5514 N N . ARG F 1 37 ? 7.434 40.585 55.535 1.00 56.35 37 ARG F N 1
ATOM 5515 C CA . ARG F 1 37 ? 6.317 41.266 56.175 1.00 51.11 37 ARG F CA 1
ATOM 5516 C C . ARG F 1 37 ? 5.156 40.299 56.370 1.00 57.09 37 ARG F C 1
ATOM 5517 O O . ARG F 1 37 ? 4.883 39.454 55.517 1.00 57.24 37 ARG F O 1
ATOM 5525 N N . TRP F 1 38 ? 4.479 40.426 57.505 1.00 51.48 38 TRP F N 1
ATOM 5526 C CA . TRP F 1 38 ? 3.344 39.571 57.812 1.00 56.99 38 TRP F CA 1
ATOM 5527 C C . TRP F 1 38 ? 2.204 39.846 56.846 1.00 55.89 38 TRP F C 1
ATOM 5528 O O . TRP F 1 38 ? 1.393 40.747 57.066 1.00 57.37 38 TRP F O 1
ATOM 5539 N N . GLU F 1 39 ? 2.148 39.062 55.774 1.00 56.19 39 GLU F N 1
ATOM 5540 C CA . GLU F 1 39 ? 1.109 39.222 54.764 1.00 58.66 39 GLU F CA 1
ATOM 5541 C C . GLU F 1 39 ? 0.246 37.975 54.660 1.00 60.45 39 GLU F C 1
ATOM 5542 O O . GLU F 1 39 ? 0.751 36.850 54.706 1.00 61.34 39 GLU F O 1
ATOM 5548 N N . GLN F 1 40 ? -1.058 38.183 54.505 1.00 58.69 40 GLN F N 1
ATOM 5549 C CA . GLN F 1 40 ? -2.000 37.078 54.407 1.00 59.42 40 GLN F CA 1
ATOM 5550 C C . GLN F 1 40 ? -1.525 36.015 53.426 1.00 59.45 40 GLN F C 1
ATOM 5551 O O . GLN F 1 40 ? -1.052 36.327 52.334 1.00 62.06 40 GLN F O 1
ATOM 5557 N N . GLY F 1 41 ? -1.654 34.756 53.833 1.00 60.95 41 GLY F N 1
ATOM 5558 C CA . GLY F 1 41 ? -1.243 33.652 52.990 1.00 56.08 41 GLY F CA 1
ATOM 5559 C C . GLY F 1 41 ? 0.251 33.410 53.014 1.00 56.47 41 GLY F C 1
ATOM 5560 O O . GLY F 1 41 ? 0.732 32.422 52.459 1.00 58.45 41 GLY F O 1
ATOM 5561 N N . LYS F 1 42 ? 0.989 34.307 53.654 1.00 54.76 42 LYS F N 1
ATOM 5562 C CA . LYS F 1 42 ? 2.430 34.148 53.717 1.00 58.88 42 LYS F CA 1
ATOM 5563 C C . LYS F 1 42 ? 2.902 33.264 54.856 1.00 58.55 42 LYS F C 1
ATOM 5564 O O . LYS F 1 42 ? 2.119 32.873 55.727 1.00 58.33 42 LYS F O 1
ATOM 5565 N N . THR F 1 43 ? 4.193 32.945 54.844 1.00 58.01 43 THR F N 1
ATOM 5566 C CA . THR F 1 43 ? 4.796 32.112 55.879 1.00 58.78 43 THR F CA 1
ATOM 5567 C C . THR F 1 43 ? 6.074 32.765 56.396 1.00 58.83 43 THR F C 1
ATOM 5568 O O . THR F 1 43 ? 7.161 32.523 55.869 1.00 62.29 43 THR F O 1
ATOM 5572 N N . ILE F 1 44 ? 5.938 33.594 57.425 1.00 54.55 44 ILE F N 1
ATOM 5573 C CA . ILE F 1 44 ? 7.099 34.264 57.973 1.00 53.80 44 ILE F CA 1
ATOM 5574 C C . ILE F 1 44 ? 7.912 33.374 58.886 1.00 54.63 44 ILE F C 1
ATOM 5575 O O . ILE F 1 44 ? 7.365 32.527 59.588 1.00 54.38 44 ILE F O 1
ATOM 5576 N N . THR F 1 45 ? 9.228 33.554 58.860 1.00 55.98 45 THR F N 1
ATOM 5577 C CA . THR F 1 45 ? 10.122 32.788 59.719 1.00 59.70 45 THR F CA 1
ATOM 5578 C C . THR F 1 45 ? 10.618 33.736 60.798 1.00 60.80 45 THR F C 1
ATOM 5579 O O . THR F 1 45 ? 11.530 34.533 60.571 1.00 64.17 45 THR F O 1
ATOM 5583 N N . LEU F 1 46 ? 9.997 33.648 61.968 1.00 61.07 46 LEU F N 1
ATOM 5584 C CA . LEU F 1 46 ? 10.346 34.501 63.092 1.00 57.67 46 LEU F CA 1
ATOM 5585 C C . LEU F 1 46 ? 11.592 33.995 63.812 1.00 55.71 46 LEU F C 1
ATOM 5586 O O . LEU F 1 46 ? 11.735 32.798 64.063 1.00 52.86 46 LEU F O 1
ATOM 5591 N N . ARG F 1 47 ? 12.493 34.918 64.134 1.00 54.19 47 ARG F N 1
ATOM 5592 C CA . ARG F 1 47 ? 13.736 34.585 64.822 1.00 58.20 47 ARG F CA 1
ATOM 5593 C C . ARG F 1 47 ? 13.711 35.031 66.281 1.00 54.56 47 ARG F C 1
ATOM 5594 O O . ARG F 1 47 ? 12.973 35.941 66.655 1.00 57.16 47 ARG F O 1
ATOM 5602 N N . TYR F 1 48 ? 14.528 34.379 67.099 1.00 55.78 48 TYR F N 1
ATOM 5603 C CA . TYR F 1 48 ? 14.624 34.713 68.510 1.00 55.16 48 TYR F CA 1
ATOM 5604 C C . TYR F 1 48 ? 16.093 34.632 68.918 1.00 59.94 48 TYR F C 1
ATOM 5605 O O . TYR F 1 48 ? 16.541 33.623 69.465 1.00 60.60 48 TYR F O 1
ATOM 5614 N N . GLU F 1 49 ? 16.836 35.702 68.639 1.00 60.04 49 GLU F N 1
ATOM 5615 C CA . GLU F 1 49 ? 18.249 35.743 68.971 1.00 59.27 49 GLU F CA 1
ATOM 5616 C C . GLU F 1 49 ? 18.547 35.299 70.388 1.00 56.61 49 GLU F C 1
ATOM 5617 O O . GLU F 1 49 ? 19.527 34.600 70.630 1.00 62.04 49 GLU F O 1
ATOM 5618 N N . GLU F 1 50 ? 17.697 35.705 71.324 1.00 60.38 50 GLU F N 1
ATOM 5619 C CA . GLU F 1 50 ? 17.890 35.336 72.714 1.00 62.38 50 GLU F CA 1
ATOM 5620 C C . GLU F 1 50 ? 18.181 33.859 72.908 1.00 64.60 50 GLU F C 1
ATOM 5621 O O . GLU F 1 50 ? 19.046 33.489 73.705 1.00 64.12 50 GLU F O 1
ATOM 5622 N N . TYR F 1 51 ? 17.458 33.014 72.179 1.00 63.85 51 TYR F N 1
ATOM 5623 C CA . TYR F 1 51 ? 17.661 31.581 72.294 1.00 61.35 51 TYR F CA 1
ATOM 5624 C C . TYR F 1 51 ? 18.248 31.001 71.024 1.00 61.41 51 TYR F C 1
ATOM 5625 O O . TYR F 1 51 ? 18.497 29.797 70.935 1.00 57.92 51 TYR F O 1
ATOM 5626 N N . ASP F 1 52 ? 18.472 31.864 70.037 1.00 62.66 52 ASP F N 1
ATOM 5627 C CA . ASP F 1 52 ? 19.023 31.420 68.768 1.00 63.73 52 ASP F CA 1
ATOM 5628 C C . ASP F 1 52 ? 18.143 30.375 68.106 1.00 64.21 52 ASP F C 1
ATOM 5629 O O . ASP F 1 52 ? 18.641 29.433 67.482 1.00 64.08 52 ASP F O 1
ATOM 5630 N N . ALA F 1 53 ? 16.829 30.546 68.235 1.00 63.13 53 ALA F N 1
ATOM 5631 C CA . ALA F 1 53 ? 15.871 29.606 67.661 1.00 62.75 53 ALA F CA 1
ATOM 5632 C C . ALA F 1 53 ? 15.015 30.237 66.565 1.00 61.61 53 ALA F C 1
ATOM 5633 O O . ALA F 1 53 ? 14.788 31.450 66.553 1.00 61.39 53 ALA F O 1
ATOM 5635 N N . GLU F 1 54 ? 14.541 29.398 65.648 1.00 62.57 54 GLU F N 1
ATOM 5636 C CA . GLU F 1 54 ? 13.710 29.848 64.538 1.00 60.23 54 GLU F CA 1
ATOM 5637 C C . GLU F 1 54 ? 12.393 29.079 64.508 1.00 59.15 54 GLU F C 1
ATOM 5638 O O . GLU F 1 54 ? 12.367 27.867 64.719 1.00 60.90 54 GLU F O 1
ATOM 5640 N N . LEU F 1 55 ? 11.305 29.797 64.252 1.00 58.69 55 LEU F N 1
ATOM 5641 C CA . LEU F 1 55 ? 9.991 29.182 64.188 1.00 56.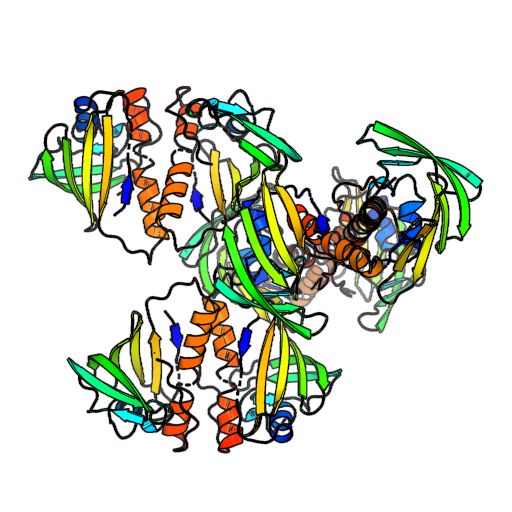73 55 LEU F CA 1
ATOM 5642 C C . LEU F 1 55 ? 9.217 29.722 63.001 1.00 56.30 55 LEU F C 1
ATOM 5643 O O . LEU F 1 55 ? 9.514 30.811 62.509 1.00 55.61 55 LEU F O 1
ATOM 5644 N N . ASN F 1 56 ? 8.220 28.972 62.540 1.00 55.78 56 ASN F N 1
ATOM 5645 C CA . ASN F 1 56 ? 7.423 29.391 61.391 1.00 51.01 56 ASN F CA 1
ATOM 5646 C C . ASN F 1 56 ? 5.930 29.383 61.693 1.00 54.86 56 ASN F C 1
ATOM 5647 O O . ASN F 1 56 ? 5.425 28.489 62.371 1.00 56.56 56 ASN F O 1
ATOM 5652 N N . ILE F 1 57 ? 5.227 30.389 61.186 1.00 52.82 57 ILE F N 1
ATOM 5653 C CA . ILE F 1 57 ? 3.790 30.495 61.385 1.00 52.80 57 ILE F CA 1
ATOM 5654 C C . ILE F 1 57 ? 3.137 30.884 60.072 1.00 57.28 57 ILE F C 1
ATOM 5655 O O . ILE F 1 57 ? 3.618 31.772 59.365 1.00 58.37 57 ILE F O 1
ATOM 5660 N N . ASN F 1 58 ? 2.040 30.214 59.745 1.00 59.63 58 ASN F N 1
ATOM 5661 C CA . ASN F 1 58 ? 1.332 30.497 58.510 1.00 55.36 58 ASN F CA 1
ATOM 5662 C C . ASN F 1 58 ? 0.224 31.513 58.742 1.00 57.14 58 ASN F C 1
ATOM 5663 O O . ASN F 1 58 ? -0.755 31.243 59.444 1.00 53.11 58 ASN F O 1
ATOM 5668 N N . ILE F 1 59 ? 0.397 32.692 58.155 1.00 55.46 59 ILE F N 1
ATOM 5669 C CA . ILE F 1 59 ? -0.583 33.762 58.279 1.00 55.53 59 ILE F CA 1
ATOM 5670 C C . ILE F 1 59 ? -1.811 33.374 57.457 1.00 60.24 59 ILE F C 1
ATOM 5671 O O . ILE F 1 59 ? -1.680 32.912 56.318 1.00 63.86 59 ILE F O 1
ATOM 5676 N N . GLU F 1 60 ? -2.998 33.553 58.032 1.00 56.47 60 GLU F N 1
ATOM 5677 C CA . GLU F 1 60 ? -4.235 33.201 57.345 1.00 54.69 60 GLU F CA 1
ATOM 5678 C C . GLU F 1 60 ? -5.007 34.403 56.838 1.00 56.39 60 GLU F C 1
ATOM 5679 O O . GLU F 1 60 ? -5.329 34.488 55.655 1.00 59.95 60 GLU F O 1
ATOM 5685 N N . ARG F 1 61 ? -5.318 35.318 57.747 1.00 53.80 61 ARG F N 1
ATOM 5686 C CA . ARG F 1 61 ? -6.073 36.517 57.408 1.00 55.69 61 ARG F CA 1
ATOM 5687 C C . ARG F 1 61 ? -5.327 37.751 57.900 1.00 58.21 61 ARG F C 1
ATOM 5688 O O . ARG F 1 61 ? -4.675 37.712 58.946 1.00 60.99 61 ARG F O 1
ATOM 5696 N N . VAL F 1 62 ? -5.417 38.842 57.144 1.00 54.26 62 VAL F N 1
ATOM 5697 C CA . VAL F 1 62 ? -4.748 40.081 57.520 1.00 56.72 62 VAL F CA 1
ATOM 5698 C C . VAL F 1 62 ? -5.599 41.296 57.182 1.00 59.66 62 VAL F C 1
ATOM 5699 O O . VAL F 1 62 ? -5.477 41.861 56.096 1.00 65.60 62 VAL F O 1
ATOM 5703 N N . GLU F 1 63 ? -6.468 41.689 58.109 1.00 61.96 63 GLU F N 1
ATOM 5704 C CA . GLU F 1 63 ? -7.301 42.859 57.894 1.00 59.69 63 GLU F CA 1
ATOM 5705 C C . GLU F 1 63 ? -6.548 44.099 58.349 1.00 60.49 63 GLU F C 1
ATOM 5706 O O . GLU F 1 63 ? -6.436 44.353 59.549 1.00 61.66 63 GLU F O 1
ATOM 5707 N N . ASP F 1 64 ? -6.030 44.868 57.392 1.00 57.19 64 ASP F N 1
ATOM 5708 C CA . ASP F 1 64 ? -5.264 46.080 57.681 1.00 53.87 64 ASP F CA 1
ATOM 5709 C C . ASP F 1 64 ? -5.752 46.886 58.878 1.00 57.03 64 ASP F C 1
ATOM 5710 O O . ASP F 1 64 ? -6.893 47.363 58.900 1.00 53.16 64 ASP F O 1
ATOM 5715 N N . ASN F 1 65 ? -4.873 47.034 59.868 1.00 53.35 65 ASN F N 1
ATOM 5716 C CA . ASN F 1 65 ? -5.176 47.796 61.076 1.00 52.76 65 ASN F CA 1
ATOM 5717 C C . ASN F 1 65 ? -6.428 47.290 61.778 1.00 52.38 65 ASN F C 1
ATOM 5718 O O . ASN F 1 65 ? -7.091 48.048 62.487 1.00 54.14 65 ASN F O 1
ATOM 5723 N N . GLN F 1 66 ? -6.758 46.017 61.592 1.00 50.90 66 GLN F N 1
ATOM 5724 C CA . GLN F 1 66 ? -7.961 45.495 62.219 1.00 53.31 66 GLN F CA 1
ATOM 5725 C C . GLN F 1 66 ? -7.854 44.069 62.738 1.00 54.23 66 GLN F C 1
ATOM 5726 O O . GLN F 1 66 ? -8.226 43.790 63.881 1.00 52.85 66 GLN F O 1
ATOM 5732 N N . LEU F 1 67 ? -7.351 43.163 61.910 1.00 54.04 67 LEU F N 1
ATOM 5733 C CA . LEU F 1 67 ? -7.251 41.777 62.334 1.00 50.67 67 LEU F CA 1
ATOM 5734 C C . LEU F 1 67 ? -6.096 41.027 61.699 1.00 51.28 67 LEU F C 1
ATOM 5735 O O . LEU F 1 67 ? -5.533 41.447 60.689 1.00 53.53 67 LEU F O 1
ATOM 5740 N N . ILE F 1 68 ? -5.746 39.908 62.320 1.00 50.33 68 ILE F N 1
ATOM 5741 C CA . ILE F 1 68 ? -4.672 39.056 61.849 1.00 54.07 68 ILE F CA 1
ATOM 5742 C C . ILE F 1 68 ? -4.839 37.699 62.523 1.00 56.35 68 ILE F C 1
ATOM 5743 O O . ILE F 1 68 ? -5.261 37.626 63.678 1.00 58.82 68 ILE F O 1
ATOM 5748 N N . ALA F 1 69 ? -4.526 36.627 61.801 1.00 55.34 69 ALA F N 1
ATOM 5749 C CA . ALA F 1 69 ? -4.673 35.286 62.353 1.00 46.89 69 ALA F CA 1
ATOM 5750 C C . ALA F 1 69 ? -3.669 34.299 61.772 1.00 47.93 69 ALA F C 1
ATOM 5751 O O . ALA F 1 69 ? -3.279 34.400 60.608 1.00 46.85 69 ALA F O 1
ATOM 5753 N N . PHE F 1 70 ? -3.253 33.345 62.598 1.00 44.67 70 PHE F N 1
ATOM 5754 C CA . PHE F 1 70 ? -2.295 32.322 62.196 1.00 48.35 70 PHE F CA 1
ATOM 5755 C C . PHE F 1 70 ? -2.363 31.198 63.218 1.00 51.21 70 PHE F C 1
ATOM 5756 O O . PHE F 1 70 ? -2.914 31.385 64.303 1.00 54.90 70 PHE F O 1
ATOM 5764 N N . THR F 1 71 ? -1.810 30.036 62.885 1.00 50.08 71 THR F N 1
ATOM 5765 C CA . THR F 1 71 ? -1.857 28.907 63.808 1.00 56.10 71 THR F CA 1
ATOM 5766 C C . THR F 1 71 ? -0.478 28.439 64.265 1.00 56.59 71 THR F C 1
ATOM 5767 O O . THR F 1 71 ? 0.478 28.434 63.491 1.00 58.57 71 THR F O 1
ATOM 5771 N N . TRP F 1 72 ? -0.392 28.055 65.536 1.00 56.93 72 TRP F N 1
ATOM 5772 C CA . TRP F 1 72 ? 0.844 27.564 66.137 1.00 53.36 72 TRP F CA 1
ATOM 5773 C C . TRP F 1 72 ? 0.539 26.277 66.898 1.00 57.69 72 TRP F C 1
ATOM 5774 O O . TRP F 1 72 ? -0.195 26.285 67.892 1.00 54.43 72 TRP F O 1
ATOM 5785 N N . GLY F 1 73 ? 1.104 25.170 66.427 1.00 57.73 73 GLY F N 1
ATOM 5786 C CA . GLY F 1 73 ? 0.857 23.893 67.071 1.00 57.08 73 GLY F CA 1
ATOM 5787 C C . GLY F 1 73 ? -0.586 23.473 66.861 1.00 58.75 73 GLY F C 1
ATOM 5788 O O . GLY F 1 73 ? -0.960 23.048 65.768 1.00 60.24 73 GLY F O 1
ATOM 5789 N N . ALA F 1 74 ? -1.401 23.601 67.903 1.00 57.33 74 ALA F N 1
ATOM 5790 C CA . ALA F 1 74 ? -2.807 23.230 67.822 1.00 55.28 74 ALA F CA 1
ATOM 5791 C C . ALA F 1 74 ? -3.687 24.315 68.420 1.00 57.89 74 ALA F C 1
ATOM 5792 O O . ALA F 1 74 ? -4.840 24.065 68.776 1.00 58.83 74 ALA F O 1
ATOM 5794 N N . HIS F 1 75 ? -3.148 25.525 68.524 1.00 54.88 75 HIS F N 1
ATOM 5795 C CA . HIS F 1 75 ? -3.902 26.626 69.106 1.00 54.82 75 HIS F CA 1
ATOM 5796 C C . HIS F 1 75 ? -3.888 27.877 68.239 1.00 56.59 75 HIS F C 1
ATOM 5797 O O . HIS F 1 75 ? -2.960 28.683 68.309 1.00 59.65 75 HIS F O 1
ATOM 5804 N N . PRO F 1 76 ? -4.919 28.047 67.397 1.00 52.68 76 PRO F N 1
ATOM 5805 C CA . PRO F 1 76 ? -5.036 29.208 66.511 1.00 51.22 76 PRO F CA 1
ATOM 5806 C C . PRO F 1 76 ? -4.935 30.511 67.301 1.00 48.74 76 PRO F C 1
ATOM 5807 O O . PRO F 1 76 ? -5.362 30.578 68.455 1.00 49.12 76 PRO F O 1
ATOM 5811 N N . ILE F 1 77 ? -4.375 31.543 66.679 1.00 46.65 77 ILE F N 1
ATOM 5812 C CA . ILE F 1 77 ? -4.219 32.835 67.337 1.00 45.61 77 ILE F CA 1
ATOM 5813 C C . ILE F 1 77 ? -4.728 33.979 66.470 1.00 44.62 77 ILE F C 1
ATOM 5814 O O . ILE F 1 77 ? -4.611 33.940 65.247 1.00 47.43 77 ILE F O 1
ATOM 5819 N N . THR F 1 78 ? -5.288 34.999 67.111 1.00 47.98 78 THR F N 1
ATOM 5820 C CA . THR F 1 78 ? -5.787 36.171 66.399 1.00 47.40 78 THR F CA 1
ATOM 5821 C C . THR F 1 78 ? -5.543 37.438 67.217 1.00 47.93 78 THR F C 1
ATOM 5822 O O . THR F 1 78 ? -5.722 37.450 68.437 1.00 46.41 78 THR F O 1
ATOM 5826 N N . ILE F 1 79 ? -5.136 38.503 66.538 1.00 43.77 79 ILE F N 1
ATOM 5827 C CA . ILE F 1 79 ? -4.884 39.772 67.199 1.00 42.99 79 ILE F CA 1
ATOM 5828 C C . ILE F 1 79 ? -5.767 40.847 66.575 1.00 41.51 79 ILE F C 1
ATOM 5829 O O . ILE F 1 79 ? -5.714 41.073 65.369 1.00 48.05 79 ILE F O 1
ATOM 5834 N N . GLN F 1 80 ? -6.577 41.506 67.398 1.00 42.87 80 GLN F N 1
ATOM 5835 C CA . GLN F 1 80 ? -7.488 42.536 66.913 1.00 43.70 80 GLN F CA 1
ATOM 5836 C C . GLN F 1 80 ? -7.195 43.919 67.477 1.00 48.42 80 GLN F C 1
ATOM 5837 O O . GLN F 1 80 ? -6.797 44.061 68.637 1.00 46.84 80 GLN F O 1
ATOM 5843 N N . PHE F 1 81 ? -7.415 44.939 66.652 1.00 42.87 81 PHE F N 1
ATOM 5844 C CA . PHE F 1 81 ? -7.179 46.319 67.055 1.00 43.75 81 PHE F CA 1
ATOM 5845 C C . PHE F 1 81 ? -8.446 47.147 66.894 1.00 47.25 81 PHE F C 1
ATOM 5846 O O . PHE F 1 81 ? -9.092 47.112 65.846 1.00 52.52 81 PHE F O 1
ATOM 5854 N N . GLU F 1 82 ? -8.802 47.894 67.931 1.00 43.77 82 GLU F N 1
ATOM 5855 C CA . GLU F 1 82 ? -9.994 48.722 67.872 1.00 49.26 82 GLU F CA 1
ATOM 5856 C C . GLU F 1 82 ? -9.707 50.134 68.361 1.00 49.95 82 GLU F C 1
ATOM 5857 O O . GLU F 1 82 ? -9.183 50.331 69.457 1.00 46.75 82 GLU F O 1
ATOM 5863 N N . GLU F 1 83 ? -10.050 51.114 67.533 1.00 50.00 83 GLU F N 1
ATOM 5864 C CA . GLU F 1 83 ? -9.822 52.513 67.861 1.00 51.17 83 GLU F CA 1
ATOM 5865 C C . GLU F 1 83 ? -10.488 52.882 69.177 1.00 52.44 83 GLU F C 1
ATOM 5866 O O . GLU F 1 83 ? -11.661 52.580 69.396 1.00 52.58 83 GLU F O 1
ATOM 5868 N N . SER F 1 84 ? -9.726 53.527 70.054 1.00 51.88 84 SER F N 1
ATOM 5869 C CA . SER F 1 84 ? -10.244 53.949 71.349 1.00 52.98 84 SER F CA 1
ATOM 5870 C C . SER F 1 84 ? -9.986 55.438 71.512 1.00 50.48 84 SER F C 1
ATOM 5871 O O . SER F 1 84 ? -9.137 56.012 70.830 1.00 53.19 84 SER F O 1
ATOM 5874 N N . GLU F 1 85 ? -10.724 56.054 72.424 1.00 50.74 85 GLU F N 1
ATOM 5875 C CA . GLU F 1 85 ? -10.593 57.478 72.689 1.00 53.70 85 GLU F CA 1
ATOM 5876 C C . GLU F 1 85 ? -9.136 57.909 72.851 1.00 58.36 85 GLU F C 1
ATOM 5877 O O . GLU F 1 85 ? -8.703 58.898 72.253 1.00 58.67 85 GLU F O 1
ATOM 5883 N N . ALA F 1 86 ? -8.384 57.159 73.652 1.00 54.97 86 ALA F N 1
ATOM 5884 C CA . ALA F 1 86 ? -6.983 57.475 73.906 1.00 52.20 86 ALA F CA 1
ATOM 5885 C C . ALA F 1 86 ? -6.035 56.915 72.849 1.00 50.48 86 ALA F C 1
ATOM 5886 O O . ALA F 1 86 ? -4.917 57.407 72.686 1.00 50.27 86 ALA F O 1
ATOM 5888 N N . GLY F 1 87 ? -6.472 55.886 72.133 1.00 51.37 87 GLY F N 1
ATOM 5889 C CA . GLY F 1 87 ? -5.613 55.309 71.117 1.00 52.82 87 GLY F CA 1
ATOM 5890 C C . GLY F 1 87 ? -6.101 54.013 70.499 1.00 53.04 87 GLY F C 1
ATOM 5891 O O . GLY F 1 87 ? -6.852 54.031 69.521 1.00 50.40 87 GLY F O 1
ATOM 5892 N N . THR F 1 88 ? -5.684 52.887 71.072 1.00 51.79 88 THR F N 1
ATOM 5893 C CA . THR F 1 88 ? -6.057 51.577 70.544 1.00 47.68 88 THR F CA 1
ATOM 5894 C C . THR F 1 88 ? -6.247 50.499 71.605 1.00 46.08 88 THR F C 1
ATOM 5895 O O . THR F 1 88 ? -5.521 50.457 72.596 1.00 49.99 88 THR F O 1
ATOM 5899 N N . VAL F 1 89 ? -7.222 49.623 71.381 1.00 43.38 89 VAL F N 1
ATOM 5900 C CA . VAL F 1 89 ? -7.484 48.512 72.286 1.00 37.27 89 VAL F CA 1
ATOM 5901 C C . VAL F 1 89 ? -7.085 47.243 71.542 1.00 44.06 89 VAL F C 1
ATOM 5902 O O . VAL F 1 89 ? -7.737 46.855 70.570 1.00 47.03 89 VAL F O 1
ATOM 5906 N N . VAL F 1 90 ? -6.000 46.608 71.986 1.00 36.92 90 VAL F N 1
ATOM 5907 C CA . VAL F 1 90 ? -5.517 45.388 71.345 1.00 37.93 90 VAL F CA 1
ATOM 5908 C C . VAL F 1 90 ? -6.066 44.144 72.031 1.00 37.62 90 VAL F C 1
ATOM 5909 O O . VAL F 1 90 ? -5.983 44.011 73.248 1.00 29.80 90 VAL F O 1
ATOM 5913 N N . THR F 1 91 ? -6.632 43.230 71.250 1.00 36.74 91 THR F N 1
ATOM 5914 C CA . THR F 1 91 ? -7.182 42.008 71.820 1.00 41.06 91 THR F CA 1
ATOM 5915 C C . THR F 1 91 ? -6.513 40.771 71.238 1.00 39.74 91 THR F C 1
ATOM 5916 O O . THR F 1 91 ? -6.660 40.480 70.055 1.00 42.85 91 THR F O 1
ATOM 5920 N N . THR F 1 92 ? -5.776 40.045 72.075 1.00 39.53 92 THR F N 1
ATOM 5921 C CA . THR F 1 92 ? -5.101 38.829 71.640 1.00 31.99 92 THR F CA 1
ATOM 5922 C C . THR F 1 92 ? -5.960 37.633 72.032 1.00 37.91 92 THR F C 1
ATOM 5923 O O . THR F 1 92 ? -6.604 37.646 73.082 1.00 42.38 92 THR F O 1
ATOM 5927 N N . THR F 1 93 ? -5.967 36.605 71.189 1.00 38.89 93 THR F N 1
ATOM 5928 C CA . THR F 1 93 ? -6.763 35.405 71.448 1.00 42.55 93 THR F CA 1
ATOM 5929 C C . THR F 1 93 ? -6.044 34.123 71.020 1.00 35.64 93 THR F C 1
ATOM 5930 O O . THR F 1 93 ? -5.502 34.039 69.920 1.00 43.80 93 THR F O 1
ATOM 5934 N N . GLU F 1 94 ? -6.033 33.133 71.906 1.00 40.35 94 GLU F N 1
ATOM 5935 C CA . GLU F 1 94 ? -5.428 31.835 71.627 1.00 41.05 94 GLU F CA 1
ATOM 5936 C C . GLU F 1 94 ? -6.493 30.822 72.040 1.00 43.65 94 GLU F C 1
ATOM 5937 O O . GLU F 1 94 ? -6.729 30.614 73.227 1.00 44.70 94 GLU F O 1
ATOM 5943 N N . LYS F 1 95 ? -7.136 30.199 71.058 1.00 46.31 95 LYS F N 1
ATOM 5944 C CA . LYS F 1 95 ? -8.220 29.248 71.320 1.00 47.46 95 LYS F CA 1
ATOM 5945 C C . LYS F 1 95 ? -7.847 27.768 71.332 1.00 46.39 95 LYS F C 1
ATOM 5946 O O . LYS F 1 95 ? -6.689 27.397 71.148 1.00 45.78 95 LYS F O 1
ATOM 5948 N N . ASP F 1 96 ? -8.858 26.931 71.561 1.00 51.27 96 ASP F N 1
ATOM 5949 C CA . ASP F 1 96 ? -8.667 25.490 71.567 1.00 52.93 96 ASP F CA 1
ATOM 5950 C C . ASP F 1 96 ? -7.929 24.923 72.762 1.00 56.79 96 ASP F C 1
ATOM 5951 O O . ASP F 1 96 ? -7.006 24.122 72.602 1.00 57.69 96 ASP F O 1
ATOM 5952 N N . PHE F 1 97 ? -8.336 25.326 73.961 1.00 57.47 97 PHE F N 1
ATOM 5953 C CA . PHE F 1 97 ? -7.698 24.845 75.181 1.00 55.10 97 PHE F CA 1
ATOM 5954 C C . PHE F 1 97 ? -8.609 23.964 76.024 1.00 54.94 97 PHE F C 1
ATOM 5955 O O . PHE F 1 97 ? -9.810 24.213 76.128 1.00 53.27 97 PHE F O 1
ATOM 5963 N N . ASP F 1 98 ? -8.021 22.934 76.625 1.00 57.22 98 ASP F N 1
ATOM 5964 C CA . ASP F 1 98 ? -8.753 22.018 77.494 1.00 59.81 98 ASP F CA 1
ATOM 5965 C C . ASP F 1 98 ? -8.527 22.473 78.939 1.00 60.65 98 ASP F C 1
ATOM 5966 O O . ASP F 1 98 ? -7.412 22.851 79.308 1.00 64.75 98 ASP F O 1
ATOM 5968 N N . THR F 1 99 ? -9.581 22.442 79.751 1.00 56.85 99 THR F N 1
ATOM 5969 C CA . THR F 1 99 ? -9.455 22.862 81.136 1.00 57.65 99 THR F CA 1
ATOM 5970 C C . THR F 1 99 ? -8.623 21.905 81.971 1.00 57.92 99 THR F C 1
ATOM 5971 O O . THR F 1 99 ? -8.652 21.955 83.203 1.00 61.80 99 THR F O 1
ATOM 5972 N N . GLN F 1 100 ? -7.881 21.028 81.301 1.00 51.58 100 GLN F N 1
ATOM 5973 C CA . GLN F 1 100 ? -7.040 20.053 81.982 1.00 52.11 100 GLN F CA 1
ATOM 5974 C C . GLN F 1 100 ? -5.977 20.741 82.835 1.00 51.88 100 GLN F C 1
ATOM 5975 O O . GLN F 1 100 ? -6.194 21.007 84.021 1.00 53.76 100 GLN F O 1
ATOM 5977 N N . ASP F 1 101 ? -4.829 21.023 82.224 1.00 45.88 101 ASP F N 1
ATOM 5978 C CA . ASP F 1 101 ? -3.726 21.681 82.916 1.00 45.00 101 ASP F CA 1
ATOM 5979 C C . ASP F 1 101 ? -4.029 23.155 83.191 1.00 34.44 101 ASP F C 1
ATOM 5980 O O . ASP F 1 101 ? -3.876 24.003 82.312 1.00 43.76 101 ASP F O 1
ATOM 5982 N N . VAL F 1 102 ? -4.465 23.459 84.407 1.00 34.17 102 VAL F N 1
ATOM 5983 C CA . VAL F 1 102 ? -4.754 24.835 84.770 1.00 30.97 102 VAL F CA 1
ATOM 5984 C C . VAL F 1 102 ? -3.458 25.643 84.724 1.00 32.44 102 VAL F C 1
ATOM 5985 O O . VAL F 1 102 ? -3.413 26.744 84.174 1.00 33.83 102 VAL F O 1
ATOM 5987 N N . LYS F 1 103 ? -2.395 25.093 85.296 1.00 34.14 103 LYS F N 1
ATOM 5988 C CA . LYS F 1 103 ? -1.123 25.806 85.309 1.00 29.63 103 LYS F CA 1
ATOM 5989 C C . LYS F 1 103 ? -0.665 26.214 83.908 1.00 31.47 103 LYS F C 1
ATOM 5990 O O . LYS F 1 103 ? -0.188 27.333 83.712 1.00 27.41 103 LYS F O 1
ATOM 5996 N N . GLN F 1 104 ? -0.803 25.308 82.941 1.00 28.63 104 GLN F N 1
ATOM 5997 C CA . GLN F 1 104 ? -0.399 25.601 81.569 1.00 28.49 104 GLN F CA 1
ATOM 5998 C C . GLN F 1 104 ? -1.237 26.743 81.011 1.00 28.62 104 GLN F C 1
ATOM 5999 O O . GLN F 1 104 ? -0.718 27.613 80.305 1.00 30.08 104 GLN F O 1
ATOM 6005 N N . LEU F 1 105 ? -2.530 26.747 81.321 1.00 25.50 105 LEU F N 1
ATOM 6006 C CA . LEU F 1 105 ? -3.405 27.822 80.860 1.00 26.89 105 LEU F CA 1
ATOM 6007 C C . LEU F 1 105 ? -2.960 29.160 81.449 1.00 27.80 105 LEU F C 1
ATOM 6008 O O . LEU F 1 105 ? -2.930 30.174 80.757 1.00 24.79 105 LEU F O 1
ATOM 6013 N N . LEU F 1 106 ? -2.642 29.162 82.740 1.00 24.76 106 LEU F N 1
ATOM 6014 C CA . LEU F 1 106 ? -2.201 30.384 83.418 1.00 20.97 106 LEU F CA 1
ATOM 6015 C C . LEU F 1 106 ? -0.857 30.862 82.855 1.00 19.40 106 LEU F C 1
ATOM 6016 O O . LEU F 1 106 ? -0.594 32.071 82.772 1.00 22.54 106 LEU F O 1
ATOM 6021 N N . GLY F 1 107 ? -0.015 29.905 82.471 1.00 22.25 107 GLY F N 1
ATOM 6022 C CA . GLY F 1 107 ? 1.280 30.229 81.900 1.00 27.26 107 GLY F CA 1
ATOM 6023 C C . GLY F 1 107 ? 1.133 30.970 80.583 1.00 30.60 107 GLY F C 1
ATOM 6024 O O . GLY F 1 107 ? 1.856 31.934 80.328 1.00 27.51 107 GLY F O 1
ATOM 6025 N N . GLN F 1 108 ? 0.208 30.525 79.731 1.00 29.73 108 GLN F N 1
ATOM 6026 C CA . GLN F 1 108 ? -0.011 31.196 78.450 1.00 24.45 108 GLN F CA 1
ATOM 6027 C C . GLN F 1 108 ? -0.603 32.581 78.680 1.00 24.85 108 GLN F C 1
ATOM 6028 O O . GLN F 1 108 ? -0.241 33.529 77.993 1.00 26.63 108 GLN F O 1
ATOM 6034 N N . LYS F 1 109 ? -1.513 32.687 79.649 1.00 27.04 109 LYS F N 1
ATOM 6035 C CA . LYS F 1 109 ? -2.139 33.963 79.969 1.00 22.56 109 LYS F CA 1
ATOM 6036 C C . LYS F 1 109 ? -1.023 34.927 80.328 1.00 25.22 109 LYS F C 1
ATOM 6037 O O . LYS F 1 109 ? -1.008 36.074 79.885 1.00 24.21 109 LYS F O 1
ATOM 6043 N N . GLU F 1 110 ? -0.072 34.428 81.113 1.00 23.44 110 GLU F N 1
ATOM 6044 C CA . GLU F 1 110 ? 1.078 35.208 81.552 1.00 21.33 110 GLU F CA 1
ATOM 6045 C C . GLU F 1 110 ? 1.822 35.753 80.330 1.00 19.86 110 GLU F C 1
ATOM 6046 O O . GLU F 1 110 ? 2.117 36.954 80.250 1.00 19.75 110 GLU F O 1
ATOM 6052 N N . GLY F 1 111 ? 2.086 34.868 79.374 1.00 25.70 111 GLY F N 1
ATOM 6053 C CA . GLY F 1 111 ? 2.785 35.250 78.159 1.00 26.33 111 GLY F CA 1
ATOM 6054 C C . GLY F 1 111 ? 2.107 36.357 77.375 1.00 23.05 111 GLY F C 1
ATOM 6055 O O . GLY F 1 111 ? 2.775 37.246 76.863 1.00 22.70 111 GLY F O 1
ATOM 6056 N N . TRP F 1 112 ? 0.780 36.305 77.268 1.00 27.94 112 TRP F N 1
ATOM 6057 C CA . TRP F 1 112 ? 0.036 37.326 76.534 1.00 27.93 112 TRP F CA 1
ATOM 6058 C C . TRP F 1 112 ? 0.018 38.666 77.246 1.00 27.72 112 TRP F C 1
ATOM 6059 O O . TRP F 1 112 ? 0.185 39.701 76.610 1.00 27.21 112 TRP F O 1
ATOM 6070 N N . VAL F 1 113 ? -0.178 38.648 78.561 1.00 18.61 113 VAL F N 1
ATOM 6071 C CA . VAL F 1 113 ? -0.217 39.880 79.328 1.00 24.51 113 VAL F CA 1
ATOM 6072 C C . VAL F 1 113 ? 1.147 40.547 79.264 1.00 24.66 113 VAL F C 1
ATOM 6073 O O . VAL F 1 113 ? 1.250 41.769 79.126 1.00 27.74 113 VAL F O 1
ATOM 6077 N N . TYR F 1 114 ? 2.190 39.736 79.378 1.00 24.47 114 TYR F N 1
ATOM 6078 C CA . TYR F 1 114 ? 3.552 40.253 79.314 1.00 23.77 114 TYR F CA 1
ATOM 6079 C C . TYR F 1 114 ? 3.892 40.808 77.925 1.00 24.42 114 TYR F C 1
ATOM 6080 O O . TYR F 1 114 ? 4.419 41.922 77.817 1.00 24.48 114 TYR F O 1
ATOM 6097 N N . LEU F 1 116 ? 1.982 41.973 75.606 1.00 26.45 116 LEU F N 1
ATOM 6098 C CA . LEU F 1 116 ? 1.241 43.207 75.375 1.00 27.88 116 LEU F CA 1
ATOM 6099 C C . LEU F 1 116 ? 1.839 44.360 76.176 1.00 31.85 116 LEU F C 1
ATOM 6100 O O . LEU F 1 116 ? 1.857 45.502 75.714 1.00 26.59 116 LEU F O 1
ATOM 6105 N N . SER F 1 117 ? 2.338 44.061 77.373 1.00 31.04 117 SER F N 1
ATOM 6106 C CA . SER F 1 117 ? 2.951 45.093 78.202 1.00 26.36 117 SER F CA 1
ATOM 6107 C C . SER F 1 117 ? 4.208 45.602 77.503 1.00 23.96 117 SER F C 1
ATOM 6108 O O . SER F 1 117 ? 4.489 46.804 77.504 1.00 27.45 117 SER F O 1
ATOM 6111 N N . CYS F 1 118 ? 4.955 44.682 76.900 1.00 21.83 118 CYS F N 1
ATOM 6112 C CA . CYS F 1 118 ? 6.177 45.031 76.178 1.00 25.76 118 CYS F CA 1
ATOM 6113 C C . CYS F 1 118 ? 5.851 45.894 74.974 1.00 36.89 118 CYS F C 1
ATOM 6114 O O . CYS F 1 118 ? 6.593 46.814 74.636 1.00 34.48 118 CYS F O 1
ATOM 6117 N N . LEU F 1 119 ? 4.733 45.581 74.327 1.00 32.89 119 LEU F N 1
ATOM 6118 C CA . LEU F 1 119 ? 4.282 46.324 73.158 1.00 33.20 119 LEU F CA 1
ATOM 6119 C C . LEU F 1 119 ? 3.884 47.749 73.552 1.00 30.49 119 LEU F C 1
ATOM 6120 O O . LEU F 1 119 ? 4.191 48.707 72.834 1.00 35.73 119 LEU F O 1
ATOM 6125 N N . LYS F 1 120 ? 3.199 47.882 74.685 1.00 30.69 120 LYS F N 1
ATOM 6126 C CA . LYS F 1 120 ? 2.758 49.184 75.172 1.00 28.13 120 LYS F CA 1
ATOM 6127 C C . LYS F 1 120 ? 3.945 50.093 75.500 1.00 33.38 120 LYS F C 1
ATOM 6128 O O . LYS F 1 120 ? 3.956 51.266 75.133 1.00 30.74 120 LYS F O 1
ATOM 6134 N N . VAL F 1 121 ? 4.948 49.556 76.185 1.00 34.08 121 VAL F N 1
ATOM 6135 C CA . VAL F 1 121 ? 6.119 50.356 76.531 1.00 34.05 121 VAL F CA 1
ATOM 6136 C C . VAL F 1 121 ? 6.890 50.756 75.276 1.00 35.05 121 VAL F C 1
ATOM 6137 O O . VAL F 1 121 ? 7.395 51.876 75.173 1.00 40.61 121 VAL F O 1
ATOM 6141 N N . TYR F 1 122 ? 6.980 49.831 74.323 1.00 30.90 122 TYR F N 1
ATOM 6142 C CA . TYR F 1 122 ? 7.671 50.077 73.067 1.00 37.81 122 TYR F CA 1
ATOM 6143 C C . TYR F 1 122 ? 7.039 51.216 72.265 1.00 40.03 122 TYR F C 1
ATOM 6144 O O . TYR F 1 122 ? 7.698 52.205 71.946 1.00 35.02 122 TYR F O 1
ATOM 6153 N N . LEU F 1 123 ? 5.755 51.075 71.952 1.00 42.29 123 LEU F N 1
ATOM 6154 C CA . LEU F 1 123 ? 5.046 52.080 71.166 1.00 40.87 123 LEU F CA 1
ATOM 6155 C C . LEU F 1 123 ? 4.836 53.414 71.868 1.00 43.73 123 LEU F C 1
ATOM 6156 O O . LEU F 1 123 ? 4.921 54.475 71.244 1.00 45.74 123 LEU F O 1
ATOM 6161 N N . GLU F 1 124 ? 4.566 53.361 73.164 1.00 42.52 124 GLU F N 1
ATOM 6162 C CA . GLU F 1 124 ? 4.322 54.569 73.931 1.00 38.47 124 GLU F CA 1
ATOM 6163 C C . GLU F 1 124 ? 5.561 55.314 74.406 1.00 44.96 124 GLU F C 1
ATOM 6164 O O . GLU F 1 124 ? 5.546 56.545 74.491 1.00 45.63 124 GLU F O 1
ATOM 6170 N N . HIS F 1 125 ? 6.636 54.588 74.698 1.00 40.12 125 HIS F N 1
ATOM 6171 C CA . HIS F 1 125 ? 7.838 55.231 75.216 1.00 40.67 125 HIS F CA 1
ATOM 6172 C C . HIS F 1 125 ? 9.113 54.983 74.432 1.00 36.69 125 HIS F C 1
ATOM 6173 O O . HIS F 1 125 ? 10.146 55.570 74.730 1.00 41.40 125 HIS F O 1
ATOM 6180 N N . GLY F 1 126 ? 9.049 54.112 73.436 1.00 40.62 126 GLY F N 1
ATOM 6181 C CA . GLY F 1 126 ? 10.230 53.838 72.643 1.00 47.28 126 GLY F CA 1
ATOM 6182 C C . GLY F 1 126 ? 11.251 52.961 73.337 1.00 46.79 126 GLY F C 1
ATOM 6183 O O . GLY F 1 126 ? 12.226 52.536 72.714 1.00 51.13 126 GLY F O 1
ATOM 6184 N N . VAL F 1 127 ? 11.040 52.697 74.624 1.00 46.24 127 VAL F N 1
ATOM 6185 C CA . VAL F 1 127 ? 11.953 51.849 75.390 1.00 48.79 127 VAL F CA 1
ATOM 6186 C C . VAL F 1 127 ? 11.395 50.435 75.462 1.00 49.97 127 VAL F C 1
ATOM 6187 O O . VAL F 1 127 ? 10.181 50.240 75.487 1.00 46.38 127 VAL F O 1
ATOM 6191 N N . THR F 1 128 ? 12.282 49.445 75.496 1.00 51.12 128 THR F N 1
ATOM 6192 C CA . THR F 1 128 ? 11.841 48.057 75.529 1.00 48.91 128 THR F CA 1
ATOM 6193 C C . THR F 1 128 ? 12.357 47.237 76.709 1.00 51.87 128 THR F C 1
ATOM 6194 O O . THR F 1 128 ? 13.432 47.504 77.250 1.00 54.79 128 THR F O 1
ATOM 6198 N N . ILE F 1 129 ? 11.573 46.240 77.107 1.00 48.75 129 ILE F N 1
ATOM 6199 C CA . ILE F 1 129 ? 11.962 45.348 78.196 1.00 51.27 129 ILE F CA 1
ATOM 6200 C C . ILE F 1 129 ? 12.192 43.967 77.592 1.00 50.20 129 ILE F C 1
ATOM 6201 O O . ILE F 1 129 ? 11.695 43.676 76.498 1.00 51.61 129 ILE F O 1
ATOM 6206 N N . ARG F 1 130 ? 12.949 43.125 78.292 1.00 52.12 130 ARG F N 1
ATOM 6207 C CA . ARG F 1 130 ? 13.258 41.782 77.805 1.00 47.87 130 ARG F CA 1
ATOM 6208 C C . ARG F 1 130 ? 12.017 41.067 77.269 1.00 51.78 130 ARG F C 1
ATOM 6209 O O . ARG F 1 130 ? 11.146 40.650 78.030 1.00 50.67 130 ARG F O 1
ATOM 6211 N N . ALA F 1 131 ? 11.944 40.931 75.949 1.00 51.73 131 ALA F N 1
ATOM 6212 C CA . ALA F 1 131 ? 10.811 40.269 75.320 1.00 47.30 131 ALA F CA 1
ATOM 6213 C C . ALA F 1 131 ? 10.873 38.762 75.563 1.00 51.63 131 ALA F C 1
ATOM 6214 O O . ALA F 1 131 ? 11.942 38.210 75.852 1.00 48.73 131 ALA F O 1
ATOM 6216 N N . ALA F 1 132 ? 9.724 38.100 75.452 1.00 49.91 132 ALA F N 1
ATOM 6217 C CA . ALA F 1 132 ? 9.646 36.658 75.670 1.00 51.56 132 ALA F CA 1
ATOM 6218 C C . ALA F 1 132 ? 9.188 35.927 74.411 1.00 51.03 132 ALA F C 1
ATOM 6219 O O . ALA F 1 132 ? 8.562 36.527 73.537 1.00 50.20 132 ALA F O 1
ATOM 6221 N N . ILE F 1 133 ? 9.507 34.635 74.333 1.00 49.39 133 ILE F N 1
ATOM 6222 C CA . ILE F 1 133 ? 9.146 33.794 73.189 1.00 52.30 133 ILE F CA 1
ATOM 6223 C C . ILE F 1 133 ? 7.640 33.570 73.107 1.00 51.75 133 ILE F C 1
ATOM 6224 O O . ILE F 1 133 ? 7.055 33.643 72.025 1.00 51.38 133 ILE F O 1
ATOM 6226 N N . LEU F 1 134 ? 7.025 33.283 74.252 1.00 52.12 134 LEU F N 1
ATOM 6227 C CA . LEU F 1 134 ? 5.580 33.076 74.335 1.00 50.99 134 LEU F CA 1
ATOM 6228 C C . LEU F 1 134 ? 5.070 31.853 73.570 1.00 52.55 134 LEU F C 1
ATOM 6229 O O . LEU F 1 134 ? 4.494 30.933 74.160 1.00 52.22 134 LEU F O 1
ATOM 6234 N N . LEU F 1 135 ? 5.284 31.847 72.259 1.00 50.30 135 LEU F N 1
ATOM 6235 C CA . LEU F 1 135 ? 4.841 30.748 71.412 1.00 51.79 135 LEU F CA 1
ATOM 6236 C C . LEU F 1 135 ? 5.983 29.779 71.128 1.00 52.33 135 LEU F C 1
ATOM 6237 O O . LEU F 1 135 ? 6.440 29.747 69.965 1.00 54.47 135 LEU F O 1
ATOM 6251 N N . ASP G 1 2 ? -2.504 27.744 94.515 1.00 20.74 2 ASP G N 1
ATOM 6252 C CA . ASP G 1 2 ? -1.996 29.094 94.723 1.00 17.58 2 ASP G CA 1
ATOM 6253 C C . ASP G 1 2 ? -1.591 29.647 93.361 1.00 20.69 2 ASP G C 1
ATOM 6254 O O . ASP G 1 2 ? -1.149 28.905 92.485 1.00 21.31 2 ASP G O 1
ATOM 6259 N N . ILE G 1 3 ? -1.745 30.951 93.188 1.00 15.34 3 ILE G N 1
ATOM 6260 C CA . ILE G 1 3 ? -1.386 31.607 91.936 1.00 19.92 3 ILE G CA 1
ATOM 6261 C C . ILE G 1 3 ? -0.031 32.235 92.212 1.00 15.23 3 ILE G C 1
ATOM 6262 O O . ILE G 1 3 ? 0.069 33.199 92.960 1.00 15.89 3 ILE G O 1
ATOM 6267 N N . ILE G 1 4 ? 1.005 31.673 91.604 1.00 16.88 4 ILE G N 1
ATOM 6268 C CA . ILE G 1 4 ? 2.375 32.128 91.832 1.00 10.26 4 ILE G CA 1
ATOM 6269 C C . ILE G 1 4 ? 2.928 32.751 90.569 1.00 16.11 4 ILE G C 1
ATOM 6270 O O . ILE G 1 4 ? 2.903 32.136 89.500 1.00 17.88 4 ILE G O 1
ATOM 6275 N N . THR G 1 5 ? 3.423 33.977 90.678 1.00 12.62 5 THR G N 1
ATOM 6276 C CA . THR G 1 5 ? 3.947 34.651 89.508 1.00 14.35 5 THR G CA 1
ATOM 6277 C C . THR G 1 5 ? 5.329 35.215 89.806 1.00 16.28 5 THR G C 1
ATOM 6278 O O . THR G 1 5 ? 5.549 35.782 90.872 1.00 16.84 5 THR G O 1
ATOM 6282 N N . LYS G 1 6 ? 6.252 35.043 88.865 1.00 17.75 6 LYS G N 1
ATOM 6283 C CA . LYS G 1 6 ? 7.614 35.543 89.038 1.00 14.42 6 LYS G CA 1
ATOM 6284 C C . LYS G 1 6 ? 8.006 36.543 87.964 1.00 22.53 6 LYS G C 1
ATOM 6285 O O . LYS G 1 6 ? 7.673 36.377 86.783 1.00 22.76 6 LYS G O 1
ATOM 6299 N N . GLN G 1 8 ? 11.498 38.980 86.864 1.00 17.44 8 GLN G N 1
ATOM 6300 C CA . GLN G 1 8 ? 12.879 39.423 87.051 1.00 20.56 8 GLN G CA 1
ATOM 6301 C C . GLN G 1 8 ? 12.893 40.920 86.750 1.00 18.47 8 GLN G C 1
ATOM 6302 O O . GLN G 1 8 ? 12.370 41.361 85.713 1.00 17.79 8 GLN G O 1
ATOM 6308 N N . VAL G 1 9 ? 13.465 41.702 87.665 1.00 16.68 9 VAL G N 1
ATOM 6309 C CA . VAL G 1 9 ? 13.572 43.150 87.495 1.00 19.40 9 VAL G CA 1
ATOM 6310 C C . VAL G 1 9 ? 15.056 43.449 87.699 1.00 21.40 9 VAL G C 1
ATOM 6311 O O . VAL G 1 9 ? 15.610 43.132 88.753 1.00 16.19 9 VAL G O 1
ATOM 6315 N N . ASP G 1 10 ? 15.678 44.063 86.700 1.00 22.47 10 ASP G N 1
ATOM 6316 C CA . ASP G 1 10 ? 17.110 44.339 86.747 1.00 28.67 10 ASP G CA 1
ATOM 6317 C C . ASP G 1 10 ? 17.607 45.511 87.603 1.00 20.57 10 ASP G C 1
ATOM 6318 O O . ASP G 1 10 ? 18.267 46.415 87.097 1.00 24.29 10 ASP G O 1
ATOM 6323 N N . VAL G 1 11 ? 17.268 45.494 88.889 1.00 22.48 11 VAL G N 1
ATOM 6324 C CA . VAL G 1 11 ? 17.738 46.510 89.836 1.00 25.05 11 VAL G CA 1
ATOM 6325 C C . VAL G 1 11 ? 17.902 45.795 91.170 1.00 18.41 11 VAL G C 1
ATOM 6326 O O . VAL G 1 11 ? 17.387 44.696 91.345 1.00 19.42 11 VAL G O 1
ATOM 6330 N N . PRO G 1 12 ? 18.636 46.397 92.124 1.00 24.47 12 PRO G N 1
ATOM 6331 C CA . PRO G 1 12 ? 18.854 45.784 93.439 1.00 24.82 12 PRO G CA 1
ATOM 6332 C C . PRO G 1 12 ? 17.571 45.511 94.213 1.00 25.26 12 PRO G C 1
ATOM 6333 O O . PRO G 1 12 ? 16.569 46.218 94.067 1.00 21.66 12 PRO G O 1
ATOM 6337 N N . ARG G 1 13 ? 17.616 44.486 95.055 1.00 22.40 13 ARG G N 1
ATOM 6338 C CA . ARG G 1 13 ? 16.469 44.106 95.848 1.00 26.69 13 ARG G CA 1
ATOM 6339 C C . ARG G 1 13 ? 15.919 45.266 96.683 1.00 27.24 13 ARG G C 1
ATOM 6340 O O . ARG G 1 13 ? 14.707 45.474 96.746 1.00 20.98 13 ARG G O 1
ATOM 6348 N N . GLU G 1 14 ? 16.794 46.038 97.314 1.00 22.25 14 GLU G N 1
ATOM 6349 C CA . GLU G 1 14 ? 16.312 47.156 98.125 1.00 32.44 14 GLU G CA 1
ATOM 6350 C C . GLU G 1 14 ? 15.547 48.189 97.286 1.00 25.33 14 GLU G C 1
ATOM 6351 O O . GLU G 1 14 ? 14.588 48.799 97.765 1.00 26.08 14 GLU G O 1
ATOM 6357 N N . THR G 1 15 ? 15.971 48.373 96.040 1.00 23.95 15 THR G N 1
ATOM 6358 C CA . THR G 1 15 ? 15.331 49.312 95.134 1.00 23.65 15 THR G CA 1
ATOM 6359 C C . THR G 1 15 ? 13.903 48.832 94.833 1.00 28.15 15 THR G C 1
ATOM 6360 O O . THR G 1 15 ? 12.962 49.630 94.827 1.00 19.00 15 THR G O 1
ATOM 6364 N N . VAL G 1 16 ? 13.740 47.526 94.608 1.00 22.34 16 VAL G N 1
ATOM 6365 C CA . VAL G 1 16 ? 12.423 46.973 94.317 1.00 20.94 16 VAL G CA 1
ATOM 6366 C C . VAL G 1 16 ? 11.524 46.986 95.544 1.00 20.95 16 VAL G C 1
ATOM 6367 O O . VAL G 1 16 ? 10.338 47.283 95.437 1.00 22.23 16 VAL G O 1
ATOM 6371 N N . PHE G 1 17 ? 12.085 46.654 96.708 1.00 18.17 17 PHE G N 1
ATOM 6372 C CA . PHE G 1 17 ? 11.309 46.642 97.950 1.00 20.24 17 PHE G CA 1
ATOM 6373 C C . PHE G 1 17 ? 10.741 48.034 98.224 1.00 21.66 17 PHE G C 1
ATOM 6374 O O . PHE G 1 17 ? 9.575 48.167 98.599 1.00 24.33 17 PHE G O 1
ATOM 6382 N N . GLU G 1 18 ? 11.559 49.065 98.022 1.00 22.86 18 GLU G N 1
ATOM 6383 C CA . GLU G 1 18 ? 11.130 50.455 98.245 1.00 28.78 18 GLU G CA 1
ATOM 6384 C C . GLU G 1 18 ? 9.979 50.870 97.350 1.00 21.23 18 GLU G C 1
ATOM 6385 O O . GLU G 1 18 ? 9.087 51.604 97.781 1.00 24.67 18 GLU G O 1
ATOM 6391 N N . ALA G 1 19 ? 10.000 50.394 96.112 1.00 16.90 19 ALA G N 1
ATOM 6392 C CA . ALA G 1 19 ? 8.962 50.717 95.146 1.00 17.96 19 ALA G CA 1
ATOM 6393 C C . ALA G 1 19 ? 7.585 50.310 95.672 1.00 17.32 19 ALA G C 1
ATOM 6394 O O . ALA G 1 19 ? 6.585 50.950 95.349 1.00 22.56 19 ALA G O 1
ATOM 6396 N N . PHE G 1 20 ? 7.520 49.256 96.484 1.00 17.15 20 PHE G N 1
ATOM 6397 C CA . PHE G 1 20 ? 6.225 48.839 97.044 1.00 21.78 20 PHE G CA 1
ATOM 6398 C C . PHE G 1 20 ? 5.821 49.600 98.307 1.00 25.64 20 PHE G C 1
ATOM 6399 O O . PHE G 1 20 ? 4.678 50.048 98.432 1.00 25.47 20 PHE G O 1
ATOM 6407 N N . VAL G 1 21 ? 6.751 49.743 99.247 1.00 17.76 21 VAL G N 1
ATOM 6408 C CA . VAL G 1 21 ? 6.426 50.390 100.510 1.00 15.69 21 VAL G CA 1
ATOM 6409 C C . VAL G 1 21 ? 6.403 51.920 100.518 1.00 21.32 21 VAL G C 1
ATOM 6410 O O . VAL G 1 21 ? 5.743 52.512 101.369 1.00 21.57 21 VAL G O 1
ATOM 6414 N N . ASP G 1 22 ? 7.103 52.557 99.581 1.00 22.18 22 ASP G N 1
ATOM 6415 C CA . ASP G 1 22 ? 7.125 54.023 99.511 1.00 25.98 22 ASP G CA 1
ATOM 6416 C C . ASP G 1 22 ? 5.811 54.459 98.857 1.00 26.94 22 ASP G C 1
ATOM 6417 O O . ASP G 1 22 ? 5.538 54.090 97.721 1.00 28.12 22 ASP G O 1
ATOM 6422 N N . PRO G 1 23 ? 4.987 55.258 99.561 1.00 25.16 23 PRO G N 1
ATOM 6423 C CA . PRO G 1 23 ? 3.707 55.707 98.993 1.00 29.34 23 PRO G CA 1
ATOM 6424 C C . PRO G 1 23 ? 3.801 56.427 97.652 1.00 33.62 23 PRO G C 1
ATOM 6425 O O . PRO G 1 23 ? 2.855 56.401 96.865 1.00 30.28 23 PRO G O 1
ATOM 6429 N N . GLU G 1 24 ? 4.940 57.062 97.389 1.00 26.86 24 GLU G N 1
ATOM 6430 C CA . GLU G 1 24 ? 5.135 57.810 96.153 1.00 23.99 24 GLU G CA 1
ATOM 6431 C C . GLU G 1 24 ? 5.477 56.945 94.946 1.00 27.57 24 GLU G C 1
ATOM 6432 O O . GLU G 1 24 ? 5.034 57.217 93.832 1.00 37.56 24 GLU G O 1
ATOM 6438 N N . LYS G 1 25 ? 6.281 55.912 95.158 1.00 26.54 25 LYS G N 1
ATOM 6439 C CA . LYS G 1 25 ? 6.698 55.048 94.056 1.00 16.42 25 LYS G CA 1
ATOM 6440 C C . LYS G 1 25 ? 5.653 54.010 93.621 1.00 20.86 25 LYS G C 1
ATOM 6441 O O . LYS G 1 25 ? 5.585 53.663 92.442 1.00 28.04 25 LYS G O 1
ATOM 6447 N N . ILE G 1 26 ? 4.848 53.518 94.559 1.00 23.64 26 ILE G N 1
ATOM 6448 C CA . ILE G 1 26 ? 3.858 52.492 94.212 1.00 25.70 26 ILE G CA 1
ATOM 6449 C C . ILE G 1 26 ? 2.927 52.906 93.072 1.00 30.00 26 ILE G C 1
ATOM 6450 O O . ILE G 1 26 ? 2.544 52.079 92.237 1.00 30.62 26 ILE G O 1
ATOM 6455 N N . GLY G 1 27 ? 2.593 54.193 93.028 1.00 29.32 27 GLY G N 1
ATOM 6456 C CA . GLY G 1 27 ? 1.725 54.709 91.986 1.00 33.18 27 GLY G CA 1
ATOM 6457 C C . GLY G 1 27 ? 2.362 54.616 90.616 1.00 32.98 27 GLY G C 1
ATOM 6458 O O . GLY G 1 27 ? 1.723 54.896 89.608 1.00 29.20 27 GLY G O 1
ATOM 6459 N N . GLY G 1 28 ? 3.628 54.222 90.562 1.00 30.68 28 GLY G N 1
ATOM 6460 C CA . GLY G 1 28 ? 4.279 54.097 89.272 1.00 23.72 28 GLY G CA 1
ATOM 6461 C C . GLY G 1 28 ? 3.946 52.789 88.560 1.00 25.61 28 GLY G C 1
ATOM 6462 O O . GLY G 1 28 ? 4.225 52.641 87.370 1.00 24.92 28 GLY G O 1
ATOM 6463 N N . PHE G 1 29 ? 3.343 51.841 89.277 1.00 24.11 29 PHE G N 1
ATOM 6464 C CA . PHE G 1 29 ? 3.021 50.546 88.685 1.00 24.59 29 PHE G CA 1
ATOM 6465 C C . PHE G 1 29 ? 1.827 49.802 89.305 1.00 24.54 29 PHE G C 1
ATOM 6466 O O . PHE G 1 29 ? 1.331 48.843 88.723 1.00 22.83 29 PHE G O 1
ATOM 6474 N N . TRP G 1 30 ? 1.375 50.215 90.481 1.00 24.30 30 TRP G N 1
ATOM 6475 C CA . TRP G 1 30 ? 0.256 49.523 91.107 1.00 28.43 30 TRP G CA 1
ATOM 6476 C C . TRP G 1 30 ? -0.759 50.535 91.610 1.00 33.10 30 TRP G C 1
ATOM 6477 O O . TRP G 1 30 ? -1.190 51.411 90.865 1.00 36.06 30 TRP G O 1
ATOM 6488 N N . PHE G 1 31 ? -1.138 50.419 92.873 1.00 27.47 31 PHE G N 1
ATOM 6489 C CA . PHE G 1 31 ? -2.106 51.341 93.455 1.00 29.41 31 PHE G CA 1
ATOM 6490 C C . PHE G 1 31 ? -1.775 52.793 93.143 1.00 33.38 31 PHE G C 1
ATOM 6491 O O . PHE G 1 31 ? -0.605 53.183 93.076 1.00 34.66 31 PHE G O 1
ATOM 6499 N N . SER G 1 32 ? -2.822 53.585 92.945 1.00 27.02 32 SER G N 1
ATOM 6500 C CA . SER G 1 32 ? -2.686 55.001 92.646 1.00 31.67 32 SER G CA 1
ATOM 6501 C C . SER G 1 32 ? -2.247 55.726 93.906 1.00 31.87 32 SER G C 1
ATOM 6502 O O . SER G 1 32 ? -1.441 56.659 93.844 1.00 37.43 32 SER G O 1
ATOM 6505 N N . SER G 1 33 ? -2.786 55.288 95.041 1.00 31.69 33 SER G N 1
ATOM 6506 C CA . SER G 1 33 ? -2.493 55.896 96.331 1.00 39.18 33 SER G CA 1
ATOM 6507 C C . SER G 1 33 ? -2.277 54.911 97.471 1.00 38.31 33 SER G C 1
ATOM 6508 O O . SER G 1 33 ? -2.908 53.859 97.539 1.00 34.37 33 SER G O 1
ATOM 6511 N N . SER G 1 34 ? -1.378 55.279 98.378 1.00 29.29 34 SER G N 1
ATOM 6512 C CA . SER G 1 34 ? -1.102 54.487 99.560 1.00 26.78 34 SER G CA 1
ATOM 6513 C C . SER G 1 34 ? -1.126 55.514 100.688 1.00 24.70 34 SER G C 1
ATOM 6514 O O . SER G 1 34 ? -0.430 56.535 100.626 1.00 22.11 34 SER G O 1
ATOM 6517 N N . SER G 1 35 ? -1.930 55.258 101.710 1.00 23.76 35 SER G N 1
ATOM 6518 C CA . SER G 1 35 ? -2.070 56.203 102.817 1.00 27.96 35 SER G CA 1
ATOM 6519 C C . SER G 1 35 ? -0.768 56.539 103.542 1.00 29.64 35 SER G C 1
ATOM 6520 O O . SER G 1 35 ? -0.589 57.653 104.036 1.00 26.33 35 SER G O 1
ATOM 6523 N N . GLU G 1 36 ? 0.140 55.581 103.614 1.00 24.20 36 GLU G N 1
ATOM 6524 C CA . GLU G 1 36 ? 1.416 55.818 104.269 1.00 22.96 36 GLU G CA 1
ATOM 6525 C C . GLU G 1 36 ? 2.358 54.674 103.943 1.00 32.75 36 GLU G C 1
ATOM 6526 O O . GLU G 1 36 ? 1.957 53.694 103.321 1.00 21.96 36 GLU G O 1
ATOM 6532 N N . ARG G 1 37 ? 3.607 54.806 104.376 1.00 29.26 37 ARG G N 1
ATOM 6533 C CA . ARG G 1 37 ? 4.621 53.788 104.136 1.00 30.49 37 ARG G CA 1
ATOM 6534 C C . ARG G 1 37 ? 4.242 52.427 104.722 1.00 24.57 37 ARG G C 1
ATOM 6535 O O . ARG G 1 37 ? 3.849 52.321 105.882 1.00 25.31 37 ARG G O 1
ATOM 6543 N N . TRP G 1 38 ? 4.369 51.378 103.914 1.00 21.91 38 TRP G N 1
ATOM 6544 C CA . TRP G 1 38 ? 4.028 50.039 104.389 1.00 24.39 38 TRP G CA 1
ATOM 6545 C C . TRP G 1 38 ? 4.994 49.586 105.472 1.00 29.85 38 TRP G C 1
ATOM 6546 O O . TRP G 1 38 ? 6.202 49.503 105.255 1.00 31.98 38 TRP G O 1
ATOM 6557 N N . GLU G 1 39 ? 4.447 49.285 106.638 1.00 25.05 39 GLU G N 1
ATOM 6558 C CA . GLU G 1 39 ? 5.238 48.833 107.759 1.00 30.08 39 GLU G CA 1
ATOM 6559 C C . GLU G 1 39 ? 4.426 47.762 108.461 1.00 23.66 39 GLU G C 1
ATOM 6560 O O . GLU G 1 39 ? 3.193 47.815 108.499 1.00 29.15 39 GLU G O 1
ATOM 6566 N N . GLN G 1 40 ? 5.118 46.787 109.018 1.00 24.89 40 GLN G N 1
ATOM 6567 C CA . GLN G 1 40 ? 4.465 45.684 109.701 1.00 23.94 40 GLN G CA 1
ATOM 6568 C C . GLN G 1 40 ? 3.549 46.197 110.798 1.00 33.00 40 GLN G C 1
ATOM 6569 O O . GLN G 1 40 ? 3.951 47.034 111.598 1.00 32.81 40 GLN G O 1
ATOM 6575 N N . GLY G 1 41 ? 2.317 45.700 110.823 1.00 32.86 41 GLY G N 1
ATOM 6576 C CA . GLY G 1 41 ? 1.366 46.119 111.838 1.00 37.31 41 GLY G CA 1
ATOM 6577 C C . GLY G 1 41 ? 0.536 47.343 111.495 1.00 33.52 41 GLY G C 1
ATOM 6578 O O . GLY G 1 41 ? -0.371 47.699 112.242 1.00 35.02 41 GLY G O 1
ATOM 6579 N N . LYS G 1 42 ? 0.831 47.998 110.378 1.00 36.96 42 LYS G N 1
ATOM 6580 C CA . LYS G 1 42 ? 0.076 49.188 109.989 1.00 36.33 42 LYS G CA 1
ATOM 6581 C C . LYS G 1 42 ? -1.117 48.857 109.101 1.00 34.22 42 LYS G C 1
ATOM 6582 O O . LYS G 1 42 ? -1.083 47.907 108.318 1.00 37.15 42 LYS G O 1
ATOM 6588 N N . THR G 1 43 ? -2.180 49.643 109.225 1.00 32.86 43 THR G N 1
ATOM 6589 C CA . THR G 1 43 ? -3.346 49.455 108.381 1.00 30.51 43 THR G CA 1
ATOM 6590 C C . THR G 1 43 ? -3.246 50.510 107.291 1.00 36.24 43 THR G C 1
ATOM 6591 O O . THR G 1 43 ? -3.415 51.704 107.550 1.00 38.97 43 THR G O 1
ATOM 6595 N N . ILE G 1 44 ? -2.954 50.073 106.071 1.00 30.02 44 ILE G N 1
ATOM 6596 C CA . ILE G 1 44 ? -2.806 50.996 104.958 1.00 29.37 44 ILE G CA 1
ATOM 6597 C C . ILE G 1 44 ? -4.068 51.114 104.101 1.00 36.86 44 ILE G C 1
ATOM 6598 O O . ILE G 1 44 ? -4.754 50.122 103.828 1.00 36.14 44 ILE G O 1
ATOM 6603 N N . THR G 1 45 ? -4.384 52.344 103.706 1.00 31.64 45 THR G N 1
ATOM 6604 C CA . THR G 1 45 ? -5.538 52.595 102.866 1.00 27.54 45 THR G CA 1
ATOM 6605 C C . THR G 1 45 ? -5.022 52.766 101.449 1.00 29.84 45 THR G C 1
ATOM 6606 O O . THR G 1 45 ? -4.262 53.691 101.156 1.00 31.92 45 THR G O 1
ATOM 6610 N N . LEU G 1 46 ? -5.432 51.854 100.576 1.00 27.76 46 LEU G N 1
ATOM 6611 C CA . LEU G 1 46 ? -5.012 51.851 99.181 1.00 24.28 46 LEU G CA 1
ATOM 6612 C C . LEU G 1 46 ? -6.189 52.165 98.270 1.00 34.51 46 LEU G C 1
ATOM 6613 O O . LEU G 1 46 ? -7.347 52.006 98.663 1.00 33.07 46 LEU G O 1
ATOM 6618 N N . ARG G 1 47 ? -5.885 52.596 97.052 1.00 35.52 47 ARG G N 1
ATOM 6619 C CA . ARG G 1 47 ? -6.932 52.917 96.105 1.00 45.84 47 ARG G CA 1
ATOM 6620 C C . ARG G 1 47 ? -6.399 53.025 94.693 1.00 50.46 47 ARG G C 1
ATOM 6621 O O . ARG G 1 47 ? -5.184 53.042 94.477 1.00 42.15 47 ARG G O 1
ATOM 6622 N N . TYR G 1 48 ? -7.322 53.081 93.737 1.00 53.40 48 TYR G N 1
ATOM 6623 C CA . TYR G 1 48 ? -6.971 53.214 92.337 1.00 57.52 48 TYR G CA 1
ATOM 6624 C C . TYR G 1 48 ? -7.648 54.460 91.789 1.00 59.46 48 TYR G C 1
ATOM 6625 O O . TYR G 1 48 ? -8.766 54.398 91.279 1.00 61.56 48 TYR G O 1
ATOM 6626 N N . GLU G 1 49 ? -6.979 55.602 91.914 1.00 64.79 49 GLU G N 1
ATOM 6627 C CA . GLU G 1 49 ? -7.537 56.850 91.424 1.00 59.41 49 GLU G CA 1
ATOM 6628 C C . GLU G 1 49 ? -8.004 56.714 89.992 1.00 63.51 49 GLU G C 1
ATOM 6629 O O . GLU G 1 49 ? -8.730 57.568 89.483 1.00 67.14 49 GLU G O 1
ATOM 6630 N N . GLU G 1 50 ? -7.581 55.633 89.340 1.00 66.58 50 GLU G N 1
ATOM 6631 C CA . GLU G 1 50 ? -7.978 55.389 87.965 1.00 67.30 50 GLU G CA 1
ATOM 6632 C C . GLU G 1 50 ? -9.426 54.950 87.934 1.00 68.83 50 GLU G C 1
ATOM 6633 O O . GLU G 1 50 ? -9.962 54.585 86.885 1.00 67.58 50 GLU G O 1
ATOM 6634 N N . TYR G 1 51 ? -10.062 54.994 89.102 1.00 66.42 51 TYR G N 1
ATOM 6635 C CA . TYR G 1 51 ? -11.451 54.594 89.207 1.00 66.23 51 TYR G CA 1
ATOM 6636 C C . TYR G 1 51 ? -11.559 53.140 89.614 1.00 64.64 51 TYR G C 1
ATOM 6637 O O . TYR G 1 51 ? -11.056 52.247 88.926 1.00 65.35 51 TYR G O 1
ATOM 6638 N N . ASP G 1 52 ? -12.209 52.898 90.744 1.00 62.00 52 ASP G N 1
ATOM 6639 C CA . ASP G 1 52 ? -12.360 51.537 91.210 1.00 61.34 52 ASP G CA 1
ATOM 6640 C C . ASP G 1 52 ? -12.420 51.451 92.718 1.00 64.71 52 ASP G C 1
ATOM 6641 O O . ASP G 1 52 ? -12.475 52.468 93.416 1.00 63.38 52 ASP G O 1
ATOM 6642 N N . ALA G 1 53 ? -12.397 50.222 93.218 1.00 65.77 53 ALA G N 1
ATOM 6643 C CA . ALA G 1 53 ? -12.467 49.966 94.649 1.00 65.57 53 ALA G CA 1
ATOM 6644 C C . ALA G 1 53 ? -11.240 50.424 95.434 1.00 61.90 53 ALA G C 1
ATOM 6645 O O . ALA G 1 53 ? -10.098 50.190 95.034 1.00 61.98 53 ALA G O 1
ATOM 6647 N N . GLU G 1 54 ? -11.497 51.103 96.547 1.00 57.04 54 GLU G N 1
ATOM 6648 C CA . GLU G 1 54 ? -10.441 51.548 97.438 1.00 53.74 54 GLU G CA 1
ATOM 6649 C C . GLU G 1 54 ? -10.329 50.363 98.385 1.00 57.24 54 GLU G C 1
ATOM 6650 O O . GLU G 1 54 ? -11.133 49.431 98.299 1.00 54.29 54 GLU G O 1
ATOM 6652 N N . LEU G 1 55 ? -9.356 50.371 99.286 1.00 53.01 55 LEU G N 1
ATOM 6653 C CA . LEU G 1 55 ? -9.239 49.247 100.200 1.00 48.51 55 LEU G CA 1
ATOM 6654 C C . LEU G 1 55 ? -8.301 49.457 101.377 1.00 42.20 55 LEU G C 1
ATOM 6655 O O . LEU G 1 55 ? -7.355 50.237 101.309 1.00 41.32 55 LEU G O 1
ATOM 6660 N N . ASN G 1 56 ? -8.603 48.768 102.471 1.00 40.01 56 ASN G N 1
ATOM 6661 C CA . ASN G 1 56 ? -7.807 48.847 103.684 1.00 36.54 56 ASN G CA 1
ATOM 6662 C C . ASN G 1 56 ? -7.234 47.478 103.982 1.00 35.67 56 ASN G C 1
ATOM 6663 O O . ASN G 1 56 ? -7.979 46.514 104.146 1.00 29.14 56 ASN G O 1
ATOM 6668 N N . ILE G 1 57 ? -5.909 47.394 104.048 1.00 32.89 57 ILE G N 1
ATOM 6669 C CA . ILE G 1 57 ? -5.249 46.130 104.337 1.00 34.00 57 ILE G CA 1
ATOM 6670 C C . ILE G 1 57 ? -4.256 46.307 105.472 1.00 32.75 57 ILE G C 1
ATOM 6671 O O . ILE G 1 57 ? -3.556 47.320 105.543 1.00 32.46 57 ILE G O 1
ATOM 6676 N N . ASN G 1 58 ? -4.208 45.328 106.363 1.00 31.47 58 ASN G N 1
ATOM 6677 C CA . ASN G 1 58 ? -3.261 45.364 107.463 1.00 30.56 58 ASN G CA 1
ATOM 6678 C C . ASN G 1 58 ? -2.019 44.588 107.033 1.00 34.21 58 ASN G C 1
ATOM 6679 O O . ASN G 1 58 ? -2.122 43.428 106.642 1.00 34.99 58 ASN G O 1
ATOM 6684 N N . ILE G 1 59 ? -0.856 45.233 107.088 1.00 27.11 59 ILE G N 1
ATOM 6685 C CA . ILE G 1 59 ? 0.402 44.583 106.718 1.00 23.58 59 ILE G CA 1
ATOM 6686 C C . ILE G 1 59 ? 0.749 43.607 107.827 1.00 27.24 59 ILE G C 1
ATOM 6687 O O . ILE G 1 59 ? 1.178 44.009 108.917 1.00 33.02 59 ILE G O 1
ATOM 6692 N N . GLU G 1 60 ? 0.575 42.320 107.552 1.00 22.94 60 GLU G N 1
ATOM 6693 C CA . GLU G 1 60 ? 0.828 41.291 108.551 1.00 22.20 60 GLU G CA 1
ATOM 6694 C C . GLU G 1 60 ? 2.299 41.059 108.851 1.00 29.84 60 GLU G C 1
ATOM 6695 O O . GLU G 1 60 ? 2.679 40.829 109.998 1.00 26.52 60 GLU G O 1
ATOM 6701 N N . ARG G 1 61 ? 3.121 41.105 107.813 1.00 31.58 61 ARG G N 1
ATOM 6702 C CA . ARG G 1 61 ? 4.548 40.883 107.970 1.00 25.34 61 ARG G CA 1
ATOM 6703 C C . ARG G 1 61 ? 5.365 41.650 106.950 1.00 26.03 61 ARG G C 1
ATOM 6704 O O . ARG G 1 61 ? 4.954 41.849 105.800 1.00 24.38 61 ARG G O 1
ATOM 6712 N N . VAL G 1 62 ? 6.539 42.082 107.391 1.00 21.67 62 VAL G N 1
ATOM 6713 C CA . VAL G 1 62 ? 7.460 42.780 106.526 1.00 24.20 62 VAL G CA 1
ATOM 6714 C C . VAL G 1 62 ? 8.859 42.370 106.966 1.00 30.40 62 VAL G C 1
ATOM 6715 O O . VAL G 1 62 ? 9.203 42.467 108.142 1.00 24.55 62 VAL G O 1
ATOM 6719 N N . GLU G 1 63 ? 9.625 41.831 106.031 1.00 23.15 63 GLU G N 1
ATOM 6720 C CA . GLU G 1 63 ? 11.017 41.485 106.292 1.00 22.90 63 GLU G CA 1
ATOM 6721 C C . GLU G 1 63 ? 11.715 42.359 105.262 1.00 31.96 63 GLU G C 1
ATOM 6722 O O . GLU G 1 63 ? 11.645 42.103 104.052 1.00 24.43 63 GLU G O 1
ATOM 6728 N N . ASP G 1 64 ? 12.352 43.421 105.746 1.00 28.82 64 ASP G N 1
ATOM 6729 C CA . ASP G 1 64 ? 13.026 44.369 104.874 1.00 25.62 64 ASP G CA 1
ATOM 6730 C C . ASP G 1 64 ? 13.713 43.739 103.680 1.00 24.47 64 ASP G C 1
ATOM 6731 O O . ASP G 1 64 ? 14.492 42.793 103.815 1.00 23.99 64 ASP G O 1
ATOM 6736 N N . ASN G 1 65 ? 13.370 44.261 102.502 1.00 28.10 65 ASN G N 1
ATOM 6737 C CA . ASN G 1 65 ? 13.936 43.820 101.238 1.00 28.39 65 ASN G CA 1
ATOM 6738 C C . ASN G 1 65 ? 13.783 42.332 100.965 1.00 25.34 65 ASN G C 1
ATOM 6739 O O . ASN G 1 65 ? 14.526 41.770 100.165 1.00 29.35 65 ASN G O 1
ATOM 6744 N N . GLN G 1 66 ? 12.812 41.687 101.600 1.00 22.61 66 GLN G N 1
ATOM 6745 C CA . GLN G 1 66 ? 12.675 40.249 101.412 1.00 16.92 66 GLN G CA 1
ATOM 6746 C C . GLN G 1 66 ? 11.251 39.729 101.288 1.00 19.80 66 GLN G C 1
ATOM 6747 O O . GLN G 1 66 ? 10.963 38.859 100.449 1.00 19.40 66 GLN G O 1
ATOM 6753 N N . LEU G 1 67 ? 10.358 40.256 102.120 1.00 18.47 67 LEU G N 1
ATOM 6754 C CA . LEU G 1 67 ? 8.983 39.775 102.079 1.00 18.29 67 LEU G CA 1
ATOM 6755 C C . LEU G 1 67 ? 7.950 40.747 102.646 1.00 20.63 67 LEU G C 1
ATOM 6756 O O . LEU G 1 67 ? 8.200 41.443 103.627 1.00 18.60 67 LEU G O 1
ATOM 6761 N N . ILE G 1 68 ? 6.781 40.769 102.013 1.00 18.49 68 ILE G N 1
ATOM 6762 C CA . ILE G 1 68 ? 5.666 41.598 102.453 1.00 16.96 68 ILE G CA 1
ATOM 6763 C C . ILE G 1 68 ? 4.486 40.632 102.460 1.00 18.41 68 ILE G C 1
ATOM 6764 O O . ILE G 1 68 ? 4.241 39.950 101.460 1.00 19.42 68 ILE G O 1
ATOM 6769 N N . ALA G 1 69 ? 3.756 40.572 103.564 1.00 14.31 69 ALA G N 1
ATOM 6770 C CA . ALA G 1 69 ? 2.620 39.656 103.636 1.00 17.70 69 ALA G CA 1
ATOM 6771 C C . ALA G 1 69 ? 1.363 40.345 104.144 1.00 18.47 69 ALA G C 1
ATOM 6772 O O . ALA G 1 69 ? 1.423 41.199 105.033 1.00 19.09 69 ALA G O 1
ATOM 6774 N N . PHE G 1 70 ? 0.227 39.973 103.562 1.00 15.03 70 PHE G N 1
ATOM 6775 C CA . PHE G 1 70 ? -1.059 40.517 103.982 1.00 23.11 70 PHE G CA 1
ATOM 6776 C C . PHE G 1 70 ? -2.134 39.593 103.434 1.00 25.69 70 PHE G C 1
ATOM 6777 O O . PHE G 1 70 ? -1.820 38.636 102.713 1.00 20.34 70 PHE G O 1
ATOM 6785 N N . THR G 1 71 ? -3.388 39.852 103.792 1.00 23.35 71 THR G N 1
ATOM 6786 C CA . THR G 1 71 ? -4.492 39.030 103.316 1.00 18.94 71 THR G CA 1
ATOM 6787 C C . THR G 1 71 ? -5.501 39.935 102.622 1.00 18.88 71 THR G C 1
ATOM 6788 O O . THR G 1 71 ? -5.662 41.100 102.985 1.00 19.53 71 THR G O 1
ATOM 6792 N N . TRP G 1 72 ? -6.142 39.410 101.590 1.00 23.63 72 TRP G N 1
ATOM 6793 C CA . TRP G 1 72 ? -7.169 40.153 100.872 1.00 21.04 72 TRP G CA 1
ATOM 6794 C C . TRP G 1 72 ? -8.188 39.159 100.330 1.00 23.81 72 TRP G C 1
ATOM 6795 O O . TRP G 1 72 ? -7.822 38.147 99.728 1.00 21.39 72 TRP G O 1
ATOM 6806 N N . GLY G 1 73 ? -9.470 39.425 100.576 1.00 19.51 73 GLY G N 1
ATOM 6807 C CA . GLY G 1 73 ? -10.506 38.521 100.084 1.00 16.88 73 GLY G CA 1
ATOM 6808 C C . GLY G 1 73 ? -10.372 37.134 100.684 1.00 17.25 73 GLY G C 1
ATOM 6809 O O . GLY G 1 73 ? -10.778 36.141 100.076 1.00 19.93 73 GLY G O 1
ATOM 6810 N N . ALA G 1 74 ? -9.816 37.069 101.890 1.00 21.27 74 ALA G N 1
ATOM 6811 C CA . ALA G 1 74 ? -9.601 35.807 102.596 1.00 23.54 74 ALA G CA 1
ATOM 6812 C C . ALA G 1 74 ? -8.502 34.955 101.946 1.00 25.26 74 ALA G C 1
ATOM 6813 O O . ALA G 1 74 ? -8.334 33.780 102.287 1.00 28.87 74 ALA G O 1
ATOM 6815 N N . HIS G 1 75 ? -7.758 35.549 101.011 1.00 22.74 75 HIS G N 1
ATOM 6816 C CA . HIS G 1 75 ? -6.658 34.837 100.347 1.00 17.94 75 HIS G CA 1
ATOM 6817 C C . HIS G 1 75 ? -5.330 35.363 100.866 1.00 17.69 75 HIS G C 1
ATOM 6818 O O . HIS G 1 75 ? -5.033 36.546 100.702 1.00 22.50 75 HIS G O 1
ATOM 6825 N N . PRO G 1 76 ? -4.524 34.509 101.501 1.00 15.97 76 PRO G N 1
ATOM 6826 C CA . PRO G 1 76 ? -3.230 34.987 102.001 1.00 18.85 76 PRO G CA 1
ATOM 6827 C C . PRO G 1 76 ? -2.375 35.398 100.807 1.00 17.92 76 PRO G C 1
ATOM 6828 O O . PRO G 1 76 ? -2.386 34.727 99.771 1.00 18.43 76 PRO G O 1
ATOM 6832 N N . ILE G 1 77 ? -1.657 36.511 100.940 1.00 16.91 77 ILE G N 1
ATOM 6833 C CA . ILE G 1 77 ? -0.810 36.992 99.859 1.00 16.20 77 ILE G CA 1
ATOM 6834 C C . ILE G 1 77 ? 0.594 37.260 100.375 1.00 13.47 77 ILE G C 1
ATOM 6835 O O . ILE G 1 77 ? 0.766 37.803 101.474 1.00 15.64 77 ILE G O 1
ATOM 6840 N N . THR G 1 78 ? 1.586 36.842 99.596 1.00 17.45 78 THR G N 1
ATOM 6841 C CA . THR G 1 78 ? 2.973 37.138 99.943 1.00 15.21 78 THR G CA 1
ATOM 6842 C C . THR G 1 78 ? 3.667 37.724 98.717 1.00 18.94 78 THR G C 1
ATOM 6843 O O . THR G 1 78 ? 3.408 37.324 97.571 1.00 14.41 78 THR G O 1
ATOM 6847 N N . ILE G 1 79 ? 4.543 38.694 98.963 1.00 13.71 79 ILE G N 1
ATOM 6848 C CA . ILE G 1 79 ? 5.315 39.308 97.896 1.00 12.22 79 ILE G CA 1
ATOM 6849 C C . ILE G 1 79 ? 6.757 39.114 98.383 1.00 15.32 79 ILE G C 1
ATOM 6850 O O . ILE G 1 79 ? 7.132 39.650 99.429 1.00 18.63 79 ILE G O 1
ATOM 6855 N N . GLN G 1 80 ? 7.534 38.331 97.634 1.00 15.84 80 GLN G N 1
ATOM 6856 C CA . GLN G 1 80 ? 8.919 38.037 98.013 1.00 16.13 80 GLN G CA 1
ATOM 6857 C C . GLN G 1 80 ? 9.906 38.646 97.051 1.00 23.23 80 GLN G C 1
ATOM 6858 O O . GLN G 1 80 ? 9.623 38.792 95.860 1.00 18.29 80 GLN G O 1
ATOM 6864 N N . PHE G 1 81 ? 11.081 38.992 97.581 1.00 17.35 81 PHE G N 1
ATOM 6865 C CA . PHE G 1 81 ? 12.127 39.602 96.784 1.00 19.18 81 PHE G CA 1
ATOM 6866 C C . PHE G 1 81 ? 13.365 38.751 97.031 1.00 17.64 81 PHE G C 1
ATOM 6867 O O . PHE G 1 81 ? 13.793 38.606 98.168 1.00 21.28 81 PHE G O 1
ATOM 6875 N N . GLU G 1 82 ? 13.908 38.180 95.958 1.00 17.47 82 GLU G N 1
ATOM 6876 C CA . GLU G 1 82 ? 15.084 37.316 96.037 1.00 19.79 82 GLU G CA 1
ATOM 6877 C C . GLU G 1 82 ? 16.131 37.827 95.059 1.00 23.59 82 GLU G C 1
ATOM 6878 O O . GLU G 1 82 ? 15.798 38.350 94.009 1.00 22.66 82 GLU G O 1
ATOM 6884 N N . GLU G 1 83 ? 17.408 37.694 95.397 1.00 21.93 83 GLU G N 1
ATOM 6885 C CA . GLU G 1 83 ? 18.426 38.172 94.480 1.00 25.22 83 GLU G CA 1
ATOM 6886 C C . GLU G 1 83 ? 18.709 37.197 93.347 1.00 15.61 83 GLU G C 1
ATOM 6887 O O . GLU G 1 83 ? 18.572 35.981 93.517 1.00 21.53 83 GLU G O 1
ATOM 6893 N N . SER G 1 84 ? 19.063 37.752 92.188 1.00 18.44 84 SER G N 1
ATOM 6894 C CA . SER G 1 84 ? 19.457 37.001 90.995 1.00 20.63 84 SER G CA 1
ATOM 6895 C C . SER G 1 84 ? 20.665 37.782 90.498 1.00 25.83 84 SER G C 1
ATOM 6896 O O . SER G 1 84 ? 20.887 38.911 90.917 1.00 22.12 84 SER G O 1
ATOM 6899 N N . GLU G 1 85 ? 21.450 37.191 89.610 1.00 24.23 85 GLU G N 1
ATOM 6900 C CA . GLU G 1 85 ? 22.638 37.875 89.115 1.00 24.02 85 GLU G CA 1
ATOM 6901 C C . GLU G 1 85 ? 22.384 39.317 88.643 1.00 25.48 85 GLU G C 1
ATOM 6902 O O . GLU G 1 85 ? 22.998 40.266 89.145 1.00 20.32 85 GLU G O 1
ATOM 6908 N N . ALA G 1 86 ? 21.453 39.488 87.707 1.00 17.48 86 ALA G N 1
ATOM 6909 C CA . ALA G 1 86 ? 21.153 40.819 87.172 1.00 21.43 86 ALA G CA 1
ATOM 6910 C C . ALA G 1 86 ? 20.226 41.691 88.023 1.00 20.05 86 ALA G C 1
ATOM 6911 O O . ALA G 1 86 ? 19.924 42.824 87.644 1.00 22.26 86 ALA G O 1
ATOM 6913 N N . GLY G 1 87 ? 19.773 41.182 89.159 1.00 22.56 87 GLY G N 1
ATOM 6914 C CA . GLY G 1 87 ? 18.903 41.994 89.986 1.00 20.06 87 GLY G CA 1
ATOM 6915 C C . GLY G 1 87 ? 18.039 41.271 90.992 1.00 21.68 87 GLY G C 1
ATOM 6916 O O . GLY G 1 87 ? 18.536 40.631 91.920 1.00 17.44 87 GLY G O 1
ATOM 6917 N N . THR G 1 88 ? 16.728 41.346 90.775 1.00 16.74 88 THR G N 1
ATOM 6918 C CA . THR G 1 88 ? 15.775 40.757 91.700 1.00 21.09 88 THR G CA 1
ATOM 6919 C C . THR G 1 88 ? 14.698 39.937 91.021 1.00 18.36 88 THR G C 1
ATOM 6920 O O . THR G 1 88 ? 14.209 40.305 89.954 1.00 15.64 88 THR G O 1
ATOM 6924 N N . VAL G 1 89 ? 14.340 38.824 91.651 1.00 16.16 89 VAL G N 1
ATOM 6925 C CA . VAL G 1 89 ? 13.214 38.042 91.166 1.00 15.85 89 VAL G CA 1
ATOM 6926 C C . VAL G 1 89 ? 12.117 38.348 92.168 1.00 16.74 89 VAL G C 1
ATOM 6927 O O . VAL G 1 89 ? 12.265 38.106 93.370 1.00 18.54 89 VAL G O 1
ATOM 6931 N N . VAL G 1 90 ? 11.013 38.901 91.687 1.00 16.42 90 VAL G N 1
ATOM 6932 C CA . VAL G 1 90 ? 9.915 39.197 92.578 1.00 14.02 90 VAL G CA 1
ATOM 6933 C C . VAL G 1 90 ? 8.917 38.071 92.379 1.00 13.31 90 VAL G C 1
ATOM 6934 O O . VAL G 1 90 ? 8.605 37.733 91.241 1.00 15.59 90 VAL G O 1
ATOM 6938 N N . THR G 1 91 ? 8.432 37.492 93.472 1.00 15.72 91 THR G N 1
ATOM 6939 C CA . THR G 1 91 ? 7.456 36.412 93.381 1.00 17.66 91 THR G CA 1
ATOM 6940 C C . THR G 1 91 ? 6.220 36.783 94.175 1.00 16.40 91 THR G C 1
ATOM 6941 O O . THR G 1 91 ? 6.308 37.055 95.381 1.00 15.58 91 THR G O 1
ATOM 6945 N N . THR G 1 92 ? 5.073 36.782 93.503 1.00 16.41 92 THR G N 1
ATOM 6946 C CA . THR G 1 92 ? 3.818 37.073 94.177 1.00 14.48 92 THR G CA 1
ATOM 6947 C C . THR G 1 92 ? 3.079 35.755 94.314 1.00 13.95 92 THR G C 1
ATOM 6948 O O . THR G 1 92 ? 3.073 34.929 93.383 1.00 15.34 92 THR G O 1
ATOM 6952 N N . THR G 1 93 ? 2.468 35.551 95.478 1.00 18.10 93 THR G N 1
ATOM 6953 C CA . THR G 1 93 ? 1.718 34.337 95.738 1.00 17.37 93 THR G CA 1
ATOM 6954 C C . THR G 1 93 ? 0.372 34.698 96.348 1.00 17.13 93 THR G C 1
ATOM 6955 O O . THR G 1 93 ? 0.315 35.348 97.386 1.00 16.74 93 THR G O 1
ATOM 6959 N N . GLU G 1 94 ? -0.706 34.330 95.666 1.00 14.68 94 GLU G N 1
ATOM 6960 C CA . GLU G 1 94 ? -2.052 34.552 96.207 1.00 17.90 94 GLU G CA 1
ATOM 6961 C C . GLU G 1 94 ? -2.527 33.118 96.462 1.00 14.35 94 GLU G C 1
ATOM 6962 O O . GLU G 1 94 ? -2.706 32.332 95.525 1.00 19.51 94 GLU G O 1
ATOM 6968 N N . LYS G 1 95 ? -2.751 32.793 97.730 1.00 17.89 95 LYS G N 1
ATOM 6969 C CA . LYS G 1 95 ? -3.066 31.429 98.120 1.00 20.61 95 LYS G CA 1
ATOM 6970 C C . LYS G 1 95 ? -4.492 30.981 98.347 1.00 20.99 95 LYS G C 1
ATOM 6971 O O . LYS G 1 95 ? -5.379 31.775 98.635 1.00 20.02 95 LYS G O 1
ATOM 6977 N N . ASP G 1 96 ? -4.672 29.673 98.214 1.00 23.52 96 ASP G N 1
ATOM 6978 C CA . ASP G 1 96 ? -5.951 29.017 98.467 1.00 22.89 96 ASP G CA 1
ATOM 6979 C C . ASP G 1 96 ? -7.120 29.300 97.525 1.00 27.67 96 ASP G C 1
ATOM 6980 O O . ASP G 1 96 ? -8.138 29.871 97.931 1.00 32.90 96 ASP G O 1
ATOM 6985 N N . PHE G 1 97 ? -6.969 28.867 96.274 1.00 29.74 97 PHE G N 1
ATOM 6986 C CA . PHE G 1 97 ? -8.000 28.998 95.244 1.00 32.78 97 PHE G CA 1
ATOM 6987 C C . PHE G 1 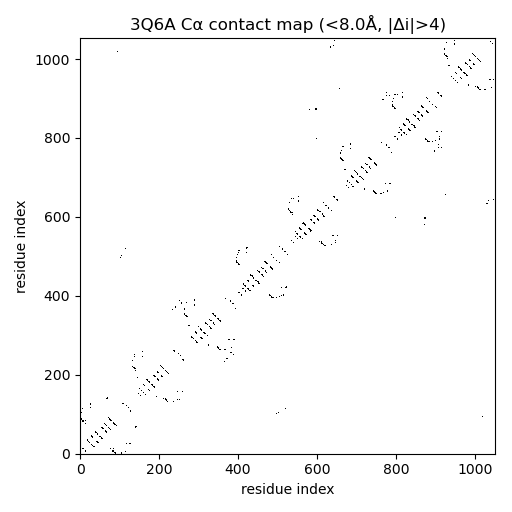97 ? -8.479 27.603 94.869 1.00 30.62 97 PHE G C 1
ATOM 6988 O O . PHE G 1 97 ? -7.704 26.640 94.892 1.00 32.06 97 PHE G O 1
ATOM 6996 N N . ASP G 1 98 ? -9.752 27.498 94.509 1.00 36.00 98 ASP G N 1
ATOM 6997 C CA . ASP G 1 98 ? -10.324 26.229 94.075 1.00 38.62 98 ASP G CA 1
ATOM 6998 C C . ASP G 1 98 ? -10.231 26.193 92.544 1.00 38.68 98 ASP G C 1
ATOM 6999 O O . ASP G 1 98 ? -10.741 27.083 91.863 1.00 49.75 98 ASP G O 1
ATOM 7004 N N . THR G 1 99 ? -9.581 25.165 92.009 1.00 41.54 99 THR G N 1
ATOM 7005 C CA . THR G 1 99 ? -9.387 25.040 90.565 1.00 42.29 99 THR G CA 1
ATOM 7006 C C . THR G 1 99 ? -10.656 24.878 89.727 1.00 41.05 99 THR G C 1
ATOM 7007 O O . THR G 1 99 ? -10.578 24.595 88.531 1.00 47.45 99 THR G O 1
ATOM 7011 N N . GLN G 1 100 ? -11.816 25.083 90.341 1.00 41.60 100 GLN G N 1
ATOM 7012 C CA . GLN G 1 100 ? -13.082 24.936 89.624 1.00 48.77 100 GLN G CA 1
ATOM 7013 C C . GLN G 1 100 ? -13.319 25.983 88.525 1.00 46.13 100 GLN G C 1
ATOM 7014 O O . GLN G 1 100 ? -13.623 25.634 87.384 1.00 47.29 100 GLN G O 1
ATOM 7016 N N . ASP G 1 101 ? -13.176 27.260 88.865 1.00 42.98 101 ASP G N 1
ATOM 7017 C CA . ASP G 1 101 ? -13.410 28.341 87.910 1.00 39.29 101 ASP G CA 1
ATOM 7018 C C . ASP G 1 101 ? -12.130 28.816 87.215 1.00 41.52 101 ASP G C 1
ATOM 7019 O O . ASP G 1 101 ? -11.442 29.708 87.709 1.00 33.44 101 ASP G O 1
ATOM 7024 N N . VAL G 1 102 ? -11.838 28.243 86.052 1.00 34.65 102 VAL G N 1
ATOM 7025 C CA . VAL G 1 102 ? -10.642 28.597 85.301 1.00 37.42 102 VAL G CA 1
ATOM 7026 C C . VAL G 1 102 ? -10.624 30.057 84.844 1.00 38.33 102 VAL G C 1
ATOM 7027 O O . VAL G 1 102 ? -9.575 30.707 84.862 1.00 34.23 102 VAL G O 1
ATOM 7031 N N . LYS G 1 103 ? -11.780 30.578 84.442 1.00 31.00 103 LYS G N 1
ATOM 7032 C CA . LYS G 1 103 ? -11.858 31.961 83.999 1.00 29.04 103 LYS G CA 1
ATOM 7033 C C . LYS G 1 103 ? -11.467 32.889 85.138 1.00 28.82 103 LYS G C 1
ATOM 7034 O O . LYS G 1 103 ? -10.846 33.929 84.906 1.00 30.79 103 LYS G O 1
ATOM 7036 N N . GLN G 1 104 ? -11.821 32.525 86.369 1.00 28.68 104 GLN G N 1
ATOM 7037 C CA . GLN G 1 104 ? -11.457 33.365 87.509 1.00 27.57 104 GLN G CA 1
ATOM 7038 C C . GLN G 1 104 ? -9.945 33.314 87.749 1.00 21.60 104 GLN G C 1
ATOM 7039 O O . GLN G 1 104 ? -9.311 34.341 88.005 1.00 27.47 104 GLN G O 1
ATOM 7045 N N . LEU G 1 105 ? -9.388 32.110 87.712 1.00 22.99 105 LEU G N 1
ATOM 7046 C CA . LEU G 1 105 ? -7.949 31.940 87.907 1.00 28.77 105 LEU G CA 1
ATOM 7047 C C . LEU G 1 105 ? -7.185 32.774 86.874 1.00 25.38 105 LEU G C 1
ATOM 7048 O O . LEU G 1 105 ? -6.173 33.398 87.189 1.00 26.77 105 LEU G O 1
ATOM 7053 N N . LEU G 1 106 ? -7.673 32.781 85.638 1.00 23.96 106 LEU G N 1
ATOM 7054 C CA . LEU G 1 106 ? -7.034 33.550 84.568 1.00 27.52 106 LEU G CA 1
ATOM 7055 C C . LEU G 1 106 ? -7.100 35.043 84.871 1.00 23.33 106 LEU G C 1
ATOM 7056 O O . LEU G 1 106 ? -6.141 35.775 84.622 1.00 26.11 106 LEU G O 1
ATOM 7061 N N . GLY G 1 107 ? -8.235 35.485 85.412 1.00 27.33 107 GLY G N 1
ATOM 7062 C CA . GLY G 1 107 ? -8.402 36.883 85.765 1.00 24.48 107 GLY G CA 1
ATOM 7063 C C . GLY G 1 107 ? -7.411 37.266 86.859 1.00 26.74 107 GLY G C 1
ATOM 7064 O O . GLY G 1 107 ? -6.740 38.290 86.773 1.00 27.38 107 GLY G O 1
ATOM 7065 N N . GLN G 1 108 ? -7.324 36.435 87.892 1.00 24.68 108 GLN G N 1
ATOM 7066 C CA . GLN G 1 108 ? -6.413 36.684 89.001 1.00 26.10 108 GLN G CA 1
ATOM 7067 C C . GLN G 1 108 ? -4.970 36.699 88.510 1.00 23.91 108 GLN G C 1
ATOM 7068 O O . GLN G 1 108 ? -4.192 37.587 88.856 1.00 28.22 108 GLN G O 1
ATOM 7074 N N . LYS G 1 109 ? -4.626 35.708 87.695 1.00 19.49 109 LYS G N 1
ATOM 7075 C CA . LYS G 1 109 ? -3.285 35.601 87.141 1.00 24.68 109 LYS G CA 1
ATOM 7076 C C . LYS G 1 109 ? -2.977 36.850 86.321 1.00 29.46 109 LYS G C 1
ATOM 7077 O O . LYS G 1 109 ? -1.882 37.390 86.386 1.00 22.03 109 LYS G O 1
ATOM 7083 N N . GLU G 1 110 ? -3.962 37.315 85.557 1.00 24.18 110 GLU G N 1
ATOM 7084 C CA . GLU G 1 110 ? -3.791 38.501 84.730 1.00 24.14 110 GLU G CA 1
ATOM 7085 C C . GLU G 1 110 ? -3.366 39.706 85.576 1.00 22.44 110 GLU G C 1
ATOM 7086 O O . GLU G 1 110 ? -2.460 40.452 85.209 1.00 28.17 110 GLU G O 1
ATOM 7092 N N . GLY G 1 111 ? -4.039 39.882 86.708 1.00 22.82 111 GLY G N 1
ATOM 7093 C CA . GLY G 1 111 ? -3.744 40.990 87.595 1.00 22.26 111 GLY G CA 1
ATOM 7094 C C . GLY G 1 111 ? -2.303 40.992 88.070 1.00 21.12 111 GLY G C 1
ATOM 7095 O O . GLY G 1 111 ? -1.630 42.015 88.003 1.00 19.94 111 GLY G O 1
ATOM 7096 N N . TRP G 1 112 ? -1.833 39.846 88.542 1.00 20.57 112 TRP G N 1
ATOM 7097 C CA . TRP G 1 112 ? -0.457 39.731 89.034 1.00 17.87 112 TRP G CA 1
ATOM 7098 C C . TRP G 1 112 ? 0.603 39.936 87.955 1.00 21.70 112 TRP G C 1
ATOM 7099 O O . TRP G 1 112 ? 1.575 40.661 88.165 1.00 16.12 112 TRP G O 1
ATOM 7110 N N . VAL G 1 113 ? 0.435 39.282 86.809 1.00 19.49 113 VAL G N 1
ATOM 7111 C CA . VAL G 1 113 ? 1.395 39.421 85.717 1.00 20.65 113 VAL G CA 1
ATOM 7112 C C . VAL G 1 113 ? 1.450 40.867 85.220 1.00 24.84 113 VAL G C 1
ATOM 7113 O O . VAL G 1 113 ? 2.517 41.399 84.901 1.00 17.60 113 VAL G O 1
ATOM 7117 N N . TYR G 1 114 ? 0.293 41.508 85.137 1.00 20.61 114 TYR G N 1
ATOM 7118 C CA . TYR G 1 114 ? 0.274 42.887 84.665 1.00 22.93 114 TYR G CA 1
ATOM 7119 C C . TYR G 1 114 ? 0.967 43.830 85.665 1.00 19.24 114 TYR G C 1
ATOM 7120 O O . TYR G 1 114 ? 1.799 44.651 85.281 1.00 26.15 114 TYR G O 1
ATOM 7137 N N . LEU G 1 116 ? 3.236 43.178 87.861 1.00 18.67 116 LEU G N 1
ATOM 7138 C CA . LEU G 1 116 ? 4.676 42.896 87.832 1.00 20.21 116 LEU G CA 1
ATOM 7139 C C . LEU G 1 116 ? 5.330 43.411 86.561 1.00 20.72 116 LEU G C 1
ATOM 7140 O O . LEU G 1 116 ? 6.497 43.799 86.564 1.00 20.15 116 LEU G O 1
ATOM 7145 N N . SER G 1 117 ? 4.570 43.418 85.472 1.00 16.06 117 SER G N 1
ATOM 7146 C CA . SER G 1 117 ? 5.072 43.937 84.205 1.00 18.82 117 SER G CA 1
ATOM 7147 C C . SER G 1 117 ? 5.230 45.458 84.319 1.00 19.83 117 SER G C 1
ATOM 7148 O O . SER G 1 117 ? 6.241 46.019 83.879 1.00 21.07 117 SER G O 1
ATOM 7151 N N . CYS G 1 118 ? 4.231 46.125 84.898 1.00 23.31 118 CYS G N 1
ATOM 7152 C CA . CYS G 1 118 ? 4.286 47.575 85.085 1.00 23.53 118 CYS G CA 1
ATOM 7153 C C . CYS G 1 118 ? 5.459 47.897 86.011 1.00 19.11 118 CYS G C 1
ATOM 7154 O O . CYS G 1 118 ? 6.124 48.922 85.867 1.00 22.07 118 CYS G O 1
ATOM 7157 N N . LEU G 1 119 ? 5.697 47.002 86.964 1.00 18.00 119 LEU G N 1
ATOM 7158 C CA . LEU G 1 119 ? 6.798 47.169 87.912 1.00 19.64 119 LEU G CA 1
ATOM 7159 C C . LEU G 1 119 ? 8.160 47.117 87.204 1.00 21.17 119 LEU G C 1
ATOM 7160 O O . LEU G 1 119 ? 9.016 47.968 87.437 1.00 21.56 119 LEU G O 1
ATOM 7165 N N . LYS G 1 120 ? 8.359 46.120 86.347 1.00 19.97 120 LYS G N 1
ATOM 7166 C CA . LYS G 1 120 ? 9.626 45.986 85.621 1.00 19.40 120 LYS G CA 1
ATOM 7167 C C . LYS G 1 120 ? 9.906 47.237 84.785 1.00 30.20 120 LYS G C 1
ATOM 7168 O O . LYS G 1 120 ? 11.023 47.763 84.771 1.00 21.95 120 LYS G O 1
ATOM 7174 N N . VAL G 1 121 ? 8.875 47.711 84.090 1.00 23.68 121 VAL G N 1
ATOM 7175 C CA . VAL G 1 121 ? 9.003 48.882 83.245 1.00 21.38 121 VAL G CA 1
ATOM 7176 C C . VAL G 1 121 ? 9.346 50.126 84.045 1.00 20.88 121 VAL G C 1
ATOM 7177 O O . VAL G 1 121 ? 10.269 50.869 83.695 1.00 24.67 121 VAL G O 1
ATOM 7181 N N . TYR G 1 122 ? 8.614 50.341 85.131 1.00 18.92 122 TYR G N 1
ATOM 7182 C CA . TYR G 1 122 ? 8.812 51.515 85.969 1.00 24.63 122 TYR G CA 1
ATOM 7183 C C . TYR G 1 122 ? 10.204 51.601 86.586 1.00 29.27 122 TYR G C 1
ATOM 7184 O O . TYR G 1 122 ? 10.807 52.679 86.621 1.00 25.52 122 TYR G O 1
ATOM 7193 N N . LEU G 1 123 ? 10.715 50.475 87.069 1.00 28.32 123 LEU G N 1
ATOM 7194 C CA . LEU G 1 123 ? 12.029 50.477 87.702 1.00 28.36 123 LEU G CA 1
ATOM 7195 C C . LEU G 1 123 ? 13.197 50.420 86.724 1.00 26.35 123 LEU G C 1
ATOM 7196 O O . LEU G 1 123 ? 14.262 50.959 87.012 1.00 26.96 123 LEU G O 1
ATOM 7201 N N . GLU G 1 124 ? 13.005 49.788 85.573 1.00 22.05 124 GLU G N 1
ATOM 7202 C CA . GLU G 1 124 ? 14.086 49.692 84.595 1.00 24.02 124 GLU G CA 1
ATOM 7203 C C . GLU G 1 124 ? 14.153 50.862 83.623 1.00 25.37 124 GLU G C 1
ATOM 7204 O O . GLU G 1 124 ? 15.203 51.112 83.034 1.00 25.78 124 GLU G O 1
ATOM 7210 N N . HIS G 1 125 ? 13.049 51.585 83.454 1.00 26.66 125 HIS G N 1
ATOM 7211 C CA . HIS G 1 125 ? 13.040 52.701 82.510 1.00 32.50 125 HIS G CA 1
ATOM 7212 C C . HIS G 1 125 ? 12.431 53.992 83.031 1.00 32.97 125 HIS G C 1
ATOM 7213 O O . HIS G 1 125 ? 12.418 55.004 82.328 1.00 37.69 125 HIS G O 1
ATOM 7220 N N . GLY G 1 126 ? 11.927 53.964 84.257 1.00 27.42 126 GLY G N 1
ATOM 7221 C CA . GLY G 1 126 ? 11.355 55.166 84.837 1.00 31.03 126 GLY G CA 1
ATOM 7222 C C . GLY G 1 126 ? 10.118 55.718 84.160 1.00 36.94 126 GLY G C 1
ATOM 7223 O O . GLY G 1 126 ? 9.818 56.904 84.298 1.00 35.41 126 GLY G O 1
ATOM 7224 N N . VAL G 1 127 ? 9.404 54.869 83.427 1.00 31.90 127 VAL G N 1
ATOM 7225 C CA . VAL G 1 127 ? 8.174 55.275 82.747 1.00 34.08 127 VAL G CA 1
ATOM 7226 C C . VAL G 1 127 ? 7.042 54.342 83.191 1.00 37.04 127 VAL G C 1
ATOM 7227 O O . VAL G 1 127 ? 7.292 53.212 83.599 1.00 28.36 127 VAL G O 1
ATOM 7231 N N . THR G 1 128 ? 5.800 54.810 83.125 1.00 39.97 128 THR G N 1
ATOM 7232 C CA . THR G 1 128 ? 4.675 53.986 83.564 1.00 34.33 128 THR G CA 1
ATOM 7233 C C . THR G 1 128 ? 3.747 53.551 82.436 1.00 36.82 128 THR G C 1
ATOM 7234 O O . THR G 1 128 ? 3.664 54.218 81.402 1.00 31.06 128 THR G O 1
ATOM 7238 N N . ILE G 1 129 ? 3.075 52.416 82.647 1.00 33.73 129 ILE G N 1
ATOM 7239 C CA . ILE G 1 129 ? 2.120 51.829 81.692 1.00 37.34 129 ILE G CA 1
ATOM 7240 C C . ILE G 1 129 ? 1.021 51.141 82.504 1.00 38.06 129 ILE G C 1
ATOM 7241 O O . ILE G 1 129 ? 0.428 50.164 82.050 1.00 37.01 129 ILE G O 1
ATOM 7246 N N . ARG G 1 130 ? 0.736 51.686 83.683 1.00 40.56 130 ARG G N 1
ATOM 7247 C CA . ARG G 1 130 ? -0.199 51.092 84.639 1.00 45.92 130 ARG G CA 1
ATOM 7248 C C . ARG G 1 130 ? -1.416 51.710 83.954 1.00 48.84 130 ARG G C 1
ATOM 7249 O O . ARG G 1 130 ? -1.238 52.465 82.991 1.00 54.45 130 ARG G O 1
ATOM 7257 N N . ALA G 1 131 ? -2.633 51.435 84.400 1.00 43.94 131 ALA G N 1
ATOM 7258 C CA . ALA G 1 131 ? -3.776 52.023 83.704 1.00 50.11 131 ALA G CA 1
ATOM 7259 C C . ALA G 1 131 ? -4.425 51.341 82.512 1.00 46.96 131 ALA G C 1
ATOM 7260 O O . ALA G 1 131 ? -5.518 51.721 82.085 1.00 44.86 131 ALA G O 1
ATOM 7262 N N . ALA G 1 132 ? -3.749 50.322 81.992 1.00 44.90 132 ALA G N 1
ATOM 7263 C CA . ALA G 1 132 ? -4.236 49.587 80.836 1.00 47.34 132 ALA G CA 1
ATOM 7264 C C . ALA G 1 132 ? -5.092 48.382 81.212 1.00 44.77 132 ALA G C 1
ATOM 7265 O O . ALA G 1 132 ? -5.751 48.379 82.250 1.00 49.33 132 ALA G O 1
ATOM 7267 N N . ILE G 1 133 ? -5.047 47.357 80.368 1.00 45.70 133 ILE G N 1
ATOM 7268 C CA . ILE G 1 133 ? -5.834 46.135 80.525 1.00 46.42 133 ILE G CA 1
ATOM 7269 C C . ILE G 1 133 ? -7.272 46.403 80.977 1.00 45.50 133 ILE G C 1
ATOM 7270 O O . ILE G 1 133 ? -7.536 47.009 82.022 1.00 41.56 133 ILE G O 1
ATOM 7275 N N . LEU G 1 134 ? -8.198 45.953 80.141 1.00 48.57 134 LEU G N 1
ATOM 7276 C CA . LEU G 1 134 ? -9.620 46.119 80.379 1.00 46.54 134 LEU G CA 1
ATOM 7277 C C . LEU G 1 134 ? -10.211 44.831 80.942 1.00 43.36 134 LEU G C 1
ATOM 7278 O O . LEU G 1 134 ? -10.852 44.895 82.016 1.00 46.62 134 LEU G O 1
ATOM 7291 N N . ASP H 1 2 ? 21.547 50.018 117.271 1.00 53.48 2 ASP H N 1
ATOM 7292 C CA . ASP H 1 2 ? 22.148 49.064 118.194 1.00 51.90 2 ASP H CA 1
ATOM 7293 C C . ASP H 1 2 ? 22.776 47.935 117.378 1.00 50.11 2 ASP H C 1
ATOM 7294 O O . ASP H 1 2 ? 22.069 47.110 116.800 1.00 54.26 2 ASP H O 1
ATOM 7299 N N . ILE H 1 3 ? 24.104 47.908 117.326 1.00 47.96 3 ILE H N 1
ATOM 7300 C CA . ILE H 1 3 ? 24.813 46.881 116.570 1.00 40.37 3 ILE H CA 1
ATOM 7301 C C . ILE H 1 3 ? 24.683 45.524 117.256 1.00 34.70 3 ILE H C 1
ATOM 7302 O O . ILE H 1 3 ? 25.292 45.292 118.295 1.00 36.00 3 ILE H O 1
ATOM 7307 N N . ILE H 1 4 ? 23.900 44.627 116.672 1.00 35.79 4 ILE H N 1
ATOM 7308 C CA . ILE H 1 4 ? 23.729 43.296 117.244 1.00 39.08 4 ILE H CA 1
ATOM 7309 C C . ILE H 1 4 ? 24.365 42.239 116.347 1.00 35.21 4 ILE H C 1
ATOM 7310 O O . ILE H 1 4 ? 24.153 42.233 115.134 1.00 37.15 4 ILE H O 1
ATOM 7315 N N . THR H 1 5 ? 25.149 41.352 116.949 1.00 27.94 5 THR H N 1
ATOM 7316 C CA . THR H 1 5 ? 25.802 40.281 116.207 1.00 30.31 5 THR H CA 1
ATOM 7317 C C . THR H 1 5 ? 25.669 38.978 116.983 1.00 28.92 5 THR H C 1
ATOM 7318 O O . THR H 1 5 ? 25.877 38.947 118.192 1.00 30.72 5 THR H O 1
ATOM 7322 N N . LYS H 1 6 ? 25.319 37.904 116.285 1.00 33.63 6 LYS H N 1
ATOM 7323 C CA . LYS H 1 6 ? 25.157 36.610 116.930 1.00 41.43 6 LYS H CA 1
ATOM 7324 C C . LYS H 1 6 ? 26.005 35.548 116.256 1.00 38.24 6 LYS H C 1
ATOM 7325 O O . LYS H 1 6 ? 25.977 35.400 115.032 1.00 36.76 6 LYS H O 1
ATOM 7339 N N . GLN H 1 8 ? 27.301 31.348 116.508 1.00 35.19 8 GLN H N 1
ATOM 7340 C CA . GLN H 1 8 ? 27.163 30.029 117.108 1.00 39.09 8 GLN H CA 1
ATOM 7341 C C . GLN H 1 8 ? 28.561 29.494 117.399 1.00 43.84 8 GLN H C 1
ATOM 7342 O O . GLN H 1 8 ? 29.419 29.468 116.516 1.00 37.02 8 GLN H O 1
ATOM 7348 N N . VAL H 1 9 ? 28.796 29.097 118.644 1.00 36.02 9 VAL H N 1
ATOM 7349 C CA . VAL H 1 9 ? 30.080 28.533 119.038 1.00 36.99 9 VAL H CA 1
ATOM 7350 C C . VAL H 1 9 ? 29.750 27.142 119.573 1.00 42.36 9 VAL H C 1
ATOM 7351 O O . VAL H 1 9 ? 28.810 26.979 120.354 1.00 44.35 9 VAL H O 1
ATOM 7355 N N . ASP H 1 10 ? 30.511 26.138 119.155 1.00 40.80 10 ASP H N 1
ATOM 7356 C CA . ASP H 1 10 ? 30.226 24.776 119.578 1.00 48.75 10 ASP H CA 1
ATOM 7357 C C . ASP H 1 10 ? 30.935 24.287 120.834 1.00 45.25 10 ASP H C 1
ATOM 7358 O O . ASP H 1 10 ? 31.693 23.322 120.796 1.00 53.93 10 ASP H O 1
ATOM 7363 N N . VAL H 1 11 ? 30.672 24.959 121.948 1.00 47.15 11 VAL H N 1
ATOM 7364 C CA . VAL H 1 11 ? 31.249 24.591 123.233 1.00 46.99 11 VAL H CA 1
ATOM 7365 C C . VAL H 1 11 ? 30.260 24.976 124.326 1.00 52.72 11 VAL H C 1
ATOM 7366 O O . VAL H 1 11 ? 29.401 25.836 124.118 1.00 49.90 11 VAL H O 1
ATOM 7370 N N . PRO H 1 12 ? 30.360 24.335 125.502 1.00 52.62 12 PRO H N 1
ATOM 7371 C CA . PRO H 1 12 ? 29.455 24.642 126.609 1.00 53.18 12 PRO H CA 1
ATOM 7372 C C . PRO H 1 12 ? 29.419 26.134 126.929 1.00 52.43 12 PRO H C 1
ATOM 7373 O O . PRO H 1 12 ? 30.442 26.819 126.889 1.00 52.96 12 PRO H O 1
ATOM 7377 N N . ARG H 1 13 ? 28.225 26.621 127.245 1.00 54.74 13 ARG H N 1
ATOM 7378 C CA . ARG H 1 13 ? 28.004 28.025 127.572 1.00 53.33 13 ARG H CA 1
ATOM 7379 C C . ARG H 1 13 ? 28.913 28.537 128.692 1.00 51.38 13 ARG H C 1
ATOM 7380 O O . ARG H 1 13 ? 29.300 29.705 128.695 1.00 47.43 13 ARG H O 1
ATOM 7388 N N . GLU H 1 14 ? 29.246 27.668 129.643 1.00 54.32 14 GLU H N 1
ATOM 7389 C CA . GLU H 1 14 ? 30.119 28.045 130.754 1.00 56.61 14 GLU H CA 1
ATOM 7390 C C . GLU H 1 14 ? 31.517 28.332 130.214 1.00 54.65 14 GLU H C 1
ATOM 7391 O O . GLU H 1 14 ? 32.240 29.187 130.736 1.00 56.09 14 GLU H O 1
ATOM 7397 N N . THR H 1 15 ? 31.896 27.597 129.174 1.00 52.84 15 THR H N 1
ATOM 7398 C CA . THR H 1 15 ? 33.208 27.755 128.563 1.00 51.99 15 THR H CA 1
ATOM 7399 C C . THR H 1 15 ? 33.329 29.118 127.894 1.00 45.61 15 THR H C 1
ATOM 7400 O O . THR H 1 15 ? 34.321 29.830 128.074 1.00 41.77 15 THR H O 1
ATOM 7404 N N . VAL H 1 16 ? 32.310 29.480 127.123 1.00 47.27 16 VAL H N 1
ATOM 7405 C CA . VAL H 1 16 ? 32.305 30.760 126.430 1.00 43.45 16 VAL H CA 1
ATOM 7406 C C . VAL H 1 16 ? 32.353 31.903 127.430 1.00 45.25 16 VAL H C 1
ATOM 7407 O O . VAL H 1 16 ? 33.101 32.857 127.247 1.00 46.23 16 VAL H O 1
ATOM 7411 N N . PHE H 1 17 ? 31.566 31.797 128.498 1.00 48.95 17 PHE H N 1
ATOM 7412 C CA . PHE H 1 17 ? 31.538 32.835 129.527 1.00 47.71 17 PHE H CA 1
ATOM 7413 C C . PHE H 1 17 ? 32.910 33.014 130.175 1.00 42.69 17 PHE H C 1
ATOM 7414 O O . PHE H 1 17 ? 33.381 34.135 130.352 1.00 39.17 17 PHE H O 1
ATOM 7422 N N . GLU H 1 18 ? 33.548 31.905 130.533 1.00 48.24 18 GLU H N 1
ATOM 7423 C CA . GLU H 1 18 ? 34.866 31.952 131.160 1.00 50.91 18 GLU H CA 1
ATOM 7424 C C . GLU H 1 18 ? 35.886 32.610 130.232 1.00 49.58 18 GLU H C 1
ATOM 7425 O O . GLU H 1 18 ? 36.828 33.264 130.684 1.00 49.84 18 GLU H O 1
ATOM 7431 N N . ALA H 1 19 ? 35.680 32.436 128.932 1.00 46.31 19 ALA H N 1
ATOM 7432 C CA . ALA H 1 19 ? 36.575 32.992 127.932 1.00 47.66 19 ALA H CA 1
ATOM 7433 C C . ALA H 1 19 ? 36.793 34.486 128.132 1.00 46.40 19 ALA H C 1
ATOM 7434 O O . ALA H 1 19 ? 37.907 34.983 127.958 1.00 41.06 19 ALA H O 1
ATOM 7436 N N . PHE H 1 20 ? 35.733 35.196 128.508 1.00 45.00 20 PHE H N 1
ATOM 7437 C CA . PHE H 1 20 ? 35.818 36.639 128.726 1.00 47.01 20 PHE H CA 1
ATOM 7438 C C . PHE H 1 20 ? 36.289 37.046 130.128 1.00 50.75 20 PHE H C 1
ATOM 7439 O O . PHE H 1 20 ? 37.183 37.884 130.264 1.00 50.33 20 PHE H O 1
ATOM 7447 N N . VAL H 1 21 ? 35.688 36.459 131.164 1.00 52.06 21 VAL H N 1
ATOM 7448 C CA . VAL H 1 21 ? 36.037 36.789 132.552 1.00 52.25 21 VAL H CA 1
ATOM 7449 C C . VAL H 1 21 ? 37.411 36.318 133.040 1.00 55.06 21 VAL H C 1
ATOM 7450 O O . VAL H 1 21 ? 38.148 37.090 133.656 1.00 58.15 21 VAL H O 1
ATOM 7454 N N . ASP H 1 22 ? 37.750 35.056 132.785 1.00 56.37 22 ASP H N 1
ATOM 7455 C CA . ASP H 1 22 ? 39.044 34.517 133.203 1.00 55.72 22 ASP H CA 1
ATOM 7456 C C . ASP H 1 22 ? 40.159 35.298 132.496 1.00 56.71 22 ASP H C 1
ATOM 7457 O O . ASP H 1 22 ? 40.295 35.229 131.273 1.00 56.28 22 ASP H O 1
ATOM 7462 N N . PRO H 1 23 ? 40.973 36.049 133.259 1.00 56.58 23 PRO H N 1
ATOM 7463 C CA . PRO H 1 23 ? 42.073 36.844 132.697 1.00 55.32 23 PRO H CA 1
ATOM 7464 C C . PRO H 1 23 ? 43.074 36.055 131.849 1.00 59.65 23 PRO H C 1
ATOM 7465 O O . PRO H 1 23 ? 43.801 36.635 131.040 1.00 61.04 23 PRO H O 1
ATOM 7469 N N . GLU H 1 24 ? 43.108 34.737 132.032 1.00 60.26 24 GLU H N 1
ATOM 7470 C CA . GLU H 1 24 ? 44.042 33.918 131.279 1.00 56.55 24 GLU H CA 1
ATOM 7471 C C . GLU H 1 24 ? 43.459 33.252 130.050 1.00 54.78 24 GLU H C 1
ATOM 7472 O O . GLU H 1 24 ? 44.085 32.371 129.460 1.00 52.09 24 GLU H O 1
ATOM 7473 N N . LYS H 1 25 ? 42.261 33.664 129.656 1.00 51.17 25 LYS H N 1
ATOM 7474 C CA . LYS H 1 25 ? 41.618 33.081 128.487 1.00 50.62 25 LYS H CA 1
ATOM 7475 C C . LYS H 1 25 ? 41.297 34.122 127.426 1.00 51.84 25 LYS H C 1
ATOM 7476 O O . LYS H 1 25 ? 41.396 33.850 126.229 1.00 52.33 25 LYS H O 1
ATOM 7482 N N . ILE H 1 26 ? 40.913 35.315 127.865 1.00 52.10 26 ILE H N 1
ATOM 7483 C CA . ILE H 1 26 ? 40.563 36.378 126.932 1.00 49.57 26 ILE H CA 1
ATOM 7484 C C . ILE H 1 26 ? 41.684 36.660 125.936 1.00 49.26 26 ILE H C 1
ATOM 7485 O O . ILE H 1 26 ? 41.428 37.088 124.811 1.00 38.92 26 ILE H O 1
ATOM 7490 N N . GLY H 1 27 ? 42.922 36.416 126.354 1.00 46.41 27 GLY H N 1
ATOM 7491 C CA . GLY H 1 27 ? 44.057 36.657 125.482 1.00 40.40 27 GLY H CA 1
ATOM 7492 C C . GLY H 1 27 ? 44.028 35.812 124.224 1.00 44.39 27 GLY H C 1
ATOM 7493 O O . GLY H 1 27 ? 44.757 36.081 123.269 1.00 48.43 27 GLY H O 1
ATOM 7494 N N . GLY H 1 28 ? 43.182 34.789 124.213 1.00 39.17 28 GLY H N 1
ATOM 7495 C CA . GLY H 1 28 ? 43.101 33.930 123.050 1.00 39.74 28 GLY H CA 1
ATOM 7496 C C . GLY H 1 28 ? 42.268 34.485 121.911 1.00 44.04 28 GLY H C 1
ATOM 7497 O O . GLY H 1 28 ? 42.279 33.933 120.809 1.00 42.90 28 GLY H O 1
ATOM 7498 N N . PHE H 1 29 ? 41.557 35.582 122.148 1.00 36.57 29 PHE H N 1
ATOM 7499 C CA . PHE H 1 29 ? 40.716 36.137 121.098 1.00 38.67 29 PHE H CA 1
ATOM 7500 C C . PHE H 1 29 ? 40.483 37.643 121.181 1.00 32.92 29 PHE H C 1
ATOM 7501 O O . PHE H 1 29 ? 39.886 38.228 120.282 1.00 41.28 29 PHE H O 1
ATOM 7509 N N . TRP H 1 30 ? 40.951 38.278 122.246 1.00 40.60 30 TRP H N 1
ATOM 7510 C CA . TRP H 1 30 ? 40.739 39.712 122.383 1.00 42.74 30 TRP H CA 1
ATOM 7511 C C . TRP H 1 30 ? 41.898 40.379 123.115 1.00 44.69 30 TRP H C 1
ATOM 7512 O O . TRP H 1 30 ? 43.057 40.242 122.716 1.00 48.31 30 TRP H O 1
ATOM 7523 N N . PHE H 1 31 ? 41.583 41.111 124.178 1.00 44.23 31 PHE H N 1
ATOM 7524 C CA . PHE H 1 31 ? 42.603 41.789 124.967 1.00 45.23 31 PHE H CA 1
ATOM 7525 C C . PHE H 1 31 ? 43.613 40.788 125.526 1.00 41.91 31 PHE H C 1
ATOM 7526 O O . PHE H 1 31 ? 43.263 39.645 125.820 1.00 45.08 31 PHE H O 1
ATOM 7534 N N . SER H 1 32 ? 44.864 41.223 125.659 1.00 47.18 32 SER H N 1
ATOM 7535 C CA . SER H 1 32 ? 45.938 40.376 126.179 1.00 50.82 32 SER H CA 1
ATOM 7536 C C . SER H 1 32 ? 45.580 39.744 127.518 1.00 54.94 32 SER H C 1
ATOM 7537 O O . SER H 1 32 ? 45.702 38.529 127.692 1.00 56.20 32 SER H O 1
ATOM 7540 N N . SER H 1 33 ? 45.141 40.572 128.463 1.00 54.73 33 SER H N 1
ATOM 7541 C CA . SER H 1 33 ? 44.782 40.085 129.791 1.00 55.31 33 SER H CA 1
ATOM 7542 C C . SER H 1 33 ? 43.864 41.049 130.541 1.00 56.34 33 SER H C 1
ATOM 7543 O O . SER H 1 33 ? 43.474 42.094 130.017 1.00 52.13 33 SER H O 1
ATOM 7546 N N . SER H 1 34 ? 43.532 40.684 131.777 1.00 56.10 34 SER H N 1
ATOM 7547 C CA . SER H 1 34 ? 42.674 41.502 132.629 1.00 56.85 34 SER H CA 1
ATOM 7548 C C . SER H 1 34 ? 43.309 41.628 134.012 1.00 58.97 34 SER H C 1
ATOM 7549 O O . SER H 1 34 ? 43.782 40.638 134.577 1.00 61.49 34 SER H O 1
ATOM 7552 N N . SER H 1 35 ? 43.318 42.842 134.555 1.00 59.68 35 SER H N 1
ATOM 7553 C CA . SER H 1 35 ? 43.882 43.083 135.880 1.00 60.61 35 SER H CA 1
ATOM 7554 C C . SER H 1 35 ? 43.314 42.080 136.886 1.00 59.73 35 SER H C 1
ATOM 7555 O O . SER H 1 35 ? 44.011 41.641 137.800 1.00 66.12 35 SER H O 1
ATOM 7558 N N . GLU H 1 36 ? 42.046 41.720 136.708 1.00 57.61 36 GLU H N 1
ATOM 7559 C CA . GLU H 1 36 ? 41.406 40.768 137.599 1.00 55.60 36 GLU H CA 1
ATOM 7560 C C . GLU H 1 36 ? 40.227 40.122 136.904 1.00 55.51 36 GLU H C 1
ATOM 7561 O O . GLU H 1 36 ? 39.894 40.497 135.781 1.00 54.85 36 GLU H O 1
ATOM 7562 N N . ARG H 1 37 ? 39.593 39.150 137.552 1.00 57.64 37 ARG H N 1
ATOM 7563 C CA . ARG H 1 37 ? 38.446 38.488 136.944 1.00 52.73 37 ARG H CA 1
ATOM 7564 C C . ARG H 1 37 ? 37.304 39.477 136.768 1.00 59.63 37 ARG H C 1
ATOM 7565 O O . ARG H 1 37 ? 37.059 40.322 137.629 1.00 61.98 37 ARG H O 1
ATOM 7573 N N . TRP H 1 38 ? 36.609 39.367 135.642 1.00 56.98 38 TRP H N 1
ATOM 7574 C CA . TRP H 1 38 ? 35.490 40.246 135.345 1.00 58.46 38 TRP H CA 1
ATOM 7575 C C . TRP H 1 38 ? 34.339 39.999 136.309 1.00 58.04 38 TRP H C 1
ATOM 7576 O O . TRP H 1 38 ? 33.542 39.077 136.124 1.00 59.00 38 TRP H O 1
ATOM 7587 N N . GLU H 1 39 ? 34.262 40.829 137.342 1.00 59.75 39 GLU H N 1
ATOM 7588 C CA . GLU H 1 39 ? 33.213 40.704 138.343 1.00 59.27 39 GLU H CA 1
ATOM 7589 C C . GLU H 1 39 ? 32.388 41.977 138.423 1.00 58.87 39 GLU H C 1
ATOM 7590 O O . GLU H 1 39 ? 32.919 43.084 138.309 1.00 60.94 39 GLU H O 1
ATOM 7596 N N . GLN H 1 40 ? 31.086 41.811 138.623 1.00 56.34 40 GLN H N 1
ATOM 7597 C CA . GLN H 1 40 ? 30.171 42.940 138.707 1.00 57.29 40 GLN H CA 1
ATOM 7598 C C . GLN H 1 40 ? 30.656 44.015 139.667 1.00 58.20 40 GLN H C 1
ATOM 7599 O O . GLN H 1 40 ? 31.133 43.718 140.761 1.00 62.79 40 GLN H O 1
ATOM 7605 N N . GLY H 1 41 ? 30.529 45.268 139.242 1.00 59.73 41 GLY H N 1
ATOM 7606 C CA . GLY H 1 41 ? 30.942 46.383 140.068 1.00 56.80 41 GLY H CA 1
ATOM 7607 C C . GLY H 1 41 ? 32.436 46.621 140.083 1.00 59.36 41 GLY H C 1
ATOM 7608 O O . GLY H 1 41 ? 32.902 47.623 140.627 1.00 60.66 41 GLY H O 1
ATOM 7609 N N . LYS H 1 42 ? 33.195 45.704 139.496 1.00 56.44 42 LYS H N 1
ATOM 7610 C CA . LYS H 1 42 ? 34.635 45.869 139.471 1.00 61.29 42 LYS H CA 1
ATOM 7611 C C . LYS H 1 42 ? 35.101 46.689 138.283 1.00 59.53 42 LYS H C 1
ATOM 7612 O O . LYS H 1 42 ? 34.331 46.953 137.358 1.00 59.69 42 LYS H O 1
ATOM 7613 N N . THR H 1 43 ? 36.364 47.099 138.311 1.00 59.85 43 THR H N 1
ATOM 7614 C CA . THR H 1 43 ? 36.935 47.881 137.221 1.00 60.26 43 THR H CA 1
ATOM 7615 C C . THR H 1 43 ? 38.183 47.186 136.696 1.00 61.55 43 THR H C 1
ATOM 7616 O O . THR H 1 43 ? 39.280 47.379 137.223 1.00 65.44 43 THR H O 1
ATOM 7620 N N . ILE H 1 44 ? 38.011 46.373 135.659 1.00 57.48 44 ILE H N 1
ATOM 7621 C CA . ILE H 1 44 ? 39.141 45.662 135.096 1.00 55.87 44 ILE H CA 1
ATOM 7622 C C . ILE H 1 44 ? 39.973 46.529 134.178 1.00 56.68 44 ILE H C 1
ATOM 7623 O O . ILE H 1 44 ? 39.439 47.353 133.440 1.00 55.02 44 ILE H O 1
ATOM 7624 N N . THR H 1 45 ? 41.288 46.352 134.233 1.00 57.39 45 THR H N 1
ATOM 7625 C CA . THR H 1 45 ? 42.200 47.106 133.381 1.00 58.89 45 THR H CA 1
ATOM 7626 C C . THR H 1 45 ? 42.720 46.171 132.300 1.00 60.39 45 THR H C 1
ATOM 7627 O O . THR H 1 45 ? 43.687 45.436 132.508 1.00 64.64 45 THR H O 1
ATOM 7631 N N . LEU H 1 46 ? 42.064 46.207 131.146 1.00 59.64 46 LEU H N 1
ATOM 7632 C CA . LEU H 1 46 ? 42.423 45.358 130.021 1.00 57.26 46 LEU H CA 1
ATOM 7633 C C . LEU H 1 46 ? 43.668 45.847 129.289 1.00 57.56 46 LEU H C 1
ATOM 7634 O O . LEU H 1 46 ? 43.771 47.019 128.922 1.00 57.60 46 LEU H O 1
ATOM 7639 N N . ARG H 1 47 ? 44.612 44.934 129.085 1.00 55.77 47 ARG H N 1
ATOM 7640 C CA . ARG H 1 47 ? 45.861 45.244 128.404 1.00 57.89 47 ARG H CA 1
ATOM 7641 C C . ARG H 1 47 ? 45.847 44.762 126.955 1.00 56.17 47 ARG H C 1
ATOM 7642 O O . ARG H 1 47 ? 45.170 43.794 126.611 1.00 53.71 47 ARG H O 1
ATOM 7650 N N . TYR H 1 48 ? 46.605 45.448 126.111 1.00 53.70 48 TYR H N 1
ATOM 7651 C CA . TYR H 1 48 ? 46.711 45.082 124.709 1.00 55.95 48 TYR H CA 1
ATOM 7652 C C . TYR H 1 48 ? 48.182 45.208 124.335 1.00 60.81 48 TYR H C 1
ATOM 7653 O O . TYR H 1 48 ? 48.609 46.212 123.761 1.00 62.89 48 TYR H O 1
ATOM 7662 N N . GLU H 1 49 ? 48.952 44.179 124.674 1.00 60.87 49 GLU H N 1
ATOM 7663 C CA . GLU H 1 49 ? 50.383 44.166 124.407 1.00 62.05 49 GLU H CA 1
ATOM 7664 C C . GLU H 1 49 ? 50.764 44.465 122.963 1.00 58.89 49 GLU H C 1
ATOM 7665 O O . GLU H 1 49 ? 51.827 45.028 122.712 1.00 60.37 49 GLU H O 1
ATOM 7671 N N . GLU H 1 50 ? 49.909 44.095 122.015 1.00 59.60 50 GLU H N 1
ATOM 7672 C CA . GLU H 1 50 ? 50.206 44.352 120.610 1.00 60.94 50 GLU H CA 1
ATOM 7673 C C . GLU H 1 50 ? 50.525 45.828 120.379 1.00 62.43 50 GLU H C 1
ATOM 7674 O O . GLU H 1 50 ? 51.453 46.162 119.640 1.00 61.67 50 GLU H O 1
ATOM 7680 N N . TYR H 1 51 ? 49.750 46.706 121.009 1.00 62.10 51 TYR H N 1
ATOM 7681 C CA . TYR H 1 51 ? 49.967 48.142 120.874 1.00 62.10 51 TYR H CA 1
ATOM 7682 C C . TYR H 1 51 ? 50.530 48.704 122.175 1.00 61.90 51 TYR H C 1
ATOM 7683 O O . TYR H 1 51 ? 50.828 49.897 122.268 1.00 59.88 51 TYR H O 1
ATOM 7692 N N . ASP H 1 52 ? 50.668 47.834 123.174 1.00 63.90 52 ASP H N 1
ATOM 7693 C CA . ASP H 1 52 ? 51.190 48.245 124.467 1.00 61.56 52 ASP H CA 1
ATOM 7694 C C . ASP H 1 52 ? 50.344 49.322 125.120 1.00 62.68 52 ASP H C 1
ATOM 7695 O O . ASP H 1 52 ? 50.869 50.218 125.786 1.00 62.42 52 ASP H O 1
ATOM 7696 N N . ALA H 1 53 ? 49.030 49.232 124.934 1.00 61.28 53 ALA H N 1
ATOM 7697 C CA . ALA H 1 53 ? 48.108 50.210 125.498 1.00 61.47 53 ALA H CA 1
ATOM 7698 C C . ALA H 1 53 ? 47.137 49.573 126.489 1.00 60.20 53 ALA H C 1
ATOM 7699 O O . ALA H 1 53 ? 46.852 48.375 126.418 1.00 60.99 53 ALA H O 1
ATOM 7701 N N . GLU H 1 54 ? 46.637 50.387 127.415 1.00 62.39 54 GLU H N 1
ATOM 7702 C CA . GLU H 1 54 ? 45.701 49.925 128.434 1.00 59.84 54 GLU H CA 1
ATOM 7703 C C . GLU H 1 54 ? 44.409 50.730 128.386 1.00 56.77 54 GLU H C 1
ATOM 7704 O O . GLU H 1 54 ? 44.413 51.910 128.039 1.00 56.58 54 GLU H O 1
ATOM 7706 N N . LEU H 1 55 ? 43.307 50.074 128.732 1.00 57.70 55 LEU H N 1
ATOM 7707 C CA . LEU H 1 55 ? 42.008 50.722 128.745 1.00 54.95 55 LEU H CA 1
ATOM 7708 C C . LEU H 1 55 ? 41.210 50.197 129.924 1.00 54.01 55 LEU H C 1
ATOM 7709 O O . LEU H 1 55 ? 41.455 49.082 130.389 1.00 54.42 55 LEU H O 1
ATOM 7710 N N . ASN H 1 56 ? 40.258 50.986 130.412 1.00 53.52 56 ASN H N 1
ATOM 7711 C CA . ASN H 1 56 ? 39.448 50.576 131.553 1.00 50.25 56 ASN H CA 1
ATOM 7712 C C . ASN H 1 56 ? 37.958 50.542 131.244 1.00 53.50 56 ASN H C 1
ATOM 7713 O O . ASN H 1 56 ? 37.445 51.371 130.492 1.00 55.33 56 ASN H O 1
ATOM 7718 N N . ILE H 1 57 ? 37.269 49.572 131.831 1.00 51.98 57 ILE H N 1
ATOM 7719 C CA . ILE H 1 57 ? 35.835 49.421 131.640 1.00 54.41 57 ILE H CA 1
ATOM 7720 C C . ILE H 1 57 ? 35.199 48.992 132.950 1.00 55.75 57 ILE H C 1
ATOM 7721 O O . ILE H 1 57 ? 35.614 48.006 133.565 1.00 56.74 57 ILE H O 1
ATOM 7726 N N . ASN H 1 58 ? 34.195 49.740 133.385 1.00 59.29 58 ASN H N 1
ATOM 7727 C CA . ASN H 1 58 ? 33.515 49.412 134.624 1.00 54.38 58 ASN H CA 1
ATOM 7728 C C . ASN H 1 58 ? 32.429 48.389 134.346 1.00 56.27 58 ASN H C 1
ATOM 7729 O O . ASN H 1 58 ? 31.486 48.650 133.593 1.00 54.22 58 ASN H O 1
ATOM 7734 N N . ILE H 1 59 ? 32.579 47.213 134.942 1.00 52.71 59 ILE H N 1
ATOM 7735 C CA . ILE H 1 59 ? 31.604 46.147 134.769 1.00 56.16 59 ILE H CA 1
ATOM 7736 C C . ILE H 1 59 ? 30.363 46.525 135.575 1.00 59.96 59 ILE H C 1
ATOM 7737 O O . ILE H 1 59 ? 30.466 46.872 136.756 1.00 64.91 59 ILE H O 1
ATOM 7742 N N . GLU H 1 60 ? 29.196 46.469 134.939 1.00 57.96 60 GLU H N 1
ATOM 7743 C CA . GLU H 1 60 ? 27.951 46.818 135.613 1.00 55.69 60 GLU H CA 1
ATOM 7744 C C . GLU H 1 60 ? 27.229 45.598 136.141 1.00 57.68 60 GLU H C 1
ATOM 7745 O O . GLU H 1 60 ? 27.027 45.457 137.345 1.00 62.00 60 GLU H O 1
ATOM 7751 N N . ARG H 1 61 ? 26.825 44.725 135.226 1.00 53.93 61 ARG H N 1
ATOM 7752 C CA . ARG H 1 61 ? 26.106 43.513 135.586 1.00 55.11 61 ARG H CA 1
ATOM 7753 C C . ARG H 1 61 ? 26.888 42.290 135.130 1.00 57.01 61 ARG H C 1
ATOM 7754 O O . ARG H 1 61 ? 27.631 42.347 134.146 1.00 57.37 61 ARG H O 1
ATOM 7762 N N . VAL H 1 62 ? 26.723 41.188 135.853 1.00 56.10 62 VAL H N 1
ATOM 7763 C CA . VAL H 1 62 ? 27.404 39.946 135.523 1.00 55.64 62 VAL H CA 1
ATOM 7764 C C . VAL H 1 62 ? 26.542 38.759 135.918 1.00 58.77 62 VAL H C 1
ATOM 7765 O O . VAL H 1 62 ? 26.550 38.336 137.073 1.00 64.79 62 VAL H O 1
ATOM 7769 N N . GLU H 1 63 ? 25.788 38.234 134.960 1.00 59.87 63 GLU H N 1
ATOM 7770 C CA . GLU H 1 63 ? 24.936 37.077 135.202 1.00 58.66 63 GLU H CA 1
ATOM 7771 C C . GLU H 1 63 ? 25.665 35.827 134.719 1.00 59.70 63 GLU H C 1
ATOM 7772 O O . GLU H 1 63 ? 25.722 35.561 133.518 1.00 61.35 63 GLU H O 1
ATOM 7778 N N . ASP H 1 64 ? 26.216 35.067 135.663 1.00 56.84 64 ASP H N 1
ATOM 7779 C CA . ASP H 1 64 ? 26.963 33.850 135.360 1.00 53.43 64 ASP H CA 1
ATOM 7780 C C . ASP H 1 64 ? 26.446 33.058 134.164 1.00 56.59 64 ASP H C 1
ATOM 7781 O O . ASP H 1 64 ? 25.289 32.629 134.137 1.00 54.59 64 ASP H O 1
ATOM 7786 N N . ASN H 1 65 ? 27.318 32.877 133.173 1.00 52.63 65 ASN H N 1
ATOM 7787 C CA . ASN H 1 65 ? 26.988 32.117 131.971 1.00 53.32 65 ASN H CA 1
ATOM 7788 C C . ASN H 1 65 ? 25.745 32.635 131.254 1.00 51.48 65 ASN H C 1
ATOM 7789 O O . ASN H 1 65 ? 25.081 31.883 130.540 1.00 51.08 65 ASN H O 1
ATOM 7794 N N . GLN H 1 66 ? 25.420 33.911 131.432 1.00 52.22 66 GLN H N 1
ATOM 7795 C CA . GLN H 1 66 ? 24.231 34.443 130.783 1.00 52.65 66 GLN H CA 1
ATOM 7796 C C . GLN H 1 66 ? 24.367 35.855 130.235 1.00 52.90 66 GLN H C 1
ATOM 7797 O O . GLN H 1 66 ? 24.104 36.095 129.056 1.00 51.17 66 GLN H O 1
ATOM 7803 N N . LEU H 1 67 ? 24.774 36.791 131.083 1.00 52.36 67 LEU H N 1
ATOM 7804 C CA . LEU H 1 67 ? 24.900 38.173 130.647 1.00 48.57 67 LEU H CA 1
ATOM 7805 C C . LEU H 1 67 ? 26.082 38.899 131.265 1.00 49.70 67 LEU H C 1
ATOM 7806 O O . LEU H 1 67 ? 26.694 38.432 132.223 1.00 52.13 67 LEU H O 1
ATOM 7811 N N . ILE H 1 68 ? 26.394 40.054 130.693 1.00 48.51 68 ILE H N 1
ATOM 7812 C CA . ILE H 1 68 ? 27.489 40.882 131.156 1.00 54.21 68 ILE H CA 1
ATOM 7813 C C . ILE H 1 68 ? 27.339 42.242 130.488 1.00 55.20 68 ILE H C 1
ATOM 7814 O O . ILE H 1 68 ? 26.906 42.325 129.339 1.00 60.82 68 ILE H O 1
ATOM 7819 N N . ALA H 1 69 ? 27.681 43.308 131.204 1.00 55.29 69 ALA H N 1
ATOM 7820 C CA . ALA H 1 69 ? 27.551 44.648 130.649 1.00 46.40 69 ALA H CA 1
ATOM 7821 C C . ALA H 1 69 ? 28.565 45.630 131.218 1.00 47.23 69 ALA H C 1
ATOM 7822 O O . ALA H 1 69 ? 28.945 45.551 132.388 1.00 44.78 69 ALA H O 1
ATOM 7824 N N . PHE H 1 70 ? 28.997 46.562 130.378 1.00 46.12 70 PHE H N 1
ATOM 7825 C CA . PHE H 1 70 ? 29.965 47.576 130.772 1.00 47.18 70 PHE H CA 1
ATOM 7826 C C . PHE H 1 70 ? 29.897 48.706 129.760 1.00 50.74 70 PHE H C 1
ATOM 7827 O O . PHE H 1 70 ? 29.345 48.531 128.673 1.00 58.83 70 PHE H O 1
ATOM 7835 N N . THR H 1 71 ? 30.449 49.863 130.105 1.00 49.00 71 THR H N 1
ATOM 7836 C CA . THR H 1 71 ? 30.403 50.999 129.195 1.00 55.02 71 THR H CA 1
ATOM 7837 C C . THR H 1 71 ? 31.778 51.457 128.726 1.00 56.98 71 THR H C 1
ATOM 7838 O O . THR H 1 71 ? 32.738 51.479 129.495 1.00 60.77 71 THR H O 1
ATOM 7842 N N . TRP H 1 72 ? 31.858 51.814 127.449 1.00 58.28 72 TRP H N 1
ATOM 7843 C CA . TRP H 1 72 ? 33.090 52.292 126.841 1.00 54.48 72 TRP H CA 1
ATOM 7844 C C . TRP H 1 72 ? 32.782 53.568 126.066 1.00 57.54 72 TRP H C 1
ATOM 7845 O O . TRP H 1 72 ? 32.017 53.551 125.096 1.00 55.21 72 TRP H O 1
ATOM 7856 N N . GLY H 1 73 ? 33.373 54.677 126.500 1.00 56.29 73 GLY H N 1
ATOM 7857 C CA . GLY H 1 73 ? 33.127 55.943 125.836 1.00 55.48 73 GLY H CA 1
ATOM 7858 C C . GLY H 1 73 ? 31.695 56.396 126.056 1.00 57.10 73 GLY H C 1
ATOM 7859 O O . GLY H 1 73 ? 31.354 56.890 127.132 1.00 59.83 73 GLY H O 1
ATOM 7860 N N . ALA H 1 74 ? 30.853 56.221 125.043 1.00 55.00 74 ALA H N 1
ATOM 7861 C CA . ALA H 1 74 ? 29.453 56.617 125.136 1.00 53.71 74 ALA H CA 1
ATOM 7862 C C . ALA H 1 74 ? 28.555 55.543 124.543 1.00 57.03 74 ALA H C 1
ATOM 7863 O O . ALA H 1 74 ? 27.399 55.806 124.204 1.00 57.97 74 ALA H O 1
ATOM 7865 N N . HIS H 1 75 ? 29.086 54.331 124.422 1.00 53.42 75 HIS H N 1
ATOM 7866 C CA . HIS H 1 75 ? 28.320 53.234 123.850 1.00 54.88 75 HIS H CA 1
ATOM 7867 C C . HIS H 1 75 ? 28.309 51.999 124.738 1.00 56.71 75 HIS H C 1
ATOM 7868 O O . HIS H 1 75 ? 29.253 51.208 124.735 1.00 61.64 75 HIS H O 1
ATOM 7875 N N . PRO H 1 76 ? 27.238 51.834 125.530 1.00 51.40 76 PRO H N 1
ATOM 7876 C CA . PRO H 1 76 ? 27.062 50.700 126.440 1.00 48.57 76 PRO H CA 1
ATOM 7877 C C . PRO H 1 76 ? 27.137 49.381 125.671 1.00 48.63 76 PRO H C 1
ATOM 7878 O O . PRO H 1 76 ? 26.583 49.264 124.576 1.00 46.81 76 PRO H O 1
ATOM 7882 N N . ILE H 1 77 ? 27.814 48.393 126.247 1.00 44.57 77 ILE H N 1
ATOM 7883 C CA . ILE H 1 77 ? 27.959 47.091 125.602 1.00 46.50 77 ILE H CA 1
ATOM 7884 C C . ILE H 1 77 ? 27.441 45.964 126.487 1.00 44.67 77 ILE H C 1
ATOM 7885 O O . ILE H 1 77 ? 27.518 46.042 127.712 1.00 49.59 77 ILE H O 1
ATOM 7890 N N . THR H 1 78 ? 26.918 44.916 125.861 1.00 46.50 78 THR H N 1
ATOM 7891 C CA . THR H 1 78 ? 26.412 43.759 126.593 1.00 45.28 78 THR H CA 1
ATOM 7892 C C . THR H 1 78 ? 26.654 42.484 125.790 1.00 47.32 78 THR H C 1
ATOM 7893 O O . THR H 1 78 ? 26.467 42.460 124.573 1.00 50.62 78 THR H O 1
ATOM 7897 N N . ILE H 1 79 ? 27.071 41.425 126.471 1.00 42.01 79 ILE H N 1
ATOM 7898 C CA . ILE H 1 79 ? 27.321 40.153 125.811 1.00 42.60 79 ILE H CA 1
ATOM 7899 C C . ILE H 1 79 ? 26.417 39.075 126.401 1.00 41.43 79 ILE H C 1
ATOM 7900 O O . ILE H 1 79 ? 26.488 38.784 127.592 1.00 48.08 79 ILE H O 1
ATOM 7905 N N . GLN H 1 80 ? 25.574 38.479 125.562 1.00 43.46 80 GLN H N 1
ATOM 7906 C CA . GLN H 1 80 ? 24.640 37.451 126.010 1.00 43.80 80 GLN H CA 1
ATOM 7907 C C . GLN H 1 80 ? 24.937 36.061 125.460 1.00 49.06 80 GLN H C 1
ATOM 7908 O O . GLN H 1 80 ? 25.280 35.899 124.287 1.00 43.19 80 GLN H O 1
ATOM 7914 N N . PHE H 1 81 ? 24.782 35.055 126.315 1.00 45.53 81 PHE H N 1
ATOM 7915 C CA . PHE H 1 81 ? 25.027 33.672 125.929 1.00 44.66 81 PHE H CA 1
ATOM 7916 C C . PHE H 1 81 ? 23.747 32.862 126.075 1.00 47.18 81 PHE H C 1
ATOM 7917 O O . PHE H 1 81 ? 23.062 32.948 127.097 1.00 55.32 81 PHE H O 1
ATOM 7925 N N . GLU H 1 82 ? 23.416 32.080 125.055 1.00 41.72 82 GLU H N 1
ATOM 7926 C CA . GLU H 1 82 ? 22.216 31.262 125.107 1.00 47.57 82 GLU H CA 1
ATOM 7927 C C . GLU H 1 82 ? 22.477 29.850 124.605 1.00 49.34 82 GLU H C 1
ATOM 7928 O O . GLU H 1 82 ? 22.972 29.648 123.497 1.00 48.68 82 GLU H O 1
ATOM 7934 N N . GLU H 1 83 ? 22.137 28.874 125.437 1.00 51.85 83 GLU H N 1
ATOM 7935 C CA . GLU H 1 83 ? 22.336 27.468 125.116 1.00 51.93 83 GLU H CA 1
ATOM 7936 C C . GLU H 1 83 ? 21.674 27.087 123.800 1.00 51.49 83 GLU H C 1
ATOM 7937 O O . GLU H 1 83 ? 20.529 27.455 123.544 1.00 54.71 83 GLU H O 1
ATOM 7943 N N . SER H 1 84 ? 22.406 26.353 122.967 1.00 51.49 84 SER H N 1
ATOM 7944 C CA . SER H 1 84 ? 21.884 25.911 121.677 1.00 52.06 84 SER H CA 1
ATOM 7945 C C . SER H 1 84 ? 22.183 24.429 121.515 1.00 50.74 84 SER H C 1
ATOM 7946 O O . SER H 1 84 ? 23.067 23.886 122.176 1.00 53.16 84 SER H O 1
ATOM 7949 N N . GLU H 1 85 ? 21.440 23.783 120.628 1.00 52.65 85 GLU H N 1
ATOM 7950 C CA . GLU H 1 85 ? 21.601 22.361 120.374 1.00 54.14 85 GLU H CA 1
ATOM 7951 C C . GLU H 1 85 ? 23.066 21.986 120.169 1.00 57.71 85 GLU H C 1
ATOM 7952 O O . GLU H 1 85 ? 23.564 21.021 120.762 1.00 56.77 85 GLU H O 1
ATOM 7958 N N . ALA H 1 86 ? 23.756 22.763 119.340 1.00 54.16 86 ALA H N 1
ATOM 7959 C CA . ALA H 1 86 ? 25.158 22.515 119.048 1.00 52.29 86 ALA H CA 1
ATOM 7960 C C . ALA H 1 86 ? 26.083 23.019 120.157 1.00 49.83 86 ALA H C 1
ATOM 7961 O O . ALA H 1 86 ? 27.151 22.451 120.386 1.00 50.67 86 ALA H O 1
ATOM 7963 N N . GLY H 1 87 ? 25.677 24.081 120.847 1.00 52.31 87 GLY H N 1
ATOM 7964 C CA . GLY H 1 87 ? 26.512 24.612 121.913 1.00 51.81 87 GLY H CA 1
ATOM 7965 C C . GLY H 1 87 ? 26.040 25.919 122.528 1.00 49.90 87 GLY H C 1
ATOM 7966 O O . GLY H 1 87 ? 25.233 25.919 123.459 1.00 47.22 87 GLY H O 1
ATOM 7967 N N . THR H 1 88 ? 26.542 27.037 122.009 1.00 46.67 88 THR H N 1
ATOM 7968 C CA . THR H 1 88 ? 26.184 28.352 122.533 1.00 44.43 88 THR H CA 1
ATOM 7969 C C . THR H 1 88 ? 26.017 29.409 121.452 1.00 46.98 88 THR H C 1
ATOM 7970 O O . THR H 1 88 ? 26.764 29.429 120.475 1.00 49.68 88 THR H O 1
ATOM 7974 N N . VAL H 1 89 ? 25.037 30.288 121.642 1.00 43.92 89 VAL H N 1
ATOM 7975 C CA . VAL H 1 89 ? 24.784 31.383 120.715 1.00 41.72 89 VAL H CA 1
ATOM 7976 C C . VAL H 1 89 ? 25.150 32.671 121.442 1.00 46.39 89 VAL H C 1
ATOM 7977 O O . VAL H 1 89 ? 24.433 33.106 122.342 1.00 47.22 89 VAL H O 1
ATOM 7981 N N . VAL H 1 90 ? 26.278 33.270 121.063 1.00 40.57 90 VAL H N 1
ATOM 7982 C CA . VAL H 1 90 ? 26.734 34.505 121.694 1.00 37.20 90 VAL H CA 1
ATOM 7983 C C . VAL H 1 90 ? 26.158 35.724 120.988 1.00 36.51 90 VAL H C 1
ATOM 7984 O O . VAL H 1 90 ? 26.231 35.832 119.769 1.00 27.42 90 VAL H O 1
ATOM 7988 N N . THR H 1 91 ? 25.579 36.640 121.757 1.00 36.90 91 THR H N 1
ATOM 7989 C CA . THR H 1 91 ? 24.999 37.852 121.190 1.00 38.36 91 THR H CA 1
ATOM 7990 C C . THR H 1 91 ? 25.692 39.084 121.754 1.00 38.40 91 THR H C 1
ATOM 7991 O O . THR H 1 91 ? 25.605 39.351 122.947 1.00 42.29 91 THR H O 1
ATOM 7995 N N . THR H 1 92 ? 26.385 39.829 120.896 1.00 37.85 92 THR H N 1
ATOM 7996 C CA . THR H 1 92 ? 27.076 41.044 121.318 1.00 34.26 92 THR H CA 1
ATOM 7997 C C . THR H 1 92 ? 26.217 42.238 120.919 1.00 39.55 92 THR H C 1
ATOM 7998 O O . THR H 1 92 ? 25.550 42.200 119.886 1.00 40.68 92 THR H O 1
ATOM 8002 N N . THR H 1 93 ? 26.231 43.291 121.735 1.00 41.29 93 THR H N 1
ATOM 8003 C CA . THR H 1 93 ? 25.421 44.480 121.460 1.00 40.99 93 THR H CA 1
ATOM 8004 C C . THR H 1 93 ? 26.092 45.786 121.877 1.00 32.68 93 THR H C 1
ATOM 8005 O O . THR H 1 93 ? 26.521 45.929 123.015 1.00 38.85 93 THR H O 1
ATOM 8009 N N . GLU H 1 94 ? 26.179 46.737 120.950 1.00 39.98 94 GLU H N 1
ATOM 8010 C CA . GLU H 1 94 ? 26.746 48.049 121.242 1.00 40.87 94 GLU H CA 1
ATOM 8011 C C . GLU H 1 94 ? 25.599 49.015 120.955 1.00 45.95 94 GLU H C 1
ATOM 8012 O O . GLU H 1 94 ? 25.232 49.236 119.799 1.00 45.81 94 GLU H O 1
ATOM 8018 N N . LYS H 1 95 ? 25.044 49.589 122.016 1.00 48.14 95 LYS H N 1
ATOM 8019 C CA . LYS H 1 95 ? 23.894 50.489 121.928 1.00 48.94 95 LYS H CA 1
ATOM 8020 C C . LYS H 1 95 ? 24.180 51.979 121.720 1.00 50.02 95 LYS H C 1
ATOM 8021 O O . LYS H 1 95 ? 25.328 52.426 121.731 1.00 45.08 95 LYS H O 1
ATOM 8027 N N . ASP H 1 96 ? 23.098 52.735 121.536 1.00 54.28 96 ASP H N 1
ATOM 8028 C CA . ASP H 1 96 ? 23.182 54.176 121.361 1.00 55.20 96 ASP H CA 1
ATOM 8029 C C . ASP H 1 96 ? 24.110 54.677 120.276 1.00 56.96 96 ASP H C 1
ATOM 8030 O O . ASP H 1 96 ? 25.161 55.248 120.567 1.00 62.22 96 ASP H O 1
ATOM 8031 N N . PHE H 1 97 ? 23.716 54.477 119.023 1.00 56.03 97 PHE H N 1
ATOM 8032 C CA . PHE H 1 97 ? 24.520 54.916 117.890 1.00 54.90 97 PHE H CA 1
ATOM 8033 C C . PHE H 1 97 ? 23.762 55.861 116.970 1.00 54.71 97 PHE H C 1
ATOM 8034 O O . PHE H 1 97 ? 22.566 55.689 116.734 1.00 54.41 97 PHE H O 1
ATOM 8042 N N . ASP H 1 98 ? 24.473 56.856 116.450 1.00 57.04 98 ASP H N 1
ATOM 8043 C CA . ASP H 1 98 ? 23.885 57.825 115.533 1.00 59.80 98 ASP H CA 1
ATOM 8044 C C . ASP H 1 98 ? 24.104 57.334 114.104 1.00 59.82 98 ASP H C 1
ATOM 8045 O O . ASP H 1 98 ? 25.237 57.053 113.708 1.00 62.76 98 ASP H O 1
ATOM 8047 N N . THR H 1 99 ? 23.024 57.223 113.334 1.00 58.04 99 THR H N 1
ATOM 8048 C CA . THR H 1 99 ? 23.129 56.764 111.952 1.00 57.95 99 THR H CA 1
ATOM 8049 C C . THR H 1 99 ? 23.869 57.788 111.094 1.00 57.50 99 THR H C 1
ATOM 8050 O O . THR H 1 99 ? 23.884 57.691 109.865 1.00 60.13 99 THR H O 1
ATOM 8054 N N . GLN H 1 100 ? 24.479 58.772 111.752 1.00 51.27 100 GLN H N 1
ATOM 8055 C CA . GLN H 1 100 ? 25.233 59.804 111.058 1.00 51.50 100 GLN H CA 1
ATOM 8056 C C . GLN H 1 100 ? 26.317 59.142 110.215 1.00 51.65 100 GLN H C 1
ATOM 8057 O O . GLN H 1 100 ? 26.152 58.956 109.007 1.00 55.14 100 GLN H O 1
ATOM 8059 N N . ASP H 1 101 ? 27.417 58.776 110.869 1.00 46.06 101 ASP H N 1
ATOM 8060 C CA . ASP H 1 101 ? 28.548 58.133 110.204 1.00 43.94 101 ASP H CA 1
ATOM 8061 C C . ASP H 1 101 ? 28.256 56.676 109.865 1.00 36.82 101 ASP H C 1
ATOM 8062 O O . ASP H 1 101 ? 28.441 55.789 110.699 1.00 38.10 101 ASP H O 1
ATOM 8067 N N . VAL H 1 102 ? 27.802 56.421 108.648 1.00 32.37 102 VAL H N 1
ATOM 8068 C CA . VAL H 1 102 ? 27.524 55.052 108.258 1.00 32.14 102 VAL H CA 1
ATOM 8069 C C . VAL H 1 102 ? 28.818 54.245 108.262 1.00 31.05 102 VAL H C 1
ATOM 8070 O O . VAL H 1 102 ? 28.857 53.119 108.754 1.00 28.41 102 VAL H O 1
ATOM 8074 N N . LYS H 1 103 ? 29.886 54.816 107.719 1.00 32.66 103 LYS H N 1
ATOM 8075 C CA . LYS H 1 103 ? 31.149 54.087 107.682 1.00 29.21 103 LYS H CA 1
ATOM 8076 C C . LYS H 1 103 ? 31.621 53.673 109.074 1.00 30.68 103 LYS H C 1
ATOM 8077 O O . LYS H 1 103 ? 32.092 52.549 109.264 1.00 29.75 103 LYS H O 1
ATOM 8083 N N . GLN H 1 104 ? 31.475 54.574 110.044 1.00 29.20 104 GLN H N 1
ATOM 8084 C CA . GLN H 1 104 ? 31.881 54.292 111.420 1.00 29.93 104 GLN H CA 1
ATOM 8085 C C . GLN H 1 104 ? 31.062 53.139 111.991 1.00 29.58 104 GLN H C 1
ATOM 8086 O O . GLN H 1 104 ? 31.602 52.256 112.664 1.00 30.32 104 GLN H O 1
ATOM 8092 N N . LEU H 1 105 ? 29.758 53.141 111.719 1.00 24.11 105 LEU H N 1
ATOM 8093 C CA . LEU H 1 105 ? 28.884 52.070 112.182 1.00 22.50 105 LEU H CA 1
ATOM 8094 C C . LEU H 1 105 ? 29.309 50.733 111.579 1.00 25.40 105 LEU H C 1
ATOM 8095 O O . LEU H 1 105 ? 29.289 49.704 112.250 1.00 25.42 105 LEU H O 1
ATOM 8100 N N . LEU H 1 106 ? 29.650 50.743 110.293 1.00 24.01 106 LEU H N 1
ATOM 8101 C CA . LEU H 1 106 ? 30.077 49.515 109.614 1.00 19.64 106 LEU H CA 1
ATOM 8102 C C . LEU H 1 106 ? 31.424 49.038 110.160 1.00 16.20 106 LEU H C 1
ATOM 8103 O O . LEU H 1 106 ? 31.688 47.829 110.249 1.00 21.72 106 LEU H O 1
ATOM 8108 N N . GLY H 1 107 ? 32.272 49.994 110.525 1.00 20.63 107 GLY H N 1
ATOM 8109 C CA . GLY H 1 107 ? 33.572 49.672 111.085 1.00 28.89 107 GLY H CA 1
ATOM 8110 C C . GLY H 1 107 ? 33.422 48.925 112.399 1.00 31.15 107 GLY H C 1
ATOM 8111 O O . GLY H 1 107 ? 34.164 47.980 112.670 1.00 28.65 107 GLY H O 1
ATOM 8112 N N . GLN H 1 108 ? 32.471 49.351 113.231 1.00 30.23 108 GLN H N 1
ATOM 8113 C CA . GLN H 1 108 ? 32.239 48.674 114.507 1.00 23.22 108 GLN H CA 1
ATOM 8114 C C . GLN H 1 108 ? 31.633 47.300 114.287 1.00 24.69 108 GLN H C 1
ATOM 8115 O O . GLN H 1 108 ? 31.981 46.353 114.985 1.00 25.92 108 GLN H O 1
ATOM 8121 N N . LYS H 1 109 ? 30.732 47.190 113.311 1.00 24.64 109 LYS H N 1
ATOM 8122 C CA . LYS H 1 109 ? 30.101 45.913 113.019 1.00 23.85 109 LYS H CA 1
ATOM 8123 C C . LYS H 1 109 ? 31.196 44.919 112.663 1.00 25.28 109 LYS H C 1
ATOM 8124 O O . LYS H 1 109 ? 31.173 43.768 113.094 1.00 20.96 109 LYS H O 1
ATOM 8130 N N . GLU H 1 110 ? 32.168 45.398 111.892 1.00 24.48 110 GLU H N 1
ATOM 8131 C CA . GLU H 1 110 ? 33.302 44.592 111.465 1.00 26.12 110 GLU H CA 1
ATOM 8132 C C . GLU H 1 110 ? 34.068 44.093 112.686 1.00 19.49 110 GLU H C 1
ATOM 8133 O O . GLU H 1 110 ? 34.446 42.926 112.755 1.00 19.39 110 GLU H O 1
ATOM 8139 N N . GLY H 1 111 ? 34.268 44.983 113.652 1.00 21.71 111 GLY H N 1
ATOM 8140 C CA . GLY H 1 111 ? 34.981 44.626 114.867 1.00 27.05 111 GLY H CA 1
ATOM 8141 C C . GLY H 1 111 ? 34.315 43.504 115.642 1.00 24.26 111 GLY H C 1
ATOM 8142 O O . GLY H 1 111 ? 34.986 42.614 116.148 1.00 21.96 111 GLY H O 1
ATOM 8143 N N . TRP H 1 112 ? 32.987 43.537 115.734 1.00 24.98 112 TRP H N 1
ATOM 8144 C CA . TRP H 1 112 ? 32.245 42.507 116.454 1.00 27.49 112 TRP H CA 1
ATOM 8145 C C . TRP H 1 112 ? 32.235 41.158 115.756 1.00 26.63 112 TRP H C 1
ATOM 8146 O O . TRP H 1 112 ? 32.401 40.129 116.403 1.00 26.61 112 TRP H O 1
ATOM 8157 N N . VAL H 1 113 ? 32.045 41.154 114.442 1.00 22.90 113 VAL H N 1
ATOM 8158 C CA . VAL H 1 113 ? 32.026 39.902 113.701 1.00 25.26 113 VAL H CA 1
ATOM 8159 C C . VAL H 1 113 ? 33.401 39.252 113.764 1.00 24.53 113 VAL H C 1
ATOM 8160 O O . VAL H 1 113 ? 33.526 38.033 113.905 1.00 27.30 113 VAL H O 1
ATOM 8164 N N . TYR H 1 114 ? 34.432 40.074 113.638 1.00 24.47 114 TYR H N 1
ATOM 8165 C CA . TYR H 1 114 ? 35.794 39.568 113.697 1.00 23.90 114 TYR H CA 1
ATOM 8166 C C . TYR H 1 114 ? 36.139 39.041 115.095 1.00 23.94 114 TYR H C 1
ATOM 8167 O O . TYR H 1 114 ? 36.675 37.937 115.223 1.00 26.46 114 TYR H O 1
ATOM 8184 N N . LEU H 1 116 ? 34.188 37.919 117.433 1.00 25.51 116 LEU H N 1
ATOM 8185 C CA . LEU H 1 116 ? 33.436 36.689 117.656 1.00 29.60 116 LEU H CA 1
ATOM 8186 C C . LEU H 1 116 ? 34.019 35.535 116.839 1.00 31.50 116 LEU H C 1
ATOM 8187 O O . LEU H 1 116 ? 34.037 34.392 117.296 1.00 27.09 116 LEU H O 1
ATOM 8192 N N . SER H 1 117 ? 34.489 35.831 115.631 1.00 30.77 117 SER H N 1
ATOM 8193 C CA . SER H 1 117 ? 35.087 34.790 114.799 1.00 30.20 117 SER H CA 1
ATOM 8194 C C . SER H 1 117 ? 36.355 34.270 115.480 1.00 22.35 117 SER H C 1
ATOM 8195 O O . SER H 1 117 ? 36.646 33.072 115.441 1.00 25.81 117 SER H O 1
ATOM 8198 N N . CYS H 1 118 ? 37.104 35.175 116.100 1.00 23.89 118 CYS H N 1
ATOM 8199 C CA . CYS H 1 118 ? 38.335 34.807 116.802 1.00 24.77 118 CYS H CA 1
ATOM 8200 C C . CYS H 1 118 ? 37.983 33.927 117.999 1.00 37.50 118 CYS H C 1
ATOM 8201 O O . CYS H 1 118 ? 38.608 32.890 118.238 1.00 35.05 118 CYS H O 1
ATOM 8204 N N . LEU H 1 119 ? 36.965 34.352 118.740 1.00 32.65 119 LEU H N 1
ATOM 8205 C CA . LEU H 1 119 ? 36.488 33.624 119.911 1.00 34.91 119 LEU H CA 1
ATOM 8206 C C . LEU H 1 119 ? 36.087 32.200 119.521 1.00 28.65 119 LEU H C 1
ATOM 8207 O O . LEU H 1 119 ? 36.341 31.249 120.265 1.00 35.92 119 LEU H O 1
ATOM 8212 N N . LYS H 1 120 ? 35.466 32.063 118.354 1.00 29.46 120 LYS H N 1
ATOM 8213 C CA . LYS H 1 120 ? 35.009 30.764 117.863 1.00 31.36 120 LYS H CA 1
ATOM 8214 C C . LYS H 1 120 ? 36.157 29.807 117.541 1.00 33.54 120 LYS H C 1
ATOM 8215 O O . LYS H 1 120 ? 36.124 28.633 117.917 1.00 30.05 120 LYS H O 1
ATOM 8221 N N . VAL H 1 121 ? 37.171 30.306 116.845 1.00 36.56 121 VAL H N 1
ATOM 8222 C CA . VAL H 1 121 ? 38.316 29.474 116.493 1.00 36.96 121 VAL H CA 1
ATOM 8223 C C . VAL H 1 121 ? 39.076 29.057 117.746 1.00 37.40 121 VAL H C 1
ATOM 8224 O O . VAL H 1 121 ? 39.542 27.921 117.855 1.00 37.21 121 VAL H O 1
ATOM 8228 N N . TYR H 1 122 ? 39.210 29.995 118.679 1.00 30.79 122 TYR H N 1
ATOM 8229 C CA . TYR H 1 122 ? 39.899 29.753 119.939 1.00 38.49 122 TYR H CA 1
ATOM 8230 C C . TYR H 1 122 ? 39.241 28.632 120.746 1.00 41.03 122 TYR H C 1
ATOM 8231 O O . TYR H 1 122 ? 39.886 27.641 121.087 1.00 36.02 122 TYR H O 1
ATOM 8240 N N . LEU H 1 123 ? 37.953 28.795 121.039 1.00 42.02 123 LEU H N 1
ATOM 8241 C CA . LEU H 1 123 ? 37.208 27.812 121.823 1.00 43.47 123 LEU H CA 1
ATOM 8242 C C . LEU H 1 123 ? 36.945 26.480 121.135 1.00 43.52 123 LEU H C 1
ATOM 8243 O O . LEU H 1 123 ? 36.855 25.442 121.795 1.00 48.48 123 LEU H O 1
ATOM 8248 N N . GLU H 1 124 ? 36.823 26.502 119.816 1.00 38.26 124 GLU H N 1
ATOM 8249 C CA . GLU H 1 124 ? 36.545 25.286 119.067 1.00 38.04 124 GLU H CA 1
ATOM 8250 C C . GLU H 1 124 ? 37.768 24.535 118.556 1.00 43.04 124 GLU H C 1
ATOM 8251 O O . GLU H 1 124 ? 37.703 23.319 118.351 1.00 43.60 124 GLU H O 1
ATOM 8257 N N . HIS H 1 125 ? 38.879 25.240 118.362 1.00 40.01 125 HIS H N 1
ATOM 8258 C CA . HIS H 1 125 ? 40.079 24.606 117.823 1.00 43.18 125 HIS H CA 1
ATOM 8259 C C . HIS H 1 125 ? 41.363 24.863 118.593 1.00 37.40 125 HIS H C 1
ATOM 8260 O O . HIS H 1 125 ? 42.398 24.285 118.279 1.00 44.04 125 HIS H O 1
ATOM 8267 N N . GLY H 1 126 ? 41.304 25.739 119.587 1.00 41.62 126 GLY H N 1
ATOM 8268 C CA . GLY H 1 126 ? 42.490 26.029 120.370 1.00 46.01 126 GLY H CA 1
ATOM 8269 C C . GLY H 1 126 ? 43.509 26.905 119.667 1.00 46.76 126 GLY H C 1
ATOM 8270 O O . GLY H 1 126 ? 44.511 27.293 120.272 1.00 47.90 126 GLY H O 1
ATOM 8271 N N . VAL H 1 127 ? 43.268 27.213 118.394 1.00 43.30 127 VAL H N 1
ATOM 8272 C CA . VAL H 1 127 ? 44.179 28.063 117.628 1.00 48.34 127 VAL H CA 1
ATOM 8273 C C . VAL H 1 127 ? 43.629 29.481 117.533 1.00 49.89 127 VAL H C 1
ATOM 8274 O O . VAL H 1 127 ? 42.420 29.679 117.426 1.00 42.91 127 VAL H O 1
ATOM 8278 N N . THR H 1 128 ? 44.520 30.467 117.571 1.00 50.66 128 THR H N 1
ATOM 8279 C CA . THR H 1 128 ? 44.098 31.860 117.524 1.00 49.68 128 THR H CA 1
ATOM 8280 C C . THR H 1 128 ? 44.629 32.648 116.330 1.00 54.89 128 THR H C 1
ATOM 8281 O O . THR H 1 128 ? 45.655 32.302 115.744 1.00 57.53 128 THR H O 1
ATOM 8285 N N . ILE H 1 129 ? 43.911 33.707 115.971 1.00 51.49 129 ILE H N 1
ATOM 8286 C CA . ILE H 1 129 ? 44.316 34.579 114.875 1.00 51.74 129 ILE H CA 1
ATOM 8287 C C . ILE H 1 129 ? 44.498 35.970 115.471 1.00 52.41 129 ILE H C 1
ATOM 8288 O O . ILE H 1 129 ? 43.972 36.254 116.553 1.00 49.40 129 ILE H O 1
ATOM 8293 N N . ARG H 1 130 ? 45.240 36.830 114.776 1.00 50.64 130 ARG H N 1
ATOM 8294 C CA . ARG H 1 130 ? 45.507 38.187 115.255 1.00 49.87 130 ARG H CA 1
ATOM 8295 C C . ARG H 1 130 ? 44.252 38.887 115.775 1.00 51.40 130 ARG H C 1
ATOM 8296 O O . ARG H 1 130 ? 43.386 39.283 115.001 1.00 49.83 130 ARG H O 1
ATOM 8298 N N . ALA H 1 131 ? 44.165 39.038 117.094 1.00 53.20 131 ALA H N 1
ATOM 8299 C CA . ALA H 1 131 ? 43.020 39.693 117.713 1.00 46.85 131 ALA H CA 1
ATOM 8300 C C . ALA H 1 131 ? 43.128 41.209 117.539 1.00 53.03 131 ALA H C 1
ATOM 8301 O O . ALA H 1 131 ? 44.226 41.740 117.340 1.00 49.38 131 ALA H O 1
ATOM 8303 N N . ALA H 1 132 ? 41.991 41.899 117.616 1.00 50.97 132 ALA H N 1
ATOM 8304 C CA . ALA H 1 132 ? 41.957 43.352 117.451 1.00 50.50 132 ALA H CA 1
ATOM 8305 C C . ALA H 1 132 ? 41.389 44.054 118.681 1.00 50.98 132 ALA H C 1
ATOM 8306 O O . ALA H 1 132 ? 40.663 43.444 119.465 1.00 51.72 132 ALA H O 1
ATOM 8308 N N . ILE H 1 133 ? 41.726 45.335 118.839 1.00 48.53 133 ILE H N 1
ATOM 8309 C CA . ILE H 1 133 ? 41.253 46.147 119.965 1.00 50.87 133 ILE H CA 1
ATOM 8310 C C . ILE H 1 133 ? 39.737 46.273 119.970 1.00 50.23 133 ILE H C 1
ATOM 8311 O O . ILE H 1 133 ? 39.090 46.057 120.996 1.00 50.08 133 ILE H O 1
ATOM 8316 N N . LEU H 1 134 ? 39.185 46.645 118.817 1.00 48.59 134 LEU H N 1
ATOM 8317 C CA . LEU H 1 134 ? 37.745 46.803 118.660 1.00 47.44 134 LEU H CA 1
ATOM 8318 C C . LEU H 1 134 ? 37.204 47.980 119.470 1.00 50.95 134 LEU H C 1
ATOM 8319 O O . LEU H 1 134 ? 36.577 48.891 118.919 1.00 51.51 134 LEU H O 1
ATOM 8324 N N . LEU H 1 135 ? 37.460 47.964 120.774 1.00 50.16 135 LEU H N 1
ATOM 8325 C CA . LEU H 1 135 ? 36.990 49.022 121.658 1.00 51.69 135 LEU H CA 1
ATOM 8326 C C . LEU H 1 135 ? 38.089 50.029 121.981 1.00 52.40 135 LEU H C 1
ATOM 8327 O O . LEU H 1 135 ? 38.470 50.106 123.168 1.00 54.57 135 LEU H O 1
#

Sequence (1053 aa):
DIITKQVDVPRETVFEAFVDPEKIGGFWFSSSSERWEQGKTITLRYEEYDALNINIERVEDNQLIAFTWGAHPITIQFEESEAGTVVTTTEKDFDTQDVKQLLGQKEGWVYLSCLKVYLEHGVTIRAAILLDIITKQVDVPRETVFEAFVDPEKIGGFWFSSSSERWEQGKTITLRYEEYDAELNINIERVEDNQLIAFTWGAHPITIQFEESEAGTVVTTTEKDFDTQDVKQLLGQKEGWVYLSCLKVYLEHGVTIRAAILLDIITKQVDVPRETVFEAFVDPEKIGGFWFSSSSERWEQGKTITLRYEEYDAELNINIERVEDNQLIAFTWGAHPITIQFEESEAGTVVTTTEKDFDTQDVKQLLGQKEGWVYLSCLKVYLEHGVTIRAAILLDIITKQVDVPRETVFEAFVDPEKIGGFWFSSSSERWEQGKTITLRYEEYDAELNINIERVEDNQLIAFTWGAHPITIQFEESEAGTVVTTTEKDFDTQDVKQLLGQKEGWVYLSCLKVYLEHGVTIRAAILLDIITKQVDVPRETVFEAFVDPEKIGGFWFSSSSERWEQGKTITLRYEEYDAELNINIERVEDNQLIAFTWGAHPITIQFEESEAGTVVTTTEKDFDTQDVKQLLGQKEGWVYLSCLKVYLEHGVTIRAAILDIITKQVDVPRETVFEAFVDPEKIGGFWFSSSSERWEQGKTITLRYEEYDAELNINIERVEDNQLIAFTWGAHPITIQFEESEAGTVVTTTEKDFDTQDVKQLLGQKEGWVYLSCLKVYLEHGVTIRAAILLDIITKQVDVPRETVFEAFVDPEKIGGFWFSSSSERWEQGKTITLRYEEYDAELNINIERVEDNQLIAFTWGAHPITIQFEESEAGTVVTTTEKDFDTQDVKQLLGQKEGWVYLSCLKVYLEHGVTIRAAILDIITKQVDVPRETVFEAFVDPEKIGGFWFSSSSERWEQGKTITLRYEEYDAELNINIERVEDNQLIAFTWGAHPITIQFEESEAGTVVTTTEKDFDTQDVKQLLGQKEGWVYLSCLKVYLEHGVTIRAAILL

CATH classification: 3.30.530.20

B-factor: mean 32.51, std 14.26, range [4.5, 93.37]

Secondary structure (DSSP, 8-state):
-EEE--BSS-HHHHHHHHH-TTTGGGTSSSEESS---TT-EEEEE-GGGT--EEEEEEEETTTEEEEEETTEEEEEEEEEETTEEEEEEEE----SS-HHHHHHHHHHHH--HHHHHHHHHS---------/-EEE--BSS-HHHHHHHHH-TTTGGGTSSSEESS---TTPEEEEEEGGGTEEEEEEEEEEETTTEEEEEETTEEEEEEEEEETTEEEEEEEE----SS-HHHHHHHHHHHH--HHHHHHHHHS---------/-EEE--BSS-HHHHHHHHH-TTTGGGTS-SEESS---TT-EEEEEETTTTEEEEEE--EEETTTEEEEEETTEEEEEEEEEETTEEEEEEEE----TT-HHHHHHHHHHHH--HHHHHHHHHS--SS-----/-EEE--BSS-HHHHHHHHH-TTTGGGTS-SEESS---TT-EEEEEETTTTEEEEEE--EEETTTEEEEEETTEEEEEEEEEETTEEEEEEEE----SS-HHHHHHHHHHHH--HHHHHHHHHS---------/-EEE--BSS-HHHHHHHHHSTTTGGGTS-SEESS---TT-EEEEE-STT--EEEEE--EEETTTEEEEEETTEEEEEEEEEETTEEEEEEEE----TT-HHHHHHHHHHHH--HHHHHHHHHS----S---/-EEE--BSS-HHHHHHHHHSTTTGGGTSSSEESS---TT-EEEEEETTTTEEEEEEEEEEETTTEEEEEETTEEEEEEEEE-SSSEEEEEEE----SS-HHHHHHHHHHHH--HHHHHHHHHS---------/-EEE--BSS-HHHHHHHHHSHHHHTTTS-SEESS---TT-EEEEE-TTSS--EEEE--EEETTTEEEEEETTEEEEEEEEEETTEEEEEEEE----TT-HHHHHHHHHHHH--HHHHHHHHHS---TT---/-EEE--BSS-HHHHHHHHHSTTTGGGTSSSEESS---TT-EEEEEETTTTEEEEEEEEEEETTTEEEEEETTEEEEEEEEE-SSSEEEEEEE----SS-HHHHHHHHHHHH--HHHHHHHHHS---------

InterPro domains:
  IPR013538 Activator of Hsp90 ATPase homologue 1/2-like, C-terminal [PF08327] (10-124)
  IPR023393 START-like domain superfamily [G3DSA:3.30.530.20] (1-134)

Organism: Staphylococcus saprophyticus subsp. saprophyticus (strain ATCC 15305 / DSM 20229 / NCIMB 8711 / NCTC 7292 / S-41) (NCBI:txid342451)